Protein AF-M0FN21-F1 (afdb_monomer)

Secondary structure (DSSP, 8-state):
-HHHHHHHHHHHHHHHTS-HHHHHHHHHHHHHHHHHHHHHHHHHH-SS-TTS--S-TTPPS-SSSTT-B-TTS-BHHHHHHHHHHHHHHHHHHHHHHHHHHHHHHHHHHHHH-HHHHHHHHHHHHHHHHS-HHHHHHHHHHHH-S-HHHHHHHHHHHHTHHHHHHHHHHHHHHHTSHHHHHHHHTT--HHHHIIIIIHHHHHHHHHHHHHHHHHHHHHHHHHHHHTT-S-TTS--HHHHHHHHHHTTGGGSTTHHHHTHHHHHHHHHHHHHHHHHHHHHHHHHS--S---S------EEEEEPPPSSS--SEEEEEEEEEESSSTTPPEEEEEEEEEE-TT-EEEEE--TTSSHHHHHHHHTT-PPTTEEEEEEEEEEE-SSS---STT-PPPHHHHBTTTEEEE-TTGGG-S-TTS-HHHHHHHHHHHHS---HHHHHHHHHHHHHHTT--TTGGG--GGGS-HHHHHHHHHHHHHTT--SEEEEESTTTT--HHHHHHHHHHHHHHHHHH--EEEEEES-HHHHHTT-SEEEEEETTEEEEEEEHHHHHHS--SHHHHHHHHTSPPPTTTS-S-S---S---PPPS-----TT-EEEEEEEEEEEETTEEEEEEEEEEEETT-EEEEE-STTSSHHHHHHHHTTSS--SEEEEEETTEEHHHHHHHHHHHHHHHEEEE-S-HHHHS-TTS-HHHHHHHHHHHHT-S-HHHHHHHHHHHHHHTT-SSHHHHHTS-GGGS-HHHHHHHHHHHHHTT--SEEEEESTTTT--HHHHHHHHHHHHHHHHHTT-EEEEE-S-HHHHHHH-SEEEEEETTEEEEEE-HHHHHHS--SHHHHHHHHHHHHHHS-PPPPHHHHHHHHHHHTTS-----------

Radius of gyration: 35.69 Å; Cα contacts (8 Å, |Δi|>4): 1605; chains: 1; bounding box: 126×64×104 Å

pLDDT: mean 83.65, std 16.06, range [29.05, 97.12]

Mean predicted aligned error: 13.58 Å

Foldseek 3Di:
DVVVVVVVVVVVVVVVPDDPLVVLQVQLVCLQVVLVVLQVCLVVPQPDAQPDQDAAALAPQDPSQNLGAHRRRGRLVSLLSQQSNLLLVLLLLLLLLLLVLLLVLLLCLQLVDDPSVVVSLVVLVVLVPDDLLVQLLVQLVVVAADSVSLSVSLSVRRNSVSNVVLNVVSNVQCPFQQNVQLLLLQFDSVNCSVPGRPVLCVLVSLLSSLVSSLVSSVSQLVCLLVVSHHCVGRHLNVLNNSCVVVPVVVDPSCVSSVVSSVCSSVSSSSSSNSSSSSSVVVSPDDPPQPDDDPQAAAEAEAAADPDDAFQKWKFQWWKFADDDPPTQIQAGGETDGFHFLAEEEEAEFDSLNLVVVLCNLLVNDDHPMGTPYIYMYGHDPQQPPPDVDDDDDSLSVELAAEFEQDQPLLPPFDQPAFLLVLLLCSCVSHDPDDSVVSSVLLVVLLVLLPHDPVRRRDGSVVDDSLSSLSSSVSSRCSNLYQEYEYANSCAPFFLLSLVVVLVSVSSCSVVSRHYYYYYHHDLLSSLARGQKYFYGGNNYRPDIDGSVCLQPPNPDPVSVLQNVLDFDFVVNVDPPDDDPPDDDDDDDDDPDDPDFFQKWWAQFWDDDPRHTLAGGATDGFGFLAAEEEAEGPSLCLVVVLCVQSLNDDTPDTFIDGPNHTSVVCCVPRNVVSSLQEREADLDLLSSFDQPAALLCLLLSSCVSNVPDDPVVSSVLSCVLLVLLVNPPSVVRRRHGLVVDDPLSSLSSSLSSRPSSLHQEYEYANSCRPGRSNSSLVNLVSSLVSSNVSSHTYYYYDHQLSSCLVRGQKYFYRHNNYGPDMDRSNCLLPPNPDPSSVSSNVSNVSSNVGYDDDPVRVVVVVVVVVPDDDDDDDDDDDD

Solvent-accessible surface area (backbone atoms only — not comparable to full-atom values): 46074 Å² total; per-residue (Å²): 112,73,74,58,53,53,54,50,49,52,53,53,55,54,55,74,71,49,52,80,54,53,48,35,30,48,53,8,47,52,43,47,50,52,55,50,50,48,27,71,45,13,87,76,70,29,90,50,66,70,89,43,65,76,55,56,59,58,35,69,64,37,96,90,30,76,41,6,27,38,86,75,1,28,44,40,52,18,38,51,30,48,4,40,35,46,38,48,50,44,6,52,51,22,9,49,52,10,38,52,52,3,46,54,50,6,46,50,25,38,58,70,32,70,70,60,20,51,55,55,49,51,53,35,50,55,60,69,70,47,63,64,67,64,51,46,52,51,51,29,63,73,72,38,59,30,67,68,42,53,31,51,45,48,26,76,65,52,16,42,59,45,14,58,54,44,20,56,52,35,43,58,55,58,69,34,49,26,50,46,44,44,40,36,36,23,42,47,58,66,54,46,39,64,75,52,43,51,69,68,40,47,66,55,51,52,25,49,25,27,50,34,20,30,51,35,32,53,46,50,29,51,39,14,42,71,70,45,34,36,89,91,52,62,20,46,13,41,51,45,26,49,38,61,76,69,44,24,79,82,45,86,48,33,65,51,60,46,44,56,42,51,51,53,51,50,52,50,33,50,13,25,45,30,30,19,53,23,46,51,59,69,70,51,72,87,86,72,82,88,68,88,78,96,46,51,48,53,73,43,81,39,70,67,70,90,91,81,65,49,35,37,38,35,40,50,31,22,31,30,46,51,90,53,101,82,38,55,66,38,25,49,64,30,69,50,75,38,45,79,57,36,28,39,20,38,32,37,54,84,86,17,18,65,67,60,49,58,27,44,79,69,49,62,53,60,84,60,36,37,44,77,43,34,37,39,38,38,38,42,78,80,61,66,81,74,52,102,83,63,80,86,49,72,69,50,43,45,54,33,37,37,16,63,41,54,54,61,33,73,71,68,64,62,70,91,42,33,49,44,60,54,23,24,48,46,27,56,75,71,43,99,64,54,74,65,58,24,42,52,52,29,52,52,35,38,44,72,59,71,48,56,83,77,56,38,73,33,34,52,86,77,44,54,67,70,53,36,34,36,49,44,51,24,33,29,49,49,50,64,23,55,32,39,40,28,34,29,77,53,65,95,54,28,56,58,58,33,50,58,48,51,55,46,52,53,54,46,32,76,73,69,57,24,15,35,40,40,34,37,53,53,63,43,67,37,36,38,70,26,55,29,37,37,34,31,50,84,16,28,72,74,46,73,42,47,34,68,52,48,71,77,62,49,89,44,72,67,57,47,48,60,62,66,34,55,66,72,52,68,89,78,52,74,90,76,75,82,74,83,79,88,75,87,78,79,80,96,81,76,101,78,75,91,81,60,54,35,35,37,35,43,45,28,21,34,65,58,100,85,46,76,36,30,61,49,25,63,50,74,39,41,72,47,39,35,36,26,43,29,40,59,77,83,22,36,62,68,57,57,50,34,30,67,46,46,76,39,76,66,78,37,59,47,46,26,47,77,80,39,49,26,64,63,38,43,75,76,41,35,48,60,46,15,54,38,23,28,65,45,49,57,52,40,69,57,38,49,56,68,92,37,32,39,36,58,57,34,32,41,56,40,64,62,70,66,50,71,54,77,69,54,38,53,51,48,34,37,51,26,32,41,75,53,69,43,71,67,24,70,67,51,32,72,34,38,51,80,78,46,55,72,71,56,36,39,32,48,44,50,20,35,54,48,59,73,62,25,56,32,39,32,31,32,34,70,50,58,99,51,33,52,51,63,28,48,58,49,49,53,50,50,53,52,51,31,60,77,65,58,19,17,34,45,37,33,41,51,55,60,52,60,42,46,73,74,32,66,27,37,33,36,31,50,89,12,25,67,74,50,71,45,44,32,66,54,53,69,75,62,45,88,45,71,69,54,38,50,52,49,53,34,51,49,50,36,69,72,33,57,72,82,48,74,66,55,53,52,51,51,50,58,53,61,72,66,57,81,81,89,82,81,87,78,93,80,94,130

Sequence (878 aa):
MSAATSRLGGLVAAASTLSRRDWLVVVGAVGVLSIGVIAVFAPILAPYPADVAVGDPFEAPSSAHPLGTDDAGHDLLSLLLVGARVSLSVGLLAGSLAVLAGLLVGVTAGVVGGRTETVLMRVVDVVLTLPFLPLVIVAAAVLGPSLATTVGVLVAVMWARPARELRSQVLSIRARTFVQASRSMGASPTYVARHYVVPALLPIAVAQFAKAASSAILLEASLSFLGLGDPTAPSWGTILFYAQQRSAFLTDAWSWWVLPPGVAIGGSVLSFTFLALGIERRTAGDRRAATAVDDGPELTVMPPEPDSAPVLDVTDLTVVYGDDDTAPTAVDDVNLSVDRGETLGVVGESGSGKSSLALALLALLDPPGRVASGAVTLRTDRIDDAGAGRSPTMADFRGNAVAFVPQEAMNALDPRRTLREQVVEAVVAHRDCSRDDARERAEDVLTAVGLDAESYGRYPHELSGGMRQRGVIAAALANDPDVLVADEPTTGLDTVTTIRLLDLLESLQARLGFSLVMVTHDLSSVARVADRIAVVRDGHVVEVGATDRLHESPDHPYTNELLGARPTLPSDIGASRGSPADSTAPTDSGLEGAGDAHLEYDGVAKSYDGEAVLRGVHLRVSRGESVALVGESGAGKSTLGRMTAGLVTPDEGTVAVEGRSVPSWAATDHTSLGRTVHYLFQDPYASLSPNRTVGRVVREPLDIHDIGEPGDRDARVLDALSDVGLAPAEDYAGRRPTALSGGERQRVAIARAVVLEPAVLVADEPTSMLDAPLRRDLLELLYDLVAARDITLLHVTHDIAAASEFADRLAVLADGRIVESGPPTTLLSTPSHEETRTLVDATRALHAGRSPTAAEANAADASAENAPTEGDEPHAER

Nearest PDB structures (foldseek):
  8wda-assembly1_D  TM=8.711E-01  e=2.380E-38  Mycobacterium tuberculosis H37Rv
  8j5r-assembly1_D  TM=8.304E-01  e=7.433E-39  Mycobacterium tuberculosis H37Rv
  4fwi-assembly1_B  TM=9.123E-01  e=9.161E-18  Caldanaerobacter subterraneus subsp. tengcongensis MB4
  1b0u-assembly1_A-2  TM=9.060E-01  e=1.970E-15  Salmonella enterica subsp. enterica serovar Typhimurium
  2ihy-assembly1_B  TM=8.379E-01  e=8.090E-14  Staphylococcus aureus

Structure (mmCIF, N/CA/C/O backbone):
data_AF-M0FN21-F1
#
_entry.id   AF-M0FN21-F1
#
loop_
_atom_site.group_PDB
_atom_site.id
_atom_site.type_symbol
_atom_site.label_atom_id
_atom_site.label_alt_id
_atom_site.label_comp_id
_atom_site.label_asym_id
_atom_site.label_entity_id
_atom_site.label_seq_id
_atom_site.pdbx_PDB_ins_code
_atom_site.Cartn_x
_atom_site.Cartn_y
_atom_site.Cartn_z
_atom_site.occupancy
_atom_site.B_iso_or_equiv
_atom_site.auth_seq_id
_atom_site.auth_comp_id
_atom_site.auth_asym_id
_atom_site.auth_atom_id
_atom_site.pdbx_PDB_model_num
ATOM 1 N N . MET A 1 1 ? 10.028 -32.055 -45.138 1.00 41.09 1 MET A N 1
ATOM 2 C CA . MET A 1 1 ? 9.284 -30.825 -45.504 1.00 41.09 1 MET A CA 1
ATOM 3 C C . MET A 1 1 ? 8.005 -30.621 -44.689 1.00 41.09 1 MET A C 1
ATOM 5 O O . MET A 1 1 ? 7.850 -29.532 -44.156 1.00 41.09 1 MET A O 1
ATOM 9 N N . SER A 1 2 ? 7.141 -31.630 -44.511 1.00 39.47 2 SER A N 1
ATOM 10 C CA . SER A 1 2 ? 5.886 -31.513 -43.728 1.00 39.47 2 SER A CA 1
ATOM 11 C C . SER A 1 2 ? 6.083 -31.218 -42.219 1.00 39.47 2 SER A C 1
ATOM 13 O O . SER A 1 2 ? 5.359 -30.415 -41.643 1.00 39.47 2 SER A O 1
ATOM 15 N N . ALA A 1 3 ? 7.137 -31.752 -41.587 1.00 35.53 3 ALA A N 1
ATOM 16 C CA . ALA A 1 3 ? 7.446 -31.471 -40.174 1.00 35.53 3 ALA A CA 1
ATOM 17 C C . ALA A 1 3 ? 8.057 -30.073 -39.913 1.00 35.53 3 ALA A C 1
ATOM 19 O O . ALA A 1 3 ? 8.029 -29.579 -38.789 1.00 35.53 3 ALA A O 1
ATOM 20 N N . ALA A 1 4 ? 8.617 -29.427 -40.943 1.00 35.91 4 ALA A N 1
ATOM 21 C CA . ALA A 1 4 ? 9.141 -28.062 -40.839 1.00 35.91 4 ALA A CA 1
ATOM 22 C C . ALA A 1 4 ? 8.019 -27.027 -41.010 1.00 35.91 4 ALA A C 1
ATOM 24 O O . ALA A 1 4 ? 7.996 -26.015 -40.318 1.00 35.91 4 ALA A O 1
ATOM 25 N N . THR A 1 5 ? 7.046 -27.323 -41.876 1.00 41.38 5 THR A N 1
ATOM 26 C CA . THR A 1 5 ? 5.859 -26.489 -42.106 1.00 41.38 5 THR A CA 1
ATOM 27 C C . THR A 1 5 ? 4.884 -26.521 -40.928 1.00 41.38 5 THR A C 1
ATOM 29 O O . THR A 1 5 ? 4.316 -25.482 -40.614 1.00 41.38 5 THR A O 1
ATOM 32 N N . SER A 1 6 ? 4.758 -27.637 -40.196 1.00 37.88 6 SER A N 1
ATOM 33 C CA . SER A 1 6 ? 3.932 -27.675 -38.975 1.00 37.88 6 SER A CA 1
ATOM 34 C C . SER A 1 6 ? 4.553 -26.914 -37.795 1.00 37.88 6 SER A C 1
ATOM 36 O O . SER A 1 6 ? 3.836 -26.243 -37.057 1.00 37.88 6 SER A O 1
ATOM 38 N N . ARG A 1 7 ? 5.887 -26.937 -37.645 1.00 43.19 7 ARG A N 1
ATOM 39 C CA . ARG A 1 7 ? 6.597 -26.135 -36.629 1.00 43.19 7 ARG A CA 1
ATOM 40 C C . ARG A 1 7 ? 6.566 -24.636 -36.938 1.00 43.19 7 ARG A C 1
ATOM 42 O O . ARG A 1 7 ? 6.411 -23.838 -36.020 1.00 43.19 7 ARG A O 1
ATOM 49 N N . LEU A 1 8 ? 6.660 -24.260 -38.215 1.00 42.75 8 LEU A N 1
ATOM 50 C CA . LEU A 1 8 ? 6.474 -22.875 -38.666 1.00 42.75 8 LEU A CA 1
ATOM 51 C C . LEU A 1 8 ? 5.022 -22.406 -38.480 1.00 42.75 8 LEU A C 1
ATOM 53 O O . LEU A 1 8 ? 4.811 -21.300 -37.999 1.00 42.75 8 LEU A O 1
ATOM 57 N N . GLY A 1 9 ? 4.030 -23.257 -38.764 1.00 36.28 9 GLY A N 1
ATOM 58 C CA . GLY A 1 9 ? 2.615 -22.960 -38.509 1.00 36.28 9 GLY A CA 1
ATOM 59 C C . GLY A 1 9 ? 2.292 -22.769 -37.023 1.00 36.28 9 GLY A C 1
ATOM 60 O O . GLY A 1 9 ? 1.573 -21.839 -36.673 1.00 36.28 9 GLY A O 1
ATOM 61 N N . GLY A 1 10 ? 2.888 -23.579 -36.139 1.00 38.41 10 GLY A N 1
ATOM 62 C CA . GLY A 1 10 ? 2.755 -23.422 -34.684 1.00 38.41 10 GLY A CA 1
ATOM 63 C C . GLY A 1 10 ? 3.413 -22.149 -34.137 1.00 38.41 10 GLY A C 1
ATOM 64 O O . GLY A 1 10 ? 2.868 -21.519 -33.237 1.00 38.41 10 GLY A O 1
ATOM 65 N N . LEU A 1 11 ? 4.541 -21.722 -34.715 1.00 44.22 11 LEU A N 1
ATOM 66 C CA . LEU A 1 11 ? 5.193 -20.449 -34.375 1.00 44.22 11 LEU A CA 1
ATOM 67 C C . LEU A 1 11 ? 4.391 -19.230 -34.851 1.00 44.22 11 LEU A C 1
ATOM 69 O O . LEU A 1 11 ? 4.342 -18.226 -34.148 1.00 44.22 11 LEU A O 1
ATOM 73 N N . VAL A 1 12 ? 3.738 -19.318 -36.013 1.00 45.03 12 VAL A N 1
ATOM 74 C CA . VAL A 1 12 ? 2.869 -18.251 -36.540 1.00 45.03 12 VAL A CA 1
ATOM 75 C C . VAL A 1 12 ? 1.565 -18.149 -35.738 1.00 45.03 12 VAL A C 1
ATOM 77 O O . VAL A 1 12 ? 1.141 -17.041 -35.425 1.00 45.03 12 VAL A O 1
ATOM 80 N N . ALA A 1 13 ? 0.982 -19.278 -35.319 1.00 39.62 13 ALA A N 1
ATOM 81 C CA . ALA A 1 13 ? -0.187 -19.301 -34.435 1.00 39.62 13 ALA A CA 1
ATOM 82 C C . ALA A 1 13 ? 0.132 -18.781 -33.017 1.00 39.62 13 ALA A C 1
ATOM 84 O O . ALA A 1 13 ? -0.647 -18.022 -32.445 1.00 39.62 13 ALA A O 1
ATOM 85 N N . ALA A 1 14 ? 1.312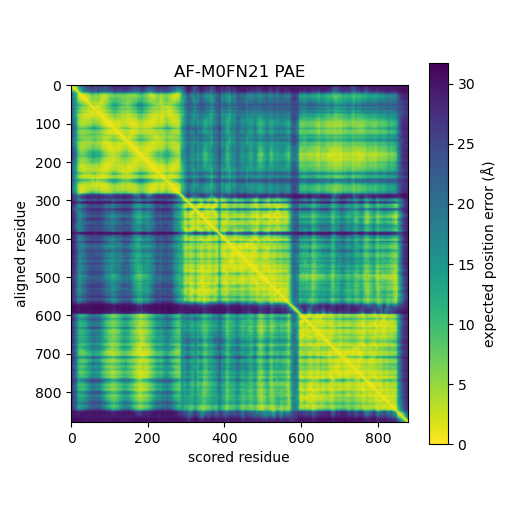 -19.112 -32.478 1.00 44.47 14 ALA A N 1
ATOM 86 C CA . ALA A 1 14 ? 1.797 -18.541 -31.220 1.00 44.47 14 ALA A CA 1
ATOM 87 C C . ALA A 1 14 ? 2.106 -17.039 -31.340 1.00 44.47 14 ALA A C 1
ATOM 89 O O . ALA A 1 14 ? 1.977 -16.310 -30.364 1.00 44.47 14 ALA A O 1
ATOM 90 N N . ALA A 1 15 ? 2.488 -16.551 -32.526 1.00 43.31 15 ALA A N 1
ATOM 91 C CA . ALA A 1 15 ? 2.725 -15.130 -32.766 1.00 43.31 15 ALA A CA 1
ATOM 92 C C . ALA A 1 15 ? 1.427 -14.306 -32.846 1.00 43.31 15 ALA A C 1
ATOM 94 O O . ALA A 1 15 ? 1.432 -13.143 -32.449 1.00 43.31 15 ALA A O 1
ATOM 95 N N . SER A 1 16 ? 0.314 -14.897 -33.299 1.00 45.97 16 SER A N 1
ATOM 96 C CA . SER A 1 16 ? -0.998 -14.229 -33.347 1.00 45.97 16 SER A CA 1
ATOM 97 C C . SER A 1 16 ? -1.675 -14.049 -31.983 1.00 45.97 16 SER A C 1
ATOM 99 O O . SER A 1 16 ? -2.607 -13.259 -31.882 1.00 45.97 16 SER A O 1
ATOM 101 N N . THR A 1 17 ? -1.201 -14.732 -30.936 1.00 45.88 17 THR A N 1
ATOM 102 C CA . THR A 1 17 ? -1.707 -14.605 -29.554 1.00 45.88 17 THR A CA 1
ATOM 103 C C . THR A 1 17 ? -0.832 -13.711 -28.669 1.00 45.88 17 THR A C 1
ATOM 105 O O . THR A 1 17 ? -1.138 -13.515 -27.496 1.00 45.88 17 THR A O 1
ATOM 108 N N . LEU A 1 18 ? 0.282 -13.183 -29.189 1.00 48.62 18 LEU A N 1
ATOM 109 C CA . LEU A 1 18 ? 1.183 -12.324 -28.422 1.00 48.62 18 LEU A CA 1
ATOM 110 C C . LEU A 1 18 ? 0.628 -10.903 -28.352 1.00 48.62 18 LEU A C 1
ATOM 112 O O . LEU A 1 18 ? 0.339 -10.273 -29.371 1.00 48.62 18 LEU A O 1
ATOM 116 N N . SER A 1 19 ? 0.546 -10.359 -27.138 1.00 62.78 19 SER A N 1
ATOM 117 C CA . SER A 1 19 ? 0.217 -8.950 -26.951 1.00 62.78 19 SER A CA 1
ATOM 118 C C . SER A 1 19 ? 1.239 -8.069 -27.691 1.00 62.78 19 SER A C 1
ATOM 120 O O . SER A 1 19 ? 2.414 -8.426 -27.838 1.00 62.78 19 SER A O 1
ATOM 122 N N . ARG A 1 20 ? 0.848 -6.851 -28.102 1.00 59.06 20 ARG A N 1
ATOM 123 C CA . ARG A 1 20 ? 1.788 -5.867 -28.692 1.00 59.06 20 ARG A CA 1
ATOM 124 C C . ARG A 1 20 ? 3.042 -5.627 -27.823 1.00 59.06 20 ARG A C 1
ATOM 126 O O . ARG A 1 20 ? 4.055 -5.164 -28.347 1.00 59.06 20 ARG A O 1
ATOM 133 N N . ARG A 1 21 ? 2.989 -5.910 -26.511 1.00 62.91 21 ARG A N 1
ATOM 134 C CA . ARG A 1 21 ? 4.123 -5.796 -25.571 1.00 62.91 21 ARG A CA 1
ATOM 135 C C . ARG A 1 21 ? 5.161 -6.884 -25.811 1.00 62.91 21 ARG A C 1
ATOM 137 O O . ARG A 1 21 ? 6.355 -6.594 -25.862 1.00 62.91 21 ARG A O 1
ATOM 144 N N . ASP A 1 22 ? 4.700 -8.112 -26.005 1.00 71.62 22 ASP A N 1
ATOM 145 C CA . ASP A 1 22 ? 5.569 -9.267 -26.203 1.00 71.62 22 ASP A CA 1
ATOM 146 C C . ASP A 1 22 ? 6.224 -9.237 -27.579 1.00 71.62 22 ASP A C 1
ATOM 148 O O . ASP A 1 22 ? 7.383 -9.623 -27.713 1.00 71.62 22 ASP A O 1
ATOM 152 N N . TRP A 1 23 ? 5.540 -8.658 -28.571 1.00 80.06 23 TRP A N 1
ATOM 153 C CA . TRP A 1 23 ? 6.102 -8.449 -29.901 1.00 80.06 23 TRP A CA 1
ATOM 154 C C . TRP A 1 23 ? 7.380 -7.600 -29.883 1.00 80.06 23 TRP A C 1
ATOM 156 O O . TRP A 1 23 ? 8.370 -7.974 -30.505 1.00 80.06 23 TRP A O 1
ATOM 166 N N . LEU A 1 24 ? 7.409 -6.489 -29.136 1.00 82.50 24 LEU A N 1
ATOM 167 C CA . LEU A 1 24 ? 8.604 -5.635 -29.056 1.00 82.50 24 LEU A CA 1
ATOM 168 C C . LEU A 1 24 ? 9.792 -6.356 -28.411 1.00 82.50 24 LEU A C 1
ATOM 170 O O . LEU A 1 24 ? 10.916 -6.233 -28.898 1.00 82.50 24 LEU A O 1
ATOM 174 N N . VAL A 1 25 ? 9.541 -7.132 -27.350 1.00 84.69 25 VAL A N 1
ATOM 175 C CA . VAL A 1 25 ? 10.579 -7.948 -26.702 1.00 84.69 25 VAL A CA 1
ATOM 176 C C . VAL A 1 25 ? 11.103 -9.002 -27.671 1.00 84.69 25 VAL A C 1
ATOM 178 O O . VAL A 1 25 ? 12.313 -9.162 -27.785 1.00 84.69 25 VAL A O 1
ATOM 181 N N . VAL A 1 26 ? 10.216 -9.694 -28.391 1.00 86.75 26 VAL A N 1
ATOM 182 C CA . VAL A 1 26 ? 10.592 -10.738 -29.353 1.00 86.75 26 VAL A CA 1
ATOM 183 C C . VAL A 1 26 ? 11.394 -10.152 -30.511 1.00 86.75 26 VAL A C 1
ATOM 185 O O . VAL A 1 26 ? 12.476 -10.652 -30.800 1.00 86.75 26 VAL A O 1
ATOM 188 N N . VAL A 1 27 ? 10.926 -9.068 -31.136 1.00 88.75 27 VAL A N 1
ATOM 189 C CA . VAL A 1 27 ? 11.641 -8.403 -32.237 1.00 88.75 27 VAL A CA 1
ATOM 190 C C . VAL A 1 27 ? 13.007 -7.902 -31.774 1.00 88.75 27 VAL A C 1
ATOM 192 O O . VAL A 1 27 ? 14.007 -8.156 -32.443 1.00 88.75 27 VAL A O 1
ATOM 195 N N . GLY A 1 28 ? 13.069 -7.245 -30.613 1.00 87.69 28 GLY A N 1
ATOM 196 C CA . GLY A 1 28 ? 14.329 -6.788 -30.032 1.00 87.69 28 GLY A CA 1
ATOM 197 C C . GLY A 1 28 ? 15.289 -7.942 -29.735 1.00 87.69 28 GLY A C 1
ATOM 198 O O . GLY A 1 28 ? 16.452 -7.891 -30.129 1.00 87.69 28 GLY A O 1
ATOM 199 N N . ALA A 1 29 ? 14.806 -9.014 -29.101 1.00 88.62 29 ALA A N 1
ATOM 200 C CA . ALA A 1 29 ? 15.608 -10.188 -28.758 1.00 88.62 29 ALA A CA 1
ATOM 201 C C . ALA A 1 29 ? 16.115 -10.936 -29.999 1.00 88.62 29 ALA A C 1
ATOM 203 O O . ALA A 1 29 ? 17.287 -11.299 -30.051 1.00 88.62 29 ALA A O 1
ATOM 204 N N . VAL A 1 30 ? 15.265 -11.131 -31.012 1.00 90.88 30 VAL A N 1
ATOM 205 C CA . VAL A 1 30 ? 15.650 -11.749 -32.290 1.00 90.88 30 VAL A CA 1
ATOM 206 C C . VAL A 1 30 ? 16.673 -10.880 -33.013 1.00 90.88 30 VAL A C 1
ATOM 208 O O . VAL A 1 30 ? 17.651 -11.415 -33.531 1.00 90.88 30 VAL A O 1
ATOM 211 N N . GLY A 1 31 ? 16.499 -9.556 -33.009 1.00 88.81 31 GLY A N 1
ATOM 212 C CA . GLY A 1 31 ? 17.472 -8.615 -33.561 1.00 88.81 31 GLY A CA 1
ATOM 213 C C . GLY A 1 31 ? 18.836 -8.726 -32.876 1.00 88.81 31 GLY A C 1
ATOM 214 O O . GLY A 1 31 ? 19.835 -8.993 -33.540 1.00 88.81 31 GLY A O 1
ATOM 215 N N . VAL A 1 32 ? 18.879 -8.625 -31.541 1.00 88.19 32 VAL A N 1
ATOM 216 C CA . VAL A 1 32 ? 20.120 -8.763 -30.753 1.00 88.19 32 VAL A CA 1
ATOM 217 C C . VAL A 1 32 ? 20.778 -10.129 -30.980 1.00 88.19 32 VAL A C 1
ATOM 219 O O . VAL A 1 32 ? 21.987 -10.195 -31.200 1.00 88.19 32 VAL A O 1
ATOM 222 N N . LEU A 1 33 ? 19.996 -11.215 -30.976 1.00 90.25 33 LEU A N 1
ATOM 223 C CA . LEU A 1 33 ? 20.499 -12.570 -31.211 1.00 90.25 33 LEU A CA 1
ATOM 224 C C . LEU A 1 33 ? 21.086 -12.715 -32.618 1.00 90.25 33 LEU A C 1
ATOM 226 O O . LEU A 1 33 ? 22.176 -13.257 -32.766 1.00 90.25 33 LEU A O 1
ATOM 230 N N . SER A 1 34 ? 20.394 -12.212 -33.641 1.00 86.75 34 SER A N 1
ATOM 231 C CA . SER A 1 34 ? 20.836 -12.313 -35.036 1.00 86.75 34 SER A CA 1
ATOM 232 C C . SER A 1 34 ? 22.164 -11.591 -35.247 1.00 86.75 34 SER A C 1
ATOM 234 O O . SER A 1 34 ? 23.098 -12.159 -35.809 1.00 86.75 34 SER A O 1
ATOM 236 N N . ILE A 1 35 ? 22.285 -10.366 -34.732 1.00 85.44 35 ILE A N 1
ATOM 237 C CA . ILE A 1 35 ? 23.505 -9.560 -34.849 1.00 85.44 35 ILE A CA 1
ATOM 238 C C . ILE A 1 35 ? 24.648 -10.201 -34.037 1.00 85.44 35 ILE A C 1
ATOM 240 O O . ILE A 1 35 ? 25.784 -10.265 -34.507 1.00 85.44 35 ILE A O 1
ATOM 244 N N . GLY A 1 36 ? 24.348 -10.760 -32.859 1.00 85.56 36 GLY A N 1
ATOM 245 C CA . GLY A 1 36 ? 25.313 -11.516 -32.058 1.00 85.56 36 GLY A CA 1
ATOM 246 C C . GLY A 1 36 ? 25.830 -12.774 -32.765 1.00 85.56 36 GLY A C 1
ATOM 247 O O . GLY A 1 36 ? 27.035 -13.012 -32.786 1.00 85.56 36 GLY A O 1
ATOM 248 N N . VAL A 1 37 ? 24.946 -13.553 -33.396 1.00 87.31 37 VAL A N 1
ATOM 249 C CA . VAL A 1 37 ? 25.320 -14.732 -34.198 1.00 87.31 37 VAL A CA 1
ATOM 250 C C . VAL A 1 37 ? 26.215 -14.321 -35.366 1.00 87.31 37 VAL A C 1
ATOM 252 O O . VAL A 1 37 ? 27.263 -14.933 -35.566 1.00 87.31 37 VAL A O 1
ATOM 255 N N . ILE A 1 38 ? 25.861 -13.254 -36.086 1.00 84.88 38 ILE A N 1
ATOM 256 C CA . ILE A 1 38 ? 26.680 -12.716 -37.180 1.00 84.88 38 ILE A CA 1
ATOM 257 C C . ILE A 1 38 ? 28.090 -12.363 -36.684 1.00 84.88 38 ILE A C 1
ATOM 259 O O . ILE A 1 38 ? 29.070 -12.759 -37.307 1.00 84.88 38 ILE A O 1
ATOM 263 N N . ALA A 1 39 ? 28.208 -11.687 -35.540 1.00 85.75 39 ALA A N 1
ATOM 264 C CA . ALA A 1 39 ? 29.499 -11.304 -34.971 1.00 85.75 39 ALA A CA 1
ATOM 265 C C . ALA A 1 39 ? 30.342 -12.497 -34.482 1.00 85.75 39 ALA A C 1
ATOM 267 O O . ALA A 1 39 ? 31.563 -12.500 -34.649 1.00 85.75 39 ALA A O 1
ATOM 268 N N . VAL A 1 40 ? 29.715 -13.519 -33.886 1.00 89.50 40 VAL A N 1
ATOM 269 C CA . VAL A 1 40 ? 30.409 -14.730 -33.406 1.00 89.50 40 VAL A CA 1
ATOM 270 C C . VAL A 1 40 ? 30.929 -15.568 -34.574 1.00 89.50 40 VAL A C 1
ATOM 272 O O . VAL A 1 40 ? 32.070 -16.028 -34.542 1.00 89.50 40 VAL A O 1
ATOM 275 N N . PHE A 1 41 ? 30.114 -15.741 -35.616 1.00 89.75 41 PHE A N 1
ATOM 276 C CA . PHE A 1 41 ? 30.462 -16.534 -36.796 1.00 89.75 41 PHE A CA 1
ATOM 277 C C . PHE A 1 41 ? 31.131 -15.715 -37.908 1.00 89.75 41 PHE A C 1
ATOM 279 O O . PHE A 1 41 ? 31.431 -16.273 -38.960 1.00 89.75 41 PHE A O 1
ATOM 286 N N . ALA A 1 42 ? 31.438 -14.434 -37.679 1.00 87.62 42 ALA A N 1
ATOM 287 C CA . ALA A 1 42 ? 32.093 -13.559 -38.652 1.00 87.62 42 ALA A CA 1
ATOM 288 C C . ALA A 1 42 ? 33.351 -14.167 -39.306 1.00 87.62 42 ALA A C 1
ATOM 290 O O . ALA A 1 42 ? 33.458 -14.061 -40.522 1.00 87.62 42 ALA A O 1
ATOM 291 N N . PRO A 1 43 ? 34.257 -14.874 -38.591 1.00 84.94 43 PRO A N 1
ATOM 292 C CA . PRO A 1 43 ? 35.429 -15.497 -39.221 1.00 84.94 43 PRO A CA 1
ATOM 293 C C . PRO A 1 43 ? 35.099 -16.593 -40.244 1.00 84.94 43 PRO A C 1
ATOM 295 O O . PRO A 1 43 ? 35.937 -16.926 -41.071 1.00 84.94 43 PRO A O 1
ATOM 298 N N . ILE A 1 44 ? 33.907 -17.188 -40.150 1.00 88.00 44 ILE A N 1
ATOM 299 C CA . ILE A 1 44 ? 33.425 -18.240 -41.056 1.00 88.00 44 ILE A CA 1
ATOM 300 C C . ILE A 1 44 ? 32.527 -17.638 -42.145 1.00 88.00 44 ILE A C 1
ATOM 302 O O . ILE A 1 44 ? 32.493 -18.140 -43.263 1.00 88.00 44 ILE A O 1
ATOM 306 N N . LEU A 1 45 ? 31.780 -16.582 -41.813 1.00 88.12 45 LEU A N 1
ATOM 307 C CA . LEU A 1 45 ? 30.853 -15.906 -42.721 1.00 88.12 45 LEU A CA 1
ATOM 308 C C . LEU A 1 45 ? 31.544 -14.902 -43.650 1.00 88.12 45 LEU A C 1
ATOM 310 O O . LEU A 1 45 ? 30.993 -14.604 -44.707 1.00 88.12 45 LEU A O 1
ATOM 314 N N . ALA A 1 46 ? 32.704 -14.363 -43.260 1.00 88.94 46 ALA A N 1
ATOM 315 C CA . ALA A 1 46 ? 33.476 -13.435 -44.076 1.00 88.94 46 ALA A CA 1
ATOM 316 C C . ALA A 1 46 ? 34.016 -14.153 -45.328 1.00 88.94 46 ALA A C 1
ATOM 318 O O . ALA A 1 46 ? 34.752 -15.132 -45.184 1.00 88.94 46 ALA A O 1
ATOM 319 N N . PRO A 1 47 ? 33.673 -13.689 -46.546 1.00 88.25 47 PRO A N 1
ATOM 320 C CA . PRO A 1 47 ? 34.165 -14.304 -47.780 1.00 88.25 47 PRO A CA 1
ATOM 321 C C . PRO A 1 47 ? 35.689 -14.225 -47.932 1.00 88.25 47 PRO A C 1
ATOM 323 O O . PRO A 1 47 ? 36.291 -15.110 -48.542 1.00 88.25 47 PRO A O 1
ATOM 326 N N . TYR A 1 48 ? 36.309 -13.188 -47.359 1.00 90.94 48 TYR A N 1
ATOM 327 C CA . TYR A 1 48 ? 37.738 -12.912 -47.457 1.00 90.94 48 TYR A CA 1
ATOM 328 C C . TYR A 1 48 ? 38.334 -12.502 -46.095 1.00 90.94 48 TYR A C 1
ATOM 330 O O . TYR A 1 48 ? 37.609 -12.036 -45.211 1.00 90.94 48 TYR A O 1
ATOM 338 N N . PRO A 1 49 ? 39.659 -12.646 -45.891 1.00 87.62 49 PRO A N 1
ATOM 339 C CA . PRO A 1 49 ? 40.346 -12.045 -44.749 1.00 87.62 49 PRO A CA 1
ATOM 340 C C . PRO A 1 49 ? 40.243 -10.513 -44.784 1.00 87.62 49 PRO A C 1
ATOM 342 O O . PRO A 1 49 ? 40.426 -9.897 -45.830 1.00 87.62 49 PRO A O 1
ATOM 345 N N . ALA A 1 50 ? 39.963 -9.893 -43.635 1.00 84.44 50 ALA A N 1
ATOM 346 C CA . ALA A 1 50 ? 39.725 -8.449 -43.530 1.00 84.44 50 ALA A CA 1
ATOM 347 C C . ALA A 1 50 ? 40.982 -7.576 -43.733 1.00 84.44 50 ALA A C 1
ATOM 349 O O . ALA A 1 50 ? 40.863 -6.364 -43.869 1.00 84.44 50 ALA A O 1
ATOM 350 N N . ASP A 1 51 ? 42.170 -8.177 -43.723 1.00 85.00 51 ASP A N 1
ATOM 351 C CA . ASP A 1 51 ? 43.482 -7.535 -43.842 1.00 85.00 51 ASP A CA 1
ATOM 352 C C . ASP A 1 51 ? 44.149 -7.752 -45.213 1.00 85.00 51 ASP A C 1
ATOM 354 O O . ASP A 1 51 ? 45.306 -7.376 -45.406 1.00 85.00 51 ASP A O 1
ATOM 358 N N . VAL A 1 52 ? 43.444 -8.377 -46.164 1.00 89.00 52 VAL A N 1
ATOM 359 C CA . VAL A 1 52 ? 43.981 -8.728 -47.486 1.00 89.00 52 VAL A CA 1
ATOM 360 C C . VAL A 1 52 ? 43.203 -8.021 -48.592 1.00 89.00 52 VAL A C 1
ATOM 362 O O . VAL A 1 52 ? 41.982 -8.144 -48.681 1.00 89.00 52 VAL A O 1
ATOM 365 N N . ALA A 1 53 ? 43.917 -7.305 -49.462 1.00 90.31 53 ALA A N 1
ATOM 366 C CA . ALA A 1 53 ? 43.346 -6.732 -50.677 1.00 90.31 53 ALA A CA 1
ATOM 367 C C . ALA A 1 53 ? 42.986 -7.853 -51.665 1.00 90.31 53 ALA A C 1
ATOM 369 O O . ALA A 1 53 ? 43.834 -8.675 -52.024 1.00 90.31 53 ALA A O 1
ATOM 370 N N . VAL A 1 54 ? 41.722 -7.898 -52.078 1.00 91.25 54 VAL A N 1
ATOM 371 C CA . VAL A 1 54 ? 41.134 -8.993 -52.866 1.00 91.25 54 VAL A CA 1
ATOM 372 C C . VAL A 1 54 ? 40.459 -8.532 -54.158 1.00 91.25 54 VAL A C 1
ATOM 374 O O . VAL A 1 54 ? 40.235 -9.375 -55.024 1.00 91.25 54 VAL A O 1
ATOM 377 N N . GLY A 1 55 ? 40.198 -7.230 -54.314 1.00 89.38 55 GLY A N 1
ATOM 378 C CA . GLY A 1 55 ? 39.626 -6.627 -55.522 1.00 89.38 55 GLY A CA 1
ATOM 379 C C . GLY A 1 55 ? 40.294 -5.301 -55.896 1.00 89.38 55 GLY A C 1
ATOM 380 O O . GLY A 1 55 ? 41.279 -4.888 -55.274 1.00 89.38 55 GLY A O 1
ATOM 381 N N . ASP A 1 56 ? 39.764 -4.636 -56.923 1.00 90.38 56 ASP A N 1
ATOM 382 C CA . ASP A 1 56 ? 40.268 -3.323 -57.343 1.00 90.38 56 ASP A CA 1
ATOM 383 C C . ASP A 1 56 ? 39.878 -2.242 -56.315 1.00 90.38 56 ASP A C 1
ATOM 385 O O . ASP A 1 56 ? 38.831 -2.357 -55.682 1.00 90.38 56 ASP A O 1
ATOM 389 N N . PRO A 1 57 ? 40.671 -1.174 -56.114 1.00 88.69 57 PRO A N 1
ATOM 390 C CA . PRO A 1 57 ? 40.268 -0.050 -55.269 1.00 88.69 57 PRO A CA 1
ATOM 391 C C . PRO A 1 57 ? 38.957 0.597 -55.732 1.00 88.69 57 PRO A C 1
ATOM 393 O O . PRO A 1 57 ? 38.812 0.918 -56.913 1.00 88.69 57 PRO A O 1
ATOM 396 N N . PHE A 1 58 ? 38.041 0.862 -54.796 1.00 87.81 58 PHE A N 1
ATOM 397 C CA . PHE A 1 58 ? 36.715 1.443 -55.060 1.00 87.81 58 PHE A CA 1
ATOM 398 C C . PHE A 1 58 ? 35.847 0.632 -56.043 1.00 87.81 58 PHE A C 1
ATOM 400 O O . PHE A 1 58 ? 35.028 1.200 -56.774 1.00 87.81 58 PHE A O 1
ATOM 407 N N . GLU A 1 59 ? 36.001 -0.692 -56.073 1.00 90.62 59 GLU A N 1
ATOM 408 C CA . GLU A 1 59 ? 35.170 -1.573 -56.889 1.00 90.62 59 GLU A CA 1
ATOM 409 C C . GLU A 1 59 ? 33.710 -1.501 -56.418 1.00 90.62 59 GLU A C 1
ATOM 411 O O . GLU A 1 59 ? 33.399 -1.634 -55.230 1.00 90.62 59 GLU A O 1
ATOM 416 N N . ALA A 1 60 ? 32.800 -1.269 -57.367 1.00 91.12 60 ALA A N 1
ATOM 417 C CA . ALA A 1 60 ? 31.368 -1.246 -57.101 1.00 91.12 60 ALA A CA 1
ATOM 418 C C . ALA A 1 60 ? 30.848 -2.651 -56.723 1.00 91.12 60 ALA A C 1
ATOM 420 O O . ALA A 1 60 ? 31.455 -3.654 -57.104 1.00 91.12 60 ALA A O 1
ATOM 421 N N . PRO A 1 61 ? 29.699 -2.753 -56.027 1.00 93.44 61 PRO A N 1
ATOM 422 C CA . PRO A 1 61 ? 29.107 -4.034 -55.649 1.00 93.44 61 PRO A CA 1
ATOM 423 C C . PRO A 1 61 ? 28.991 -5.024 -56.817 1.00 93.44 61 PRO A C 1
ATOM 425 O O . PRO A 1 61 ? 28.365 -4.736 -57.840 1.00 93.44 61 PRO A O 1
ATOM 428 N N . SER A 1 62 ? 29.572 -6.210 -56.641 1.00 92.25 62 SER A N 1
ATOM 429 C CA . SER A 1 62 ? 29.643 -7.276 -57.642 1.00 92.25 62 SER A CA 1
ATOM 430 C C . SER A 1 62 ? 29.303 -8.639 -57.026 1.00 92.25 62 SER A C 1
ATOM 432 O O . SER A 1 62 ? 29.120 -8.775 -55.817 1.00 92.25 62 SER A O 1
ATOM 434 N N . SER A 1 63 ? 29.197 -9.691 -57.845 1.00 88.69 63 SER A N 1
ATOM 435 C CA . SER A 1 63 ? 28.970 -11.051 -57.327 1.00 88.69 63 SER A CA 1
ATOM 436 C C . SER A 1 63 ? 30.157 -11.598 -56.526 1.00 88.69 63 SER A C 1
ATOM 438 O O . SER A 1 63 ? 29.971 -12.525 -55.744 1.00 88.69 63 SER A O 1
ATOM 440 N N . ALA A 1 64 ? 31.361 -11.061 -56.754 1.00 89.62 64 ALA A N 1
ATOM 441 C CA . ALA A 1 64 ? 32.565 -11.397 -55.997 1.00 89.62 64 ALA A CA 1
ATOM 442 C C . ALA A 1 64 ? 32.675 -10.549 -54.721 1.00 89.62 64 ALA A C 1
ATOM 444 O O . ALA A 1 64 ? 33.001 -11.086 -53.667 1.00 89.62 64 ALA A O 1
ATOM 445 N N . HIS A 1 65 ? 32.305 -9.266 -54.805 1.00 91.12 65 HIS A N 1
ATOM 446 C CA . HIS A 1 65 ? 32.332 -8.308 -53.700 1.00 91.12 65 HIS A CA 1
ATOM 447 C C . HIS A 1 65 ? 30.930 -7.723 -53.469 1.00 91.12 65 HIS A C 1
ATOM 449 O O . HIS A 1 65 ? 30.614 -6.657 -54.002 1.00 91.12 65 HIS A O 1
ATOM 455 N N . PRO A 1 66 ? 30.049 -8.385 -52.687 1.00 91.38 66 PRO A N 1
ATOM 456 C CA . PRO A 1 66 ? 28.632 -8.012 -52.581 1.00 91.38 66 PRO A CA 1
ATOM 457 C C . PRO A 1 66 ? 28.362 -6.592 -52.074 1.00 91.38 66 PRO A C 1
ATOM 459 O O . PRO A 1 66 ? 27.300 -6.040 -52.353 1.00 91.38 66 PRO A O 1
ATOM 462 N N . LEU A 1 67 ? 29.299 -6.009 -51.320 1.00 91.44 67 LEU A N 1
ATOM 463 C CA . LEU A 1 67 ? 29.249 -4.617 -50.857 1.00 91.44 67 LEU A CA 1
ATOM 464 C C . LEU A 1 67 ? 30.338 -3.739 -51.495 1.00 91.44 67 LEU A C 1
ATOM 466 O O . LEU A 1 67 ? 30.521 -2.608 -51.062 1.00 91.44 67 LEU A O 1
ATOM 470 N N . GLY A 1 68 ? 31.041 -4.236 -52.513 1.00 92.31 68 GLY A N 1
ATOM 471 C CA . GLY A 1 68 ? 32.189 -3.566 -53.122 1.00 92.31 68 GLY A CA 1
ATOM 472 C C . GLY A 1 68 ? 33.452 -3.625 -52.259 1.00 92.31 68 GLY A C 1
ATOM 473 O O . GLY A 1 68 ? 33.512 -4.351 -51.258 1.00 92.31 68 GLY A O 1
ATOM 474 N N . THR A 1 69 ? 34.454 -2.843 -52.648 1.00 92.25 69 THR A N 1
ATOM 475 C CA . THR A 1 69 ? 35.750 -2.749 -51.961 1.00 92.25 69 THR A CA 1
ATOM 476 C C . THR A 1 69 ? 36.059 -1.329 -51.475 1.00 92.25 69 THR A C 1
ATOM 478 O O . THR A 1 69 ? 35.448 -0.348 -51.914 1.00 92.25 69 THR A O 1
ATOM 481 N N . ASP A 1 70 ? 36.995 -1.222 -50.530 1.00 90.38 70 ASP A N 1
ATOM 482 C CA . ASP A 1 70 ? 37.524 0.053 -50.030 1.00 90.38 70 ASP A CA 1
ATOM 483 C C . ASP A 1 70 ? 38.603 0.666 -50.960 1.00 90.38 70 ASP A C 1
ATOM 485 O O . ASP A 1 70 ? 38.850 0.188 -52.070 1.00 90.38 70 ASP A O 1
ATOM 489 N N . ASP A 1 71 ? 39.266 1.741 -50.518 1.00 89.38 71 ASP A N 1
ATOM 490 C CA . ASP A 1 71 ? 40.336 2.415 -51.274 1.00 89.38 71 ASP A CA 1
ATOM 491 C C . ASP A 1 71 ? 41.626 1.589 -51.417 1.00 89.38 71 ASP A C 1
ATOM 493 O O . ASP A 1 71 ? 42.503 1.945 -52.205 1.00 89.38 71 ASP A O 1
ATOM 497 N N . ALA A 1 72 ? 41.752 0.498 -50.664 1.00 89.31 72 ALA A N 1
ATOM 498 C CA . ALA A 1 72 ? 42.882 -0.420 -50.691 1.00 89.31 72 ALA A CA 1
ATOM 499 C C . ALA A 1 72 ? 42.540 -1.773 -51.345 1.00 89.31 72 ALA A C 1
ATOM 501 O O . ALA A 1 72 ? 43.428 -2.616 -51.477 1.00 89.31 72 ALA A O 1
ATOM 502 N N . GLY A 1 73 ? 41.295 -1.973 -51.793 1.00 89.88 73 GLY A N 1
ATOM 503 C CA . GLY A 1 73 ? 40.836 -3.213 -52.421 1.00 89.88 73 GLY A CA 1
ATOM 504 C C . GLY A 1 73 ? 40.392 -4.300 -51.432 1.00 89.88 73 GLY A C 1
ATOM 505 O O . GLY A 1 73 ? 40.282 -5.464 -51.822 1.00 89.88 73 GLY A O 1
ATOM 506 N N . HIS A 1 74 ? 40.152 -3.973 -50.158 1.00 92.69 74 HIS A N 1
ATOM 507 C CA . HIS A 1 74 ? 39.580 -4.907 -49.182 1.00 92.69 74 HIS A CA 1
ATOM 508 C C . HIS A 1 74 ? 38.071 -5.057 -49.380 1.00 92.69 74 HIS A C 1
ATOM 510 O O . HIS A 1 74 ? 37.368 -4.085 -49.650 1.00 92.69 74 HIS A O 1
ATOM 516 N N . ASP A 1 75 ? 37.554 -6.268 -49.172 1.00 93.81 75 ASP A N 1
ATOM 517 C CA . ASP A 1 75 ? 36.124 -6.568 -49.275 1.00 93.81 75 ASP A CA 1
ATOM 518 C C . ASP A 1 75 ? 35.314 -5.953 -48.116 1.00 93.81 75 ASP A C 1
ATOM 520 O O . ASP A 1 75 ? 35.502 -6.288 -46.939 1.00 93.81 75 ASP A O 1
ATOM 524 N N . LEU A 1 76 ? 34.360 -5.073 -48.446 1.00 92.44 76 LEU A N 1
ATOM 525 C CA . LEU A 1 76 ? 33.578 -4.329 -47.451 1.00 92.44 76 LEU A CA 1
ATOM 526 C C . LEU A 1 76 ? 32.607 -5.211 -46.657 1.00 92.44 76 LEU A C 1
ATOM 528 O O . LEU A 1 76 ? 32.302 -4.894 -45.507 1.00 92.44 76 LEU A O 1
ATOM 532 N N . LEU A 1 77 ? 32.140 -6.332 -47.220 1.00 92.75 77 LEU A N 1
ATOM 533 C CA . LEU A 1 77 ? 31.302 -7.292 -46.492 1.00 92.75 77 LEU A CA 1
ATOM 534 C C . LEU A 1 77 ? 32.101 -8.000 -45.395 1.00 92.75 77 LEU A C 1
ATOM 536 O O . LEU A 1 77 ? 31.636 -8.102 -44.259 1.00 92.75 77 LEU A O 1
ATOM 540 N N . SER A 1 78 ? 33.320 -8.430 -45.709 1.00 93.12 78 SER A N 1
ATOM 541 C CA . SER A 1 78 ? 34.250 -9.030 -44.754 1.00 93.12 78 SER A CA 1
ATOM 542 C C . SER A 1 78 ? 34.598 -8.043 -43.635 1.00 93.12 78 SER A C 1
ATOM 544 O O . SER A 1 78 ? 34.500 -8.393 -42.456 1.00 93.12 78 SER A O 1
ATOM 546 N N . LEU A 1 79 ? 34.890 -6.782 -43.980 1.00 92.00 79 LEU A N 1
ATOM 547 C CA . LEU A 1 79 ? 35.121 -5.712 -43.002 1.00 92.00 79 LEU A CA 1
ATOM 548 C C . LEU A 1 79 ? 33.895 -5.450 -42.119 1.00 92.00 79 LEU A C 1
ATOM 550 O O . LEU A 1 79 ? 34.037 -5.320 -40.904 1.00 92.00 79 LEU A O 1
ATOM 554 N N . LEU A 1 80 ? 32.687 -5.422 -42.688 1.00 93.19 80 LEU A N 1
ATOM 555 C CA . LEU A 1 80 ? 31.445 -5.209 -41.940 1.00 93.19 80 LEU A CA 1
ATOM 556 C C . LEU A 1 80 ? 31.191 -6.324 -40.911 1.00 93.19 80 LEU A C 1
ATOM 558 O O . LEU A 1 80 ? 30.798 -6.038 -39.775 1.00 93.19 80 LEU A O 1
ATOM 562 N N . LEU A 1 81 ? 31.425 -7.582 -41.302 1.00 92.19 81 LEU A N 1
ATOM 563 C CA . LEU A 1 81 ? 31.238 -8.762 -40.454 1.00 92.19 81 LEU A CA 1
ATOM 564 C C . LEU A 1 81 ? 32.267 -8.817 -39.321 1.00 92.19 81 LEU A C 1
ATOM 566 O O . LEU A 1 81 ? 31.895 -9.000 -38.161 1.00 92.19 81 LEU A O 1
ATOM 570 N N . VAL A 1 82 ? 33.553 -8.617 -39.627 1.00 91.31 82 VAL A N 1
ATOM 571 C CA . VAL A 1 82 ? 34.609 -8.581 -38.600 1.00 91.31 82 VAL A CA 1
ATOM 572 C C . VAL A 1 82 ? 34.438 -7.352 -37.698 1.00 91.31 82 VAL A C 1
ATOM 574 O O . VAL A 1 82 ? 34.552 -7.469 -36.476 1.00 91.31 82 VAL A O 1
ATOM 577 N N . GLY A 1 83 ? 34.051 -6.210 -38.273 1.00 90.69 83 GLY A N 1
ATOM 578 C CA . GLY A 1 83 ? 33.738 -4.972 -37.560 1.00 90.69 83 GLY A CA 1
ATOM 579 C C . GLY A 1 83 ? 32.616 -5.115 -36.534 1.00 90.69 83 GLY A C 1
ATOM 580 O O . GLY A 1 83 ? 32.701 -4.552 -35.439 1.00 90.69 83 GLY A O 1
ATOM 581 N N . ALA A 1 84 ? 31.610 -5.944 -36.834 1.00 91.94 84 ALA A N 1
ATOM 582 C CA . ALA A 1 84 ? 30.515 -6.241 -35.914 1.00 91.94 84 ALA A CA 1
ATOM 583 C C . ALA A 1 84 ? 31.010 -6.839 -34.592 1.00 91.94 84 ALA A C 1
ATOM 585 O O . ALA A 1 84 ? 30.485 -6.519 -33.526 1.00 91.94 84 ALA A O 1
ATOM 586 N N . ARG A 1 85 ? 32.052 -7.680 -34.637 1.00 91.12 85 ARG A N 1
ATOM 587 C CA . ARG A 1 85 ? 32.620 -8.316 -33.444 1.00 91.12 85 ARG A CA 1
ATOM 588 C C . ARG A 1 85 ? 33.208 -7.289 -32.485 1.00 91.12 85 ARG A C 1
ATOM 590 O O . ARG A 1 85 ? 32.942 -7.367 -31.287 1.00 91.12 85 ARG A O 1
ATOM 597 N N . VAL A 1 86 ? 33.969 -6.325 -33.000 1.00 89.44 86 VAL A N 1
ATOM 598 C CA . VAL A 1 86 ? 34.585 -5.276 -32.177 1.00 89.44 86 VAL A CA 1
ATOM 599 C C . VAL A 1 86 ? 33.504 -4.371 -31.593 1.00 89.44 86 VAL A C 1
ATOM 601 O O . VAL A 1 86 ? 33.388 -4.302 -30.368 1.00 89.44 86 VAL A O 1
ATOM 604 N N . SER A 1 87 ? 32.645 -3.782 -32.430 1.00 92.69 87 SER A N 1
ATOM 605 C CA . SER A 1 87 ? 31.619 -2.832 -31.975 1.00 92.69 87 SER A CA 1
ATOM 606 C C . SER A 1 87 ? 30.628 -3.449 -30.977 1.00 92.69 87 SER A C 1
ATOM 608 O O . SER A 1 87 ? 30.329 -2.841 -29.946 1.00 92.69 87 SER A O 1
ATOM 610 N N . LEU A 1 88 ? 30.166 -4.687 -31.200 1.00 91.88 88 LEU A N 1
ATOM 611 C CA . LEU A 1 88 ? 29.290 -5.367 -30.239 1.00 91.88 88 LEU A CA 1
ATOM 612 C C . LEU A 1 88 ? 30.021 -5.781 -28.965 1.00 91.88 88 LEU A C 1
ATOM 614 O O . LEU A 1 88 ? 29.442 -5.667 -27.889 1.00 91.88 88 LEU A O 1
ATOM 618 N N . SER A 1 89 ? 31.268 -6.258 -29.045 1.00 91.12 89 SER A N 1
ATOM 619 C CA . SER A 1 89 ? 32.012 -6.658 -27.843 1.00 91.12 89 SER A CA 1
ATOM 620 C C . SER A 1 89 ? 32.253 -5.476 -26.906 1.00 91.12 89 SER A C 1
ATOM 622 O O . SER A 1 89 ? 32.025 -5.606 -25.703 1.00 91.12 89 SER A O 1
ATOM 624 N N . VAL A 1 90 ? 32.614 -4.309 -27.453 1.00 90.38 90 VAL A N 1
ATOM 625 C CA . VAL A 1 90 ? 32.754 -3.066 -26.685 1.00 90.38 90 VAL A CA 1
ATOM 626 C C . VAL A 1 90 ? 31.409 -2.664 -26.089 1.00 90.38 90 VAL A C 1
ATOM 628 O O . VAL A 1 90 ? 31.331 -2.411 -24.888 1.00 90.38 90 VAL A O 1
ATOM 631 N N . GLY A 1 91 ? 30.339 -2.680 -26.891 1.00 91.06 91 GLY A N 1
ATOM 632 C CA . GLY A 1 91 ? 28.982 -2.371 -26.442 1.00 91.06 91 GLY A CA 1
ATOM 633 C C . GLY A 1 91 ? 28.497 -3.244 -25.282 1.00 91.06 91 GLY A C 1
ATOM 634 O O . GLY A 1 91 ? 28.053 -2.737 -24.251 1.00 91.06 91 GLY A O 1
ATOM 635 N N . LEU A 1 92 ? 28.616 -4.564 -25.431 1.00 92.56 92 LEU A N 1
ATOM 636 C CA . LEU A 1 92 ? 28.192 -5.556 -24.443 1.00 92.56 92 LEU A CA 1
ATOM 637 C C . LEU A 1 92 ? 29.043 -5.488 -23.170 1.00 92.56 92 LEU A C 1
ATOM 639 O O . LEU A 1 92 ? 28.491 -5.509 -22.069 1.00 92.56 92 LEU A O 1
ATOM 643 N N . LEU A 1 93 ? 30.370 -5.394 -23.299 1.00 94.44 93 LEU A N 1
ATOM 644 C CA . LEU A 1 93 ? 31.278 -5.366 -22.154 1.00 94.44 93 LEU A CA 1
ATOM 645 C C . LEU A 1 93 ? 31.140 -4.058 -21.369 1.00 94.44 93 LEU A C 1
ATOM 647 O O . LEU A 1 93 ? 30.928 -4.097 -20.156 1.00 94.44 93 LEU A O 1
ATOM 651 N N . ALA A 1 94 ? 31.193 -2.909 -22.050 1.00 94.50 94 ALA A N 1
ATOM 652 C CA . ALA A 1 94 ? 31.038 -1.608 -21.406 1.00 94.50 94 ALA A CA 1
ATOM 653 C C . ALA A 1 94 ? 29.637 -1.449 -20.801 1.00 94.50 94 ALA A C 1
ATOM 655 O O . ALA A 1 94 ? 29.514 -1.011 -19.659 1.00 94.50 94 ALA A O 1
ATOM 656 N N . GLY A 1 95 ? 28.587 -1.871 -21.517 1.00 94.25 95 GLY A N 1
ATOM 657 C CA . GLY A 1 95 ? 27.214 -1.853 -21.013 1.00 94.25 95 GLY A CA 1
ATOM 658 C C . GLY A 1 95 ? 27.030 -2.715 -19.760 1.00 94.25 95 GLY A C 1
ATOM 659 O O . GLY A 1 95 ? 26.461 -2.248 -18.774 1.00 94.25 95 GLY A O 1
ATOM 660 N N . SER A 1 96 ? 27.562 -3.944 -19.760 1.00 95.12 96 SER A N 1
ATOM 661 C CA . SER A 1 96 ? 27.482 -4.857 -18.608 1.00 95.12 96 SER A CA 1
ATOM 662 C C . SER A 1 96 ? 28.219 -4.303 -17.393 1.00 95.12 96 SER A C 1
ATOM 664 O O . SER A 1 96 ? 27.659 -4.257 -16.300 1.00 95.12 96 SER A O 1
ATOM 666 N N . LEU A 1 97 ? 29.464 -3.853 -17.576 1.00 96.88 97 LEU A N 1
ATOM 667 C CA . LEU A 1 97 ? 30.287 -3.317 -16.491 1.00 96.88 97 LEU A CA 1
ATOM 668 C C . LEU A 1 97 ? 29.709 -2.014 -15.926 1.00 96.88 97 LEU A C 1
ATOM 670 O O . LEU A 1 97 ? 29.678 -1.844 -14.708 1.00 96.88 97 LEU A O 1
ATOM 674 N N . ALA A 1 98 ? 29.196 -1.124 -16.782 1.00 95.56 98 ALA A N 1
ATOM 675 C CA . ALA A 1 98 ? 28.551 0.111 -16.348 1.00 95.56 98 ALA A CA 1
ATOM 676 C C . ALA A 1 98 ? 27.297 -0.166 -15.506 1.00 95.56 98 ALA A C 1
ATOM 678 O O . ALA A 1 98 ? 27.106 0.463 -14.465 1.00 95.56 98 ALA A O 1
ATOM 679 N N . VAL A 1 99 ? 26.457 -1.125 -15.913 1.00 95.88 99 VAL A N 1
ATOM 680 C CA . VAL A 1 99 ? 25.260 -1.499 -15.146 1.00 95.88 99 VAL A CA 1
ATOM 681 C C . VAL A 1 99 ? 25.613 -2.255 -13.873 1.00 95.88 99 VAL A C 1
ATOM 683 O O . VAL A 1 99 ? 24.985 -2.001 -12.854 1.00 95.88 99 VAL A O 1
ATOM 686 N N . LEU A 1 100 ? 26.629 -3.120 -13.878 1.00 95.94 100 LEU A N 1
ATOM 687 C CA . LEU A 1 100 ? 27.100 -3.798 -12.668 1.00 95.94 100 LEU A CA 1
ATOM 688 C C . LEU A 1 100 ? 27.617 -2.788 -11.632 1.00 95.94 100 LEU A C 1
ATOM 690 O O . LEU A 1 100 ? 27.235 -2.853 -10.464 1.00 95.94 100 LEU A O 1
ATOM 694 N N . ALA A 1 101 ? 28.438 -1.826 -12.065 1.00 96.19 101 ALA A N 1
ATOM 695 C CA . ALA A 1 101 ? 28.914 -0.736 -11.216 1.00 96.19 101 ALA A CA 1
ATOM 696 C C . ALA A 1 101 ? 27.750 0.135 -10.721 1.00 96.19 101 ALA A C 1
ATOM 698 O O . ALA A 1 101 ? 27.670 0.456 -9.535 1.00 96.19 101 ALA A O 1
ATOM 699 N N . GLY A 1 102 ? 26.805 0.460 -11.607 1.00 95.50 102 GLY A N 1
ATOM 700 C CA . GLY A 1 102 ? 25.602 1.203 -11.253 1.00 95.50 102 GLY A CA 1
ATOM 701 C C . GLY A 1 102 ? 24.714 0.467 -10.248 1.00 95.50 102 GLY A C 1
ATOM 702 O O . GLY A 1 102 ? 24.251 1.075 -9.290 1.00 95.50 102 GLY A O 1
ATOM 703 N N . LEU A 1 103 ? 24.527 -0.843 -10.406 1.00 94.50 103 LEU A N 1
ATOM 704 C CA . LEU A 1 103 ? 23.781 -1.691 -9.478 1.00 94.50 103 LEU A CA 1
ATOM 705 C C . LEU A 1 103 ? 24.463 -1.730 -8.111 1.00 94.50 103 LEU A C 1
ATOM 707 O O . LEU A 1 103 ? 23.795 -1.528 -7.102 1.00 94.50 103 LEU A O 1
ATOM 711 N N . LEU A 1 104 ? 25.785 -1.922 -8.074 1.00 94.50 104 LEU A N 1
ATOM 712 C CA . LEU A 1 104 ? 26.558 -1.921 -6.834 1.00 94.50 104 LEU A CA 1
ATOM 713 C C . LEU A 1 104 ? 26.388 -0.597 -6.079 1.00 94.50 104 LEU A C 1
ATOM 715 O O . LEU A 1 104 ? 26.041 -0.605 -4.897 1.00 94.50 104 LEU A O 1
ATOM 719 N N . VAL A 1 105 ? 26.588 0.538 -6.756 1.00 95.50 105 VAL A N 1
ATOM 720 C CA . VAL A 1 105 ? 26.470 1.863 -6.129 1.00 95.50 105 VAL A CA 1
ATOM 721 C C . VAL A 1 105 ? 25.022 2.176 -5.756 1.00 95.50 105 VAL A C 1
ATOM 723 O O . VAL A 1 105 ? 24.768 2.590 -4.628 1.00 95.50 105 VAL A O 1
ATOM 726 N N . GLY A 1 106 ? 24.070 1.950 -6.662 1.00 94.38 106 GLY A N 1
ATOM 727 C CA . GLY A 1 106 ? 22.657 2.270 -6.462 1.00 94.38 106 GLY A CA 1
ATOM 728 C C . GLY A 1 106 ? 22.009 1.453 -5.343 1.00 94.38 106 GLY A C 1
ATOM 729 O O . GLY A 1 106 ? 21.322 2.021 -4.492 1.00 94.38 106 GLY A O 1
ATOM 730 N N . VAL A 1 107 ? 22.282 0.142 -5.284 1.00 93.94 107 VAL A N 1
ATOM 731 C CA . VAL A 1 107 ? 21.808 -0.735 -4.199 1.00 93.94 107 VAL A CA 1
ATOM 732 C C . VAL A 1 107 ? 22.459 -0.350 -2.879 1.00 93.94 107 VAL A C 1
ATOM 734 O O . VAL A 1 107 ? 21.753 -0.190 -1.888 1.00 93.94 107 VAL A O 1
ATOM 737 N N . THR A 1 108 ? 23.779 -0.145 -2.851 1.00 92.94 108 THR A N 1
ATOM 738 C CA . THR A 1 108 ? 24.480 0.224 -1.610 1.00 92.94 108 THR A CA 1
ATOM 739 C C . THR A 1 108 ? 23.974 1.561 -1.071 1.00 92.94 108 THR A C 1
ATOM 741 O O . THR A 1 108 ? 23.643 1.659 0.110 1.00 92.94 108 THR A O 1
ATOM 744 N N . ALA A 1 109 ? 23.844 2.571 -1.935 1.00 92.94 109 ALA A N 1
ATOM 745 C CA . ALA A 1 109 ? 23.321 3.880 -1.566 1.00 92.94 109 ALA A CA 1
ATOM 746 C C . ALA A 1 109 ? 21.880 3.785 -1.037 1.00 92.94 109 ALA A C 1
ATOM 748 O O . ALA A 1 109 ? 21.597 4.311 0.035 1.00 92.94 109 ALA A O 1
ATOM 749 N N . GLY A 1 110 ? 20.984 3.080 -1.736 1.00 89.19 110 GLY A N 1
ATOM 750 C CA . GLY A 1 110 ? 19.574 3.003 -1.339 1.00 89.19 110 GLY A CA 1
ATOM 751 C C . GLY A 1 110 ? 19.300 2.124 -0.108 1.00 89.19 110 GLY A C 1
ATOM 752 O O . GLY A 1 110 ? 18.401 2.427 0.682 1.00 89.19 110 GLY A O 1
ATOM 753 N N . VAL A 1 111 ? 20.065 1.042 0.086 1.00 87.81 111 VAL A N 1
ATOM 754 C CA . VAL A 1 111 ? 19.859 0.103 1.202 1.00 87.81 111 VAL A CA 1
ATOM 755 C C . VAL A 1 111 ? 20.496 0.609 2.495 1.00 87.81 111 VAL A C 1
ATOM 757 O O . VAL A 1 111 ? 19.838 0.580 3.532 1.00 87.81 111 VAL A O 1
ATOM 760 N N . VAL A 1 112 ? 21.737 1.106 2.443 1.00 87.12 112 VAL A N 1
ATOM 761 C CA . VAL A 1 112 ? 22.438 1.615 3.638 1.00 87.12 112 VAL A CA 1
ATOM 762 C C . VAL A 1 112 ? 21.906 2.990 4.048 1.00 87.12 112 VAL A C 1
ATOM 764 O O . VAL A 1 112 ? 21.731 3.253 5.234 1.00 87.12 112 VAL A O 1
ATOM 767 N N . GLY A 1 113 ? 21.607 3.862 3.080 1.00 85.81 113 GLY A N 1
ATOM 768 C CA . GLY A 1 113 ? 21.095 5.203 3.351 1.00 85.81 113 GLY A CA 1
ATOM 769 C C . GLY A 1 113 ? 22.110 6.155 4.009 1.00 85.81 113 GLY A C 1
ATOM 770 O O . GLY A 1 113 ? 23.321 5.905 4.063 1.00 85.81 113 GLY A O 1
ATOM 771 N N . GLY A 1 114 ? 21.607 7.286 4.510 1.00 86.88 114 GLY A N 1
ATOM 772 C CA . GLY A 1 114 ? 22.332 8.203 5.396 1.00 86.88 114 GLY A CA 1
ATOM 773 C C . GLY A 1 114 ? 23.552 8.886 4.762 1.00 86.88 114 GLY A C 1
ATOM 774 O O . GLY A 1 114 ? 23.502 9.410 3.645 1.00 86.88 114 GLY A O 1
ATOM 775 N N . ARG A 1 115 ? 24.678 8.918 5.492 1.00 90.00 115 ARG A N 1
ATOM 776 C CA . ARG A 1 115 ? 25.926 9.542 5.006 1.00 90.00 115 ARG A CA 1
ATOM 777 C C . ARG A 1 115 ? 26.494 8.828 3.780 1.00 90.00 115 ARG A C 1
ATOM 779 O O . ARG A 1 115 ? 26.942 9.502 2.857 1.00 90.00 115 ARG A O 1
ATOM 786 N N . THR A 1 116 ? 26.440 7.496 3.753 1.00 89.62 116 THR A N 1
ATOM 787 C CA . THR A 1 116 ? 26.920 6.682 2.625 1.00 89.62 116 THR A CA 1
ATOM 788 C C . THR A 1 116 ? 26.168 7.026 1.347 1.00 89.62 116 THR A C 1
ATOM 790 O O . THR A 1 116 ? 26.783 7.315 0.324 1.00 89.62 116 THR A O 1
ATOM 793 N N . GLU A 1 117 ? 24.839 7.076 1.425 1.00 93.00 117 GLU A N 1
ATOM 794 C CA . GLU A 1 117 ? 23.984 7.497 0.317 1.00 93.00 117 GLU A CA 1
ATOM 795 C C . GLU A 1 117 ? 24.319 8.912 -0.148 1.00 93.00 117 GLU A C 1
ATOM 797 O O . GLU A 1 117 ? 24.504 9.139 -1.341 1.00 93.00 117 GLU A O 1
ATOM 802 N N . THR A 1 118 ? 24.466 9.848 0.793 1.00 93.25 118 THR A N 1
ATOM 803 C CA . THR A 1 118 ? 24.794 11.241 0.476 1.00 93.25 118 THR A CA 1
ATOM 804 C C . THR A 1 118 ? 26.111 11.326 -0.293 1.00 93.25 118 THR A C 1
ATOM 806 O O . THR A 1 118 ? 26.150 11.926 -1.361 1.00 93.25 118 THR A O 1
ATOM 809 N N . VAL A 1 119 ? 27.183 10.694 0.192 1.00 95.81 119 VAL A N 1
ATOM 810 C CA . VAL A 1 119 ? 28.502 10.730 -0.462 1.00 95.81 119 VAL A CA 1
ATOM 811 C C . VAL A 1 119 ? 28.463 10.077 -1.844 1.00 95.81 119 VAL A C 1
ATOM 813 O O . VAL A 1 119 ? 28.898 10.694 -2.817 1.00 95.81 119 VAL A O 1
ATOM 816 N N . LEU A 1 120 ? 27.907 8.866 -1.959 1.00 95.50 120 LEU A N 1
ATOM 817 C CA . LEU A 1 120 ? 27.822 8.152 -3.238 1.00 95.50 120 LEU A CA 1
ATOM 818 C C . LEU A 1 120 ? 27.017 8.941 -4.273 1.00 95.50 120 LEU A C 1
ATOM 820 O O . LEU A 1 120 ? 27.423 9.052 -5.429 1.00 95.50 120 LEU A O 1
ATOM 824 N N . MET A 1 121 ? 25.903 9.539 -3.855 1.00 96.12 121 MET A N 1
ATOM 825 C CA . MET A 1 121 ? 25.043 10.293 -4.759 1.00 96.12 121 MET A CA 1
ATOM 826 C C . MET A 1 121 ? 25.658 11.629 -5.160 1.00 96.12 121 MET A C 1
ATOM 828 O O . MET A 1 121 ? 25.504 12.019 -6.308 1.00 96.12 121 MET A O 1
ATOM 832 N N . ARG A 1 122 ? 26.454 12.274 -4.296 1.00 96.25 122 ARG A N 1
ATOM 833 C CA . ARG A 1 122 ? 27.251 13.449 -4.692 1.00 96.25 122 ARG A CA 1
ATOM 834 C C . ARG A 1 122 ? 28.277 13.107 -5.768 1.00 96.25 122 ARG A C 1
ATOM 836 O O . ARG A 1 122 ? 28.435 13.881 -6.705 1.00 96.25 122 ARG A O 1
ATOM 843 N N . VAL A 1 123 ? 28.937 11.951 -5.673 1.00 95.25 123 VAL A N 1
ATOM 844 C CA . VAL A 1 123 ? 29.850 11.480 -6.730 1.00 95.25 123 VAL A CA 1
ATOM 845 C C . VAL A 1 123 ? 29.086 11.254 -8.036 1.00 95.25 123 VAL A C 1
ATOM 847 O O . VAL A 1 123 ? 29.510 11.740 -9.082 1.00 95.25 123 VAL A O 1
ATOM 850 N N . VAL A 1 124 ? 27.935 10.578 -7.975 1.00 95.88 124 VAL A N 1
ATOM 851 C CA . VAL A 1 124 ? 27.054 10.375 -9.138 1.00 95.88 124 VAL A CA 1
ATOM 852 C C . VAL A 1 124 ? 26.621 11.713 -9.747 1.00 95.88 124 VAL A C 1
ATOM 854 O O . VAL A 1 124 ? 26.676 11.875 -10.964 1.00 95.88 124 VAL A O 1
ATOM 857 N N . ASP A 1 125 ? 26.237 12.686 -8.922 1.00 95.19 125 ASP A N 1
ATOM 858 C CA . ASP A 1 125 ? 25.815 14.012 -9.369 1.00 95.19 125 ASP A CA 1
ATOM 859 C C . ASP A 1 125 ? 26.945 14.745 -10.095 1.00 95.19 125 ASP A C 1
ATOM 861 O O . ASP A 1 125 ? 26.711 15.279 -11.175 1.00 95.19 125 ASP A O 1
ATOM 865 N N . VAL A 1 126 ? 28.169 14.713 -9.558 1.00 94.00 126 VAL A N 1
ATOM 866 C CA . VAL A 1 126 ? 29.353 15.306 -10.202 1.00 94.00 126 VAL A CA 1
ATOM 867 C C . VAL A 1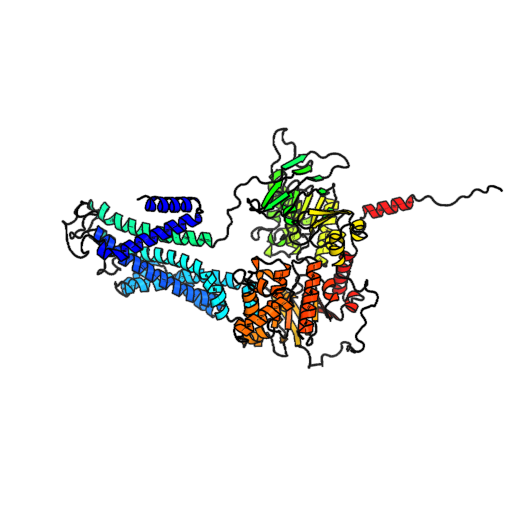 126 ? 29.632 14.656 -11.556 1.00 94.00 126 VAL A C 1
ATOM 869 O O . VAL A 1 126 ? 29.877 15.360 -12.527 1.00 94.00 126 VAL A O 1
ATOM 872 N N . VAL A 1 127 ? 29.563 13.327 -11.664 1.00 91.81 127 VAL A N 1
ATOM 873 C CA . VAL A 1 127 ? 29.783 12.646 -12.953 1.00 91.81 127 VAL A CA 1
ATOM 874 C C . VAL A 1 127 ? 28.711 13.036 -13.976 1.00 91.81 127 VAL A C 1
ATOM 876 O O . VAL A 1 127 ? 29.017 13.205 -15.154 1.00 91.81 127 VAL A O 1
ATOM 879 N N . LEU A 1 128 ? 27.462 13.218 -13.541 1.00 91.88 128 LEU A N 1
ATOM 880 C CA . LEU A 1 128 ? 26.340 13.543 -14.425 1.00 91.88 128 LEU A CA 1
ATOM 881 C C . LEU A 1 128 ? 26.273 15.015 -14.848 1.00 91.88 128 LEU A C 1
ATOM 883 O O . LEU A 1 128 ? 25.588 15.312 -15.826 1.00 91.88 128 LEU A O 1
ATOM 887 N N . THR A 1 129 ? 26.959 15.925 -14.152 1.00 93.81 129 THR A N 1
ATOM 888 C CA . THR A 1 129 ? 27.084 17.329 -14.581 1.00 93.81 129 THR A CA 1
ATOM 889 C C . THR A 1 129 ? 28.196 17.539 -15.603 1.00 93.81 129 THR A C 1
ATOM 891 O O . THR A 1 129 ? 28.170 18.537 -16.326 1.00 93.81 129 THR A O 1
ATOM 894 N N . LEU A 1 130 ? 29.158 16.615 -15.700 1.00 89.81 130 LEU A N 1
ATOM 895 C CA . LEU A 1 130 ? 30.218 16.698 -16.698 1.00 89.81 130 LEU A CA 1
ATOM 896 C C . LEU A 1 130 ? 29.651 16.482 -18.111 1.00 89.81 130 LEU A C 1
ATOM 898 O O . LEU A 1 130 ? 28.830 15.585 -18.330 1.00 89.81 130 LEU A O 1
ATOM 902 N N . PRO A 1 131 ? 30.100 17.265 -19.108 1.00 90.44 131 PRO A N 1
ATOM 903 C CA . PRO A 1 131 ? 29.668 17.077 -20.481 1.00 90.44 131 PRO A CA 1
ATOM 904 C C . PRO A 1 131 ? 30.201 15.734 -20.996 1.00 90.44 131 PRO A C 1
ATOM 906 O O . PRO A 1 131 ? 31.402 15.553 -21.199 1.00 90.44 131 PRO A O 1
ATOM 909 N N . PHE A 1 132 ? 29.275 14.795 -21.202 1.00 85.44 132 PHE A N 1
ATOM 910 C CA . PHE A 1 132 ? 29.567 13.388 -21.478 1.00 85.44 132 PHE A CA 1
ATOM 911 C C . PHE A 1 132 ? 30.545 13.195 -22.649 1.00 85.44 132 PHE A C 1
ATOM 913 O O . PHE A 1 132 ? 31.582 12.558 -22.495 1.00 85.44 132 PHE A O 1
ATOM 920 N N . LEU A 1 133 ? 30.235 13.766 -23.818 1.00 86.25 133 LEU A N 1
ATOM 921 C CA . LEU A 1 133 ? 31.012 13.536 -25.039 1.00 86.25 133 LEU A CA 1
ATOM 922 C C . LEU A 1 133 ? 32.424 14.159 -24.969 1.00 86.25 133 LEU A C 1
ATOM 924 O O . LEU A 1 133 ? 33.382 13.432 -25.230 1.00 86.25 133 LEU A O 1
ATOM 928 N N . PRO A 1 134 ? 32.606 15.435 -24.560 1.00 90.44 134 PRO A N 1
ATOM 929 C CA . PRO A 1 134 ? 33.941 15.996 -24.347 1.00 90.44 134 PRO A CA 1
ATOM 930 C C . PRO A 1 134 ? 34.796 15.196 -23.364 1.00 90.44 134 PRO A C 1
ATOM 932 O O . PRO A 1 134 ? 35.976 14.984 -23.626 1.00 90.44 134 PRO A O 1
ATOM 935 N N . LEU A 1 135 ? 34.212 14.722 -22.259 1.00 87.88 135 LEU A N 1
ATOM 936 C CA . LEU A 1 135 ? 34.943 13.943 -21.260 1.00 87.88 135 LEU A CA 1
ATOM 937 C C . LEU A 1 135 ? 35.478 12.634 -21.849 1.00 87.88 135 LEU A C 1
ATOM 939 O O . LEU A 1 135 ? 36.649 12.310 -21.666 1.00 87.88 135 LEU A O 1
ATOM 943 N N . VAL A 1 136 ? 34.631 11.910 -22.583 1.00 86.88 136 VAL A N 1
ATOM 944 C CA . VAL A 1 136 ? 35.009 10.653 -23.237 1.00 86.88 136 VAL A CA 1
ATOM 945 C C . VAL A 1 136 ? 36.102 10.890 -24.289 1.00 86.88 136 VAL A C 1
ATOM 947 O O . VAL A 1 136 ? 37.078 10.145 -24.321 1.00 86.88 136 VAL A O 1
ATOM 950 N N . ILE A 1 137 ? 35.990 11.951 -25.097 1.00 89.19 137 ILE A N 1
ATOM 951 C CA . ILE A 1 137 ? 36.998 12.329 -26.104 1.00 89.19 137 ILE A CA 1
ATOM 952 C C . ILE A 1 137 ? 38.350 12.630 -25.449 1.00 89.19 137 ILE A C 1
ATOM 954 O O . ILE A 1 137 ? 39.369 12.078 -25.859 1.00 89.19 137 ILE A O 1
ATOM 958 N N . VAL A 1 138 ? 38.369 13.482 -24.419 1.00 90.19 138 VAL A N 1
ATOM 959 C CA . VAL A 1 138 ? 39.606 13.864 -23.721 1.00 90.19 138 VAL A CA 1
ATOM 960 C C . VAL A 1 138 ? 40.243 12.650 -23.049 1.00 90.19 138 VAL A C 1
ATOM 962 O O . VAL A 1 138 ? 41.446 12.442 -23.178 1.00 90.19 138 VAL A O 1
ATOM 965 N N . ALA A 1 139 ? 39.450 11.820 -22.369 1.00 87.31 139 ALA A N 1
ATOM 966 C CA . ALA A 1 139 ? 39.959 10.629 -21.700 1.00 87.31 139 ALA A CA 1
ATOM 967 C C . ALA A 1 139 ? 40.538 9.611 -22.696 1.00 87.31 139 ALA A C 1
ATOM 969 O O . ALA A 1 139 ? 41.629 9.092 -22.463 1.00 87.31 139 ALA A O 1
ATOM 970 N N . ALA A 1 140 ? 39.860 9.373 -23.824 1.00 86.25 140 ALA A N 1
ATOM 971 C CA . ALA A 1 140 ? 40.358 8.493 -24.880 1.00 86.25 140 ALA A CA 1
ATOM 972 C C . ALA A 1 140 ? 41.644 9.037 -25.528 1.00 86.25 140 ALA A C 1
ATOM 974 O O . ALA A 1 140 ? 42.593 8.285 -25.734 1.00 86.25 140 ALA A O 1
ATOM 975 N N . ALA A 1 141 ? 41.715 10.348 -25.783 1.00 87.62 141 ALA A N 1
ATOM 976 C CA . ALA A 1 141 ? 42.900 10.986 -26.353 1.00 87.62 141 ALA A CA 1
ATOM 977 C C . ALA A 1 141 ? 44.124 10.918 -25.421 1.00 87.62 141 ALA A C 1
ATOM 979 O O . ALA A 1 141 ? 45.239 10.709 -25.892 1.00 87.62 141 ALA A O 1
ATOM 980 N N . VAL A 1 142 ? 43.929 11.074 -24.106 1.00 90.75 142 VAL A N 1
ATOM 981 C CA . VAL A 1 142 ? 45.018 11.045 -23.111 1.00 90.75 142 VAL A CA 1
ATOM 982 C C . VAL A 1 142 ? 45.523 9.626 -22.848 1.00 90.75 142 VAL A C 1
ATOM 984 O O . VAL A 1 142 ? 46.728 9.414 -22.736 1.00 90.75 142 VAL A O 1
ATOM 987 N N . LEU A 1 143 ? 44.616 8.655 -22.729 1.00 90.00 143 LEU A N 1
ATOM 988 C CA . LEU A 1 143 ? 44.959 7.265 -22.409 1.00 90.00 143 LEU A CA 1
ATOM 989 C C . LEU A 1 143 ? 45.451 6.469 -23.630 1.00 90.00 143 LEU A C 1
ATOM 991 O O . LEU A 1 143 ? 45.999 5.380 -23.469 1.00 90.00 143 LEU A O 1
ATOM 995 N N . GLY A 1 144 ? 45.282 7.019 -24.833 1.00 87.38 144 GLY A N 1
ATOM 996 C CA . GLY A 1 144 ? 45.710 6.419 -26.091 1.00 87.38 144 GLY A CA 1
ATOM 997 C C . GLY A 1 144 ? 44.703 5.411 -26.665 1.00 87.38 144 GLY A C 1
ATOM 998 O O . GLY A 1 144 ? 43.919 4.809 -25.922 1.00 87.38 144 GLY A O 1
ATOM 999 N N . PRO A 1 145 ? 44.719 5.205 -27.994 1.00 85.69 145 PRO A N 1
ATOM 1000 C CA . PRO A 1 145 ? 43.745 4.367 -28.681 1.00 85.69 145 PRO A CA 1
ATOM 1001 C C . PRO A 1 145 ? 43.993 2.883 -28.390 1.00 85.69 145 PRO A C 1
ATOM 1003 O O . PRO A 1 145 ? 44.996 2.308 -28.807 1.00 85.69 145 PRO A O 1
ATOM 1006 N N . SER A 1 146 ? 43.072 2.255 -27.662 1.00 88.56 146 SER A N 1
ATOM 1007 C CA . SER A 1 146 ? 43.017 0.802 -27.492 1.00 88.56 146 SER A CA 1
ATOM 1008 C C . SER A 1 146 ? 41.601 0.376 -27.115 1.00 88.56 146 SER A C 1
ATOM 1010 O O . SER A 1 146 ? 40.872 1.144 -26.482 1.00 88.56 146 SER A O 1
ATOM 1012 N N . LEU A 1 147 ? 41.225 -0.869 -27.422 1.00 87.31 147 LEU A N 1
ATOM 1013 C CA . LEU A 1 147 ? 39.924 -1.416 -27.018 1.00 87.31 147 LEU A CA 1
ATOM 1014 C C . LEU A 1 147 ? 39.707 -1.330 -25.496 1.00 87.31 147 LEU A C 1
ATOM 1016 O O . LEU A 1 147 ? 38.620 -0.973 -25.037 1.00 87.31 147 LEU A O 1
ATOM 1020 N N . ALA A 1 148 ? 40.752 -1.605 -24.707 1.00 89.88 148 ALA A N 1
ATOM 1021 C CA . ALA A 1 148 ? 40.702 -1.513 -23.248 1.00 89.88 148 ALA A CA 1
ATOM 1022 C C . ALA A 1 148 ? 40.470 -0.071 -22.771 1.00 89.88 148 ALA A C 1
ATOM 1024 O O . ALA A 1 148 ? 39.660 0.151 -21.869 1.00 89.88 148 ALA A O 1
ATOM 1025 N N . THR A 1 149 ? 41.126 0.906 -23.408 1.00 89.44 149 THR A N 1
ATOM 1026 C CA . THR A 1 149 ? 40.911 2.332 -23.138 1.00 89.44 149 THR A CA 1
ATOM 1027 C C . THR A 1 149 ? 39.468 2.720 -23.436 1.00 89.44 149 THR A C 1
ATOM 1029 O O . THR A 1 149 ? 38.808 3.301 -22.577 1.00 89.44 149 THR A O 1
ATOM 1032 N N . THR A 1 150 ? 38.947 2.368 -24.616 1.00 89.44 150 THR A N 1
ATOM 1033 C CA . THR A 1 150 ? 37.574 2.705 -25.014 1.00 89.44 150 THR A CA 1
ATOM 1034 C C . THR A 1 150 ? 36.561 2.137 -24.025 1.00 89.44 150 THR A C 1
ATOM 1036 O O . THR A 1 150 ? 35.722 2.878 -23.516 1.00 89.44 150 THR A O 1
ATOM 1039 N N . VAL A 1 151 ? 36.669 0.850 -23.674 1.00 92.62 151 VAL A N 1
ATOM 1040 C CA . VAL A 1 151 ? 35.783 0.221 -22.681 1.00 92.62 151 VAL A CA 1
ATOM 1041 C C . VAL A 1 151 ? 35.911 0.906 -21.319 1.00 92.62 151 VAL A C 1
ATOM 1043 O O . VAL A 1 151 ? 34.895 1.248 -20.721 1.00 92.62 151 VAL A O 1
ATOM 1046 N N . GLY A 1 152 ? 37.133 1.145 -20.835 1.00 92.31 152 GLY A N 1
ATOM 1047 C CA . GLY A 1 152 ? 37.371 1.778 -19.537 1.00 92.31 152 GLY A CA 1
ATOM 1048 C C . GLY A 1 152 ? 36.776 3.184 -19.440 1.00 92.31 152 GLY A C 1
ATOM 1049 O O . GLY A 1 152 ? 36.093 3.497 -18.464 1.00 92.31 152 GLY A O 1
ATOM 1050 N N . VAL A 1 153 ? 36.966 4.007 -20.475 1.00 91.88 153 VAL A N 1
ATOM 1051 C CA . VAL A 1 153 ? 36.402 5.361 -20.551 1.00 91.88 153 VAL A CA 1
ATOM 1052 C C . VAL A 1 153 ? 34.875 5.316 -20.598 1.00 91.88 153 VAL A C 1
ATOM 1054 O O . VAL A 1 153 ? 34.223 6.049 -19.856 1.00 91.88 153 VAL A O 1
ATOM 1057 N N . LEU A 1 154 ? 34.286 4.438 -21.418 1.00 92.94 154 LEU A N 1
ATOM 1058 C CA . LEU A 1 154 ? 32.831 4.289 -21.480 1.00 92.94 154 LEU A CA 1
ATOM 1059 C C . LEU A 1 154 ? 32.259 3.861 -20.124 1.00 92.94 154 LEU A C 1
ATOM 1061 O O . LEU A 1 154 ? 31.322 4.490 -19.634 1.00 92.94 154 LEU A O 1
ATOM 1065 N N . VAL A 1 155 ? 32.853 2.858 -19.470 1.00 94.44 155 VAL A N 1
ATOM 1066 C CA . VAL A 1 155 ? 32.417 2.405 -18.140 1.00 94.44 155 VAL A CA 1
ATOM 1067 C C . VAL A 1 155 ? 32.497 3.537 -17.126 1.00 94.44 155 VAL A C 1
ATOM 1069 O O . VAL A 1 155 ? 31.513 3.747 -16.422 1.00 94.44 155 VAL A O 1
ATOM 1072 N N . ALA A 1 156 ? 33.602 4.292 -17.090 1.00 90.69 156 ALA A N 1
ATOM 1073 C CA . ALA A 1 156 ? 33.847 5.371 -16.129 1.00 90.69 156 ALA A CA 1
ATOM 1074 C C . ALA A 1 156 ? 32.819 6.513 -16.191 1.00 90.69 156 ALA A C 1
ATOM 1076 O O . ALA A 1 156 ? 32.584 7.173 -15.178 1.00 90.69 156 ALA A O 1
ATOM 1077 N N . VAL A 1 157 ? 32.180 6.726 -17.344 1.00 90.19 157 VAL A N 1
ATOM 1078 C CA . VAL A 1 157 ? 31.181 7.790 -17.518 1.00 90.19 157 VAL A CA 1
ATOM 1079 C C . VAL A 1 157 ? 29.747 7.244 -17.499 1.00 90.19 157 VAL A C 1
ATOM 1081 O O . VAL A 1 157 ? 28.830 7.907 -17.015 1.00 90.19 157 VAL A O 1
ATOM 1084 N N . MET A 1 158 ? 29.519 6.024 -17.991 1.00 93.38 158 MET A N 1
ATOM 1085 C CA . MET A 1 158 ? 28.165 5.494 -18.186 1.00 93.38 158 MET A CA 1
ATOM 1086 C C . MET A 1 158 ? 27.521 4.916 -16.921 1.00 93.38 158 MET A C 1
ATOM 1088 O O . MET A 1 158 ? 26.295 4.875 -16.852 1.00 93.38 158 MET A O 1
ATOM 1092 N N . TRP A 1 159 ? 28.299 4.500 -15.915 1.00 95.62 159 TRP A N 1
ATOM 1093 C CA . TRP A 1 159 ? 27.780 3.842 -14.702 1.00 95.62 159 TRP A CA 1
ATOM 1094 C C . TRP A 1 159 ? 26.852 4.725 -13.846 1.00 95.62 159 TRP A C 1
ATOM 1096 O O . TRP A 1 159 ? 25.965 4.218 -13.154 1.00 95.62 159 TRP A O 1
ATOM 1106 N N . ALA A 1 160 ? 27.030 6.048 -13.900 1.00 95.12 160 ALA A N 1
ATOM 1107 C CA . ALA A 1 160 ? 26.353 6.990 -13.011 1.00 95.12 160 ALA A CA 1
ATOM 1108 C C . ALA A 1 160 ? 24.836 7.089 -13.270 1.00 95.12 160 ALA A C 1
ATOM 1110 O O . ALA A 1 160 ? 24.056 7.232 -12.326 1.00 95.12 160 ALA A O 1
ATOM 1111 N N . ARG A 1 161 ? 24.390 6.969 -14.532 1.00 93.81 161 ARG A N 1
ATOM 1112 C CA . ARG A 1 161 ? 22.952 6.992 -14.869 1.00 93.81 161 ARG A CA 1
ATOM 1113 C C . ARG A 1 161 ? 22.213 5.763 -14.313 1.00 93.81 161 ARG A C 1
ATOM 1115 O O . ARG A 1 161 ? 21.261 5.974 -13.560 1.00 93.81 161 ARG A O 1
ATOM 1122 N N . PRO A 1 162 ? 22.649 4.512 -14.587 1.00 93.56 162 PRO A N 1
ATOM 1123 C CA . PRO A 1 162 ? 22.076 3.331 -13.948 1.00 93.56 162 PRO A CA 1
ATOM 1124 C C . PRO A 1 162 ? 22.123 3.392 -12.420 1.00 93.56 162 PRO A C 1
ATOM 1126 O O . PRO A 1 162 ? 21.157 2.984 -11.789 1.00 93.56 162 PRO A O 1
ATOM 1129 N N . ALA A 1 163 ? 23.187 3.937 -11.813 1.00 95.50 163 ALA A N 1
ATOM 1130 C CA . ALA A 1 163 ? 23.264 4.082 -10.356 1.00 95.50 163 ALA A CA 1
ATOM 1131 C C . ALA A 1 163 ? 22.122 4.933 -9.787 1.00 95.50 163 ALA A C 1
ATOM 1133 O O . ALA A 1 163 ? 21.459 4.522 -8.834 1.00 95.50 163 ALA A O 1
ATOM 1134 N N . ARG A 1 164 ? 21.871 6.105 -10.388 1.00 94.62 164 ARG A N 1
ATOM 1135 C CA . ARG A 1 164 ? 20.799 7.015 -9.961 1.00 94.62 164 ARG A CA 1
ATOM 1136 C C . ARG A 1 164 ? 19.416 6.386 -10.143 1.00 94.62 164 ARG A C 1
ATOM 1138 O O . ARG A 1 164 ? 18.596 6.481 -9.234 1.00 94.62 164 ARG A O 1
ATOM 1145 N N . GLU A 1 165 ? 19.176 5.742 -11.284 1.00 91.88 165 GLU A N 1
ATOM 1146 C CA . GLU A 1 165 ? 17.889 5.103 -11.582 1.00 91.88 165 GLU A CA 1
ATOM 1147 C C . GLU A 1 165 ? 17.640 3.891 -10.678 1.00 91.88 165 GLU A C 1
ATOM 1149 O O . GLU A 1 165 ? 16.605 3.789 -10.037 1.00 91.88 165 GLU A O 1
ATOM 1154 N N . LEU A 1 166 ? 18.612 2.989 -10.531 1.00 91.81 166 LEU A N 1
ATOM 1155 C CA . LEU A 1 166 ? 18.453 1.826 -9.657 1.00 91.81 166 LEU A CA 1
ATOM 1156 C C . LEU A 1 166 ? 18.272 2.250 -8.194 1.00 91.81 166 LEU A C 1
ATOM 1158 O O . LEU A 1 166 ? 17.481 1.633 -7.488 1.00 91.81 166 LEU A O 1
ATOM 1162 N N . ARG A 1 167 ? 18.921 3.333 -7.740 1.00 93.44 167 ARG A N 1
ATOM 1163 C CA . ARG A 1 167 ? 18.717 3.888 -6.390 1.00 93.44 167 ARG A CA 1
ATOM 1164 C C . ARG A 1 167 ? 17.274 4.344 -6.155 1.00 93.44 167 ARG A C 1
ATOM 1166 O O . ARG A 1 167 ? 16.746 4.075 -5.078 1.00 93.44 167 ARG A O 1
ATOM 1173 N N . SER A 1 168 ? 16.616 4.991 -7.122 1.00 91.38 168 SER A N 1
ATOM 1174 C CA . SER A 1 168 ? 15.207 5.403 -6.962 1.00 91.38 168 SER A CA 1
ATOM 1175 C C . SER A 1 168 ? 14.286 4.187 -6.786 1.00 91.38 168 SER A C 1
ATOM 1177 O O . SER A 1 168 ? 13.423 4.175 -5.906 1.00 91.38 168 SER A O 1
ATOM 1179 N N . GLN A 1 169 ? 14.550 3.117 -7.537 1.00 91.06 169 GLN A N 1
ATOM 1180 C CA . GLN A 1 169 ? 13.819 1.853 -7.445 1.00 91.06 169 GLN A CA 1
ATOM 1181 C C . GLN A 1 169 ? 14.067 1.145 -6.104 1.00 91.06 169 GLN A C 1
ATOM 1183 O O . GLN A 1 169 ? 13.131 0.643 -5.484 1.00 91.06 169 GLN A O 1
ATOM 1188 N N . VAL A 1 170 ? 15.309 1.155 -5.601 1.00 92.00 170 VAL A N 1
ATOM 1189 C CA . VAL A 1 170 ? 15.655 0.617 -4.271 1.00 92.00 170 VAL A CA 1
ATOM 1190 C C . VAL A 1 170 ? 14.864 1.326 -3.174 1.00 92.00 170 VAL A C 1
ATOM 1192 O O . VAL A 1 170 ? 14.323 0.659 -2.294 1.00 92.00 170 VAL A O 1
ATOM 1195 N N . LEU A 1 171 ? 14.771 2.660 -3.225 1.00 88.00 171 LEU A N 1
ATOM 1196 C CA . LEU A 1 171 ? 14.006 3.439 -2.248 1.00 88.00 171 LEU A CA 1
ATOM 1197 C C . LEU A 1 171 ? 12.516 3.080 -2.284 1.00 88.00 171 LEU A C 1
ATOM 1199 O O . LEU A 1 171 ? 11.921 2.876 -1.227 1.00 88.00 171 LEU A O 1
ATOM 1203 N N . SER A 1 172 ? 11.944 2.913 -3.482 1.00 86.88 172 SER A N 1
ATOM 1204 C CA . SER A 1 172 ? 10.560 2.450 -3.648 1.00 86.88 172 SER A CA 1
ATOM 1205 C C . SER A 1 172 ? 10.341 1.052 -3.056 1.00 86.88 172 SER A C 1
ATOM 1207 O O . SER A 1 172 ? 9.364 0.830 -2.345 1.00 86.88 172 SER A O 1
ATOM 1209 N N . ILE A 1 173 ? 11.267 0.110 -3.274 1.00 87.94 173 ILE A N 1
ATOM 1210 C CA . ILE A 1 173 ? 11.185 -1.243 -2.699 1.00 87.94 173 ILE A CA 1
ATOM 1211 C C . ILE A 1 173 ? 11.303 -1.197 -1.170 1.00 87.94 173 ILE A C 1
ATOM 1213 O O . ILE A 1 173 ? 10.544 -1.873 -0.480 1.00 87.94 173 ILE A O 1
ATOM 1217 N N . ARG A 1 174 ? 12.224 -0.389 -0.627 1.00 87.25 174 ARG A N 1
ATOM 1218 C CA . ARG A 1 174 ? 12.450 -0.258 0.823 1.00 87.25 174 ARG A CA 1
ATOM 1219 C C . ARG A 1 174 ? 11.261 0.367 1.555 1.00 87.25 174 ARG A C 1
ATOM 1221 O O . ARG A 1 174 ? 11.089 0.110 2.742 1.00 87.25 174 ARG A O 1
ATOM 1228 N N . ALA A 1 175 ? 10.477 1.191 0.863 1.00 84.81 175 ALA A N 1
ATOM 1229 C CA . ALA A 1 175 ? 9.277 1.812 1.407 1.00 84.81 175 ALA A CA 1
ATOM 1230 C C . ALA A 1 175 ? 8.095 0.835 1.547 1.00 84.81 175 ALA A C 1
ATOM 1232 O O . ALA A 1 175 ? 7.138 1.160 2.238 1.00 84.81 175 ALA A O 1
ATOM 1233 N N . ARG A 1 176 ? 8.153 -0.357 0.935 1.00 86.88 176 ARG A N 1
ATOM 1234 C CA . ARG A 1 176 ? 7.063 -1.342 1.008 1.00 86.88 176 ARG A CA 1
ATOM 1235 C C . ARG A 1 176 ? 6.931 -1.936 2.410 1.00 86.88 176 ARG A C 1
ATOM 1237 O O . ARG A 1 176 ? 7.931 -2.329 3.016 1.00 86.88 176 ARG A O 1
ATOM 1244 N N . THR A 1 177 ? 5.693 -2.096 2.871 1.00 86.69 177 THR A N 1
ATOM 1245 C CA . THR A 1 177 ? 5.361 -2.564 4.224 1.00 86.69 177 THR A CA 1
ATOM 1246 C C . THR A 1 177 ? 5.976 -3.924 4.551 1.00 86.69 177 THR A C 1
ATOM 1248 O O . THR A 1 177 ? 6.583 -4.067 5.604 1.00 86.69 177 THR A O 1
ATOM 1251 N N . PHE A 1 178 ? 5.980 -4.900 3.634 1.00 90.31 178 PHE A N 1
ATOM 1252 C CA . PHE A 1 178 ? 6.623 -6.200 3.892 1.00 90.31 178 PHE A CA 1
ATOM 1253 C C . PHE A 1 178 ? 8.141 -6.123 4.111 1.00 90.31 178 PHE A C 1
ATOM 1255 O O . PHE A 1 178 ? 8.702 -6.954 4.829 1.00 90.31 178 PHE A O 1
ATOM 1262 N N . VAL A 1 179 ? 8.823 -5.131 3.521 1.00 90.94 179 VAL A N 1
ATOM 1263 C CA . VAL A 1 179 ? 10.254 -4.893 3.774 1.00 90.94 179 VAL A CA 1
ATOM 1264 C C . VAL A 1 179 ? 10.441 -4.221 5.129 1.00 90.94 179 VAL A C 1
ATOM 1266 O O . VAL A 1 179 ? 11.366 -4.578 5.855 1.00 90.94 179 VAL A O 1
ATOM 1269 N N . GLN A 1 180 ? 9.562 -3.283 5.492 1.00 88.81 180 GLN A N 1
ATOM 1270 C CA . GLN A 1 180 ? 9.557 -2.690 6.830 1.00 88.81 180 GLN A CA 1
ATOM 1271 C C . GLN A 1 180 ? 9.295 -3.745 7.910 1.00 88.81 180 GLN A C 1
ATOM 1273 O O . GLN A 1 180 ? 10.024 -3.765 8.892 1.00 88.81 180 GLN A O 1
ATOM 1278 N N . ALA A 1 181 ? 8.368 -4.676 7.675 1.00 91.00 181 ALA A N 1
ATOM 1279 C CA . ALA A 1 181 ? 8.085 -5.791 8.573 1.00 91.00 181 ALA A CA 1
ATOM 1280 C C . ALA A 1 181 ? 9.278 -6.741 8.731 1.00 91.00 181 ALA A C 1
ATOM 1282 O O . ALA A 1 181 ? 9.627 -7.138 9.835 1.00 91.00 181 ALA A O 1
ATOM 1283 N N . SER A 1 182 ? 9.974 -7.063 7.637 1.00 92.00 182 SER A N 1
ATOM 1284 C CA . SER A 1 182 ? 11.222 -7.835 7.719 1.00 92.00 182 SER A CA 1
ATOM 1285 C C . SER A 1 182 ? 12.284 -7.102 8.553 1.00 92.00 182 SER A C 1
ATOM 1287 O O . SER A 1 182 ? 12.971 -7.715 9.367 1.00 92.00 182 SER A O 1
ATOM 1289 N N . ARG A 1 183 ? 12.396 -5.775 8.400 1.00 89.88 183 ARG A N 1
ATOM 1290 C CA . ARG A 1 183 ? 13.328 -4.955 9.185 1.00 89.88 183 ARG A CA 1
ATOM 1291 C C . ARG A 1 183 ? 12.931 -4.861 10.654 1.00 89.88 183 ARG A C 1
ATOM 1293 O O . ARG A 1 183 ? 13.818 -5.003 11.477 1.00 89.88 183 ARG A O 1
ATOM 1300 N N . SER A 1 184 ? 11.661 -4.677 11.006 1.00 89.38 184 SER A N 1
ATOM 1301 C CA . SER A 1 184 ? 11.256 -4.643 12.421 1.00 89.38 184 SER A CA 1
ATOM 1302 C C . SER A 1 184 ? 11.598 -5.944 13.152 1.00 89.38 184 SER A C 1
ATOM 1304 O O . SER A 1 184 ? 11.889 -5.900 14.336 1.00 89.38 184 SER A O 1
ATOM 1306 N N . MET A 1 185 ? 11.671 -7.072 12.437 1.00 91.19 185 MET A N 1
ATOM 1307 C CA . MET A 1 185 ? 12.131 -8.365 12.967 1.00 91.19 185 MET A CA 1
ATOM 1308 C C . MET A 1 185 ? 13.654 -8.566 12.850 1.00 91.19 185 MET A C 1
ATOM 1310 O O . MET A 1 185 ? 14.147 -9.682 12.762 1.00 91.19 185 MET A O 1
ATOM 1314 N N . GLY A 1 186 ? 14.439 -7.491 12.751 1.00 90.12 186 GLY A N 1
ATOM 1315 C CA . GLY A 1 186 ? 15.900 -7.567 12.813 1.00 90.12 186 GLY A CA 1
ATOM 1316 C C . GLY A 1 186 ? 16.626 -7.814 11.485 1.00 90.12 186 GLY A C 1
ATOM 1317 O O . GLY A 1 186 ? 17.849 -7.973 11.499 1.00 90.12 186 GLY A O 1
ATOM 1318 N N . ALA A 1 187 ? 15.951 -7.812 10.326 1.00 91.12 187 ALA A N 1
ATOM 1319 C CA . ALA A 1 187 ? 16.630 -8.042 9.045 1.00 91.12 187 ALA A CA 1
ATOM 1320 C C . ALA A 1 187 ? 17.722 -6.998 8.756 1.00 91.12 187 ALA A C 1
ATOM 1322 O O . ALA A 1 187 ? 17.471 -5.790 8.683 1.00 91.12 187 ALA A O 1
ATOM 1323 N N . SER A 1 188 ? 18.942 -7.478 8.497 1.00 89.62 188 SER A N 1
ATOM 1324 C CA . SER A 1 188 ? 20.071 -6.616 8.140 1.00 89.62 188 SER A CA 1
ATOM 1325 C C . SER A 1 188 ? 19.902 -5.976 6.751 1.00 89.62 188 SER A C 1
ATOM 1327 O O . SER A 1 188 ? 19.247 -6.548 5.871 1.00 89.62 188 SER A O 1
ATOM 1329 N N . PRO A 1 189 ? 20.560 -4.831 6.476 1.00 89.00 189 PRO A N 1
ATOM 1330 C CA . PRO A 1 189 ? 20.578 -4.232 5.140 1.00 89.00 189 PRO A CA 1
ATOM 1331 C C . PRO A 1 189 ? 21.012 -5.228 4.050 1.00 89.00 189 PRO A C 1
ATOM 1333 O O . PRO A 1 189 ? 20.419 -5.280 2.977 1.00 89.00 189 PRO A O 1
ATOM 1336 N N . THR A 1 190 ? 21.988 -6.094 4.336 1.00 89.50 190 THR A N 1
ATOM 1337 C CA . THR A 1 190 ? 22.444 -7.138 3.404 1.00 89.50 190 THR A CA 1
ATOM 1338 C C . THR A 1 190 ? 21.369 -8.194 3.145 1.00 89.50 190 THR A C 1
ATOM 1340 O O . THR A 1 190 ? 21.184 -8.612 1.999 1.00 89.50 190 THR A O 1
ATOM 1343 N N . TYR A 1 191 ? 20.632 -8.606 4.182 1.00 91.56 191 TYR A N 1
ATOM 1344 C CA . TYR A 1 191 ? 19.505 -9.527 4.037 1.00 91.56 191 TYR A CA 1
ATOM 1345 C C . TYR A 1 191 ? 18.427 -8.925 3.130 1.00 91.56 191 TYR A C 1
ATOM 1347 O O . TYR A 1 191 ? 17.994 -9.570 2.170 1.00 91.56 191 TYR A O 1
ATOM 1355 N N . VAL A 1 192 ? 18.063 -7.661 3.380 1.00 91.38 192 VAL A N 1
ATOM 1356 C CA . VAL A 1 192 ? 17.086 -6.916 2.574 1.00 91.38 192 VAL A CA 1
ATOM 1357 C C . VAL A 1 192 ? 17.555 -6.782 1.124 1.00 91.38 192 VAL A C 1
ATOM 1359 O O . VAL A 1 192 ? 16.795 -7.059 0.192 1.00 91.38 192 VAL A O 1
ATOM 1362 N N . ALA A 1 193 ? 18.824 -6.422 0.919 1.00 91.62 193 ALA A N 1
ATOM 1363 C CA . ALA A 1 193 ? 19.412 -6.289 -0.406 1.00 91.62 193 ALA A CA 1
ATOM 1364 C C . ALA A 1 193 ? 19.311 -7.601 -1.199 1.00 91.62 193 ALA A C 1
ATOM 1366 O O . ALA A 1 193 ? 18.813 -7.617 -2.324 1.00 91.62 193 ALA A O 1
ATOM 1367 N N . ARG A 1 194 ? 19.739 -8.715 -0.595 1.00 92.31 194 ARG A N 1
ATOM 1368 C CA . ARG A 1 194 ? 19.802 -10.026 -1.250 1.00 92.31 194 ARG A CA 1
ATOM 1369 C C . ARG A 1 194 ? 18.426 -10.616 -1.548 1.00 92.31 194 ARG A C 1
ATOM 1371 O O . ARG A 1 194 ? 18.241 -11.186 -2.619 1.00 92.31 194 ARG A O 1
ATOM 1378 N N . HIS A 1 195 ? 17.484 -10.517 -0.612 1.00 90.81 195 HIS A N 1
ATOM 1379 C CA . HIS A 1 195 ? 16.226 -11.261 -0.693 1.00 90.81 195 HIS A CA 1
ATOM 1380 C C . HIS A 1 195 ? 15.028 -10.453 -1.203 1.00 90.81 195 HIS A C 1
ATOM 1382 O O . HIS A 1 195 ? 14.020 -11.057 -1.579 1.00 90.81 195 HIS A O 1
ATOM 1388 N N . TYR A 1 196 ? 15.117 -9.121 -1.222 1.00 91.44 196 TYR A N 1
ATOM 1389 C CA . TYR A 1 196 ? 14.041 -8.246 -1.694 1.00 91.44 196 TYR A CA 1
ATOM 1390 C C . TYR A 1 196 ? 14.484 -7.346 -2.844 1.00 91.44 196 TYR A C 1
ATOM 1392 O O . TYR A 1 196 ? 13.827 -7.312 -3.881 1.00 91.44 196 TYR A O 1
ATOM 1400 N N . VAL A 1 197 ? 15.608 -6.644 -2.688 1.00 91.94 197 VAL A N 1
ATOM 1401 C CA . VAL A 1 197 ? 16.016 -5.595 -3.634 1.00 91.94 197 VAL A CA 1
ATOM 1402 C C . VAL A 1 197 ? 16.595 -6.179 -4.920 1.00 91.94 197 VAL A C 1
ATOM 1404 O O . VAL A 1 197 ? 16.065 -5.922 -5.994 1.00 91.94 197 VAL A O 1
ATOM 1407 N N . VAL A 1 198 ? 17.654 -6.989 -4.844 1.00 90.75 198 VAL A N 1
ATOM 1408 C CA . VAL A 1 198 ? 18.345 -7.523 -6.032 1.00 90.75 198 VAL A CA 1
ATOM 1409 C C . VAL A 1 198 ? 17.406 -8.322 -6.952 1.00 90.75 198 VAL A C 1
ATOM 1411 O O . VAL A 1 198 ? 17.410 -8.044 -8.152 1.00 90.75 198 VAL A O 1
ATOM 1414 N N . PRO A 1 199 ? 16.552 -9.241 -6.450 1.00 89.62 199 PRO A N 1
ATOM 1415 C CA . PRO A 1 199 ? 15.601 -9.953 -7.303 1.00 89.62 199 PRO A CA 1
ATOM 1416 C C . PRO A 1 199 ? 14.603 -9.017 -7.995 1.00 89.62 199 PRO A C 1
ATOM 1418 O O . PRO A 1 199 ? 14.303 -9.205 -9.172 1.00 89.62 199 PRO A O 1
ATOM 1421 N N . ALA A 1 200 ? 14.122 -7.985 -7.293 1.00 88.00 200 ALA A N 1
ATOM 1422 C CA . ALA A 1 200 ? 13.186 -7.010 -7.847 1.00 88.00 200 ALA A CA 1
ATOM 1423 C C . ALA A 1 200 ? 13.843 -6.068 -8.872 1.00 88.00 200 ALA A C 1
ATOM 1425 O O . ALA A 1 200 ? 13.186 -5.626 -9.812 1.00 88.00 200 ALA A O 1
ATOM 1426 N N . LEU A 1 201 ? 15.141 -5.787 -8.728 1.00 90.00 201 LEU A N 1
ATOM 1427 C CA . LEU A 1 201 ? 15.893 -4.963 -9.673 1.00 90.00 201 LEU A CA 1
ATOM 1428 C C . LEU A 1 201 ? 16.341 -5.719 -10.921 1.00 90.00 201 LEU A C 1
ATOM 1430 O O . LEU A 1 201 ? 16.676 -5.065 -11.902 1.00 90.00 201 LEU A O 1
ATOM 1434 N N . LEU A 1 202 ? 16.365 -7.056 -10.925 1.00 87.19 202 LEU A N 1
ATOM 1435 C CA . LEU A 1 202 ? 16.917 -7.826 -12.043 1.00 87.19 202 LEU A CA 1
ATOM 1436 C C . LEU A 1 202 ? 16.262 -7.482 -13.400 1.00 87.19 202 LEU A C 1
ATOM 1438 O O . LEU A 1 202 ? 17.008 -7.184 -14.334 1.00 87.19 202 LEU A O 1
ATOM 1442 N N . PRO A 1 203 ? 14.920 -7.421 -13.545 1.00 86.00 203 PRO A N 1
ATOM 1443 C CA . PRO A 1 203 ? 14.300 -7.017 -14.811 1.00 86.00 203 PRO A CA 1
ATOM 1444 C C . PRO A 1 203 ? 14.681 -5.589 -15.227 1.00 86.00 203 PRO A C 1
ATOM 1446 O O . PRO A 1 203 ? 14.951 -5.327 -16.399 1.00 86.00 203 PRO A O 1
ATOM 1449 N N . ILE A 1 204 ? 14.768 -4.676 -14.255 1.00 88.75 204 ILE A N 1
ATOM 1450 C CA . ILE A 1 204 ? 15.156 -3.278 -14.481 1.00 88.75 204 ILE A CA 1
ATOM 1451 C C . ILE A 1 204 ? 16.619 -3.212 -14.934 1.00 88.75 204 ILE A C 1
ATOM 1453 O O . ILE A 1 204 ? 16.932 -2.532 -15.906 1.00 88.75 204 ILE A O 1
ATOM 1457 N N . ALA A 1 205 ? 17.512 -3.965 -14.293 1.00 90.44 205 ALA A N 1
ATOM 1458 C CA . ALA A 1 205 ? 18.922 -4.047 -14.646 1.00 90.44 205 ALA A CA 1
ATOM 1459 C C . ALA A 1 205 ? 19.125 -4.588 -16.070 1.00 90.44 205 ALA A C 1
ATOM 1461 O O . ALA A 1 205 ? 19.978 -4.073 -16.788 1.00 90.44 205 ALA A O 1
ATOM 1462 N N . VAL A 1 206 ? 18.315 -5.554 -16.523 1.00 89.44 206 VAL A N 1
ATOM 1463 C CA . VAL A 1 206 ? 18.354 -6.043 -17.915 1.00 89.44 206 VAL A CA 1
ATOM 1464 C C . VAL A 1 206 ? 17.939 -4.947 -18.905 1.00 89.44 206 VAL A C 1
ATOM 1466 O O . VAL A 1 206 ? 18.602 -4.762 -19.927 1.00 89.44 206 VAL A O 1
ATOM 1469 N N . ALA A 1 207 ? 16.892 -4.172 -18.603 1.00 90.12 207 ALA A N 1
ATOM 1470 C CA . ALA A 1 207 ? 16.500 -3.036 -19.442 1.00 90.12 207 ALA A CA 1
ATOM 1471 C C . ALA A 1 207 ? 17.586 -1.943 -19.478 1.00 90.12 207 ALA A C 1
ATOM 1473 O O . ALA A 1 207 ? 17.914 -1.423 -20.548 1.00 90.12 207 ALA A O 1
ATOM 1474 N N . GLN A 1 208 ? 18.198 -1.636 -18.328 1.00 92.88 208 GLN A N 1
ATOM 1475 C CA . GLN A 1 208 ? 19.319 -0.694 -18.242 1.00 92.88 208 GLN A CA 1
ATOM 1476 C C . GLN A 1 208 ? 20.545 -1.200 -19.001 1.00 92.88 208 GLN A C 1
ATOM 1478 O O . GLN A 1 208 ? 21.217 -0.410 -19.660 1.00 92.88 208 GLN A O 1
ATOM 1483 N N . PHE A 1 209 ? 20.812 -2.506 -18.973 1.00 94.19 209 PHE A N 1
ATOM 1484 C CA . PHE A 1 209 ? 21.877 -3.118 -19.761 1.00 94.19 209 PHE A CA 1
ATOM 1485 C C . PHE A 1 209 ? 21.645 -2.909 -21.253 1.00 94.19 209 PHE A C 1
ATOM 1487 O O . PHE A 1 209 ? 22.556 -2.462 -21.940 1.00 94.19 209 PHE A O 1
ATOM 1494 N N . ALA A 1 210 ? 20.430 -3.143 -21.749 1.00 92.62 210 ALA A N 1
ATOM 1495 C CA . ALA A 1 210 ? 20.121 -2.923 -23.156 1.00 92.62 210 ALA A CA 1
ATOM 1496 C C . ALA A 1 210 ? 20.310 -1.448 -23.573 1.00 92.62 210 ALA A C 1
ATOM 1498 O O . ALA A 1 210 ? 20.930 -1.180 -24.603 1.00 92.62 210 ALA A O 1
ATOM 1499 N N . LYS A 1 211 ? 19.885 -0.487 -22.738 1.00 93.12 211 LYS A N 1
ATOM 1500 C CA . LYS A 1 211 ? 20.124 0.957 -22.961 1.00 93.12 211 LYS A CA 1
ATOM 1501 C C . LYS A 1 211 ? 21.609 1.332 -22.911 1.00 93.12 211 LYS A C 1
ATOM 1503 O O . LYS A 1 211 ? 22.078 2.166 -23.691 1.00 93.12 211 LYS A O 1
ATOM 1508 N N . ALA A 1 212 ? 22.356 0.741 -21.982 1.00 94.06 212 ALA A N 1
ATOM 1509 C CA . ALA A 1 212 ? 23.786 0.975 -21.843 1.00 94.06 212 ALA A CA 1
ATOM 1510 C C . ALA A 1 212 ? 24.547 0.379 -23.033 1.00 94.06 212 ALA A C 1
ATOM 1512 O O . ALA A 1 212 ? 25.377 1.063 -23.617 1.00 94.06 212 ALA A O 1
ATOM 1513 N N . ALA A 1 213 ? 24.213 -0.838 -23.460 1.00 93.94 213 ALA A N 1
ATOM 1514 C CA . ALA A 1 213 ? 24.809 -1.475 -24.626 1.00 93.94 213 ALA A CA 1
ATOM 1515 C C . ALA A 1 213 ? 24.552 -0.662 -25.904 1.00 93.94 213 ALA A C 1
ATOM 1517 O O . ALA A 1 213 ? 25.498 -0.368 -26.632 1.00 93.94 213 ALA A O 1
ATOM 1518 N N . SER A 1 214 ? 23.314 -0.208 -26.145 1.00 93.88 214 SER A N 1
ATOM 1519 C CA . SER A 1 214 ? 22.999 0.630 -27.313 1.00 93.88 214 SER A CA 1
ATOM 1520 C C . SER A 1 214 ? 23.780 1.947 -27.315 1.00 93.88 214 SER A C 1
ATOM 1522 O O . SER A 1 214 ? 24.321 2.348 -28.344 1.00 93.88 214 SER A O 1
ATOM 1524 N N . SER A 1 215 ? 23.879 2.605 -26.157 1.00 93.06 215 SER A N 1
ATOM 1525 C CA . SER A 1 215 ? 24.638 3.851 -26.013 1.00 93.06 215 SER A CA 1
ATOM 1526 C C . SER A 1 215 ? 26.138 3.619 -26.206 1.00 93.06 215 SER A C 1
ATOM 1528 O O . SER A 1 215 ? 26.795 4.406 -26.879 1.00 93.06 215 SER A O 1
ATOM 1530 N N . ALA A 1 216 ? 26.677 2.525 -25.664 1.00 94.12 216 ALA A N 1
ATOM 1531 C CA . ALA A 1 216 ? 28.087 2.174 -25.782 1.00 94.12 216 ALA A CA 1
ATOM 1532 C C . ALA A 1 216 ? 28.478 1.859 -27.233 1.00 94.12 216 ALA A C 1
ATOM 1534 O O . ALA A 1 216 ? 29.524 2.324 -27.670 1.00 94.12 216 ALA A O 1
ATOM 1535 N N . ILE A 1 217 ? 27.630 1.157 -27.998 1.00 94.00 217 ILE A N 1
ATOM 1536 C CA . ILE A 1 217 ? 27.850 0.911 -29.436 1.00 94.00 217 ILE A CA 1
ATOM 1537 C C . ILE A 1 217 ? 27.910 2.235 -30.204 1.00 94.00 217 ILE A C 1
ATOM 1539 O O . ILE A 1 217 ? 28.825 2.456 -30.992 1.00 94.00 217 ILE A O 1
ATOM 1543 N N . LEU A 1 218 ? 26.956 3.139 -29.957 1.00 93.81 218 LEU A N 1
ATOM 1544 C CA . LEU A 1 218 ? 26.911 4.434 -30.638 1.00 93.81 218 LEU A CA 1
ATOM 1545 C C . LEU A 1 218 ? 28.140 5.296 -30.313 1.00 93.81 218 LEU A C 1
ATOM 1547 O O . LEU A 1 218 ? 28.687 5.969 -31.188 1.00 93.81 218 LEU A O 1
ATOM 1551 N N . LEU A 1 219 ? 28.581 5.277 -29.056 1.00 92.75 219 LEU A N 1
ATOM 1552 C CA . LEU A 1 219 ? 29.735 6.044 -28.601 1.00 92.75 219 LEU A CA 1
ATOM 1553 C C . LEU A 1 219 ? 31.059 5.450 -29.061 1.00 92.75 219 LEU A C 1
ATOM 1555 O O . LEU A 1 219 ? 31.923 6.213 -29.474 1.00 92.75 219 LEU A O 1
ATOM 1559 N N . GLU A 1 220 ? 31.216 4.126 -29.041 1.00 93.50 220 GLU A N 1
ATOM 1560 C CA . GLU A 1 220 ? 32.368 3.457 -29.652 1.00 93.50 220 GLU A CA 1
ATOM 1561 C C . GLU A 1 220 ? 32.468 3.843 -31.124 1.00 93.50 220 GLU A C 1
ATOM 1563 O O . GLU A 1 220 ? 33.503 4.358 -31.536 1.00 93.50 220 GLU A O 1
ATOM 1568 N N . ALA A 1 221 ? 31.375 3.711 -31.882 1.00 93.81 221 ALA A N 1
ATOM 1569 C CA . ALA A 1 221 ? 31.355 4.089 -33.288 1.00 93.81 221 ALA A CA 1
ATOM 1570 C C . ALA A 1 221 ? 31.711 5.571 -33.493 1.00 93.81 221 ALA A C 1
ATOM 1572 O O . ALA A 1 221 ? 32.459 5.898 -34.410 1.00 93.81 221 ALA A O 1
ATOM 1573 N N . SER A 1 222 ? 31.238 6.461 -32.613 1.00 92.81 222 SER A N 1
ATOM 1574 C CA . SER A 1 222 ? 31.551 7.898 -32.659 1.00 92.81 222 SER A CA 1
ATOM 1575 C C . SER A 1 222 ? 33.022 8.197 -32.346 1.00 92.81 222 SER A C 1
ATOM 1577 O O . SER A 1 222 ? 33.635 9.018 -33.020 1.00 92.81 222 SER A O 1
ATOM 1579 N N . LEU A 1 223 ? 33.611 7.543 -31.341 1.00 91.44 223 LEU A N 1
ATOM 1580 C CA . LEU A 1 223 ? 35.023 7.725 -30.980 1.00 91.44 223 LEU A CA 1
ATOM 1581 C C . LEU A 1 223 ? 35.949 7.163 -32.052 1.00 91.44 223 LEU A C 1
ATOM 1583 O O . LEU A 1 223 ? 36.914 7.817 -32.438 1.00 91.44 223 LEU A O 1
ATOM 1587 N N . SER A 1 224 ? 35.625 5.978 -32.559 1.00 92.25 224 SER A N 1
ATOM 1588 C CA . SER A 1 224 ? 36.330 5.344 -33.666 1.00 92.25 224 SER A CA 1
ATOM 1589 C C . SER A 1 224 ? 36.225 6.188 -34.941 1.00 92.25 224 SER A C 1
ATOM 1591 O O . SER A 1 224 ? 37.239 6.403 -35.599 1.00 92.25 224 SER A O 1
ATOM 1593 N N . PHE A 1 225 ? 35.058 6.785 -35.222 1.00 92.50 225 PHE A N 1
ATOM 1594 C CA . PHE A 1 225 ? 34.875 7.757 -36.309 1.00 92.50 225 PHE A CA 1
ATOM 1595 C C . PHE A 1 225 ? 35.710 9.037 -36.133 1.00 92.50 225 PHE A C 1
ATOM 1597 O O . PHE A 1 225 ? 36.122 9.645 -37.113 1.00 92.50 225 PHE A O 1
ATOM 1604 N N . LEU A 1 226 ? 35.983 9.459 -34.896 1.00 90.62 226 LEU A N 1
ATOM 1605 C CA . LEU A 1 226 ? 36.865 10.594 -34.595 1.00 90.62 226 LEU A CA 1
ATOM 1606 C C . LEU A 1 226 ? 38.360 10.223 -34.608 1.00 90.62 226 LEU A C 1
ATOM 1608 O O . LEU A 1 226 ? 39.197 11.084 -34.339 1.00 90.62 226 LEU A O 1
ATOM 1612 N N . GLY A 1 227 ? 38.709 8.966 -34.901 1.00 88.19 227 GLY A N 1
ATOM 1613 C CA . GLY A 1 227 ? 40.092 8.480 -34.902 1.00 88.19 227 GLY A CA 1
ATOM 1614 C C . GLY A 1 227 ? 40.658 8.181 -33.507 1.00 88.19 227 GLY A C 1
ATOM 1615 O O . GLY A 1 227 ? 41.872 8.093 -33.349 1.00 88.19 227 GLY A O 1
ATOM 1616 N N . LEU A 1 228 ? 39.799 8.042 -32.491 1.00 88.75 228 LEU A N 1
ATOM 1617 C CA . LEU A 1 228 ? 40.173 7.715 -31.105 1.00 88.75 228 LEU A CA 1
ATOM 1618 C C . LEU A 1 228 ? 39.945 6.235 -30.746 1.00 88.75 228 LEU A C 1
ATOM 1620 O O . LEU A 1 228 ? 40.192 5.830 -29.610 1.00 88.75 228 LEU A O 1
ATOM 1624 N N . GLY A 1 229 ? 39.440 5.441 -31.692 1.00 84.44 229 GLY A N 1
ATOM 1625 C CA . GLY A 1 229 ? 39.302 3.989 -31.569 1.00 84.44 229 GLY A CA 1
ATOM 1626 C C . GLY A 1 229 ? 40.614 3.250 -31.832 1.00 84.44 229 GLY A C 1
ATOM 1627 O O . GLY A 1 229 ? 41.600 3.849 -32.255 1.00 84.44 229 GLY A O 1
ATOM 1628 N N . ASP A 1 230 ? 40.623 1.939 -31.590 1.00 85.62 230 ASP A N 1
ATOM 1629 C CA . ASP A 1 230 ? 41.772 1.080 -31.888 1.00 85.62 230 ASP A CA 1
ATOM 1630 C C . ASP A 1 230 ? 41.996 0.989 -33.412 1.00 85.62 230 ASP A C 1
ATOM 1632 O O . ASP A 1 230 ? 41.147 0.436 -34.114 1.00 85.62 230 ASP A O 1
ATOM 1636 N N . PRO A 1 231 ? 43.114 1.506 -33.953 1.00 82.75 231 PRO A N 1
ATOM 1637 C CA . PRO A 1 231 ? 43.363 1.481 -35.391 1.00 82.75 231 PRO A CA 1
ATOM 1638 C C . PRO A 1 231 ? 43.747 0.085 -35.904 1.00 82.75 231 PRO A C 1
ATOM 1640 O O . PRO A 1 231 ? 43.777 -0.131 -37.111 1.00 82.75 231 PRO A O 1
ATOM 1643 N N . THR A 1 232 ? 44.077 -0.857 -35.013 1.00 84.88 232 THR A N 1
ATOM 1644 C CA . THR A 1 232 ? 44.531 -2.208 -35.380 1.00 84.88 232 THR A CA 1
ATOM 1645 C C . THR A 1 232 ? 43.391 -3.210 -35.529 1.00 84.88 232 THR A C 1
ATOM 1647 O O . THR A 1 232 ? 43.605 -4.313 -36.028 1.00 84.88 232 THR A O 1
ATOM 1650 N N . ALA A 1 233 ? 42.178 -2.832 -35.122 1.00 85.62 233 ALA A N 1
ATOM 1651 C CA . ALA A 1 233 ? 41.003 -3.685 -35.163 1.00 85.62 233 ALA A CA 1
ATOM 1652 C C . ALA A 1 233 ? 39.876 -3.003 -35.963 1.00 85.62 233 ALA A C 1
ATOM 1654 O O . ALA A 1 233 ? 39.461 -1.895 -35.614 1.00 85.62 233 ALA A O 1
ATOM 1655 N N . PRO A 1 234 ? 39.337 -3.638 -37.021 1.00 89.12 234 PRO A N 1
ATOM 1656 C CA . PRO A 1 234 ? 38.210 -3.069 -37.748 1.00 89.12 234 PRO A CA 1
ATOM 1657 C C . PRO A 1 234 ? 36.980 -3.034 -36.831 1.00 89.12 234 PRO A C 1
ATOM 1659 O O . PRO A 1 234 ? 36.644 -4.026 -36.188 1.00 89.12 234 PRO A O 1
ATOM 1662 N N . SER A 1 235 ? 36.304 -1.889 -36.777 1.00 94.19 235 SER A N 1
ATOM 1663 C CA . SER A 1 235 ? 35.026 -1.656 -36.103 1.00 94.19 235 SER A CA 1
ATOM 1664 C C . SER A 1 235 ? 34.118 -0.877 -37.051 1.00 94.19 235 SER A C 1
ATOM 1666 O O . SER A 1 235 ? 34.585 -0.282 -38.024 1.00 94.19 235 SER A O 1
ATOM 1668 N N . TRP A 1 236 ? 32.809 -0.841 -36.799 1.00 94.81 236 TRP A N 1
ATOM 1669 C CA . TRP A 1 236 ? 31.916 -0.066 -37.669 1.00 94.81 236 TRP A CA 1
ATOM 1670 C C . TRP A 1 236 ? 32.261 1.427 -37.682 1.00 94.81 236 TRP A C 1
ATOM 1672 O O . TRP A 1 236 ? 32.117 2.080 -38.713 1.00 94.81 236 TRP A O 1
ATOM 1682 N N . GLY A 1 237 ? 32.776 1.959 -36.570 1.00 93.62 237 GLY A N 1
ATOM 1683 C CA . GLY A 1 237 ? 33.253 3.337 -36.511 1.00 93.62 237 GLY A CA 1
ATOM 1684 C C . GLY A 1 237 ? 34.549 3.566 -37.291 1.00 93.62 237 GLY A C 1
ATOM 1685 O O . GLY A 1 237 ? 34.663 4.590 -37.961 1.00 93.62 237 GLY A O 1
ATOM 1686 N N . THR A 1 238 ? 35.505 2.627 -37.267 1.00 92.38 238 THR A N 1
ATOM 1687 C CA . THR A 1 238 ? 36.753 2.782 -38.041 1.00 92.38 238 THR A CA 1
ATOM 1688 C C . THR A 1 238 ? 36.517 2.644 -39.547 1.00 92.38 238 THR A C 1
ATOM 1690 O O . THR A 1 238 ? 37.128 3.376 -40.323 1.00 92.38 238 THR A O 1
ATOM 1693 N N . ILE A 1 239 ? 35.557 1.814 -39.975 1.00 93.06 239 ILE A N 1
ATOM 1694 C CA . ILE A 1 239 ? 35.119 1.750 -41.383 1.00 93.06 239 ILE A CA 1
ATOM 1695 C C . ILE A 1 239 ? 34.591 3.118 -41.845 1.00 93.06 239 ILE A C 1
ATOM 1697 O O . ILE A 1 239 ? 34.976 3.606 -42.908 1.00 93.06 239 ILE A O 1
ATOM 1701 N N . LEU A 1 240 ? 33.758 3.771 -41.026 1.00 93.31 240 LEU A N 1
ATOM 1702 C CA . LEU A 1 240 ? 33.238 5.111 -41.314 1.00 93.31 240 LEU A CA 1
ATOM 1703 C C . LEU A 1 240 ? 34.338 6.185 -41.299 1.00 93.31 240 LEU A C 1
ATOM 1705 O O . LEU A 1 240 ? 34.311 7.095 -42.129 1.00 93.31 240 LEU A O 1
ATOM 1709 N N . PHE A 1 241 ? 35.307 6.083 -40.381 1.00 92.31 241 PHE A N 1
ATOM 1710 C CA . PHE A 1 241 ? 36.466 6.981 -40.326 1.00 92.31 241 PHE A CA 1
ATOM 1711 C C . PHE A 1 241 ? 37.256 6.943 -41.635 1.00 92.31 241 PHE A C 1
ATOM 1713 O O . PHE A 1 241 ? 37.507 7.992 -42.231 1.00 92.31 241 PHE A O 1
ATOM 1720 N N . TYR A 1 242 ? 37.605 5.744 -42.115 1.00 90.19 242 TYR A N 1
ATOM 1721 C CA . TYR A 1 242 ? 38.359 5.598 -43.358 1.00 90.19 242 TYR A CA 1
ATOM 1722 C C . TYR A 1 242 ? 37.554 6.047 -44.576 1.00 90.19 242 TYR A C 1
ATOM 1724 O O . TYR A 1 242 ? 38.100 6.776 -45.400 1.00 90.19 242 TYR A O 1
ATOM 1732 N N . ALA A 1 243 ? 36.253 5.745 -44.646 1.00 90.19 243 ALA A N 1
ATOM 1733 C CA . ALA A 1 243 ? 35.389 6.257 -45.711 1.00 90.19 243 ALA A CA 1
ATOM 1734 C C . ALA A 1 243 ? 35.407 7.800 -45.779 1.00 90.19 243 ALA A C 1
ATOM 1736 O O . ALA A 1 243 ? 35.524 8.386 -46.858 1.00 90.19 243 ALA A O 1
ATOM 1737 N N . GLN A 1 244 ? 35.356 8.477 -44.625 1.00 89.25 244 GLN A N 1
ATOM 1738 C CA . GLN A 1 244 ? 35.432 9.939 -44.552 1.00 89.25 244 GLN A CA 1
ATOM 1739 C C . GLN A 1 244 ? 36.826 10.470 -44.915 1.00 89.25 244 GLN A C 1
ATOM 1741 O O . GLN A 1 244 ? 36.947 11.406 -45.705 1.00 89.25 244 GLN A O 1
ATOM 1746 N N . GLN A 1 245 ? 37.889 9.887 -44.354 1.00 87.94 245 GLN A N 1
ATOM 1747 C CA . GLN A 1 245 ? 39.262 10.359 -44.555 1.00 87.94 245 GLN A CA 1
ATOM 1748 C C . GLN A 1 245 ? 39.759 10.123 -45.990 1.00 87.94 245 GLN A C 1
ATOM 1750 O O . GLN A 1 245 ? 40.544 10.914 -46.516 1.00 87.94 245 GLN A O 1
ATOM 1755 N N . ARG A 1 246 ? 39.288 9.055 -46.639 1.00 83.94 246 ARG A N 1
ATOM 1756 C CA . ARG A 1 246 ? 39.679 8.638 -47.994 1.00 83.94 246 ARG A CA 1
ATOM 1757 C C . ARG A 1 246 ? 38.744 9.161 -49.082 1.00 83.94 246 ARG A C 1
ATOM 1759 O O . ARG A 1 246 ? 38.782 8.689 -50.210 1.00 83.94 246 ARG A O 1
ATOM 1766 N N . SER A 1 247 ? 37.960 10.195 -48.766 1.00 77.75 247 SER A N 1
ATOM 1767 C CA . SER A 1 247 ? 37.110 10.912 -49.724 1.00 77.75 247 SER A CA 1
ATOM 1768 C C . SER A 1 247 ? 36.031 10.051 -50.392 1.00 77.75 247 SER A C 1
ATOM 1770 O O . SER A 1 247 ? 35.597 10.386 -51.492 1.00 77.75 247 SER A O 1
ATOM 1772 N N . ALA A 1 248 ? 35.522 9.002 -49.731 1.00 80.44 248 ALA A N 1
ATOM 1773 C CA . ALA A 1 248 ? 34.436 8.183 -50.281 1.00 80.44 248 ALA A CA 1
ATOM 1774 C C . ALA A 1 248 ? 33.196 9.029 -50.630 1.00 80.44 248 ALA A C 1
ATOM 1776 O O . ALA A 1 248 ? 32.544 8.771 -51.635 1.00 80.44 248 ALA A O 1
ATOM 1777 N N . PHE A 1 249 ? 32.923 10.098 -49.868 1.00 79.69 249 PHE A N 1
ATOM 1778 C CA . PHE A 1 249 ? 31.848 11.069 -50.138 1.00 79.69 249 PHE A CA 1
ATOM 1779 C C . PHE A 1 249 ? 32.027 11.899 -51.414 1.00 79.69 249 PHE A C 1
ATOM 1781 O O . PHE A 1 249 ? 31.056 12.457 -51.916 1.00 79.69 249 PHE A O 1
ATOM 1788 N N . LEU A 1 250 ? 33.254 12.009 -51.924 1.00 81.00 250 LEU A N 1
ATOM 1789 C CA . LEU A 1 250 ? 33.562 12.698 -53.179 1.00 81.00 250 LEU A CA 1
ATOM 1790 C C . LEU A 1 250 ? 33.571 11.734 -54.378 1.00 81.00 250 LEU A C 1
ATOM 1792 O O . LEU A 1 250 ? 33.809 12.161 -55.504 1.00 81.00 250 LEU A O 1
ATOM 1796 N N . THR A 1 251 ? 33.306 10.449 -54.135 1.00 80.25 251 THR A N 1
ATOM 1797 C CA . THR A 1 251 ? 33.204 9.382 -55.139 1.00 80.25 251 THR A CA 1
ATOM 1798 C C . THR A 1 251 ? 31.806 8.762 -55.105 1.00 80.25 251 THR A C 1
ATOM 1800 O O . THR A 1 251 ? 31.064 8.959 -54.144 1.00 80.25 251 THR A O 1
ATOM 1803 N N . ASP A 1 252 ? 31.450 7.943 -56.096 1.00 84.44 252 ASP A N 1
ATOM 1804 C CA . ASP A 1 252 ? 30.187 7.185 -56.067 1.00 84.44 252 ASP A CA 1
ATOM 1805 C C . ASP A 1 252 ? 30.148 6.121 -54.945 1.00 84.44 252 ASP A C 1
ATOM 1807 O O . ASP A 1 252 ? 29.075 5.621 -54.588 1.00 84.44 252 ASP A O 1
ATOM 1811 N N . ALA A 1 253 ? 31.300 5.837 -54.319 1.00 85.81 253 ALA A N 1
ATOM 1812 C CA . ALA A 1 253 ? 31.465 4.793 -53.312 1.00 85.81 253 ALA A CA 1
ATOM 1813 C C . ALA A 1 253 ? 30.816 5.064 -51.954 1.00 85.81 253 ALA A C 1
ATOM 1815 O O . ALA A 1 253 ? 30.680 4.146 -51.143 1.00 85.81 253 ALA A O 1
ATOM 1816 N N . TRP A 1 254 ? 30.349 6.288 -51.696 1.00 86.62 254 TRP A N 1
ATOM 1817 C CA . TRP A 1 254 ? 29.674 6.623 -50.439 1.00 86.62 254 TRP A CA 1
ATOM 1818 C C . TRP A 1 254 ? 28.480 5.697 -50.144 1.00 86.62 254 TRP A C 1
ATOM 1820 O O . TRP A 1 254 ? 28.236 5.349 -48.989 1.00 86.62 254 TRP A O 1
ATOM 1830 N N . SER A 1 255 ? 27.754 5.264 -51.181 1.00 89.38 255 SER A N 1
ATOM 1831 C CA . SER A 1 255 ? 26.526 4.479 -51.026 1.00 89.38 255 SER A CA 1
ATOM 1832 C C . SER A 1 255 ? 26.778 3.057 -50.514 1.00 89.38 255 SER A C 1
ATOM 1834 O O . SER A 1 255 ? 26.023 2.582 -49.669 1.00 89.38 255 SER A O 1
ATOM 1836 N N . TRP A 1 256 ? 27.850 2.388 -50.945 1.00 89.75 256 TRP A N 1
ATOM 1837 C CA . TRP A 1 256 ? 28.180 1.031 -50.493 1.00 89.75 256 TRP A CA 1
ATOM 1838 C C . TRP A 1 256 ? 29.219 0.990 -49.366 1.00 89.75 256 TRP A C 1
ATOM 1840 O O . TRP A 1 256 ? 29.261 0.014 -48.624 1.00 89.75 256 TRP A O 1
ATOM 1850 N N . TRP A 1 257 ? 29.995 2.057 -49.158 1.00 90.19 257 TRP A N 1
ATOM 1851 C CA . TRP A 1 257 ? 30.978 2.118 -48.072 1.00 90.19 257 TRP A CA 1
ATOM 1852 C C . TRP A 1 257 ? 30.396 2.695 -46.767 1.00 90.19 257 TRP A C 1
ATOM 1854 O O . TRP A 1 257 ? 30.668 2.181 -45.682 1.00 90.19 257 TRP A O 1
ATOM 1864 N N . VAL A 1 258 ? 29.542 3.727 -46.832 1.00 91.06 258 VAL A N 1
ATOM 1865 C CA . VAL A 1 258 ? 29.023 4.423 -45.632 1.00 91.06 258 VAL A CA 1
ATOM 1866 C C . VAL A 1 258 ? 27.700 3.832 -45.136 1.00 91.06 258 VAL A C 1
ATOM 1868 O O . VAL A 1 258 ? 27.504 3.687 -43.927 1.00 91.06 258 VAL A O 1
ATOM 1871 N N . LEU A 1 259 ? 26.771 3.484 -46.039 1.00 91.94 259 LEU A N 1
ATOM 1872 C CA . LEU A 1 259 ? 25.436 3.025 -45.630 1.00 91.94 259 LEU A CA 1
ATOM 1873 C C . LEU A 1 259 ? 25.456 1.696 -44.857 1.00 91.94 259 LEU A C 1
ATOM 1875 O O . LEU A 1 259 ? 24.792 1.642 -43.820 1.00 91.94 259 LEU A O 1
ATOM 1879 N N . PRO A 1 260 ? 26.192 0.640 -45.268 1.00 94.00 260 PRO A N 1
ATOM 1880 C CA . PRO A 1 260 ? 26.147 -0.639 -44.558 1.00 94.00 260 PRO A CA 1
ATOM 1881 C C . PRO A 1 260 ? 26.555 -0.584 -43.074 1.00 94.00 260 PRO A C 1
ATOM 1883 O O . PRO A 1 260 ? 25.771 -1.065 -42.250 1.00 94.00 260 PRO A O 1
ATOM 1886 N N . PRO A 1 261 ? 27.692 0.028 -42.668 1.00 92.94 261 PRO A N 1
ATOM 1887 C CA . PRO A 1 261 ? 28.014 0.170 -41.246 1.00 92.94 261 PRO A CA 1
ATOM 1888 C C . PRO A 1 261 ? 26.998 1.056 -40.509 1.00 92.94 261 PRO A C 1
ATOM 1890 O O . PRO A 1 261 ? 26.645 0.753 -39.370 1.00 92.94 261 PRO A O 1
ATOM 1893 N N . GLY A 1 262 ? 26.445 2.089 -41.159 1.00 93.12 262 GLY A N 1
ATOM 1894 C CA . GLY A 1 262 ? 25.370 2.910 -40.588 1.00 93.12 262 GLY A CA 1
ATOM 1895 C C . GLY A 1 262 ? 24.087 2.117 -40.299 1.00 93.12 262 GLY A C 1
ATOM 1896 O O . GLY A 1 262 ? 23.516 2.234 -39.213 1.00 93.12 262 GLY A O 1
ATOM 1897 N N . VAL A 1 263 ? 23.659 1.260 -41.232 1.00 94.00 263 VAL A N 1
ATOM 1898 C CA . VAL A 1 263 ? 22.506 0.357 -41.059 1.00 94.00 263 VAL A CA 1
ATOM 1899 C C . VAL A 1 263 ? 22.781 -0.678 -39.970 1.00 94.00 263 VAL A C 1
ATOM 1901 O O . VAL A 1 263 ? 21.891 -0.961 -39.169 1.00 94.00 263 VAL A O 1
ATOM 1904 N N . ALA A 1 264 ? 24.003 -1.207 -39.884 1.00 93.19 264 ALA A N 1
ATOM 1905 C CA . ALA A 1 264 ? 24.383 -2.164 -38.848 1.00 93.19 264 ALA A CA 1
ATOM 1906 C C . ALA A 1 264 ? 24.354 -1.538 -37.439 1.00 93.19 264 ALA A C 1
ATOM 1908 O O . ALA A 1 264 ? 23.773 -2.120 -36.516 1.00 93.19 264 ALA A O 1
ATOM 1909 N N . ILE A 1 265 ? 24.888 -0.318 -37.285 1.00 94.56 265 ILE A N 1
ATOM 1910 C CA . ILE A 1 265 ? 24.799 0.461 -36.038 1.00 94.56 265 ILE A CA 1
ATOM 1911 C C . ILE A 1 265 ? 23.330 0.745 -35.701 1.00 94.56 265 ILE A C 1
ATOM 1913 O O . ILE A 1 265 ? 22.878 0.426 -34.601 1.00 94.56 265 ILE A O 1
ATOM 1917 N N . GLY A 1 266 ? 22.563 1.297 -36.648 1.00 94.56 266 GLY A N 1
ATOM 1918 C CA . GLY A 1 266 ? 21.155 1.649 -36.447 1.00 94.56 266 GLY A CA 1
ATOM 1919 C C . GLY A 1 266 ? 20.284 0.445 -36.082 1.00 94.56 266 GLY A C 1
ATOM 1920 O O . GLY A 1 266 ? 19.521 0.504 -35.119 1.00 94.56 266 GLY A O 1
ATOM 1921 N N . GLY A 1 267 ? 20.444 -0.675 -36.791 1.00 93.75 267 GLY A N 1
ATOM 1922 C CA . GLY A 1 267 ? 19.744 -1.930 -36.519 1.00 93.75 267 GLY A CA 1
ATOM 1923 C C . GLY A 1 267 ? 20.093 -2.518 -35.150 1.00 93.75 267 GLY A C 1
ATOM 1924 O O . GLY A 1 267 ? 19.200 -2.978 -34.434 1.00 93.75 267 GLY A O 1
ATOM 1925 N N . SER A 1 268 ? 21.361 -2.432 -34.738 1.00 92.75 268 SER A N 1
ATOM 1926 C CA . SER A 1 268 ? 21.801 -2.847 -33.398 1.00 92.75 268 SER A CA 1
ATOM 1927 C C . SER A 1 268 ? 21.162 -1.987 -32.311 1.00 92.75 268 SER A C 1
ATOM 1929 O O . SER A 1 268 ? 20.545 -2.512 -31.383 1.00 92.75 268 SER A O 1
ATOM 1931 N N . VAL A 1 269 ? 21.247 -0.660 -32.449 1.00 93.38 269 VAL A N 1
ATOM 1932 C CA . VAL A 1 269 ? 20.666 0.296 -31.497 1.00 93.38 269 VAL A CA 1
ATOM 1933 C C . VAL A 1 269 ? 19.154 0.107 -31.386 1.00 93.38 269 VAL A C 1
ATOM 1935 O O . VAL A 1 269 ? 18.636 0.054 -30.270 1.00 93.38 269 VAL A O 1
ATOM 1938 N N . LEU A 1 270 ? 18.444 -0.059 -32.506 1.00 93.31 270 LEU A N 1
ATOM 1939 C CA . LEU A 1 270 ? 17.001 -0.316 -32.515 1.00 93.31 270 LEU A CA 1
ATOM 1940 C C . LEU A 1 270 ? 16.648 -1.638 -31.828 1.00 93.31 270 LEU A C 1
ATOM 1942 O O . LEU A 1 270 ? 15.722 -1.667 -31.021 1.00 93.31 270 LEU A O 1
ATOM 1946 N N . SER A 1 271 ? 17.408 -2.706 -32.078 1.00 93.69 271 SER A N 1
ATOM 1947 C CA . SER A 1 271 ? 17.169 -4.021 -31.468 1.00 93.69 271 SER A CA 1
ATOM 1948 C C . SER A 1 271 ? 17.286 -3.972 -29.941 1.00 93.69 271 SER A C 1
ATOM 1950 O O . SER A 1 271 ? 16.379 -4.411 -29.230 1.00 93.69 271 SER A O 1
ATOM 1952 N N . PHE A 1 272 ? 18.355 -3.358 -29.421 1.00 92.62 272 PHE A N 1
ATOM 1953 C CA . PHE A 1 272 ? 18.524 -3.143 -27.980 1.00 92.62 272 PHE A CA 1
ATOM 1954 C C . PHE A 1 272 ? 17.471 -2.187 -27.404 1.00 92.62 272 PHE A C 1
ATOM 1956 O O . PHE A 1 272 ? 16.970 -2.411 -26.303 1.00 92.62 272 PHE A O 1
ATOM 1963 N N . THR A 1 273 ? 17.087 -1.147 -28.147 1.00 90.00 273 THR A N 1
ATOM 1964 C CA . THR A 1 273 ? 16.060 -0.189 -27.708 1.00 90.00 273 THR A CA 1
ATOM 1965 C C . THR A 1 273 ? 14.689 -0.854 -27.587 1.00 90.00 273 THR A C 1
ATOM 1967 O O . THR A 1 273 ? 14.001 -0.656 -26.585 1.00 90.00 273 THR A O 1
ATOM 1970 N N . PHE A 1 274 ? 14.290 -1.677 -28.560 1.00 91.19 274 PHE A N 1
ATOM 1971 C CA . PHE A 1 274 ? 13.038 -2.436 -28.495 1.00 91.19 274 PHE A CA 1
ATOM 1972 C C . PHE A 1 274 ? 13.044 -3.460 -27.364 1.00 91.19 274 PHE A C 1
ATOM 1974 O O . PHE A 1 274 ? 12.039 -3.583 -26.662 1.00 91.19 274 PHE A O 1
ATOM 1981 N N . LEU A 1 275 ? 14.181 -4.122 -27.130 1.00 88.88 275 LEU A N 1
ATOM 1982 C CA . LEU A 1 275 ? 14.348 -5.018 -25.992 1.00 88.88 275 LEU A CA 1
ATOM 1983 C C . LEU A 1 275 ? 14.153 -4.273 -24.660 1.00 88.88 275 LEU A C 1
ATOM 1985 O O . LEU A 1 275 ? 13.366 -4.715 -23.824 1.00 88.88 275 LEU A O 1
ATOM 1989 N N . ALA A 1 276 ? 14.800 -3.116 -24.483 1.00 87.94 276 ALA A N 1
ATOM 1990 C CA . ALA A 1 276 ? 14.660 -2.295 -23.280 1.00 87.94 276 ALA A CA 1
ATOM 1991 C C . ALA A 1 276 ? 13.213 -1.822 -23.067 1.00 87.94 276 ALA A C 1
ATOM 1993 O O . ALA A 1 276 ? 12.650 -2.008 -21.990 1.00 87.94 276 ALA A O 1
ATOM 1994 N N . LEU A 1 277 ? 12.593 -1.252 -24.105 1.00 85.06 277 LEU A N 1
ATOM 1995 C CA . LEU A 1 277 ? 11.236 -0.705 -24.037 1.00 85.06 277 LEU A CA 1
ATOM 1996 C C . LEU A 1 277 ? 10.189 -1.793 -23.770 1.00 85.06 277 LEU A C 1
ATOM 1998 O O . LEU A 1 277 ? 9.222 -1.564 -23.044 1.00 85.06 277 LEU A O 1
ATOM 2002 N N . GLY A 1 278 ? 10.369 -2.977 -24.358 1.00 83.94 278 GLY A N 1
ATOM 2003 C CA . GLY A 1 278 ? 9.493 -4.119 -24.130 1.00 83.94 278 GLY A CA 1
ATOM 2004 C C . GLY A 1 278 ? 9.543 -4.608 -22.680 1.00 83.94 278 GLY A C 1
ATOM 2005 O O . GLY A 1 278 ? 8.496 -4.873 -22.093 1.00 83.94 278 GLY A O 1
ATOM 2006 N N . ILE A 1 279 ? 10.736 -4.658 -22.076 1.00 83.19 279 ILE A N 1
ATOM 2007 C CA . ILE A 1 279 ? 10.902 -5.021 -20.661 1.00 83.19 279 ILE A CA 1
ATOM 2008 C C . ILE A 1 279 ? 10.278 -3.956 -19.749 1.00 83.19 279 ILE A C 1
ATOM 2010 O O . ILE A 1 279 ? 9.517 -4.309 -18.853 1.00 83.19 279 ILE A O 1
ATOM 2014 N N . GLU A 1 280 ? 10.516 -2.667 -20.014 1.00 79.25 280 GLU A N 1
ATOM 2015 C CA . GLU A 1 280 ? 9.958 -1.564 -19.210 1.00 79.25 280 GLU A CA 1
ATOM 2016 C C . GLU A 1 280 ? 8.428 -1.531 -19.218 1.00 79.25 280 GLU A C 1
ATOM 2018 O O . GLU A 1 280 ? 7.798 -1.247 -18.202 1.00 79.25 280 GLU A O 1
ATOM 2023 N N . ARG A 1 281 ? 7.809 -1.874 -20.351 1.00 74.69 281 ARG A N 1
ATOM 2024 C CA . ARG A 1 281 ? 6.348 -1.980 -20.458 1.00 74.69 281 ARG A CA 1
ATOM 2025 C C . ARG A 1 281 ? 5.769 -3.191 -19.733 1.00 74.69 281 ARG A C 1
ATOM 2027 O O . ARG A 1 281 ? 4.584 -3.171 -19.430 1.00 74.69 281 ARG A O 1
ATOM 2034 N N . ARG A 1 282 ? 6.558 -4.243 -19.495 1.00 72.81 282 ARG A N 1
ATOM 2035 C CA . ARG A 1 282 ? 6.126 -5.389 -18.678 1.00 72.81 282 ARG A CA 1
ATOM 2036 C C . ARG A 1 282 ? 6.216 -5.085 -17.184 1.00 72.81 282 ARG A C 1
ATOM 2038 O O . ARG A 1 282 ? 5.432 -5.631 -16.420 1.00 72.81 282 ARG A O 1
ATOM 2045 N N . THR A 1 283 ? 7.160 -4.242 -16.764 1.00 64.25 283 THR A N 1
ATOM 2046 C CA . THR A 1 283 ? 7.317 -3.844 -15.356 1.00 64.25 283 THR A CA 1
ATOM 2047 C C . THR A 1 283 ? 6.414 -2.683 -14.945 1.00 64.25 283 THR A C 1
ATOM 2049 O O . THR A 1 283 ? 6.014 -2.621 -13.785 1.00 64.25 283 THR A O 1
ATOM 2052 N N . ALA A 1 284 ? 6.066 -1.775 -15.859 1.00 57.69 284 ALA A N 1
ATOM 2053 C CA . ALA A 1 284 ? 5.049 -0.756 -15.622 1.00 57.69 284 ALA A CA 1
ATOM 2054 C C . ALA A 1 284 ? 3.653 -1.396 -15.707 1.00 57.69 284 ALA A C 1
ATOM 2056 O O . ALA A 1 284 ? 3.136 -1.616 -16.801 1.00 57.69 284 ALA A O 1
ATOM 2057 N N . GLY A 1 285 ? 3.076 -1.732 -14.550 1.00 48.88 285 GLY A N 1
ATOM 2058 C CA . GLY A 1 285 ? 1.714 -2.259 -14.429 1.00 48.88 285 GLY A CA 1
ATOM 2059 C C . GLY A 1 285 ? 0.676 -1.433 -15.200 1.00 48.88 285 GLY A C 1
ATOM 2060 O O . GLY A 1 285 ? 0.843 -0.235 -15.439 1.00 48.88 285 GLY A O 1
ATOM 2061 N N . ASP A 1 286 ? -0.370 -2.124 -15.639 1.00 40.56 286 ASP A N 1
ATOM 2062 C CA . ASP A 1 286 ? -1.321 -1.688 -16.653 1.00 40.56 286 ASP A CA 1
ATOM 2063 C C . ASP A 1 286 ? -2.096 -0.409 -16.286 1.00 40.56 286 ASP A C 1
ATOM 2065 O O . ASP A 1 286 ? -2.732 -0.335 -15.245 1.00 40.56 286 ASP A O 1
ATOM 2069 N N . ARG A 1 287 ? -2.084 0.597 -17.171 1.00 41.19 287 ARG A N 1
ATOM 2070 C CA . ARG A 1 287 ? -2.977 1.779 -17.111 1.00 41.19 287 ARG A CA 1
ATOM 2071 C C . ARG A 1 287 ? -3.821 1.950 -18.378 1.00 41.19 287 ARG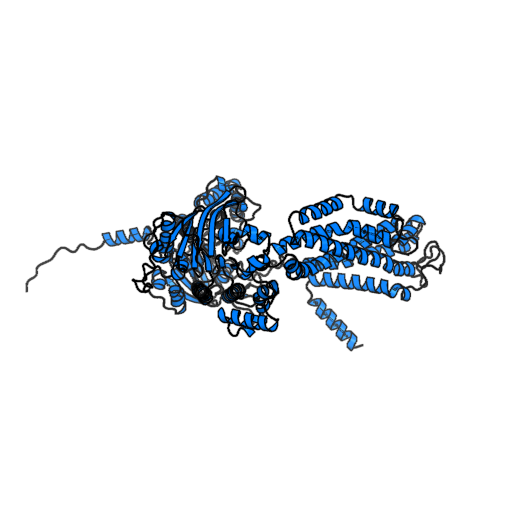 A C 1
ATOM 2073 O O . ARG A 1 287 ? -4.446 2.985 -18.564 1.00 41.19 287 ARG A O 1
ATOM 2080 N N . ARG A 1 288 ? -3.784 0.988 -19.309 1.00 37.84 288 ARG A N 1
ATOM 2081 C CA . ARG A 1 288 ? -4.406 1.132 -20.642 1.00 37.84 288 ARG A CA 1
ATOM 2082 C C . ARG A 1 288 ? -5.440 0.060 -20.988 1.00 37.84 288 ARG A C 1
ATOM 2084 O O . ARG A 1 288 ? -5.854 0.009 -22.137 1.00 37.84 288 ARG A O 1
ATOM 2091 N N . ALA A 1 289 ? -5.889 -0.739 -20.022 1.00 36.97 289 ALA A N 1
ATOM 2092 C CA . ALA A 1 289 ? -7.040 -1.625 -20.218 1.00 36.97 289 ALA A CA 1
ATOM 2093 C C . ALA A 1 289 ? -8.395 -0.876 -20.228 1.00 36.97 289 ALA A C 1
ATOM 2095 O O . ALA A 1 289 ? -9.404 -1.462 -20.583 1.00 36.97 289 ALA A O 1
ATOM 2096 N N . ALA A 1 290 ? -8.423 0.427 -19.922 1.00 39.50 290 ALA A N 1
ATOM 2097 C CA . ALA A 1 290 ? -9.638 1.248 -19.873 1.00 39.50 290 ALA A CA 1
ATOM 2098 C C . ALA A 1 290 ? -10.108 1.778 -21.248 1.00 39.50 290 ALA A C 1
ATOM 2100 O O . ALA A 1 290 ? -10.566 2.914 -21.356 1.00 39.50 290 ALA A O 1
ATOM 2101 N N . THR A 1 291 ? -9.963 1.003 -22.326 1.00 37.31 291 THR A N 1
ATOM 2102 C CA . THR A 1 291 ? -10.582 1.358 -23.614 1.00 37.31 291 THR A CA 1
ATOM 2103 C C . THR A 1 291 ? -11.505 0.252 -24.099 1.00 37.31 291 THR A C 1
ATOM 2105 O O . THR A 1 291 ? -11.038 -0.712 -24.698 1.00 37.31 291 THR A O 1
ATOM 2108 N N . ALA A 1 292 ? -12.798 0.526 -23.894 1.00 44.19 292 ALA A N 1
ATOM 2109 C CA . ALA A 1 292 ? -13.974 0.051 -24.619 1.00 44.19 292 ALA A CA 1
ATOM 2110 C C . ALA A 1 292 ? -14.396 -1.415 -24.425 1.00 44.19 292 ALA A C 1
ATOM 2112 O O . ALA A 1 292 ? -14.039 -2.264 -25.237 1.00 44.19 292 ALA A O 1
ATOM 2113 N N . VAL A 1 293 ? -15.287 -1.641 -23.451 1.00 42.66 293 VAL A N 1
ATOM 2114 C CA . VAL A 1 293 ? -16.489 -2.469 -23.651 1.00 42.66 293 VAL A CA 1
ATOM 2115 C C . VAL A 1 293 ? -17.675 -1.757 -22.983 1.00 42.66 293 VAL A C 1
ATOM 2117 O O . VAL A 1 293 ? -17.537 -1.198 -21.897 1.00 42.66 293 VAL A O 1
ATOM 2120 N N . ASP A 1 294 ? -18.794 -1.686 -23.695 1.00 49.34 294 ASP A N 1
ATOM 2121 C CA . ASP A 1 294 ? -20.066 -1.076 -23.292 1.00 49.34 294 ASP A CA 1
ATOM 2122 C C . ASP A 1 294 ? -20.873 -2.107 -22.473 1.00 49.34 294 ASP A C 1
ATOM 2124 O O . ASP A 1 294 ? -21.890 -2.608 -22.934 1.00 49.34 294 ASP A O 1
ATOM 2128 N N . ASP A 1 295 ? -20.350 -2.502 -21.303 1.00 57.47 295 ASP A N 1
ATOM 2129 C CA . ASP A 1 295 ? -20.874 -3.594 -20.451 1.00 57.47 295 ASP A CA 1
ATOM 2130 C C . ASP A 1 295 ? -21.558 -3.073 -19.161 1.00 57.47 295 ASP A C 1
ATOM 2132 O O . ASP A 1 295 ? -21.450 -3.659 -18.076 1.00 57.47 295 ASP A O 1
ATOM 2136 N N . GLY A 1 296 ? -22.212 -1.910 -19.247 1.00 62.25 296 GLY A N 1
ATOM 2137 C CA . GLY A 1 296 ? -23.042 -1.380 -18.159 1.00 62.25 296 GLY A CA 1
ATOM 2138 C C . GLY A 1 296 ? -24.404 -2.088 -18.068 1.00 62.25 296 GLY A C 1
ATOM 2139 O O . GLY A 1 296 ? -24.829 -2.705 -19.045 1.00 62.25 296 GLY A O 1
ATOM 2140 N N . PRO A 1 297 ? -25.118 -1.992 -16.928 1.00 67.62 297 PRO A N 1
ATOM 2141 C CA . PRO A 1 297 ? -26.500 -2.459 -16.840 1.00 67.62 297 PRO A CA 1
ATOM 2142 C C . PRO A 1 297 ? -27.393 -1.689 -17.822 1.00 67.62 297 PRO A C 1
ATOM 2144 O O . PRO A 1 297 ? -27.073 -0.560 -18.212 1.00 67.62 297 PRO A O 1
ATOM 2147 N N . GLU A 1 298 ? -28.540 -2.267 -18.189 1.00 76.31 298 GLU A N 1
ATOM 2148 C CA . GLU A 1 298 ? -29.544 -1.539 -18.966 1.00 76.31 298 GLU A CA 1
ATOM 2149 C C . GLU A 1 298 ? -30.095 -0.389 -18.107 1.00 76.31 298 GLU A C 1
ATOM 2151 O O . GLU A 1 298 ? -30.807 -0.601 -17.123 1.00 76.31 298 GLU A O 1
ATOM 2156 N N . LEU A 1 299 ? -29.697 0.841 -18.442 1.00 76.50 299 LEU A N 1
ATOM 2157 C CA . LEU A 1 299 ? -30.058 2.045 -17.699 1.00 76.50 299 LEU A CA 1
ATOM 2158 C C . LEU A 1 299 ? -31.325 2.663 -18.284 1.00 76.50 299 LEU A C 1
ATOM 2160 O O . LEU A 1 299 ? -31.322 3.164 -19.411 1.00 76.50 299 LEU A O 1
ATOM 2164 N N . THR A 1 300 ? -32.391 2.682 -17.486 1.00 79.31 300 THR A N 1
ATOM 2165 C CA . THR A 1 300 ? -33.658 3.323 -17.847 1.00 79.31 300 THR A CA 1
ATOM 2166 C C . THR A 1 300 ? -33.864 4.567 -16.992 1.00 79.31 300 THR A C 1
ATOM 2168 O O . THR A 1 300 ? -33.979 4.484 -15.774 1.00 79.31 300 THR A O 1
ATOM 2171 N N . VAL A 1 301 ? -33.926 5.740 -17.621 1.00 77.88 301 VAL A N 1
ATOM 2172 C CA . VAL A 1 301 ? -34.291 6.990 -16.941 1.00 77.88 301 VAL A CA 1
ATOM 2173 C C . VAL A 1 301 ? -35.760 7.273 -17.215 1.00 77.88 301 VAL A C 1
ATOM 2175 O O . VAL A 1 301 ? -36.195 7.252 -18.367 1.00 77.88 301 VAL A O 1
ATOM 2178 N N . MET A 1 302 ? -36.521 7.525 -16.157 1.00 79.12 302 MET A N 1
ATOM 2179 C CA . MET A 1 302 ? -37.944 7.830 -16.219 1.00 79.12 302 MET A CA 1
ATOM 2180 C C . MET A 1 302 ? -38.240 9.157 -15.511 1.00 79.12 302 MET A C 1
ATOM 2182 O O . MET A 1 302 ? -37.531 9.520 -14.570 1.00 79.12 302 MET A O 1
ATOM 2186 N N . PRO A 1 303 ? -39.303 9.871 -15.918 1.00 76.00 303 PRO A N 1
ATOM 2187 C CA . PRO A 1 303 ? -39.768 11.037 -15.184 1.00 76.00 303 PRO A CA 1
ATOM 2188 C C . PRO A 1 303 ? -40.259 10.647 -13.778 1.00 76.00 303 PRO A C 1
ATOM 2190 O O . PRO A 1 303 ? -40.635 9.494 -13.539 1.00 76.00 303 PRO A O 1
ATOM 2193 N N . PRO A 1 304 ? -40.289 11.601 -12.837 1.00 74.88 304 PRO A N 1
ATOM 2194 C CA . PRO A 1 304 ? -40.803 11.355 -11.497 1.00 74.88 304 PRO A CA 1
ATOM 2195 C C . PRO A 1 304 ? -42.317 11.064 -11.509 1.00 74.88 304 PRO A C 1
ATOM 2197 O O . PRO A 1 304 ? -43.085 11.767 -12.165 1.00 74.88 304 PRO A O 1
ATOM 2200 N N . GLU A 1 305 ? -42.761 10.061 -10.744 1.00 71.31 305 GLU A N 1
ATOM 2201 C CA . GLU A 1 305 ? -44.184 9.796 -10.461 1.00 71.31 305 GLU A CA 1
ATOM 2202 C C . GLU A 1 305 ? -44.564 10.306 -9.054 1.00 71.31 305 GLU A C 1
ATOM 2204 O O . GLU A 1 305 ? -43.716 10.289 -8.157 1.00 71.31 305 GLU A O 1
ATOM 2209 N N . PRO A 1 306 ? -45.811 10.763 -8.821 1.00 56.12 306 PRO A N 1
ATOM 2210 C CA . PRO A 1 306 ? -46.235 11.222 -7.500 1.00 56.12 306 PRO A CA 1
ATOM 2211 C C . PRO A 1 306 ? -46.489 10.065 -6.504 1.00 56.12 306 PRO A C 1
ATOM 2213 O O . PRO A 1 306 ? -47.239 9.137 -6.793 1.00 56.12 306 PRO A O 1
ATOM 2216 N N . ASP A 1 307 ? -45.895 10.205 -5.311 1.00 60.72 307 ASP A N 1
ATOM 2217 C CA . ASP A 1 307 ? -46.233 9.629 -3.989 1.00 60.72 307 ASP A CA 1
ATOM 2218 C C . ASP A 1 307 ? -46.050 8.131 -3.648 1.00 60.72 307 ASP A C 1
ATOM 2220 O O . ASP A 1 307 ? -46.414 7.745 -2.537 1.00 60.72 307 ASP A O 1
ATOM 2224 N N . SER A 1 308 ? -45.403 7.280 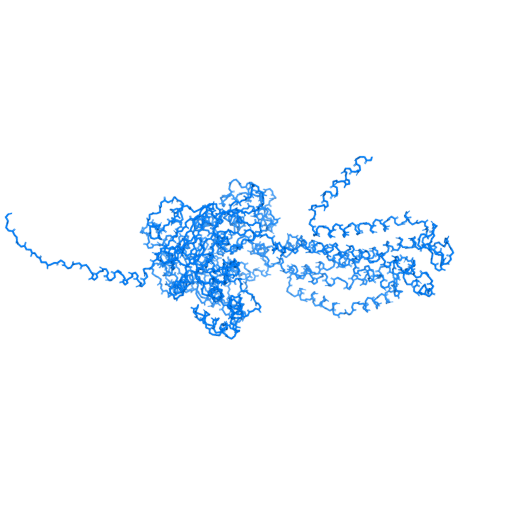-4.458 1.00 59.28 308 SER A N 1
ATOM 2225 C CA . SER A 1 308 ? -44.987 5.945 -3.944 1.00 59.28 308 SER A CA 1
ATOM 2226 C C . SER A 1 308 ? -43.914 5.175 -4.725 1.00 59.28 308 SER A C 1
ATOM 2228 O O . SER A 1 308 ? -43.647 4.023 -4.390 1.00 59.28 308 SER A O 1
ATOM 2230 N N . ALA A 1 309 ? -43.360 5.722 -5.810 1.00 72.31 309 ALA A N 1
ATOM 2231 C CA . ALA A 1 309 ? -42.412 4.982 -6.643 1.00 72.31 309 ALA A CA 1
ATOM 2232 C C . ALA A 1 309 ? -40.960 5.193 -6.168 1.00 72.31 309 ALA A C 1
ATOM 2234 O O . ALA A 1 309 ? -40.584 6.340 -5.895 1.00 72.31 309 ALA A O 1
ATOM 2235 N N . PRO A 1 310 ? -40.126 4.136 -6.134 1.00 87.44 310 PRO A N 1
ATOM 2236 C CA . PRO A 1 310 ? -38.733 4.257 -5.722 1.00 87.44 310 PRO A CA 1
ATOM 2237 C C . PRO A 1 310 ? -37.953 5.151 -6.694 1.00 87.44 310 PRO A C 1
ATOM 2239 O O . PRO A 1 310 ? -38.144 5.085 -7.917 1.00 87.44 310 PRO A O 1
ATOM 2242 N N . VAL A 1 311 ? -37.069 5.997 -6.159 1.00 90.56 311 VAL A N 1
ATOM 2243 C CA . VAL A 1 311 ? -36.186 6.858 -6.961 1.00 90.56 311 VAL A CA 1
ATOM 2244 C C . VAL A 1 311 ? -35.169 6.028 -7.742 1.00 90.56 311 VAL A C 1
ATOM 2246 O O . VAL A 1 311 ? -34.872 6.357 -8.889 1.00 90.56 311 VAL A O 1
ATOM 2249 N N . LEU A 1 312 ? -34.698 4.928 -7.151 1.00 92.00 312 LEU A N 1
ATOM 2250 C CA . LEU A 1 312 ? -33.789 3.963 -7.758 1.00 92.00 312 LEU A CA 1
ATOM 2251 C C . LEU A 1 312 ? -34.372 2.563 -7.594 1.00 92.00 312 LEU A C 1
ATOM 2253 O O . LEU A 1 312 ? -34.711 2.163 -6.482 1.00 92.00 312 LEU A O 1
ATOM 2257 N N . ASP A 1 313 ? -34.465 1.830 -8.694 1.00 93.00 313 ASP A N 1
ATOM 2258 C CA . ASP A 1 313 ? -35.003 0.474 -8.729 1.00 93.00 313 ASP A CA 1
ATOM 2259 C C . ASP A 1 313 ? -34.054 -0.437 -9.511 1.00 93.00 313 ASP A C 1
ATOM 2261 O O . ASP A 1 313 ? -33.631 -0.108 -10.622 1.00 93.00 313 ASP A O 1
ATOM 2265 N N . VAL A 1 314 ? -33.675 -1.554 -8.904 1.00 93.31 314 VAL A N 1
ATOM 2266 C CA . VAL A 1 314 ? -32.667 -2.494 -9.396 1.00 93.31 314 VAL A CA 1
ATOM 2267 C C . VAL A 1 314 ? -33.345 -3.838 -9.545 1.00 93.31 314 VAL A C 1
ATOM 2269 O O . VAL A 1 314 ? -33.882 -4.364 -8.571 1.00 93.31 314 VAL A O 1
ATOM 2272 N N . THR A 1 315 ? -33.304 -4.388 -10.755 1.00 92.56 315 THR A N 1
ATOM 2273 C CA . THR A 1 315 ? -33.996 -5.637 -11.093 1.00 92.56 315 THR A CA 1
ATOM 2274 C C . THR A 1 315 ? -33.035 -6.640 -11.706 1.00 92.56 315 THR A C 1
ATOM 2276 O O . THR A 1 315 ? -32.308 -6.300 -12.644 1.00 92.56 315 THR A O 1
ATOM 2279 N N . ASP A 1 316 ? -33.037 -7.857 -11.156 1.00 91.31 316 ASP A N 1
ATOM 2280 C CA . ASP A 1 316 ? -32.280 -9.027 -11.627 1.00 91.31 316 ASP A CA 1
ATOM 2281 C C . ASP A 1 316 ? -30.810 -8.719 -11.984 1.00 91.31 316 ASP A C 1
ATOM 2283 O O . ASP A 1 316 ? -30.291 -9.134 -13.026 1.00 91.31 316 ASP A O 1
ATOM 2287 N N . LEU A 1 317 ? -30.146 -7.919 -11.138 1.00 92.00 317 LEU A N 1
ATOM 2288 C CA . LEU A 1 317 ? -28.779 -7.466 -11.381 1.00 92.00 317 LEU A CA 1
ATOM 2289 C C . LEU A 1 317 ? -27.771 -8.571 -11.064 1.00 92.00 317 LEU A C 1
ATOM 2291 O O . LEU A 1 317 ? -27.637 -8.980 -9.910 1.00 92.00 317 LEU A O 1
ATOM 2295 N N . THR A 1 318 ? -26.995 -8.951 -12.080 1.00 91.31 318 THR A N 1
ATOM 2296 C CA . THR A 1 318 ? -25.950 -9.975 -11.979 1.00 91.31 318 THR A CA 1
ATOM 2297 C C . THR A 1 318 ? -24.621 -9.439 -12.503 1.00 91.31 318 THR A C 1
ATOM 2299 O O . THR A 1 318 ? -24.523 -8.943 -13.629 1.00 91.31 318 THR A O 1
ATOM 2302 N N . VAL A 1 319 ? -23.570 -9.544 -11.687 1.00 89.81 319 VAL A N 1
ATOM 2303 C CA . VAL A 1 319 ? -22.218 -9.033 -11.965 1.00 89.81 319 VAL A CA 1
ATOM 2304 C C . VAL A 1 319 ? -21.217 -10.179 -11.935 1.00 89.81 319 VAL A C 1
ATOM 2306 O O . VAL A 1 319 ? -21.108 -10.895 -10.939 1.00 89.81 319 VAL A O 1
ATOM 2309 N N . VAL A 1 320 ? -20.426 -10.306 -12.999 1.00 88.12 320 VAL A N 1
ATOM 2310 C CA . VAL A 1 320 ? -19.413 -11.361 -13.155 1.00 88.12 320 VAL A CA 1
ATOM 2311 C C . VAL A 1 320 ? -18.037 -10.761 -13.425 1.00 88.12 320 VAL A C 1
ATOM 2313 O O . VAL A 1 320 ? -17.923 -9.711 -14.056 1.00 88.12 320 VAL A O 1
ATOM 2316 N N . TYR A 1 321 ? -16.978 -11.424 -12.957 1.00 81.62 321 TYR A N 1
ATOM 2317 C CA . TYR A 1 321 ? -15.591 -11.007 -13.192 1.00 81.62 321 TYR A CA 1
ATOM 2318 C C . TYR A 1 321 ? -14.868 -12.005 -14.104 1.00 81.62 321 TYR A C 1
ATOM 2320 O O . TYR A 1 321 ? -14.294 -12.986 -13.633 1.00 81.62 321 TYR A O 1
ATOM 2328 N N . GLY A 1 322 ? -14.864 -11.738 -15.412 1.00 75.50 322 GLY A N 1
ATOM 2329 C CA . GLY A 1 322 ? -14.232 -12.578 -16.434 1.00 75.50 322 GLY A CA 1
ATOM 2330 C C . GLY A 1 322 ? -15.151 -12.955 -17.600 1.00 75.50 322 GLY A C 1
ATOM 2331 O O . GLY A 1 322 ? -16.356 -12.698 -17.587 1.00 75.50 322 GLY A O 1
ATOM 2332 N N . ASP A 1 323 ? -14.548 -13.590 -18.608 1.00 63.56 323 ASP A N 1
ATOM 2333 C CA . ASP A 1 323 ? -15.213 -13.946 -19.873 1.00 63.56 323 ASP A CA 1
ATOM 2334 C C . ASP A 1 323 ? -15.551 -15.444 -19.997 1.00 63.56 323 ASP A C 1
ATOM 2336 O O . ASP A 1 323 ? -16.306 -15.828 -20.888 1.00 63.56 323 ASP A O 1
ATOM 2340 N N . ASP A 1 324 ? -15.007 -16.292 -19.120 1.00 67.50 324 ASP A N 1
ATOM 2341 C CA . ASP A 1 324 ? -15.187 -17.749 -19.169 1.00 67.50 324 ASP A CA 1
ATOM 2342 C C . ASP A 1 324 ? -16.391 -18.208 -18.321 1.00 67.50 324 ASP A C 1
ATOM 2344 O O . ASP A 1 324 ? -16.713 -17.588 -17.310 1.00 67.50 324 ASP A O 1
ATOM 2348 N N . ASP A 1 325 ? -16.995 -19.360 -18.646 1.00 58.97 325 ASP A N 1
ATOM 2349 C CA . ASP A 1 325 ? -18.115 -19.974 -17.890 1.00 58.97 325 ASP A CA 1
ATOM 2350 C C . ASP A 1 325 ? -17.782 -20.304 -16.416 1.00 58.97 325 ASP A C 1
ATOM 2352 O O . ASP A 1 325 ? -18.657 -20.659 -15.630 1.00 58.97 325 ASP A O 1
ATOM 2356 N N . THR A 1 326 ? -16.508 -20.217 -16.025 1.00 66.56 326 THR A N 1
ATOM 2357 C CA . THR A 1 326 ? -16.039 -20.374 -14.639 1.00 66.56 326 THR A CA 1
ATOM 2358 C C . THR A 1 326 ? -15.771 -19.037 -13.941 1.00 66.56 326 THR A C 1
ATOM 2360 O O . THR A 1 326 ? -15.121 -19.023 -12.894 1.00 66.56 326 THR A O 1
ATOM 2363 N N . ALA A 1 327 ? -16.172 -17.912 -14.540 1.00 72.69 327 ALA A N 1
ATOM 2364 C CA . ALA A 1 327 ? -15.977 -16.588 -13.967 1.00 72.69 327 ALA A CA 1
ATOM 2365 C C . ALA A 1 327 ? -16.703 -16.478 -12.614 1.00 72.69 327 ALA A C 1
ATOM 2367 O O . ALA A 1 327 ? -17.874 -16.853 -12.513 1.00 72.69 327 ALA A O 1
ATOM 2368 N N . PRO A 1 328 ? -16.034 -15.980 -11.558 1.00 80.88 328 PRO A N 1
ATOM 2369 C CA . PRO A 1 328 ? -16.691 -15.746 -10.284 1.00 80.88 328 PRO A CA 1
ATOM 2370 C C . PRO A 1 328 ? -17.805 -14.706 -10.450 1.00 80.88 328 PRO A C 1
ATOM 2372 O O . PRO A 1 328 ? -17.590 -13.622 -11.003 1.00 80.88 328 PRO A O 1
ATOM 2375 N N . THR A 1 329 ? -18.989 -15.058 -9.954 1.00 86.81 329 THR A N 1
ATOM 2376 C CA . THR A 1 329 ? -20.143 -14.159 -9.863 1.00 86.81 329 THR A CA 1
ATOM 2377 C C . THR A 1 329 ? -20.045 -13.412 -8.541 1.00 86.81 329 THR A C 1
ATOM 2379 O O . THR A 1 329 ? -19.888 -14.032 -7.493 1.00 86.81 329 THR A O 1
ATOM 2382 N N . ALA A 1 330 ? -20.043 -12.084 -8.603 1.00 87.88 330 ALA A N 1
ATOM 2383 C CA . ALA A 1 330 ? -19.908 -11.226 -7.429 1.00 87.88 330 ALA A CA 1
ATOM 2384 C C . ALA A 1 330 ? -21.260 -10.745 -6.898 1.00 87.88 330 ALA A C 1
ATOM 2386 O O . ALA A 1 330 ? -21.386 -10.499 -5.706 1.00 87.88 330 ALA A O 1
ATOM 2387 N N . VAL A 1 331 ? -22.242 -10.586 -7.783 1.00 91.31 331 VAL A N 1
ATOM 2388 C CA . VAL A 1 331 ? -23.624 -10.207 -7.467 1.00 91.31 331 VAL A CA 1
ATOM 2389 C C . VAL A 1 331 ? -24.513 -11.101 -8.318 1.00 91.31 331 VAL A C 1
ATOM 2391 O O . VAL A 1 331 ? -24.224 -11.231 -9.507 1.00 91.31 331 VAL A O 1
ATOM 2394 N N . ASP A 1 332 ? -25.534 -11.719 -7.733 1.00 92.25 332 ASP A N 1
ATOM 2395 C CA . ASP A 1 332 ? -26.363 -12.722 -8.406 1.00 92.25 332 ASP A CA 1
ATOM 2396 C C . ASP A 1 332 ? -27.858 -12.502 -8.120 1.00 92.25 332 ASP A C 1
ATOM 2398 O O . ASP A 1 332 ? -28.311 -12.631 -6.976 1.00 92.25 332 ASP A O 1
ATOM 2402 N N . ASP A 1 333 ? -28.600 -12.134 -9.171 1.00 90.25 333 ASP A N 1
ATOM 2403 C CA . ASP A 1 333 ? -30.049 -11.885 -9.190 1.00 90.25 333 ASP A CA 1
ATOM 2404 C C . ASP A 1 333 ? -30.539 -10.913 -8.095 1.00 90.25 333 ASP A C 1
ATOM 2406 O O . ASP A 1 333 ? -31.547 -11.124 -7.408 1.00 90.25 333 ASP A O 1
ATOM 2410 N N . VAL A 1 334 ? -29.815 -9.804 -7.915 1.00 92.94 334 VAL A N 1
ATOM 2411 C CA . VAL A 1 334 ? -30.128 -8.821 -6.871 1.00 92.94 334 VAL A CA 1
ATOM 2412 C C . VAL A 1 334 ? -31.264 -7.886 -7.282 1.00 92.94 334 VAL A C 1
ATOM 2414 O O . VAL A 1 334 ? -31.219 -7.239 -8.328 1.00 92.94 334 VAL A O 1
ATOM 2417 N N . ASN A 1 335 ? -32.250 -7.776 -6.387 1.00 93.12 335 ASN A N 1
ATOM 2418 C CA . ASN A 1 335 ? -33.409 -6.897 -6.496 1.00 93.12 335 ASN A CA 1
ATOM 2419 C C . ASN A 1 335 ? -33.441 -5.924 -5.304 1.00 93.12 335 ASN A C 1
ATOM 2421 O O . ASN A 1 335 ? -33.493 -6.360 -4.151 1.00 93.12 335 ASN A O 1
ATOM 2425 N N . LEU A 1 336 ? -33.379 -4.615 -5.564 1.00 93.44 336 LEU A N 1
ATOM 2426 C CA . LEU A 1 336 ? -33.284 -3.565 -4.538 1.00 93.44 336 LEU A CA 1
ATOM 2427 C C . LEU A 1 336 ? -34.021 -2.300 -4.982 1.00 93.44 336 LEU A C 1
ATOM 2429 O O . LEU A 1 336 ? -33.934 -1.908 -6.141 1.00 93.44 336 LEU A O 1
ATOM 2433 N N . SER A 1 337 ? -34.673 -1.619 -4.042 1.00 94.19 337 SER A N 1
ATOM 2434 C CA . SER A 1 337 ? -35.363 -0.353 -4.289 1.00 94.19 337 SER A CA 1
ATOM 2435 C C . SER A 1 337 ? -35.040 0.669 -3.201 1.00 94.19 337 SER A C 1
ATOM 2437 O O . SER A 1 337 ? -34.910 0.306 -2.028 1.00 94.19 337 SER A O 1
ATOM 2439 N N . VAL A 1 338 ? -34.930 1.936 -3.600 1.00 94.81 338 VAL A N 1
ATOM 2440 C CA . VAL A 1 338 ? -34.678 3.081 -2.713 1.00 94.81 338 VAL A CA 1
ATOM 2441 C C . VAL A 1 338 ? -35.785 4.105 -2.913 1.00 94.81 338 VAL A C 1
ATOM 2443 O O . VAL A 1 338 ? -35.994 4.576 -4.034 1.00 94.81 338 VAL A O 1
ATOM 2446 N N . ASP A 1 339 ? -36.477 4.457 -1.841 1.00 93.25 339 ASP A N 1
ATOM 2447 C CA . ASP A 1 339 ? -37.522 5.472 -1.814 1.00 93.25 339 ASP A CA 1
ATOM 2448 C C . ASP A 1 339 ? -36.926 6.884 -1.705 1.00 93.25 339 ASP A C 1
ATOM 2450 O O . ASP A 1 339 ? -35.760 7.088 -1.362 1.00 93.25 339 ASP A O 1
ATOM 2454 N N . ARG A 1 340 ? -37.721 7.906 -2.042 1.00 90.75 340 ARG A N 1
ATOM 2455 C CA . ARG A 1 340 ? -37.255 9.300 -2.007 1.00 90.75 340 ARG A CA 1
ATOM 2456 C C . ARG A 1 340 ? -36.960 9.753 -0.582 1.00 90.75 340 ARG A C 1
ATOM 2458 O O . ARG A 1 340 ? -37.844 9.729 0.267 1.00 90.75 340 ARG A O 1
ATOM 2465 N N . GLY A 1 341 ? -35.744 10.246 -0.364 1.00 90.75 341 GLY A N 1
ATOM 2466 C CA . GLY A 1 341 ? -35.280 10.704 0.945 1.00 90.75 341 GLY A CA 1
ATOM 2467 C C . GLY A 1 341 ? -34.979 9.566 1.922 1.00 90.75 341 GLY A C 1
ATOM 2468 O O . GLY A 1 341 ? -34.639 9.849 3.064 1.00 90.75 341 GLY A O 1
ATOM 2469 N N . GLU A 1 342 ? -35.080 8.309 1.481 1.00 93.94 342 GLU A N 1
ATOM 2470 C CA . GLU A 1 342 ? -34.741 7.130 2.278 1.00 93.94 342 GLU A CA 1
ATOM 2471 C C . GLU A 1 342 ? -33.219 6.958 2.359 1.00 93.94 342 GLU A C 1
ATOM 2473 O O . GLU A 1 342 ? -32.486 7.215 1.395 1.00 93.94 342 GLU A O 1
ATOM 2478 N N . THR A 1 343 ? -32.745 6.477 3.505 1.00 95.56 343 THR A N 1
ATOM 2479 C CA . THR A 1 343 ? -31.424 5.875 3.661 1.00 95.56 343 THR A CA 1
ATOM 2480 C C . THR A 1 343 ? -31.537 4.352 3.662 1.00 95.56 343 THR A C 1
ATOM 2482 O O . THR A 1 343 ? -31.976 3.746 4.643 1.00 95.56 343 THR A O 1
ATOM 2485 N N . LEU A 1 344 ? -31.079 3.724 2.578 1.00 96.25 344 LEU A N 1
ATOM 2486 C CA . LEU A 1 344 ? -30.918 2.278 2.466 1.00 96.25 344 LEU A CA 1
ATOM 2487 C C . LEU A 1 344 ? -29.488 1.880 2.854 1.00 96.25 344 LEU A C 1
ATOM 2489 O O . LEU A 1 344 ? -28.517 2.223 2.175 1.00 96.25 344 LEU A O 1
ATOM 2493 N N . GLY A 1 345 ? -29.360 1.112 3.930 1.00 94.94 345 GLY A N 1
ATOM 2494 C CA . GLY A 1 345 ? -28.117 0.460 4.319 1.00 94.94 345 GLY A CA 1
ATOM 2495 C C . GLY A 1 345 ? -27.910 -0.856 3.575 1.00 94.94 345 GLY A C 1
ATOM 2496 O O . GLY A 1 345 ? -28.808 -1.689 3.552 1.00 94.94 345 GLY A O 1
ATOM 2497 N N . VAL A 1 346 ? -26.728 -1.093 3.015 1.00 94.56 346 VAL A N 1
ATOM 2498 C CA . VAL A 1 346 ? -26.349 -2.381 2.413 1.00 94.56 346 VAL A CA 1
ATOM 2499 C C . VAL A 1 346 ? -25.195 -2.971 3.217 1.00 94.56 346 VAL A C 1
ATOM 2501 O O . VAL A 1 346 ? -24.083 -2.440 3.185 1.00 94.56 346 VAL A O 1
ATOM 2504 N N . VAL A 1 347 ? -25.462 -4.058 3.945 1.00 91.31 347 VAL A N 1
ATOM 2505 C CA . VAL A 1 347 ? -24.531 -4.667 4.910 1.00 91.31 347 VAL A CA 1
ATOM 2506 C C . VAL A 1 347 ? -24.179 -6.091 4.534 1.00 91.31 347 VAL A C 1
ATOM 2508 O O . VAL A 1 347 ? -24.987 -6.806 3.964 1.00 91.31 347 VAL A O 1
ATOM 2511 N N . GLY A 1 348 ? -22.973 -6.530 4.870 1.00 86.94 348 GLY A N 1
ATOM 2512 C CA . GLY A 1 348 ? -22.527 -7.905 4.680 1.00 86.94 348 GLY A CA 1
ATOM 2513 C C . GLY A 1 348 ? -21.024 -8.028 4.868 1.00 86.94 348 GLY A C 1
ATOM 2514 O O . GLY A 1 348 ? -20.329 -7.018 4.990 1.00 86.94 348 GLY A O 1
ATOM 2515 N N . GLU A 1 349 ? -20.513 -9.250 4.830 1.00 81.12 349 GLU A N 1
ATOM 2516 C CA . GLU A 1 349 ? -19.079 -9.532 4.932 1.00 81.12 349 GLU A CA 1
ATOM 2517 C C . GLU A 1 349 ? -18.269 -8.982 3.749 1.00 81.12 349 GLU A C 1
ATOM 2519 O O . GLU A 1 349 ? -18.766 -8.739 2.643 1.00 81.12 349 GLU A O 1
ATOM 2524 N N . SER A 1 350 ? -16.986 -8.755 3.978 1.00 76.00 350 SER A N 1
ATOM 2525 C CA . SER A 1 350 ? -16.003 -8.388 2.980 1.00 76.00 350 SER A CA 1
ATOM 2526 C C . SER A 1 350 ? -15.977 -9.445 1.879 1.00 76.00 350 SER A C 1
ATOM 2528 O O . SER A 1 350 ? -15.879 -10.644 2.132 1.00 76.00 350 SER A O 1
ATOM 2530 N N . GLY A 1 351 ? -16.092 -9.001 0.628 1.00 75.88 351 GLY A N 1
ATOM 2531 C CA . GLY A 1 351 ? -16.197 -9.903 -0.520 1.00 75.88 351 GLY A CA 1
ATOM 2532 C C . GLY A 1 351 ? -17.602 -10.444 -0.808 1.00 75.88 351 GLY A C 1
ATOM 2533 O O . GLY A 1 351 ? -17.745 -11.167 -1.785 1.00 75.88 351 GLY A O 1
ATOM 2534 N N . SER A 1 352 ? -18.649 -10.048 -0.069 1.00 84.44 352 SER A N 1
ATOM 2535 C CA . SER A 1 352 ? -20.032 -10.478 -0.353 1.00 84.44 352 SER A CA 1
ATOM 2536 C C . SER A 1 352 ? -20.669 -9.849 -1.602 1.00 84.44 352 SER A C 1
ATOM 2538 O O . SER A 1 352 ? -21.819 -10.149 -1.902 1.00 84.44 352 SER A O 1
ATOM 2540 N N . GLY A 1 353 ? -19.951 -8.976 -2.320 1.00 84.38 353 GLY A N 1
ATOM 2541 C CA . GLY A 1 353 ? -20.431 -8.331 -3.548 1.00 84.38 353 GLY A CA 1
ATOM 2542 C C . GLY A 1 353 ? -20.891 -6.879 -3.403 1.00 84.38 353 GLY A C 1
ATOM 2543 O O . GLY A 1 353 ? -21.250 -6.267 -4.401 1.00 84.38 353 GLY A O 1
ATOM 2544 N N . LYS A 1 354 ? -20.848 -6.280 -2.204 1.00 90.31 354 LYS A N 1
ATOM 2545 C CA . LYS A 1 354 ? -21.412 -4.934 -1.947 1.00 90.31 354 LYS A CA 1
ATOM 2546 C C . LYS A 1 354 ? -20.783 -3.806 -2.775 1.00 90.31 354 LYS A C 1
ATOM 2548 O O . LYS A 1 354 ? -21.506 -3.022 -3.379 1.00 90.31 354 LYS A O 1
ATOM 2553 N N . SER A 1 355 ? -19.453 -3.736 -2.849 1.00 87.88 355 SER A N 1
ATOM 2554 C CA . SER A 1 355 ? -18.769 -2.727 -3.674 1.00 87.88 355 SER A CA 1
ATOM 2555 C C . SER A 1 355 ? -18.962 -2.998 -5.168 1.00 87.88 355 SER A C 1
ATOM 2557 O O . SER A 1 355 ? -19.119 -2.067 -5.950 1.00 87.88 355 SER A O 1
ATOM 2559 N N . SER A 1 356 ? -19.026 -4.272 -5.579 1.00 89.81 356 SER A N 1
ATOM 2560 C CA . SER A 1 356 ? -19.382 -4.641 -6.957 1.00 89.81 356 SER A CA 1
ATOM 2561 C C . SER A 1 356 ? -20.802 -4.194 -7.300 1.00 89.81 356 SER A C 1
ATOM 2563 O O . SER A 1 356 ? -21.009 -3.649 -8.378 1.00 89.81 356 SER A O 1
ATOM 2565 N N . LEU A 1 357 ? -21.751 -4.344 -6.373 1.00 90.44 357 LEU A N 1
ATOM 2566 C CA . LEU A 1 357 ? -23.105 -3.811 -6.478 1.00 90.44 357 LEU A CA 1
ATOM 2567 C C . LEU A 1 357 ? -23.074 -2.279 -6.590 1.00 90.44 357 LEU A C 1
ATOM 2569 O O . LEU A 1 357 ? -23.600 -1.747 -7.560 1.00 90.44 357 LEU A O 1
ATOM 2573 N N . ALA A 1 358 ? -22.391 -1.570 -5.685 1.00 91.00 358 ALA A N 1
ATOM 2574 C CA . ALA A 1 358 ? -22.275 -0.106 -5.712 1.00 91.00 358 ALA A CA 1
ATOM 2575 C C . ALA A 1 358 ? -21.719 0.422 -7.045 1.00 91.00 358 ALA A C 1
ATOM 2577 O O . ALA A 1 358 ? -22.280 1.336 -7.652 1.00 91.00 358 ALA A O 1
ATOM 2578 N N . LEU A 1 359 ? -20.632 -0.184 -7.533 1.00 89.56 359 LEU A N 1
ATOM 2579 C CA . LEU A 1 359 ? -20.020 0.168 -8.811 1.00 89.56 359 LEU A CA 1
ATOM 2580 C C . LEU A 1 359 ? -20.922 -0.200 -9.992 1.00 89.56 359 LEU A C 1
ATOM 2582 O O . LEU A 1 359 ? -20.993 0.572 -10.948 1.00 89.56 359 LEU A O 1
ATOM 2586 N N . ALA A 1 360 ? -21.632 -1.329 -9.936 1.00 89.19 360 ALA A N 1
ATOM 2587 C CA . ALA A 1 360 ? -22.575 -1.738 -10.973 1.00 89.19 360 ALA A CA 1
ATOM 2588 C C . ALA A 1 360 ? -23.753 -0.765 -11.097 1.00 89.19 360 ALA A C 1
ATOM 2590 O O . ALA A 1 360 ? -24.087 -0.392 -12.220 1.00 89.19 360 ALA A O 1
ATOM 2591 N N . LEU A 1 361 ? -24.300 -0.263 -9.979 1.00 87.88 361 LEU A N 1
ATOM 2592 C CA . LEU A 1 361 ? -25.349 0.772 -9.980 1.00 87.88 361 LEU A CA 1
ATOM 2593 C C . LEU A 1 361 ? -24.925 2.024 -10.753 1.00 87.88 361 LEU A C 1
ATOM 2595 O O . LEU A 1 361 ? -25.741 2.667 -11.405 1.00 87.88 361 LEU A O 1
ATOM 2599 N N . LEU A 1 362 ? -23.635 2.354 -10.701 1.00 87.44 362 LEU A N 1
ATOM 2600 C CA . LEU A 1 362 ? -23.043 3.491 -11.398 1.00 87.44 362 LEU A CA 1
ATOM 2601 C C . LEU A 1 362 ? -22.440 3.119 -12.759 1.00 87.44 362 LEU A C 1
ATOM 2603 O O . LEU A 1 362 ? -21.909 3.992 -13.441 1.00 87.44 362 LEU A O 1
ATOM 2607 N N . ALA A 1 363 ? -22.484 1.851 -13.170 1.00 85.06 363 ALA A N 1
ATOM 2608 C CA . ALA A 1 363 ? -21.777 1.294 -14.326 1.00 85.06 363 ALA A CA 1
ATOM 2609 C C . ALA A 1 363 ? -20.239 1.521 -14.311 1.00 85.06 363 ALA A C 1
ATOM 2611 O O . ALA A 1 363 ? -19.598 1.617 -15.360 1.00 85.06 363 ALA A O 1
ATOM 2612 N N . LEU A 1 364 ? -19.639 1.675 -13.128 1.00 87.12 364 LEU A N 1
ATOM 2613 C CA . LEU A 1 364 ? -18.215 1.966 -12.892 1.00 87.12 364 LEU A CA 1
ATOM 2614 C C . LEU A 1 364 ? -17.357 0.702 -12.688 1.00 87.12 364 LEU A C 1
ATOM 2616 O O . LEU A 1 364 ? -16.276 0.782 -12.109 1.00 87.12 364 LEU A O 1
ATOM 2620 N N . LEU A 1 365 ? -17.825 -0.467 -13.129 1.00 83.31 365 LEU A N 1
ATOM 2621 C CA . LEU A 1 365 ? -17.054 -1.707 -13.028 1.00 83.31 365 LEU A CA 1
ATOM 2622 C C . LEU A 1 365 ? -15.793 -1.636 -13.904 1.00 83.31 365 LEU A C 1
ATOM 2624 O O . LEU A 1 365 ? -15.870 -1.395 -15.109 1.00 83.31 365 LEU A O 1
ATOM 2628 N N . ASP A 1 366 ? -14.632 -1.872 -13.293 1.00 73.94 366 ASP A N 1
ATOM 2629 C CA . ASP A 1 366 ? -13.369 -2.018 -14.013 1.00 73.94 366 ASP A CA 1
ATOM 2630 C C . ASP A 1 366 ? -13.220 -3.449 -14.565 1.00 73.94 366 ASP A C 1
ATOM 2632 O O . ASP A 1 366 ? -13.518 -4.416 -13.849 1.00 73.94 366 ASP A O 1
ATOM 2636 N N . PRO A 1 367 ? -12.680 -3.635 -15.789 1.00 68.62 367 PRO A N 1
ATOM 2637 C CA . PRO A 1 367 ? -12.364 -4.960 -16.310 1.00 68.62 367 PRO A CA 1
ATOM 2638 C C . PRO A 1 367 ? -11.465 -5.754 -15.342 1.00 68.62 367 PRO A C 1
ATOM 2640 O O . PRO A 1 367 ? -10.485 -5.206 -14.827 1.00 68.62 367 PRO A O 1
ATOM 2643 N N . PRO A 1 368 ? -11.735 -7.053 -15.113 1.00 73.69 368 PRO A N 1
ATOM 2644 C CA . PRO A 1 368 ? -12.634 -7.922 -15.881 1.00 73.69 368 PRO A CA 1
ATOM 2645 C C . PRO A 1 368 ? -14.101 -7.940 -15.400 1.00 73.69 368 PRO A C 1
ATOM 2647 O O . PRO A 1 368 ? -14.844 -8.830 -15.801 1.00 73.69 368 PRO A O 1
ATOM 2650 N N . GLY A 1 369 ? -14.513 -7.028 -14.513 1.00 81.00 369 GLY A N 1
ATOM 2651 C CA . GLY A 1 369 ? -15.895 -6.937 -14.038 1.00 81.00 369 GLY A CA 1
ATOM 2652 C C . GLY A 1 369 ? -16.844 -6.426 -15.121 1.00 81.00 369 GLY A C 1
ATOM 2653 O O . GLY A 1 369 ? -16.539 -5.439 -15.787 1.00 81.00 369 GLY A O 1
ATOM 2654 N N . ARG A 1 370 ? -17.998 -7.081 -15.274 1.00 84.81 370 ARG A N 1
ATOM 2655 C CA . ARG A 1 370 ? -19.067 -6.683 -16.200 1.00 84.81 370 ARG A CA 1
ATOM 2656 C C . ARG A 1 370 ? -20.444 -7.030 -15.648 1.00 84.81 370 ARG A C 1
ATOM 2658 O O . ARG A 1 370 ? -20.583 -7.980 -14.872 1.00 84.81 370 ARG A O 1
ATOM 2665 N N . VAL A 1 371 ? -21.466 -6.299 -16.085 1.00 86.81 371 VAL A N 1
ATOM 2666 C CA . VAL A 1 371 ? -22.857 -6.682 -15.823 1.00 86.81 371 VAL A CA 1
ATOM 2667 C C . VAL A 1 371 ? -23.255 -7.777 -16.813 1.00 86.81 371 VAL A C 1
ATOM 2669 O O . VAL A 1 371 ? -23.162 -7.597 -18.025 1.00 86.81 371 VAL A O 1
ATOM 2672 N N . ALA A 1 372 ? -23.642 -8.947 -16.305 1.00 86.50 372 ALA A N 1
ATOM 2673 C CA . ALA A 1 372 ? -24.101 -10.066 -17.124 1.00 86.50 372 ALA A CA 1
ATOM 2674 C C . ALA A 1 372 ? -25.580 -9.921 -17.512 1.00 86.50 372 ALA A C 1
ATOM 2676 O O . ALA A 1 372 ? -25.951 -10.243 -18.641 1.00 86.50 372 ALA A O 1
ATOM 2677 N N . SER A 1 373 ? -26.402 -9.435 -16.581 1.00 86.44 373 SER A N 1
ATOM 2678 C CA . SER A 1 373 ? -27.834 -9.185 -16.751 1.00 86.44 373 SER A CA 1
ATOM 2679 C C . SER A 1 373 ? -28.341 -8.186 -15.711 1.00 86.44 373 SER A C 1
ATOM 2681 O O . SER A 1 373 ? -27.660 -7.909 -14.722 1.00 86.44 373 SER A O 1
ATOM 2683 N N . GLY A 1 374 ? -29.540 -7.660 -15.956 1.00 85.62 374 GLY A N 1
ATOM 2684 C CA . GLY A 1 374 ? -30.260 -6.782 -15.041 1.00 85.62 374 GLY A CA 1
ATOM 2685 C C . GLY A 1 374 ? -30.375 -5.346 -15.527 1.00 85.62 374 GLY A C 1
ATOM 2686 O O . GLY A 1 374 ? -29.651 -4.896 -16.423 1.00 85.62 374 GLY A O 1
ATOM 2687 N N . ALA A 1 375 ? -31.315 -4.631 -14.920 1.00 86.88 375 ALA A N 1
ATOM 2688 C CA . ALA A 1 375 ? -31.640 -3.258 -15.268 1.00 86.88 375 ALA A CA 1
ATOM 2689 C C . ALA A 1 375 ? -31.658 -2.364 -14.029 1.00 86.88 375 ALA A C 1
ATOM 2691 O O . ALA A 1 375 ? -32.078 -2.772 -12.941 1.00 86.88 375 ALA A O 1
ATOM 2692 N N . VAL A 1 376 ? -31.223 -1.121 -14.227 1.00 88.62 376 VAL A N 1
ATOM 2693 C CA . VAL A 1 376 ? -31.257 -0.065 -13.215 1.00 88.62 376 VAL A CA 1
ATOM 2694 C C . VAL A 1 376 ? -32.165 1.045 -13.732 1.00 88.62 376 VAL A C 1
ATOM 2696 O O . VAL A 1 376 ? -31.893 1.659 -14.766 1.00 88.62 376 VAL A O 1
ATOM 2699 N N . THR A 1 377 ? -33.254 1.296 -13.010 1.00 88.56 377 THR A N 1
ATOM 2700 C CA . THR A 1 377 ? -34.228 2.341 -13.327 1.00 88.56 377 THR A CA 1
ATOM 2701 C C . THR A 1 377 ? -34.068 3.515 -12.370 1.00 88.56 377 THR A C 1
ATOM 2703 O O . THR A 1 377 ? -34.142 3.344 -11.155 1.00 88.56 377 THR A O 1
ATOM 2706 N N . LEU A 1 378 ? -33.882 4.717 -12.916 1.00 87.88 378 LEU A N 1
ATOM 2707 C CA . LEU A 1 378 ? -33.785 5.967 -12.163 1.00 87.88 378 LEU A CA 1
ATOM 2708 C C . LEU A 1 378 ? -34.973 6.878 -12.487 1.00 87.88 378 LEU A C 1
ATOM 2710 O O . LEU A 1 378 ? -35.220 7.176 -13.656 1.00 87.88 378 LEU A O 1
ATOM 2714 N N . ARG A 1 379 ? -35.674 7.368 -11.459 1.00 87.44 379 ARG A N 1
ATOM 2715 C CA . ARG A 1 379 ? -36.803 8.306 -11.592 1.00 87.44 379 ARG A CA 1
ATOM 2716 C C . ARG A 1 379 ? -36.407 9.722 -11.183 1.00 87.44 379 ARG A C 1
ATOM 2718 O O . ARG A 1 379 ? -36.465 10.068 -10.002 1.00 87.44 379 ARG A O 1
ATOM 2725 N N . THR A 1 380 ? -36.045 10.548 -12.160 1.00 84.19 380 THR A N 1
ATOM 2726 C CA . THR A 1 380 ? -35.465 11.883 -11.946 1.00 84.19 380 THR A CA 1
ATOM 2727 C C . THR A 1 380 ? -36.058 12.922 -12.896 1.00 84.19 380 THR A C 1
ATOM 2729 O O . THR A 1 380 ? -36.401 12.616 -14.034 1.00 84.19 380 THR A O 1
ATOM 2732 N N . ASP A 1 381 ? -36.182 14.160 -12.423 1.00 78.88 381 ASP A N 1
ATOM 2733 C CA . ASP A 1 381 ? -36.450 15.358 -13.228 1.00 78.88 381 ASP A CA 1
ATOM 2734 C C . ASP A 1 381 ? -35.171 16.132 -13.591 1.00 78.88 381 ASP A C 1
ATOM 2736 O O . ASP A 1 381 ? -35.244 17.141 -14.285 1.00 78.88 381 ASP A O 1
ATOM 2740 N N . ARG A 1 382 ? -33.992 15.667 -13.154 1.00 75.38 382 ARG A N 1
ATOM 2741 C CA . ARG A 1 382 ? -32.695 16.329 -13.392 1.00 75.38 382 ARG A CA 1
ATOM 2742 C C . ARG A 1 382 ? -32.083 16.034 -14.748 1.00 75.38 382 ARG A C 1
ATOM 2744 O O . ARG A 1 382 ? -31.177 16.738 -15.196 1.00 75.38 382 ARG A O 1
ATOM 2751 N N . ILE A 1 383 ? -32.522 14.948 -15.364 1.00 73.31 383 ILE A N 1
ATOM 2752 C CA . ILE A 1 383 ? -32.150 14.589 -16.722 1.00 73.31 383 ILE A CA 1
ATOM 2753 C C . ILE A 1 383 ? -33.285 15.111 -17.593 1.00 73.31 383 ILE A C 1
ATOM 2755 O O . ILE A 1 383 ? -34.286 14.428 -17.791 1.00 73.31 383 ILE A O 1
ATOM 2759 N N . ASP A 1 384 ? -33.147 16.359 -18.046 1.00 59.75 384 ASP A N 1
ATOM 2760 C CA . ASP A 1 384 ? -34.116 16.989 -18.939 1.00 59.75 384 ASP A CA 1
ATOM 2761 C C . ASP A 1 384 ? -34.384 16.082 -20.152 1.00 59.75 384 ASP A C 1
ATOM 2763 O O . ASP A 1 384 ? -33.448 15.588 -20.792 1.00 59.75 384 ASP A O 1
ATOM 2767 N N . ASP A 1 385 ? -35.658 15.960 -20.538 1.00 49.47 385 ASP A N 1
ATOM 2768 C CA . ASP A 1 385 ? -36.091 15.567 -21.884 1.00 49.47 385 ASP A CA 1
ATOM 2769 C C . ASP A 1 385 ? -35.612 16.634 -22.894 1.00 49.47 385 ASP A C 1
ATOM 2771 O O . ASP A 1 385 ? -36.403 17.370 -23.494 1.00 49.47 385 ASP A O 1
ATOM 2775 N N . ALA A 1 386 ? -34.296 16.784 -23.070 1.00 40.16 386 ALA A N 1
ATOM 2776 C CA . ALA A 1 386 ? -33.673 17.690 -24.022 1.00 40.16 386 ALA A CA 1
ATOM 2777 C C . ALA A 1 386 ? -33.952 17.189 -25.451 1.00 40.16 386 ALA A C 1
ATOM 2779 O O . ALA A 1 386 ? -33.106 16.596 -26.120 1.00 40.16 386 ALA A O 1
ATOM 2780 N N . GLY A 1 387 ? -35.186 17.436 -25.899 1.00 42.25 387 GLY A N 1
ATOM 2781 C CA . GLY A 1 387 ? -35.777 16.964 -27.142 1.00 42.25 387 GLY A CA 1
ATOM 2782 C C . GLY A 1 387 ? -36.152 15.486 -27.066 1.00 42.25 387 GLY A C 1
ATOM 2783 O O . GLY A 1 387 ? -35.320 14.655 -26.731 1.00 42.25 387 GLY A O 1
ATOM 2784 N N . ALA A 1 388 ? -37.385 15.150 -27.446 1.00 42.50 388 ALA A N 1
ATOM 2785 C CA . ALA A 1 388 ? -37.936 13.795 -27.557 1.00 42.50 388 ALA A CA 1
ATOM 2786 C C . ALA A 1 388 ? -37.185 12.872 -28.563 1.00 42.50 388 ALA A C 1
ATOM 2788 O O . ALA A 1 388 ? -37.782 12.332 -29.493 1.00 42.50 388 ALA A O 1
ATOM 2789 N N . GLY A 1 389 ? -35.863 12.720 -28.429 1.00 46.75 389 GLY A N 1
ATOM 2790 C CA . GLY A 1 389 ? -34.992 12.039 -29.385 1.00 46.75 389 GLY A CA 1
ATOM 2791 C C . GLY A 1 389 ? -33.522 11.827 -28.983 1.00 46.75 389 GLY A C 1
ATOM 2792 O O . GLY A 1 389 ? -32.798 11.259 -29.801 1.00 46.75 389 GLY A O 1
ATOM 2793 N N . ARG A 1 390 ? -33.049 12.232 -27.788 1.00 56.19 390 ARG A N 1
ATOM 2794 C CA . ARG A 1 390 ? -31.703 11.861 -27.293 1.00 56.19 390 ARG A CA 1
ATOM 2795 C C . ARG A 1 390 ? -31.811 10.888 -26.119 1.00 56.19 390 ARG A C 1
ATOM 2797 O O . ARG A 1 390 ? -32.426 11.219 -25.116 1.00 56.19 390 ARG A O 1
ATOM 2804 N N . SER A 1 391 ? -31.180 9.718 -26.229 1.00 60.94 391 SER A N 1
ATOM 2805 C CA . SER A 1 391 ? -31.007 8.822 -25.082 1.00 60.94 391 SER A CA 1
ATOM 2806 C C . SER A 1 391 ? -30.100 9.489 -24.036 1.00 60.94 391 SER A C 1
ATOM 2808 O O . SER A 1 391 ? -29.079 10.071 -24.426 1.00 60.94 391 SER A O 1
ATOM 2810 N N . PRO A 1 392 ? -30.439 9.423 -22.738 1.00 65.81 392 PRO A N 1
ATOM 2811 C CA . PRO A 1 392 ? -29.590 9.944 -21.672 1.00 65.81 392 PRO A CA 1
ATOM 2812 C C . PRO A 1 392 ? -28.200 9.309 -21.744 1.00 65.81 392 PRO A C 1
ATOM 2814 O O . PRO A 1 392 ? -28.055 8.114 -22.004 1.00 65.81 392 PRO A O 1
ATOM 2817 N N . THR A 1 393 ? -27.161 10.121 -21.571 1.00 76.06 393 THR A N 1
ATOM 2818 C CA . THR A 1 393 ? -25.782 9.631 -21.557 1.00 76.06 393 THR A CA 1
ATOM 2819 C C . THR A 1 393 ? -25.374 9.242 -20.148 1.00 76.06 393 THR A C 1
ATOM 2821 O O . THR A 1 393 ? -25.909 9.739 -19.159 1.00 76.06 393 THR A O 1
ATOM 2824 N N . MET A 1 394 ? -24.335 8.417 -20.044 1.00 79.50 394 MET A N 1
ATOM 2825 C CA . MET A 1 394 ? -23.735 8.078 -18.755 1.00 79.50 394 MET A CA 1
ATOM 2826 C C . MET A 1 394 ? -23.264 9.317 -17.965 1.00 79.50 394 MET A C 1
ATOM 2828 O O . MET A 1 394 ? -23.212 9.276 -16.742 1.00 79.50 394 MET A O 1
ATOM 2832 N N . ALA A 1 395 ? -22.942 10.423 -18.648 1.00 76.38 395 ALA A N 1
ATOM 2833 C CA . ALA A 1 395 ? -22.577 11.689 -18.013 1.00 76.38 395 ALA A CA 1
ATOM 2834 C C . ALA A 1 395 ? -23.783 12.455 -17.435 1.00 76.38 395 ALA A C 1
ATOM 2836 O O . ALA A 1 395 ? -23.604 13.246 -16.519 1.00 76.38 395 ALA A O 1
ATOM 2837 N N . ASP A 1 396 ? -25.000 12.228 -17.939 1.00 78.19 396 ASP A N 1
ATOM 2838 C CA . ASP A 1 396 ? -26.218 12.810 -17.354 1.00 78.19 396 ASP A CA 1
ATOM 2839 C C . ASP A 1 396 ? -26.654 12.016 -16.114 1.00 78.19 396 ASP A C 1
ATOM 2841 O O . ASP A 1 396 ? -27.187 12.571 -15.158 1.00 78.19 396 ASP A O 1
ATOM 2845 N N . PHE A 1 397 ? -26.389 10.708 -16.122 1.00 84.56 397 PHE A N 1
ATOM 2846 C CA . PHE A 1 397 ? -26.648 9.816 -14.999 1.00 84.56 397 PHE A CA 1
ATOM 2847 C C . PHE A 1 397 ? -25.638 10.019 -13.857 1.00 84.56 397 PHE A C 1
ATOM 2849 O O . PHE A 1 397 ? -26.024 10.356 -12.737 1.00 84.56 397 PHE A O 1
ATOM 2856 N N . ARG A 1 398 ? -24.336 9.862 -14.133 1.00 87.94 398 ARG A N 1
ATOM 2857 C CA . ARG A 1 398 ? -23.267 9.995 -13.130 1.00 87.94 398 ARG A CA 1
ATOM 2858 C C . ARG A 1 398 ? -23.004 11.449 -12.798 1.00 87.94 398 ARG A C 1
ATOM 2860 O O . ARG A 1 398 ? -22.878 12.262 -13.698 1.00 87.94 398 ARG A O 1
ATOM 2867 N N . GLY A 1 399 ? -22.819 11.761 -11.523 1.00 82.06 399 GLY A N 1
ATOM 2868 C CA . GLY A 1 399 ? -22.375 13.078 -11.067 1.00 82.06 399 GLY A CA 1
ATOM 2869 C C . GLY A 1 399 ? -23.435 14.177 -11.142 1.00 82.06 399 GLY A C 1
ATOM 2870 O O . GLY A 1 399 ? -23.235 15.202 -10.499 1.00 82.06 399 GLY A O 1
ATOM 2871 N N . ASN A 1 400 ? -24.546 13.968 -11.860 1.00 85.25 400 ASN A N 1
ATOM 2872 C CA . ASN A 1 400 ? -25.701 14.866 -11.879 1.00 85.25 400 ASN A CA 1
ATOM 2873 C C . ASN A 1 400 ? -26.905 14.268 -11.137 1.00 85.25 400 ASN A C 1
ATOM 2875 O O . ASN A 1 400 ? -27.326 14.846 -10.145 1.00 85.25 400 ASN A O 1
ATOM 2879 N N . ALA A 1 401 ? -27.426 13.110 -11.560 1.00 87.81 401 ALA A N 1
ATOM 2880 C CA . ALA A 1 401 ? -28.587 12.493 -10.908 1.00 87.81 401 ALA A CA 1
ATOM 2881 C C . ALA A 1 401 ? -28.198 11.458 -9.833 1.00 87.81 401 ALA A C 1
ATOM 2883 O O . ALA A 1 401 ? -28.823 11.402 -8.773 1.00 87.81 401 ALA A O 1
ATOM 2884 N N . VAL A 1 402 ? -27.127 10.690 -10.066 1.00 92.19 402 VAL A N 1
ATOM 2885 C CA . VAL A 1 402 ? -26.547 9.756 -9.088 1.00 92.19 402 VAL A CA 1
ATOM 2886 C C . VAL A 1 402 ? -25.088 10.117 -8.833 1.00 92.19 402 VAL A C 1
ATOM 2888 O O . VAL A 1 402 ? -24.271 10.150 -9.756 1.00 92.19 402 VAL A O 1
ATOM 2891 N N . ALA A 1 403 ? -24.743 10.374 -7.576 1.00 93.38 403 ALA A N 1
ATOM 2892 C CA . ALA A 1 403 ? -23.380 10.678 -7.156 1.00 93.38 403 ALA A CA 1
ATOM 2893 C C . ALA A 1 403 ? -22.746 9.514 -6.389 1.00 93.38 403 ALA A C 1
ATOM 2895 O O . ALA A 1 403 ? -23.438 8.644 -5.862 1.00 93.38 403 ALA A O 1
ATOM 2896 N N . PHE A 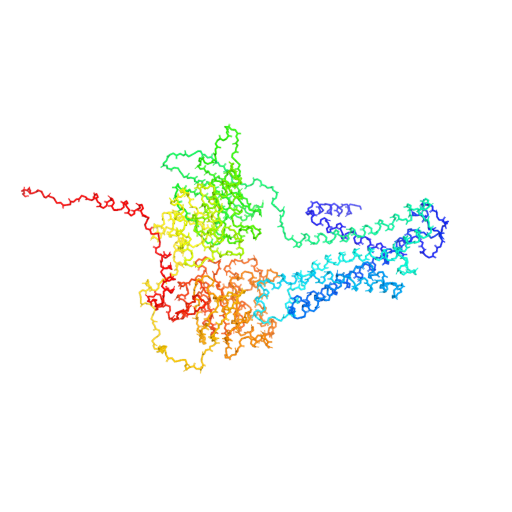1 404 ? -21.415 9.517 -6.320 1.00 92.94 404 PHE A N 1
ATOM 2897 C CA . PHE A 1 404 ? -20.639 8.447 -5.705 1.00 92.94 404 PHE A CA 1
ATOM 2898 C C . PHE A 1 404 ? -19.598 8.989 -4.732 1.00 92.94 404 PHE A C 1
ATOM 2900 O O . PHE A 1 404 ? -18.829 9.887 -5.080 1.00 92.94 404 PHE A O 1
ATOM 2907 N N . VAL A 1 405 ? -19.535 8.396 -3.543 1.00 92.69 405 VAL A N 1
ATOM 2908 C CA . VAL A 1 405 ? -18.420 8.546 -2.604 1.00 92.69 405 VAL A CA 1
ATOM 2909 C C . VAL A 1 405 ? -17.712 7.190 -2.514 1.00 92.69 405 VAL A C 1
ATOM 2911 O O . VAL A 1 405 ? -18.319 6.241 -2.020 1.00 92.69 405 VAL A O 1
ATOM 2914 N N . PRO A 1 406 ? -16.465 7.070 -3.007 1.00 87.44 406 PRO A N 1
ATOM 2915 C CA . PRO A 1 406 ? -15.733 5.805 -2.997 1.00 87.44 406 PRO A CA 1
ATOM 2916 C C . PRO A 1 406 ? -15.206 5.439 -1.601 1.00 87.44 406 PRO A C 1
ATOM 2918 O O . PRO A 1 406 ? -14.909 6.331 -0.805 1.00 87.44 406 PRO A O 1
ATOM 2921 N N . GLN A 1 407 ? -14.955 4.142 -1.379 1.00 79.25 407 GLN A N 1
ATOM 2922 C CA . GLN A 1 407 ? -14.360 3.577 -0.153 1.00 79.25 407 GLN A CA 1
ATOM 2923 C C . GLN A 1 407 ? -13.060 4.278 0.264 1.00 79.25 407 GLN A C 1
ATOM 2925 O O . GLN A 1 407 ? -12.893 4.675 1.413 1.00 79.25 407 GLN A O 1
ATOM 2930 N N . GLU A 1 408 ? -12.144 4.524 -0.675 1.00 70.12 408 GLU A N 1
ATOM 2931 C CA . GLU A 1 408 ? -10.917 5.284 -0.406 1.00 70.12 408 GLU A CA 1
ATOM 2932 C C . GLU A 1 408 ? -11.095 6.796 -0.638 1.00 70.12 408 GLU A C 1
ATOM 2934 O O . GLU A 1 408 ? -10.269 7.439 -1.295 1.00 70.12 408 GLU A O 1
ATOM 2939 N N . ALA A 1 409 ? -12.160 7.403 -0.101 1.00 68.38 409 ALA A N 1
ATOM 2940 C CA . ALA A 1 409 ? -12.446 8.833 -0.277 1.00 68.38 409 ALA A CA 1
ATOM 2941 C C . ALA A 1 409 ? -11.228 9.728 0.039 1.00 68.38 409 ALA A C 1
ATOM 2943 O O . ALA A 1 409 ? -10.946 10.694 -0.668 1.00 68.38 409 ALA A O 1
ATOM 2944 N N . MET A 1 410 ? -10.424 9.377 1.045 1.00 65.94 410 MET A N 1
ATOM 2945 C CA . MET A 1 410 ? -9.227 10.142 1.422 1.00 65.94 410 MET A CA 1
ATOM 2946 C C . MET A 1 410 ? -8.136 10.200 0.332 1.00 65.94 410 MET A C 1
ATOM 2948 O O . MET A 1 410 ? -7.325 11.133 0.347 1.00 65.94 410 MET A O 1
ATOM 2952 N N . ASN A 1 411 ? -8.134 9.247 -0.608 1.00 70.06 411 ASN A N 1
ATOM 2953 C CA . ASN A 1 411 ? -7.204 9.157 -1.739 1.00 70.06 411 ASN A CA 1
ATOM 2954 C C . ASN A 1 411 ? -7.834 9.594 -3.076 1.00 70.06 411 ASN A C 1
ATOM 2956 O O . ASN A 1 411 ? -7.141 9.608 -4.093 1.00 70.06 411 ASN A O 1
ATOM 2960 N N . ALA A 1 412 ? -9.122 9.953 -3.092 1.00 81.88 412 ALA A N 1
ATOM 2961 C CA . ALA A 1 412 ? -9.859 10.255 -4.320 1.00 81.88 412 ALA A CA 1
ATOM 2962 C C . ALA A 1 412 ? -9.521 11.631 -4.932 1.00 81.88 412 ALA A C 1
ATOM 2964 O O . ALA A 1 412 ? -9.732 11.846 -6.124 1.00 81.88 412 ALA A O 1
ATOM 2965 N N . LEU A 1 413 ? -8.992 12.566 -4.136 1.00 86.81 413 LEU A N 1
ATOM 2966 C CA . LEU A 1 413 ? -8.661 13.926 -4.580 1.00 86.81 413 LEU A CA 1
ATOM 2967 C C . LEU A 1 413 ? -7.329 13.977 -5.361 1.00 86.81 413 LEU A C 1
ATOM 2969 O O . LEU A 1 413 ? -6.347 13.355 -4.952 1.00 86.81 413 LEU A O 1
ATOM 2973 N N . ASP A 1 414 ? -7.236 14.790 -6.428 1.00 88.88 414 ASP A N 1
ATOM 2974 C CA . ASP A 1 414 ? -5.961 15.041 -7.131 1.00 88.88 414 ASP A CA 1
ATOM 2975 C C . ASP A 1 414 ? -5.038 15.879 -6.223 1.00 88.88 414 ASP A C 1
ATOM 2977 O O . ASP A 1 414 ? -5.341 17.045 -5.943 1.00 88.88 414 ASP A O 1
ATOM 2981 N N . PRO A 1 415 ? -3.876 15.348 -5.784 1.00 85.94 415 PRO A N 1
ATOM 2982 C CA . PRO A 1 415 ? -2.985 16.036 -4.849 1.00 85.94 415 PRO A CA 1
ATOM 2983 C C . PRO A 1 415 ? -2.350 17.313 -5.418 1.00 85.94 415 PRO A C 1
ATOM 2985 O O . PRO A 1 415 ? -1.703 18.049 -4.673 1.00 85.94 415 PRO A O 1
ATOM 2988 N N . ARG A 1 416 ? -2.496 17.571 -6.724 1.00 90.25 416 ARG A N 1
ATOM 2989 C CA . ARG A 1 416 ? -1.931 18.731 -7.429 1.00 90.25 416 ARG A CA 1
ATOM 2990 C C . ARG A 1 416 ? -2.943 19.849 -7.677 1.00 90.25 416 ARG A C 1
ATOM 2992 O O . ARG A 1 416 ? -2.572 20.845 -8.293 1.00 90.25 416 ARG A O 1
ATOM 2999 N N . ARG A 1 417 ? -4.200 19.679 -7.263 1.00 93.00 417 ARG A N 1
ATOM 3000 C CA . ARG A 1 417 ? -5.263 20.684 -7.402 1.00 93.00 417 ARG A CA 1
ATOM 3001 C C . ARG A 1 417 ? -5.790 21.070 -6.032 1.00 93.00 417 ARG A C 1
ATOM 3003 O O . ARG A 1 417 ? -5.817 20.244 -5.122 1.00 93.00 417 ARG A O 1
ATOM 3010 N N . THR A 1 418 ? -6.206 22.319 -5.882 1.00 95.50 418 THR A N 1
ATOM 3011 C CA . THR A 1 418 ? -6.844 22.773 -4.639 1.00 95.50 418 THR A CA 1
ATOM 3012 C C . THR A 1 418 ? -8.225 22.144 -4.489 1.00 95.50 418 THR A C 1
ATOM 3014 O O . THR A 1 418 ? -8.813 21.666 -5.464 1.00 95.50 418 THR A O 1
ATOM 3017 N N . LEU A 1 419 ? -8.759 22.138 -3.269 1.00 94.50 419 LEU A N 1
ATOM 3018 C CA . LEU A 1 419 ? -10.079 21.569 -3.017 1.00 94.50 419 LEU A CA 1
ATOM 3019 C C . LEU A 1 419 ? -11.181 22.280 -3.825 1.00 94.50 419 LEU A C 1
ATOM 3021 O O . LEU A 1 419 ? -11.986 21.626 -4.484 1.00 94.50 419 LEU A O 1
ATOM 3025 N N . ARG A 1 420 ? -11.173 23.618 -3.850 1.00 97.00 420 ARG A N 1
ATOM 3026 C CA . ARG A 1 420 ? -12.144 24.422 -4.612 1.00 97.00 420 ARG A CA 1
ATOM 3027 C C . ARG A 1 420 ? -12.114 24.125 -6.105 1.00 97.00 420 ARG A C 1
ATOM 3029 O O . ARG A 1 420 ? -13.168 24.009 -6.713 1.00 97.00 420 ARG A O 1
ATOM 3036 N N . GLU A 1 421 ? -10.928 24.001 -6.701 1.00 95.94 421 GLU A N 1
ATOM 3037 C CA . GLU A 1 421 ? -10.797 23.714 -8.138 1.00 95.94 421 GLU A CA 1
ATOM 3038 C C . GLU A 1 421 ? -11.460 22.392 -8.525 1.00 95.94 421 GLU A C 1
ATOM 3040 O O . GLU A 1 421 ? -12.077 22.314 -9.582 1.00 95.94 421 GLU A O 1
ATOM 3045 N N . GLN A 1 422 ? -11.360 21.381 -7.661 1.00 94.94 422 GLN A N 1
ATOM 3046 C CA . GLN A 1 422 ? -11.939 20.061 -7.907 1.00 94.94 422 GLN A CA 1
ATOM 3047 C C . GLN A 1 422 ? -13.469 20.083 -7.808 1.00 94.94 422 GLN A C 1
ATOM 3049 O O . GLN A 1 422 ? -14.144 19.503 -8.653 1.00 94.94 422 GLN A O 1
ATOM 3054 N N . VAL A 1 423 ? -14.034 20.812 -6.840 1.00 95.81 423 VAL A N 1
ATOM 3055 C CA . VAL A 1 423 ? -15.496 20.979 -6.740 1.00 95.81 423 VAL A CA 1
ATOM 3056 C C . VAL A 1 423 ? -16.035 21.831 -7.897 1.00 95.81 423 VAL A C 1
ATOM 3058 O O . VAL A 1 423 ? -17.056 21.491 -8.484 1.00 95.81 423 VAL A O 1
ATOM 3061 N N . VAL A 1 424 ? -15.327 22.896 -8.295 1.00 96.44 424 VAL A N 1
ATOM 3062 C CA . VAL A 1 424 ? -15.688 23.706 -9.476 1.00 96.44 424 VAL A CA 1
ATOM 3063 C C . VAL A 1 424 ? -15.696 22.860 -10.748 1.00 96.44 424 VAL A C 1
ATOM 3065 O O . VAL A 1 424 ? -16.594 23.007 -11.572 1.00 96.44 424 VAL A O 1
ATOM 3068 N N . GLU A 1 425 ? -14.718 21.971 -10.920 1.00 93.94 425 GLU A N 1
ATOM 3069 C CA . GLU A 1 425 ? -14.677 21.043 -12.053 1.00 93.94 425 GLU A CA 1
ATOM 3070 C C . GLU A 1 425 ? -15.893 20.111 -12.070 1.00 93.94 425 GLU A C 1
ATOM 3072 O O . GLU A 1 425 ? -16.486 19.934 -13.133 1.00 93.94 425 GLU A O 1
ATOM 3077 N N . ALA A 1 426 ? -16.315 19.596 -10.910 1.00 91.69 426 ALA A N 1
ATOM 3078 C CA . ALA A 1 426 ? -17.526 18.784 -10.793 1.00 91.69 426 ALA A CA 1
ATOM 3079 C C . ALA A 1 426 ? -18.795 19.557 -11.198 1.00 91.69 426 ALA A C 1
ATOM 3081 O O . ALA A 1 426 ? -19.656 18.998 -11.873 1.00 91.69 426 ALA A O 1
ATOM 3082 N N . VAL A 1 427 ? -18.901 20.847 -10.856 1.00 93.31 427 VAL A N 1
ATOM 3083 C CA . VAL A 1 427 ? -20.037 21.690 -11.277 1.00 93.31 427 VAL A CA 1
ATOM 3084 C C . VAL A 1 427 ? -20.011 21.942 -12.787 1.00 93.31 427 VAL A C 1
ATOM 3086 O O . VAL A 1 427 ? -20.995 21.697 -13.481 1.00 93.31 427 VAL A O 1
ATOM 3089 N N . VAL A 1 428 ? -18.872 22.396 -13.320 1.00 92.81 428 VAL A N 1
ATOM 3090 C CA . VAL A 1 428 ? -18.719 22.761 -14.743 1.00 92.81 428 VAL A CA 1
ATOM 3091 C C . VAL A 1 428 ? -18.860 21.549 -15.672 1.00 92.81 428 VAL A C 1
ATOM 3093 O O . VAL A 1 428 ? -19.211 21.709 -16.838 1.00 92.81 428 VAL A O 1
ATOM 3096 N N . ALA A 1 429 ? -18.590 20.336 -15.183 1.00 88.44 429 ALA A N 1
ATOM 3097 C CA . ALA A 1 429 ? -18.752 19.114 -15.966 1.00 88.44 429 ALA A CA 1
ATOM 3098 C C . ALA A 1 429 ? -20.221 18.786 -16.296 1.00 88.44 429 ALA A C 1
ATOM 3100 O O . ALA A 1 429 ? -20.465 18.145 -17.317 1.00 88.44 429 ALA A O 1
ATOM 3101 N N . HIS A 1 430 ? -21.175 19.225 -15.465 1.00 86.19 430 HIS A N 1
ATOM 3102 C CA . HIS A 1 430 ? -22.591 18.849 -15.586 1.00 86.19 430 HIS A CA 1
ATOM 3103 C C . HIS A 1 430 ? -23.543 20.040 -15.754 1.00 86.19 430 HIS A C 1
ATOM 3105 O O . HIS A 1 430 ? -24.647 19.861 -16.261 1.00 86.19 430 HIS A O 1
ATOM 3111 N N . ARG A 1 431 ? -23.139 21.254 -15.360 1.00 84.50 431 ARG A N 1
ATOM 3112 C CA . ARG A 1 431 ? -23.969 22.462 -15.460 1.00 84.50 431 ARG A CA 1
ATOM 3113 C C . ARG A 1 431 ? -23.439 23.417 -16.521 1.00 84.50 431 ARG A C 1
ATOM 3115 O O . ARG A 1 431 ? -22.247 23.719 -16.560 1.00 84.50 431 ARG A O 1
ATOM 3122 N N . ASP A 1 432 ? -24.346 23.956 -17.332 1.00 84.44 432 ASP A N 1
ATOM 3123 C CA . ASP A 1 432 ? -24.038 25.052 -18.254 1.00 84.44 432 ASP A CA 1
ATOM 3124 C C . ASP A 1 432 ? -24.048 26.387 -17.491 1.00 84.44 432 ASP A C 1
ATOM 3126 O O . ASP A 1 432 ? -25.055 27.094 -17.428 1.00 84.44 432 ASP A O 1
ATOM 3130 N N . CYS A 1 433 ? -22.939 26.693 -16.817 1.00 90.75 433 CYS A N 1
ATOM 3131 C CA . CYS A 1 433 ? -22.782 27.909 -16.023 1.00 90.75 433 CYS A CA 1
ATOM 3132 C C . CYS A 1 433 ? -21.406 28.553 -16.220 1.00 90.75 433 CYS A C 1
ATOM 3134 O O . CYS A 1 433 ? -20.455 27.934 -16.711 1.00 90.75 433 CYS A O 1
ATOM 3136 N N . SER A 1 434 ? -21.272 29.823 -15.825 1.00 94.19 434 SER A N 1
ATOM 3137 C CA . SER A 1 434 ? -19.962 30.468 -15.838 1.00 94.19 434 SER A CA 1
ATOM 3138 C C . SER A 1 434 ? -19.052 29.864 -14.762 1.00 94.19 434 SER A C 1
ATOM 3140 O O . SER A 1 434 ? -19.506 29.254 -13.791 1.00 94.19 434 SER A O 1
ATOM 3142 N N . ARG A 1 435 ? -17.733 30.045 -14.908 1.00 91.75 435 ARG A N 1
ATOM 3143 C CA . ARG A 1 435 ? -16.780 29.620 -13.869 1.00 91.75 435 ARG A CA 1
ATOM 3144 C C . ARG A 1 435 ? -16.962 30.370 -12.550 1.00 91.75 435 ARG A C 1
ATOM 3146 O O . ARG A 1 435 ? -16.587 29.821 -11.518 1.00 91.75 435 ARG A O 1
ATOM 3153 N N . ASP A 1 436 ? -17.500 31.586 -12.587 1.00 93.94 436 ASP A N 1
ATOM 3154 C CA . ASP A 1 436 ? -17.757 32.373 -11.382 1.00 93.94 436 ASP A CA 1
ATOM 3155 C C . ASP A 1 436 ? -18.986 31.823 -10.641 1.00 93.94 436 ASP A C 1
ATOM 3157 O O . ASP A 1 436 ? -18.893 31.571 -9.442 1.00 93.94 436 ASP A O 1
ATOM 3161 N N . ASP A 1 437 ? -20.064 31.482 -11.359 1.00 94.94 437 ASP A N 1
ATOM 3162 C CA . ASP A 1 437 ? -21.245 30.819 -10.772 1.00 94.94 437 ASP A CA 1
ATOM 3163 C C . ASP A 1 437 ? -20.886 29.430 -10.214 1.00 94.94 437 ASP A C 1
ATOM 3165 O O . ASP A 1 437 ? -21.299 29.047 -9.120 1.00 94.94 437 ASP A O 1
ATOM 3169 N N . ALA A 1 438 ? -20.056 28.672 -10.942 1.00 95.31 438 ALA A N 1
ATOM 3170 C CA . ALA A 1 438 ? -19.561 27.378 -10.477 1.00 95.31 438 ALA A CA 1
ATOM 3171 C C . ALA A 1 438 ? -18.715 27.507 -9.205 1.00 95.31 438 ALA A C 1
ATOM 3173 O O . ALA A 1 438 ? -18.729 26.619 -8.352 1.00 95.31 438 ALA A O 1
ATOM 3174 N N . ARG A 1 439 ? -17.967 28.609 -9.072 1.00 95.75 439 ARG A N 1
ATOM 3175 C CA . ARG A 1 439 ? -17.170 28.905 -7.882 1.00 95.75 439 ARG A CA 1
ATOM 3176 C C . ARG A 1 439 ? -18.055 29.235 -6.689 1.00 95.75 439 ARG A C 1
ATOM 3178 O O . ARG A 1 439 ? -17.798 28.691 -5.622 1.00 95.75 439 ARG A O 1
ATOM 3185 N N . GLU A 1 440 ? -19.070 30.073 -6.870 1.00 96.00 440 GLU A N 1
ATOM 3186 C CA . GLU A 1 440 ? -20.048 30.385 -5.822 1.00 96.00 440 GLU A CA 1
ATOM 3187 C C . GLU A 1 440 ? -20.724 29.102 -5.326 1.00 96.00 440 GLU A C 1
ATOM 3189 O O . GLU A 1 440 ? -20.647 28.775 -4.143 1.00 96.00 440 GLU A O 1
ATOM 3194 N N . ARG A 1 441 ? -21.222 28.275 -6.254 1.00 94.88 441 ARG A N 1
ATOM 3195 C CA . ARG A 1 441 ? -21.806 26.969 -5.925 1.00 94.88 441 ARG A CA 1
ATOM 3196 C C . ARG A 1 441 ? -20.826 26.046 -5.195 1.00 94.88 441 ARG A C 1
ATOM 3198 O O . ARG A 1 441 ? -21.208 25.379 -4.236 1.00 94.88 441 ARG A O 1
ATOM 3205 N N . ALA A 1 442 ? -19.572 25.977 -5.640 1.00 95.62 442 ALA A N 1
ATOM 3206 C CA . ALA A 1 442 ? -18.560 25.158 -4.981 1.00 95.62 442 ALA A CA 1
ATOM 3207 C C . ALA A 1 442 ? -18.310 25.617 -3.536 1.00 95.62 442 ALA A C 1
ATOM 3209 O O . ALA A 1 442 ? -18.192 24.786 -2.639 1.00 95.62 442 ALA A O 1
ATOM 3210 N N . GLU A 1 443 ? -18.246 26.927 -3.299 1.00 95.81 443 GLU A N 1
ATOM 3211 C CA . GLU A 1 443 ? -18.059 27.499 -1.964 1.00 95.81 443 GLU A CA 1
ATOM 3212 C C . GLU A 1 443 ? -19.282 27.262 -1.064 1.00 95.81 443 GLU A C 1
ATOM 3214 O O . GLU A 1 443 ? -19.105 26.924 0.109 1.00 95.81 443 GLU A O 1
ATOM 3219 N N . ASP A 1 444 ? -20.501 27.321 -1.604 1.00 94.88 444 ASP A N 1
ATOM 3220 C CA . ASP A 1 444 ? -21.729 26.990 -0.871 1.00 94.88 444 ASP A CA 1
ATOM 3221 C C . ASP A 1 444 ? -21.728 25.540 -0.378 1.00 94.88 444 ASP A C 1
ATOM 3223 O O . ASP A 1 444 ? -22.006 25.271 0.794 1.00 94.88 444 ASP A O 1
ATOM 3227 N N . VAL A 1 445 ? -21.378 24.591 -1.251 1.00 93.75 445 VAL A N 1
ATOM 3228 C CA . VAL A 1 445 ? -21.365 23.165 -0.894 1.00 93.75 445 VAL A CA 1
ATOM 3229 C C . VAL A 1 445 ? -20.215 22.847 0.062 1.00 93.75 445 VAL A C 1
ATOM 3231 O O . VAL A 1 445 ? -20.413 22.107 1.025 1.00 93.75 445 VAL A O 1
ATOM 3234 N N . LEU A 1 446 ? -19.038 23.454 -0.130 1.00 95.81 446 LEU A N 1
ATOM 3235 C CA . LEU A 1 446 ? -17.921 23.343 0.817 1.00 95.81 446 LEU A CA 1
ATOM 3236 C C . LEU A 1 446 ? -18.297 23.890 2.205 1.00 95.81 446 LEU A C 1
ATOM 3238 O O . LEU A 1 446 ? -17.976 23.272 3.221 1.00 95.81 446 LEU A O 1
ATOM 3242 N N . THR A 1 447 ? -19.045 24.993 2.255 1.00 95.19 447 THR A N 1
ATOM 3243 C CA . THR A 1 447 ? -19.592 25.529 3.510 1.00 95.19 447 THR A CA 1
ATOM 3244 C C . THR A 1 447 ? -20.599 24.552 4.121 1.00 95.19 447 THR A C 1
ATOM 3246 O O . THR A 1 447 ? -20.580 24.302 5.326 1.00 95.19 447 THR A O 1
ATOM 3249 N N . ALA A 1 448 ? -21.475 23.961 3.300 1.00 91.56 448 ALA A N 1
ATOM 3250 C CA . ALA A 1 448 ? -22.519 23.048 3.756 1.00 91.56 448 ALA A CA 1
ATOM 3251 C C . ALA A 1 448 ? -21.961 21.777 4.410 1.00 91.56 448 ALA A C 1
ATOM 3253 O O . ALA A 1 448 ? -22.544 21.317 5.390 1.00 91.56 448 ALA A O 1
ATOM 3254 N N . VAL A 1 449 ? -20.824 21.259 3.929 1.00 92.69 449 VAL A N 1
ATOM 3255 C CA . VAL A 1 449 ? -20.118 20.121 4.549 1.00 92.69 449 VAL A CA 1
ATOM 3256 C C . VAL A 1 449 ? -19.297 20.512 5.791 1.00 92.69 449 VAL A C 1
ATOM 3258 O O . VAL A 1 449 ? -18.586 19.682 6.359 1.00 92.69 449 VAL A O 1
ATOM 3261 N N . GLY A 1 450 ? -19.367 21.772 6.228 1.00 89.62 450 GLY A N 1
ATOM 3262 C CA . GLY A 1 450 ? -18.703 22.265 7.432 1.00 89.62 450 GLY A CA 1
ATOM 3263 C C . GLY A 1 450 ? -17.206 22.520 7.259 1.00 89.62 450 GLY A C 1
ATOM 3264 O O . GLY A 1 450 ? -16.451 22.305 8.211 1.00 89.62 450 GLY A O 1
ATOM 3265 N N . LEU A 1 451 ? -16.764 22.916 6.061 1.00 92.62 451 LEU A N 1
ATOM 3266 C CA . LEU A 1 451 ? -15.418 23.443 5.833 1.00 92.62 451 LEU A CA 1
ATOM 3267 C C . LEU A 1 451 ? -15.425 24.968 5.918 1.00 92.62 451 LEU A C 1
ATOM 3269 O O . LEU A 1 451 ? -16.375 25.632 5.513 1.00 92.62 451 LEU A O 1
ATOM 3273 N N . ASP A 1 452 ? -14.342 25.520 6.443 1.00 91.88 452 ASP A N 1
ATOM 3274 C CA . ASP A 1 452 ? -14.114 26.953 6.538 1.00 91.88 452 ASP A CA 1
ATOM 3275 C C . ASP A 1 452 ? -13.479 27.510 5.253 1.00 91.88 452 ASP A C 1
ATOM 3277 O O . ASP A 1 452 ? -12.784 26.807 4.513 1.00 91.88 452 ASP A O 1
ATOM 3281 N N . ALA A 1 453 ? -13.668 28.807 5.005 1.00 91.62 453 ALA A N 1
ATOM 3282 C CA . ALA A 1 453 ? -13.210 29.458 3.779 1.00 91.62 453 ALA A CA 1
ATOM 3283 C C . ALA A 1 453 ? -11.684 29.393 3.561 1.00 91.62 453 ALA A C 1
ATOM 3285 O O . ALA A 1 453 ? -11.228 29.446 2.412 1.00 91.62 453 ALA A O 1
ATOM 3286 N N . GLU A 1 454 ? -10.884 29.259 4.627 1.00 89.75 454 GLU A N 1
ATOM 3287 C CA . GLU A 1 454 ? -9.429 29.116 4.504 1.00 89.75 454 GLU A CA 1
ATOM 3288 C C . GLU A 1 454 ? -9.040 27.755 3.917 1.00 89.75 454 GLU A C 1
ATOM 3290 O O . GLU A 1 454 ? -8.045 27.657 3.193 1.00 89.75 454 GLU A O 1
ATOM 3295 N N . SER A 1 455 ? -9.836 26.714 4.175 1.00 91.31 455 SER A N 1
ATOM 3296 C CA . SER A 1 455 ? -9.598 25.357 3.677 1.00 91.31 455 SER A CA 1
ATOM 3297 C C . SER A 1 455 ? -9.849 25.215 2.173 1.00 91.31 455 SER A C 1
ATOM 3299 O O . SER A 1 455 ? -9.259 24.352 1.527 1.00 91.31 455 SER A O 1
ATOM 3301 N N . TYR A 1 456 ? -10.661 26.085 1.564 1.00 94.56 456 TYR A N 1
ATOM 3302 C CA . TYR A 1 456 ? -11.059 25.957 0.153 1.00 94.56 456 TYR A CA 1
ATOM 3303 C C . TYR A 1 456 ? -9.868 26.041 -0.807 1.00 94.56 456 TYR A C 1
ATOM 3305 O O . TYR A 1 456 ? -9.860 25.413 -1.865 1.00 94.56 456 TYR A O 1
ATOM 3313 N N . GLY A 1 457 ? -8.883 26.879 -0.472 1.00 93.56 457 GLY A N 1
ATOM 3314 C CA . GLY A 1 457 ? -7.679 27.083 -1.280 1.00 93.56 457 GLY A CA 1
ATOM 3315 C C . GLY A 1 457 ? -6.554 26.088 -0.999 1.00 93.56 457 GLY A C 1
ATOM 3316 O O . GLY A 1 457 ? -5.517 26.184 -1.650 1.00 93.56 457 GLY A O 1
ATOM 3317 N N . ARG A 1 458 ? -6.731 25.171 -0.042 1.00 93.56 458 ARG A N 1
ATOM 3318 C CA . ARG A 1 458 ? -5.698 24.214 0.357 1.00 93.56 458 ARG A CA 1
ATOM 3319 C C . ARG A 1 458 ? -5.662 23.011 -0.581 1.00 93.56 458 ARG A C 1
ATOM 3321 O O . ARG A 1 458 ? -6.677 22.605 -1.157 1.00 93.56 458 ARG A O 1
ATOM 3328 N N . TYR A 1 459 ? -4.477 22.440 -0.734 1.00 92.25 459 TYR A N 1
ATOM 3329 C CA . TYR A 1 459 ? -4.268 21.173 -1.425 1.00 92.25 459 TYR A CA 1
ATOM 3330 C C . TYR A 1 459 ? -4.629 19.996 -0.511 1.00 92.25 459 TYR A C 1
ATOM 3332 O O . TYR A 1 459 ? -4.536 20.123 0.710 1.00 92.25 459 TYR A O 1
ATOM 3340 N N . PRO A 1 460 ? -4.958 18.808 -1.058 1.00 89.50 460 PRO A N 1
ATOM 3341 C CA . PRO A 1 460 ? -5.305 17.644 -0.247 1.00 89.50 460 PRO A CA 1
ATOM 3342 C C . PRO A 1 460 ? -4.277 17.337 0.846 1.00 89.50 460 PRO A C 1
ATOM 3344 O O . PRO A 1 460 ? -4.653 17.121 1.990 1.00 89.50 460 PRO A O 1
ATOM 3347 N N . HIS A 1 461 ? -2.978 17.402 0.542 1.00 83.38 461 HIS A N 1
ATOM 3348 C CA . HIS A 1 461 ? -1.917 17.116 1.514 1.00 83.38 461 HIS A CA 1
ATOM 3349 C C . HIS A 1 461 ? -1.843 18.107 2.694 1.00 83.38 461 HIS A C 1
ATOM 3351 O O . HIS A 1 461 ? -1.251 17.767 3.712 1.00 83.38 461 HIS A O 1
ATOM 3357 N N . GLU A 1 462 ? -2.471 19.280 2.583 1.00 84.12 462 GLU A N 1
ATOM 3358 C CA . GLU A 1 462 ? -2.561 20.315 3.625 1.00 84.12 462 GLU A CA 1
ATOM 3359 C C . GLU A 1 462 ? -3.854 20.206 4.462 1.00 84.12 462 GLU A C 1
ATOM 3361 O O . GLU A 1 462 ? -4.051 20.965 5.411 1.00 84.12 462 GLU A O 1
ATOM 3366 N N . LEU A 1 463 ? -4.759 19.291 4.099 1.00 81.31 463 LEU A N 1
ATOM 3367 C CA . LEU A 1 463 ? -6.032 19.045 4.778 1.00 81.31 463 LEU A CA 1
ATOM 3368 C C . LEU A 1 463 ? -5.941 17.816 5.691 1.00 81.31 463 LEU A C 1
ATOM 3370 O O . LEU A 1 463 ? -5.285 16.823 5.344 1.00 81.31 463 LEU A O 1
ATOM 3374 N N . SER A 1 464 ? -6.667 17.855 6.814 1.00 80.75 464 SER A N 1
ATOM 3375 C CA . SER A 1 464 ? -6.879 16.684 7.676 1.00 80.75 464 SER A CA 1
ATOM 3376 C C . SER A 1 464 ? -7.692 15.603 6.949 1.00 80.75 464 SER A C 1
ATOM 3378 O O . SER A 1 464 ? -8.368 15.883 5.957 1.00 80.75 464 SER A O 1
ATOM 3380 N N . GLY A 1 465 ? -7.656 14.357 7.434 1.00 76.69 465 GLY A N 1
ATOM 3381 C CA . GLY A 1 465 ? -8.397 13.254 6.806 1.00 76.69 465 GLY A CA 1
ATOM 3382 C C . GLY A 1 465 ? -9.901 13.525 6.696 1.00 76.69 465 GLY A C 1
ATOM 3383 O O . GLY A 1 465 ? -10.459 13.441 5.602 1.00 76.69 465 GLY A O 1
ATOM 3384 N N . GLY A 1 466 ? -10.522 13.983 7.788 1.00 79.75 466 GLY A N 1
ATOM 3385 C CA . GLY A 1 466 ? -11.935 14.372 7.797 1.00 79.75 466 GLY A CA 1
ATOM 3386 C C . GLY A 1 466 ? -12.246 15.559 6.877 1.00 79.75 466 GLY A C 1
ATOM 3387 O O . GLY A 1 466 ? -13.297 15.584 6.240 1.00 79.75 466 GLY A O 1
ATOM 3388 N N . MET A 1 467 ? -11.324 16.522 6.730 1.00 87.06 467 MET A N 1
ATOM 3389 C CA . MET A 1 467 ? -11.492 17.625 5.773 1.00 87.06 467 MET A CA 1
ATOM 3390 C C . MET A 1 467 ? -11.445 17.143 4.319 1.00 87.06 467 MET A C 1
ATOM 3392 O O . MET A 1 467 ? -12.264 17.578 3.511 1.00 87.06 467 MET A O 1
ATOM 3396 N N . ARG A 1 468 ? -10.524 16.230 3.976 1.00 88.06 468 ARG A N 1
ATOM 3397 C CA . ARG A 1 468 ? -10.459 15.632 2.628 1.00 88.06 468 ARG A CA 1
ATOM 3398 C C . ARG A 1 468 ? -11.741 14.888 2.299 1.00 88.06 468 ARG A C 1
ATOM 3400 O O . ARG A 1 468 ? -12.291 15.065 1.220 1.00 88.06 468 ARG A O 1
ATOM 3407 N N . GLN A 1 469 ? -12.227 14.102 3.249 1.00 88.31 469 GLN A N 1
ATOM 3408 C CA . GLN A 1 469 ? -13.455 13.345 3.096 1.00 88.31 469 GLN A CA 1
ATOM 3409 C C . GLN A 1 469 ? -14.673 14.248 2.880 1.00 88.31 469 GLN A C 1
ATOM 3411 O O . GLN A 1 469 ? -15.413 14.054 1.919 1.00 88.31 469 GLN A O 1
ATOM 3416 N N . ARG A 1 470 ? -14.844 15.283 3.713 1.00 90.88 470 ARG A N 1
ATOM 3417 C CA . ARG A 1 470 ? -15.873 16.317 3.507 1.00 90.88 470 ARG A CA 1
ATOM 3418 C C . ARG A 1 470 ? -15.734 16.985 2.143 1.00 90.88 470 ARG A C 1
ATOM 3420 O O . ARG A 1 470 ? -16.734 17.246 1.489 1.00 90.88 470 ARG A O 1
ATOM 3427 N N . GLY A 1 471 ? -14.503 17.198 1.684 1.00 92.56 471 GLY A N 1
ATOM 3428 C CA . GLY A 1 471 ? -14.205 17.679 0.340 1.00 92.56 471 GLY A CA 1
ATOM 3429 C C . GLY A 1 471 ? -14.709 16.763 -0.782 1.00 92.56 471 GLY A C 1
ATOM 3430 O O . GLY A 1 471 ? -15.275 17.252 -1.756 1.00 92.56 471 GLY A O 1
ATOM 3431 N N . VAL A 1 472 ? -14.564 15.443 -0.636 1.00 93.38 472 VAL A N 1
ATOM 3432 C CA . VAL A 1 472 ? -15.112 14.457 -1.587 1.00 93.38 472 VAL A CA 1
ATOM 3433 C C . VAL A 1 472 ? -16.637 14.448 -1.562 1.00 93.38 472 VAL A C 1
ATOM 3435 O O . VAL A 1 472 ? -17.258 14.462 -2.621 1.00 93.38 472 VAL A O 1
ATOM 3438 N N . ILE A 1 473 ? -17.245 14.501 -0.375 1.00 93.81 473 ILE A N 1
ATOM 3439 C CA . ILE A 1 473 ? -18.705 14.609 -0.228 1.00 93.81 473 ILE A CA 1
ATOM 3440 C C . ILE A 1 473 ? -19.208 15.892 -0.897 1.00 93.81 473 ILE A C 1
ATOM 3442 O O . ILE A 1 473 ? -20.203 15.863 -1.615 1.00 93.81 473 ILE A O 1
ATOM 3446 N N . ALA A 1 474 ? -18.492 17.008 -0.735 1.00 94.69 474 ALA A N 1
ATOM 3447 C CA . ALA A 1 474 ? -18.832 18.261 -1.397 1.00 94.69 474 ALA A CA 1
ATOM 3448 C C . ALA A 1 474 ? -18.753 18.153 -2.925 1.00 94.69 474 ALA A C 1
ATOM 3450 O O . ALA A 1 474 ? -19.637 18.648 -3.617 1.00 94.69 474 ALA A O 1
ATOM 3451 N N . ALA A 1 475 ? -17.733 17.480 -3.464 1.00 93.69 475 ALA A N 1
ATOM 3452 C CA . ALA A 1 475 ? -17.636 17.234 -4.901 1.00 93.69 475 ALA A CA 1
ATOM 3453 C C . ALA A 1 475 ? -18.790 16.351 -5.413 1.00 93.69 475 ALA A C 1
ATOM 3455 O O . ALA A 1 475 ? -19.348 16.637 -6.469 1.00 93.69 475 ALA A O 1
ATOM 3456 N N . ALA A 1 476 ? -19.189 15.327 -4.651 1.00 93.69 476 ALA A N 1
ATOM 3457 C CA . ALA A 1 476 ? -20.310 14.448 -4.986 1.00 93.69 476 ALA A CA 1
ATOM 3458 C C . ALA A 1 476 ? -21.667 15.180 -4.949 1.00 93.69 476 ALA A C 1
ATOM 3460 O O . ALA A 1 476 ? -22.507 14.979 -5.821 1.00 93.69 476 ALA A O 1
ATOM 3461 N N . LEU A 1 477 ? -21.869 16.072 -3.975 1.00 94.44 477 LEU A N 1
ATOM 3462 C CA . LEU A 1 477 ? -23.103 16.850 -3.807 1.00 94.44 477 LEU A CA 1
ATOM 3463 C C . LEU A 1 477 ? -23.143 18.137 -4.647 1.00 94.44 477 LEU A C 1
ATOM 3465 O O . LEU A 1 477 ? -24.150 18.848 -4.647 1.00 94.44 477 LEU A O 1
ATOM 3469 N N . ALA A 1 478 ? -22.070 18.451 -5.380 1.00 94.06 478 ALA A N 1
ATOM 3470 C CA . ALA A 1 478 ? -21.917 19.702 -6.119 1.00 94.06 478 ALA A CA 1
ATOM 3471 C C . ALA A 1 478 ? -23.099 19.988 -7.063 1.00 94.06 478 ALA A C 1
ATOM 3473 O O . ALA A 1 478 ? -23.546 21.136 -7.166 1.00 94.06 478 ALA A O 1
ATOM 3474 N N . ASN A 1 479 ? -23.648 18.933 -7.673 1.00 91.56 479 ASN A N 1
ATOM 3475 C CA . ASN A 1 479 ? -24.734 19.013 -8.646 1.00 91.56 479 ASN A CA 1
ATOM 3476 C C . ASN A 1 479 ? -26.133 18.703 -8.089 1.00 91.56 479 ASN A C 1
ATOM 3478 O O . ASN A 1 479 ? -27.075 18.684 -8.876 1.00 91.56 479 ASN A O 1
ATOM 3482 N N . ASP A 1 480 ? -26.291 18.598 -6.764 1.00 91.06 480 ASP A N 1
ATOM 3483 C CA . ASP A 1 480 ? -27.561 18.271 -6.092 1.00 91.06 480 ASP A CA 1
ATOM 3484 C C . ASP A 1 480 ? -28.145 16.920 -6.563 1.00 91.06 480 ASP A C 1
ATOM 3486 O O . ASP A 1 480 ? -29.232 16.901 -7.117 1.00 91.06 480 ASP A O 1
ATOM 3490 N N . PRO A 1 481 ? -27.445 15.786 -6.403 1.00 93.19 481 PRO A N 1
ATOM 3491 C CA . PRO A 1 481 ? -27.922 14.490 -6.894 1.00 93.19 481 PRO A CA 1
ATOM 3492 C C . PRO A 1 481 ? -29.219 14.031 -6.210 1.00 93.19 481 PRO A C 1
ATOM 3494 O O . PRO A 1 481 ? -29.454 14.356 -5.049 1.00 93.19 481 PRO A O 1
ATOM 3497 N N . ASP A 1 482 ? -30.023 13.213 -6.895 1.00 92.81 482 ASP A N 1
ATOM 3498 C CA . ASP A 1 482 ? -31.216 12.587 -6.302 1.00 92.81 482 ASP A CA 1
ATOM 3499 C C . ASP A 1 482 ? -30.851 11.366 -5.454 1.00 92.81 482 ASP A C 1
ATOM 3501 O O . ASP A 1 482 ? -31.534 11.056 -4.476 1.00 92.81 482 ASP A O 1
ATOM 3505 N N . VAL A 1 483 ? -29.765 10.677 -5.822 1.00 95.00 483 VAL A N 1
ATOM 3506 C CA . VAL A 1 483 ? -29.235 9.518 -5.098 1.00 95.00 483 VAL A CA 1
ATOM 3507 C C . VAL A 1 483 ? -27.739 9.687 -4.858 1.00 95.00 483 VAL A C 1
ATOM 3509 O O . VAL A 1 483 ? -26.965 9.931 -5.785 1.00 95.00 483 VAL A O 1
ATOM 3512 N N . LEU A 1 484 ? -27.317 9.511 -3.610 1.00 96.06 484 LEU A N 1
ATOM 3513 C CA . LEU A 1 484 ? -25.917 9.415 -3.221 1.00 96.06 484 LEU A CA 1
ATOM 3514 C C . LEU A 1 484 ? -25.598 7.960 -2.874 1.00 96.06 484 LEU A C 1
ATOM 3516 O O . LEU A 1 484 ? -26.134 7.423 -1.910 1.00 96.06 484 LEU A O 1
ATOM 3520 N N . VAL A 1 485 ? -24.704 7.330 -3.635 1.00 95.88 485 VAL A N 1
ATOM 3521 C CA . VAL A 1 485 ? -24.141 6.020 -3.290 1.00 95.88 485 VAL A CA 1
ATOM 3522 C C . VAL A 1 485 ? -22.836 6.254 -2.539 1.00 95.88 485 VAL A C 1
ATOM 3524 O O . VAL A 1 485 ? -21.882 6.801 -3.093 1.00 95.88 485 VAL A O 1
ATOM 3527 N N . ALA A 1 486 ? -22.788 5.862 -1.273 1.00 93.88 486 ALA A N 1
ATOM 3528 C CA . ALA A 1 486 ? -21.606 5.970 -0.433 1.00 93.88 486 ALA A CA 1
ATOM 3529 C C . ALA A 1 486 ? -21.083 4.567 -0.121 1.00 93.88 486 ALA A C 1
ATOM 3531 O O . ALA A 1 486 ? -21.704 3.833 0.648 1.00 93.88 486 ALA A O 1
ATOM 3532 N N . ASP A 1 487 ? -19.957 4.198 -0.731 1.00 91.31 487 ASP A N 1
ATOM 3533 C CA . ASP A 1 487 ? -19.301 2.917 -0.482 1.00 91.31 487 ASP A CA 1
ATOM 3534 C C . ASP A 1 487 ? -18.314 3.059 0.667 1.00 91.31 487 ASP A C 1
ATOM 3536 O O . ASP A 1 487 ? -17.341 3.795 0.555 1.00 91.31 487 ASP A O 1
ATOM 3540 N N . GLU A 1 488 ? -18.605 2.407 1.790 1.00 87.31 488 GLU A N 1
ATOM 3541 C CA . GLU A 1 488 ? -17.800 2.406 3.009 1.00 87.31 488 GLU A CA 1
ATOM 3542 C C . GLU A 1 488 ? -17.347 3.806 3.481 1.00 87.31 488 GLU A C 1
ATOM 3544 O O . GLU A 1 488 ? -16.168 4.027 3.777 1.00 87.31 488 GLU A O 1
ATOM 3549 N N . PRO A 1 489 ? -18.267 4.784 3.615 1.00 86.25 489 PRO A N 1
ATOM 3550 C CA . PRO A 1 489 ? -17.885 6.155 3.930 1.00 86.25 489 PRO A CA 1
ATOM 3551 C C . PRO A 1 489 ? -17.281 6.293 5.333 1.00 86.25 489 PRO A C 1
ATOM 3553 O O . PRO A 1 489 ? -16.657 7.299 5.617 1.00 86.25 489 PRO A O 1
ATOM 3556 N N . THR A 1 490 ? -17.447 5.335 6.239 1.00 84.38 490 THR A N 1
ATOM 3557 C CA . THR A 1 490 ? -16.909 5.421 7.608 1.00 84.38 490 THR A CA 1
ATOM 3558 C C . THR A 1 490 ? -15.616 4.629 7.800 1.00 84.38 490 THR A C 1
ATOM 3560 O O . THR A 1 490 ? -15.017 4.679 8.873 1.00 84.38 490 THR A O 1
ATOM 3563 N N . THR A 1 491 ? -15.144 3.920 6.771 1.00 77.50 491 THR A N 1
ATOM 3564 C CA . THR A 1 491 ? -13.967 3.055 6.886 1.00 77.50 491 THR A CA 1
ATOM 3565 C C . THR A 1 491 ? -12.699 3.858 7.179 1.00 77.50 491 THR A C 1
ATOM 3567 O O . THR A 1 491 ? -12.400 4.866 6.541 1.00 77.50 491 THR A O 1
ATOM 3570 N N . GLY A 1 492 ? -11.924 3.386 8.161 1.00 69.88 492 GLY A N 1
ATOM 3571 C CA . GLY A 1 492 ? -10.665 4.010 8.579 1.00 69.88 492 GLY A CA 1
ATOM 3572 C C . GLY A 1 492 ? -10.821 5.261 9.451 1.00 69.88 492 GLY A C 1
ATOM 3573 O O . GLY A 1 492 ? -9.820 5.922 9.728 1.00 69.88 492 GLY A O 1
ATOM 3574 N N . LEU A 1 493 ? -12.042 5.592 9.883 1.00 76.88 493 LEU A N 1
ATOM 3575 C CA . LEU A 1 493 ? -12.309 6.654 10.851 1.00 76.88 493 LEU A CA 1
ATOM 3576 C C . LEU A 1 493 ? -12.446 6.080 12.263 1.00 76.88 493 LEU A C 1
ATOM 3578 O O . LEU A 1 493 ? -12.958 4.981 12.454 1.00 76.88 493 LEU A O 1
ATOM 3582 N N . ASP A 1 494 ? -12.052 6.855 13.272 1.00 80.69 494 ASP A N 1
ATOM 3583 C CA . ASP A 1 494 ? -12.396 6.534 14.659 1.00 80.69 494 ASP A CA 1
ATOM 3584 C C . ASP A 1 494 ? -13.901 6.710 14.922 1.00 80.69 494 ASP A C 1
ATOM 3586 O O . ASP A 1 494 ? -14.619 7.386 14.181 1.00 80.69 494 ASP A O 1
ATOM 3590 N N . THR A 1 495 ? -14.374 6.120 16.018 1.00 83.25 495 THR A N 1
ATOM 3591 C CA . THR A 1 495 ? -15.777 6.124 16.457 1.00 83.25 495 THR A CA 1
ATOM 3592 C C . THR A 1 495 ? -16.380 7.531 16.537 1.00 83.25 495 THR A C 1
ATOM 3594 O O . THR A 1 495 ? -17.510 7.750 16.104 1.00 83.25 495 THR A O 1
ATOM 3597 N N . VAL A 1 496 ? -15.632 8.512 17.055 1.00 84.75 496 VAL A N 1
ATOM 3598 C CA . VAL A 1 496 ? -16.121 9.891 17.223 1.00 84.75 496 VAL A CA 1
ATOM 3599 C C . VAL A 1 496 ? -16.279 10.565 15.862 1.00 84.75 496 VAL A C 1
ATOM 3601 O O . VAL A 1 496 ? -17.308 11.180 15.576 1.00 84.75 496 VAL A O 1
ATOM 3604 N N . THR A 1 497 ? -15.273 10.435 14.998 1.00 83.81 497 THR A N 1
ATOM 3605 C CA . THR A 1 497 ? -15.301 10.995 13.642 1.00 83.81 497 THR A CA 1
ATOM 3606 C C . THR A 1 497 ? -16.366 10.323 12.773 1.00 83.81 497 THR A C 1
ATOM 3608 O O . THR A 1 497 ? -17.043 11.014 12.012 1.00 83.81 497 THR A O 1
ATOM 3611 N N . THR A 1 498 ? -16.571 9.015 12.942 1.00 86.19 498 THR A N 1
ATOM 3612 C CA . THR A 1 498 ? -17.646 8.241 12.305 1.00 86.19 498 THR A CA 1
ATOM 3613 C C . THR A 1 498 ? -19.013 8.843 12.610 1.00 86.19 498 THR A C 1
ATOM 3615 O O . THR A 1 498 ? -19.743 9.185 11.685 1.00 86.19 498 THR A O 1
ATOM 3618 N N . ILE A 1 499 ? -19.340 9.078 13.883 1.00 86.69 499 ILE A N 1
ATOM 3619 C CA . ILE A 1 499 ? -20.629 9.682 14.267 1.00 86.69 499 ILE A CA 1
ATOM 3620 C C . ILE A 1 499 ? -20.778 11.080 13.684 1.00 86.69 499 ILE A C 1
ATOM 3622 O O . ILE A 1 499 ? -21.796 11.385 13.075 1.00 86.69 499 ILE A O 1
ATOM 3626 N N . ARG A 1 500 ? -19.736 11.914 13.788 1.00 87.62 500 ARG A N 1
ATOM 3627 C CA . ARG A 1 500 ? -19.758 13.269 13.215 1.00 87.62 500 ARG A CA 1
ATOM 3628 C C . ARG A 1 500 ? -20.009 13.258 11.707 1.00 87.62 500 ARG A C 1
ATOM 3630 O O . ARG A 1 500 ? -20.590 14.205 11.184 1.00 87.62 500 ARG A O 1
ATOM 3637 N N . LEU A 1 501 ? -19.525 12.238 11.000 1.00 88.94 501 LEU A N 1
ATOM 3638 C CA . LEU A 1 501 ? -19.769 12.067 9.574 1.00 88.94 501 LEU A CA 1
ATOM 3639 C C . LEU A 1 501 ? -21.201 11.601 9.294 1.00 88.94 501 LEU A C 1
ATOM 3641 O O . LEU A 1 501 ? -21.837 12.139 8.392 1.00 88.94 501 LEU A O 1
ATOM 3645 N N . LEU A 1 502 ? -21.698 10.626 10.053 1.00 91.00 502 LEU A N 1
ATOM 3646 C CA . LEU A 1 502 ? -23.068 10.129 9.933 1.00 91.00 502 LEU A CA 1
ATOM 3647 C C . LEU A 1 502 ? -24.088 11.246 10.200 1.00 91.00 502 LEU A C 1
ATOM 3649 O O . LEU A 1 502 ? -24.961 11.477 9.367 1.00 91.00 502 LEU A O 1
ATOM 3653 N N . ASP A 1 503 ? -23.902 12.018 11.274 1.00 90.06 503 ASP A N 1
ATOM 3654 C CA . ASP A 1 503 ? -24.731 13.187 11.597 1.00 90.06 503 ASP A CA 1
ATOM 3655 C C . ASP A 1 503 ? -24.646 14.260 10.492 1.00 90.06 503 ASP A C 1
ATOM 3657 O O . ASP A 1 503 ? -25.634 14.920 10.161 1.00 90.06 503 ASP A O 1
ATOM 3661 N N . LEU A 1 504 ? -23.465 14.439 9.882 1.00 91.19 504 LEU A N 1
ATOM 3662 C CA . LEU A 1 504 ? -23.299 15.350 8.751 1.00 91.19 504 LEU A CA 1
ATOM 3663 C C . LEU A 1 504 ? -24.115 14.880 7.540 1.00 91.19 504 LEU A C 1
ATOM 3665 O O . LEU A 1 504 ? -24.833 15.695 6.962 1.00 91.19 504 LEU A O 1
ATOM 3669 N N . LEU A 1 505 ? -24.020 13.603 7.162 1.00 92.19 505 LEU A N 1
ATOM 3670 C CA . LEU A 1 505 ? -24.771 13.035 6.038 1.00 92.19 505 LEU A CA 1
ATOM 3671 C C . LEU A 1 505 ? -26.283 13.126 6.269 1.00 92.19 505 LEU A C 1
ATOM 3673 O O . LEU A 1 505 ? -26.983 13.597 5.378 1.00 92.19 505 LEU A O 1
ATOM 3677 N N . GLU A 1 506 ? -26.757 12.786 7.470 1.00 91.44 506 GLU A N 1
ATOM 3678 C CA . GLU A 1 506 ? -28.163 12.922 7.881 1.00 91.44 506 GLU A CA 1
ATOM 3679 C C . GLU A 1 506 ? -28.633 14.385 7.753 1.00 91.44 506 GLU A C 1
ATOM 3681 O O . GLU A 1 506 ? -29.660 14.682 7.139 1.00 91.44 506 GLU A O 1
ATOM 3686 N N . SER A 1 507 ? -27.829 15.341 8.238 1.00 92.31 507 SER A N 1
ATOM 3687 C CA . SER A 1 507 ? -28.157 16.769 8.134 1.00 92.31 507 SER A CA 1
ATOM 3688 C C . SER A 1 507 ? -28.182 17.284 6.689 1.00 92.31 507 SER A C 1
ATOM 3690 O O . SER A 1 507 ? -28.998 18.142 6.346 1.00 92.31 507 SER A O 1
ATOM 3692 N N . LEU A 1 508 ? -27.288 16.784 5.830 1.00 93.38 508 LEU A N 1
ATOM 3693 C CA . LEU A 1 508 ? -27.217 17.160 4.421 1.00 93.38 508 LEU A CA 1
ATOM 3694 C C . LEU A 1 508 ? -28.376 16.551 3.639 1.00 93.38 508 LEU A C 1
ATOM 3696 O O . LEU A 1 508 ? -28.976 17.255 2.832 1.00 93.38 508 LEU A O 1
ATOM 3700 N N . GLN A 1 509 ? -28.722 15.295 3.915 1.00 94.00 509 GLN A N 1
ATOM 3701 C CA . GLN A 1 509 ? -29.880 14.616 3.347 1.00 94.00 509 GLN A CA 1
ATOM 3702 C C . GLN A 1 509 ? -31.162 15.390 3.652 1.00 94.00 509 GLN A C 1
ATOM 3704 O O . GLN A 1 509 ? -31.888 15.760 2.732 1.00 94.00 509 GLN A O 1
ATOM 3709 N N . ALA A 1 510 ? -31.387 15.741 4.922 1.00 90.12 510 ALA A N 1
ATOM 3710 C CA . ALA A 1 510 ? -32.559 16.511 5.336 1.00 90.12 510 ALA A CA 1
ATOM 3711 C C . ALA A 1 510 ? -32.638 17.900 4.671 1.00 90.12 510 ALA A C 1
ATOM 3713 O O . ALA A 1 510 ? -33.727 18.421 4.436 1.00 90.12 510 ALA A O 1
ATOM 3714 N N . ARG A 1 511 ? -31.489 18.520 4.369 1.00 90.25 511 ARG A N 1
ATOM 3715 C CA . ARG A 1 511 ? -31.414 19.855 3.749 1.00 90.25 511 ARG A CA 1
ATOM 3716 C C . ARG A 1 511 ? -31.517 19.839 2.225 1.00 90.25 511 ARG A C 1
ATOM 3718 O O . ARG A 1 511 ? -32.048 20.792 1.663 1.00 90.25 511 ARG A O 1
ATOM 3725 N N . LEU A 1 512 ? -30.947 18.829 1.571 1.00 90.19 512 LEU A N 1
ATOM 3726 C CA . LEU A 1 512 ? -30.796 18.760 0.112 1.00 90.19 512 LEU A CA 1
ATOM 3727 C C . LEU A 1 512 ? -31.787 17.791 -0.549 1.00 90.19 512 LEU A C 1
ATOM 3729 O O . LEU A 1 512 ? -31.998 17.884 -1.753 1.00 90.19 512 LEU A O 1
ATOM 3733 N N . GLY A 1 513 ? -32.414 16.896 0.220 1.00 90.00 513 GLY A N 1
ATOM 3734 C CA . GLY A 1 513 ? -33.483 16.007 -0.240 1.00 90.00 513 GLY A CA 1
ATOM 3735 C C . GLY A 1 513 ? -33.032 14.811 -1.083 1.00 90.00 513 GLY A C 1
ATOM 3736 O O . GLY A 1 513 ? -33.861 14.233 -1.781 1.00 90.00 513 GLY A O 1
ATOM 3737 N N . PHE A 1 514 ? -31.747 14.442 -1.052 1.00 94.06 514 PHE A N 1
ATOM 3738 C CA . PHE A 1 514 ? -31.252 13.251 -1.752 1.00 94.06 514 PHE A CA 1
ATOM 3739 C C . PHE A 1 514 ? -31.608 11.961 -0.999 1.00 94.06 514 PHE A C 1
ATOM 3741 O O . PHE A 1 514 ? -31.896 11.975 0.193 1.00 94.06 514 PHE A O 1
ATOM 3748 N N . SER A 1 515 ? -31.557 10.824 -1.683 1.00 95.75 515 SER A N 1
ATOM 3749 C CA . SER A 1 515 ? -31.699 9.492 -1.076 1.00 95.75 515 SER A CA 1
ATOM 3750 C C . SER A 1 515 ? -30.314 8.862 -0.936 1.00 95.75 515 SER A C 1
ATOM 3752 O O . SER A 1 515 ? -29.453 9.078 -1.792 1.00 95.75 515 SER A O 1
ATOM 3754 N N . LEU A 1 516 ? -30.059 8.127 0.142 1.00 95.81 516 LEU A N 1
ATOM 3755 C CA . LEU A 1 516 ? -28.725 7.626 0.472 1.00 95.81 516 LEU A CA 1
ATOM 3756 C C . LEU A 1 516 ? -28.687 6.102 0.365 1.00 95.81 516 LEU A C 1
ATOM 3758 O O . LEU A 1 516 ? -29.417 5.407 1.060 1.00 95.81 516 LEU A O 1
ATOM 3762 N N . VAL A 1 517 ? -27.788 5.575 -0.465 1.00 96.56 517 VAL A N 1
ATOM 3763 C CA . VAL A 1 517 ? -27.408 4.157 -0.443 1.00 96.56 517 VAL A CA 1
ATOM 3764 C C . VAL A 1 517 ? -26.064 4.059 0.254 1.00 96.56 517 VAL A C 1
ATOM 3766 O O . VAL A 1 517 ? -25.035 4.413 -0.323 1.00 96.56 517 VAL A O 1
ATOM 3769 N N . MET A 1 518 ? -26.070 3.612 1.505 1.00 94.56 518 MET A N 1
ATOM 3770 C CA . MET A 1 518 ? -24.859 3.468 2.305 1.00 94.56 518 MET A CA 1
ATOM 3771 C C . MET A 1 518 ? -24.430 2.006 2.331 1.00 94.56 518 MET A C 1
ATOM 3773 O O . MET A 1 518 ? -25.046 1.173 2.993 1.00 94.56 518 MET A O 1
ATOM 3777 N N . VAL A 1 519 ? -23.345 1.698 1.633 1.00 93.06 519 VAL A N 1
ATOM 3778 C CA . VAL A 1 519 ? -22.724 0.376 1.666 1.00 93.06 519 VAL A CA 1
ATOM 3779 C C . VAL A 1 519 ? -21.704 0.345 2.797 1.00 93.06 519 VAL A C 1
ATOM 3781 O O . VAL A 1 519 ? -20.857 1.227 2.901 1.00 93.06 519 VAL A O 1
ATOM 3784 N N . THR A 1 520 ? -21.780 -0.650 3.675 1.00 88.25 520 THR A N 1
ATOM 3785 C CA . THR A 1 520 ? -20.822 -0.809 4.777 1.00 88.25 520 THR A CA 1
ATOM 3786 C C . THR A 1 520 ? -20.743 -2.258 5.242 1.00 88.25 520 THR A C 1
ATOM 3788 O O . THR A 1 520 ? -21.629 -3.061 4.973 1.00 88.25 520 THR A O 1
ATOM 3791 N N . HIS A 1 521 ? -19.667 -2.629 5.926 1.00 84.00 521 HIS A N 1
ATOM 3792 C CA . HIS A 1 521 ? -19.585 -3.895 6.657 1.00 84.00 521 HIS A CA 1
ATOM 3793 C C . HIS A 1 521 ? -19.931 -3.732 8.149 1.00 84.00 521 HIS A C 1
ATOM 3795 O O . HIS A 1 521 ? -20.095 -4.726 8.854 1.00 84.00 521 HIS A O 1
ATOM 3801 N N . ASP A 1 522 ? -20.049 -2.494 8.646 1.00 80.62 522 ASP A N 1
ATOM 3802 C CA . ASP A 1 522 ? -20.391 -2.212 10.040 1.00 80.62 522 ASP A CA 1
ATOM 3803 C C . ASP A 1 522 ? -21.890 -1.944 10.209 1.00 80.62 522 ASP A C 1
ATOM 3805 O O . ASP A 1 522 ? -22.402 -0.852 9.932 1.00 80.62 522 ASP A O 1
ATOM 3809 N N . LEU A 1 523 ? -22.579 -2.958 10.730 1.00 82.62 523 LEU A N 1
ATOM 3810 C CA . LEU A 1 523 ? -23.998 -2.897 11.051 1.00 82.62 523 LEU A CA 1
ATOM 3811 C C . LEU A 1 523 ? -24.317 -1.826 12.109 1.00 82.62 523 LEU A C 1
ATOM 3813 O O . LEU A 1 523 ? -25.397 -1.247 12.067 1.00 82.62 523 LEU A O 1
ATOM 3817 N N . SER A 1 524 ? -23.391 -1.519 13.026 1.00 80.75 524 SER A N 1
ATOM 3818 C CA . SER A 1 524 ? -23.609 -0.501 14.066 1.00 80.75 524 SER A CA 1
ATOM 3819 C C . SER A 1 524 ? -23.678 0.901 13.468 1.00 80.75 524 SER A C 1
ATOM 3821 O O . SER A 1 524 ? -24.595 1.661 13.770 1.00 80.75 524 SER A O 1
ATOM 3823 N N . SER A 1 525 ? -22.745 1.221 12.567 1.00 83.56 525 SER A N 1
ATOM 3824 C CA . SER A 1 525 ? -22.742 2.491 11.839 1.00 83.56 525 SER A CA 1
ATOM 3825 C C . SER A 1 525 ? -23.998 2.674 10.990 1.00 83.56 525 SER A C 1
ATOM 3827 O O . SER A 1 525 ? -24.607 3.741 11.026 1.00 83.56 525 SER A O 1
ATOM 3829 N N . VAL A 1 526 ? -24.416 1.646 10.240 1.00 86.38 526 VAL A N 1
ATOM 3830 C CA . VAL A 1 526 ? -25.591 1.780 9.365 1.00 86.38 526 VAL A CA 1
ATOM 3831 C C . VAL A 1 526 ? -26.890 1.860 10.160 1.00 86.38 526 VAL A C 1
ATOM 3833 O O . VAL A 1 526 ? -27.757 2.659 9.821 1.00 86.38 526 VAL A O 1
ATOM 3836 N N . ALA A 1 527 ? -27.018 1.085 11.244 1.00 85.56 527 ALA A N 1
ATOM 3837 C CA . ALA A 1 527 ? -28.232 1.048 12.056 1.00 85.56 527 ALA A CA 1
ATOM 3838 C C . ALA A 1 527 ? -28.522 2.389 12.743 1.00 85.56 527 ALA A C 1
ATOM 3840 O O . ALA A 1 527 ? -29.650 2.636 13.156 1.00 85.56 527 ALA A O 1
ATOM 3841 N N . ARG A 1 528 ? -27.522 3.271 12.855 1.00 84.75 528 ARG A N 1
ATOM 3842 C CA . ARG A 1 528 ? -27.695 4.629 13.376 1.00 84.75 528 ARG A CA 1
ATOM 3843 C C . ARG A 1 528 ? -28.425 5.560 12.399 1.00 84.75 528 ARG A C 1
ATOM 3845 O O . ARG A 1 528 ? -29.084 6.484 12.873 1.00 84.75 528 ARG A O 1
ATOM 3852 N N . VAL A 1 529 ? -28.297 5.360 11.084 1.00 88.50 529 VAL A N 1
ATOM 3853 C CA . VAL A 1 529 ? -28.796 6.307 10.059 1.00 88.50 529 VAL A CA 1
ATOM 3854 C C . VAL A 1 529 ? -29.788 5.713 9.062 1.00 88.50 529 VAL A C 1
ATOM 3856 O O . VAL A 1 529 ? -30.542 6.465 8.456 1.00 88.50 529 VAL A O 1
ATOM 3859 N N . ALA A 1 530 ? -29.797 4.395 8.863 1.00 91.88 530 ALA A N 1
ATOM 3860 C CA . ALA A 1 530 ? -30.623 3.765 7.844 1.00 91.88 530 ALA A CA 1
ATOM 3861 C C . ALA A 1 530 ? -32.081 3.598 8.276 1.00 91.88 530 ALA A C 1
ATOM 3863 O O . ALA A 1 530 ? -32.370 3.181 9.400 1.00 91.88 530 ALA A O 1
ATOM 3864 N N . ASP A 1 531 ? -32.997 3.847 7.342 1.00 92.81 531 ASP A N 1
ATOM 3865 C CA . ASP A 1 531 ? -34.416 3.513 7.464 1.00 92.81 531 ASP A CA 1
ATOM 3866 C C . ASP A 1 531 ? -34.633 2.008 7.262 1.00 92.81 531 ASP A C 1
ATOM 3868 O O . ASP A 1 531 ? -35.341 1.345 8.029 1.00 92.81 531 ASP A O 1
ATOM 3872 N N . ARG A 1 532 ? -33.976 1.460 6.234 1.00 94.38 532 ARG A N 1
ATOM 3873 C CA . ARG A 1 532 ? -34.012 0.046 5.862 1.00 94.38 532 ARG A CA 1
ATOM 3874 C C . ARG A 1 532 ? -32.608 -0.492 5.664 1.00 94.38 532 ARG A C 1
ATOM 3876 O O . ARG A 1 532 ? -31.715 0.216 5.206 1.00 94.38 532 ARG A O 1
ATOM 3883 N N . ILE A 1 533 ? -32.425 -1.770 5.973 1.00 94.62 533 ILE A N 1
ATOM 3884 C CA . ILE A 1 533 ? -31.160 -2.477 5.780 1.00 94.62 533 ILE A CA 1
ATOM 3885 C C . ILE A 1 533 ? -31.401 -3.678 4.865 1.00 94.62 533 ILE A C 1
ATOM 3887 O O . ILE A 1 533 ? -32.333 -4.453 5.073 1.00 94.62 533 ILE A O 1
ATOM 3891 N N . ALA A 1 534 ? -30.545 -3.822 3.858 1.00 94.81 534 ALA A N 1
ATOM 3892 C CA . ALA A 1 534 ? -30.405 -4.993 3.012 1.00 94.81 534 ALA A CA 1
ATOM 3893 C C . ALA A 1 534 ? -29.125 -5.746 3.397 1.00 94.81 534 ALA A C 1
ATOM 3895 O O . ALA A 1 534 ? -28.022 -5.201 3.326 1.00 94.81 534 ALA A O 1
ATOM 3896 N N . VAL A 1 535 ? -29.271 -7.004 3.805 1.00 93.44 535 VAL A N 1
ATOM 3897 C CA . VAL A 1 535 ? -28.167 -7.888 4.185 1.00 93.44 535 VAL A CA 1
ATOM 3898 C C . VAL A 1 535 ? -27.751 -8.710 2.967 1.00 93.44 535 VAL A C 1
ATOM 3900 O O . VAL A 1 535 ? -28.575 -9.394 2.364 1.00 93.44 535 VAL A O 1
ATOM 3903 N N . VAL A 1 536 ? -26.470 -8.650 2.609 1.00 92.31 536 VAL A N 1
ATOM 3904 C CA . VAL A 1 536 ? -25.873 -9.272 1.424 1.00 92.31 536 VAL A CA 1
ATOM 3905 C C . VAL A 1 536 ? -24.874 -10.346 1.838 1.00 92.31 536 VAL A C 1
ATOM 3907 O O . VAL A 1 536 ? -23.933 -10.073 2.588 1.00 92.31 536 VAL A O 1
ATOM 3910 N N . ARG A 1 537 ? -25.032 -11.554 1.298 1.00 90.06 537 ARG A N 1
ATOM 3911 C CA . ARG A 1 537 ? -24.139 -12.696 1.514 1.00 90.06 537 ARG A CA 1
ATOM 3912 C C . ARG A 1 537 ? -23.917 -13.431 0.198 1.00 90.06 537 ARG A C 1
ATOM 3914 O O . ARG A 1 537 ? -24.882 -13.714 -0.502 1.00 90.06 537 ARG A O 1
ATOM 3921 N N . ASP A 1 538 ? -22.660 -13.754 -0.110 1.00 86.50 538 ASP A N 1
ATOM 3922 C CA . ASP A 1 538 ? -22.283 -14.551 -1.288 1.00 86.50 538 ASP A CA 1
ATOM 3923 C C . ASP A 1 538 ? -22.907 -14.042 -2.608 1.00 86.50 538 ASP A C 1
ATOM 3925 O O . ASP A 1 538 ? -23.325 -14.826 -3.451 1.00 86.50 538 ASP A O 1
ATOM 3929 N N . GLY A 1 539 ? -23.004 -12.718 -2.777 1.00 88.56 539 GLY A N 1
ATOM 3930 C CA . GLY A 1 539 ? -23.577 -12.080 -3.965 1.00 88.56 539 GLY A CA 1
ATOM 3931 C C . GLY A 1 539 ? -25.101 -11.938 -3.972 1.00 88.56 539 GLY A C 1
ATOM 3932 O O . GLY A 1 539 ? -25.629 -11.290 -4.872 1.00 88.56 539 GLY A O 1
ATOM 3933 N N . HIS A 1 540 ? -25.805 -12.458 -2.964 1.00 92.19 540 HIS A N 1
ATOM 3934 C CA . HIS A 1 540 ? -27.263 -12.395 -2.861 1.00 92.19 540 HIS A CA 1
ATOM 3935 C C . HIS A 1 540 ? -27.726 -11.479 -1.729 1.00 92.19 540 HIS A C 1
ATOM 3937 O O . HIS A 1 540 ? -27.116 -11.430 -0.660 1.00 92.19 540 HIS A O 1
ATOM 3943 N N . VAL A 1 541 ? -28.865 -10.813 -1.921 1.00 93.50 541 VAL A N 1
ATOM 3944 C CA . VAL A 1 541 ? -29.588 -10.150 -0.828 1.00 93.50 541 VAL A CA 1
ATOM 3945 C C . VAL A 1 541 ? -30.389 -11.209 -0.070 1.00 93.50 541 VAL A C 1
ATOM 3947 O O . VAL A 1 541 ? -31.346 -11.766 -0.602 1.00 93.50 541 VAL A O 1
ATOM 3950 N N . VAL A 1 542 ? -29.986 -11.508 1.166 1.00 93.56 542 VAL A N 1
ATOM 3951 C CA . VAL A 1 542 ? -30.576 -12.586 1.979 1.00 93.56 542 VAL A CA 1
ATOM 3952 C C . VAL A 1 542 ? -31.711 -12.118 2.887 1.00 93.56 542 VAL A C 1
ATOM 3954 O O . VAL A 1 542 ? -32.572 -12.916 3.247 1.00 93.56 542 VAL A O 1
ATOM 3957 N N . GLU A 1 543 ? -31.732 -10.837 3.258 1.00 93.50 543 GLU A N 1
ATOM 3958 C CA . GLU A 1 543 ? -32.780 -10.248 4.094 1.00 93.50 543 GLU A CA 1
ATOM 3959 C C . GLU A 1 543 ? -32.877 -8.737 3.843 1.00 93.50 543 GLU A C 1
ATOM 3961 O O . GLU A 1 543 ? -31.855 -8.070 3.694 1.00 93.50 543 GLU A O 1
ATOM 3966 N N . VAL A 1 544 ? -34.095 -8.187 3.797 1.00 94.00 544 VAL A N 1
ATOM 3967 C CA . VAL A 1 544 ? -34.347 -6.739 3.711 1.00 94.00 544 VAL A CA 1
ATOM 3968 C C . VAL A 1 544 ? -35.474 -6.375 4.664 1.00 94.00 544 VAL A C 1
ATOM 3970 O O . VAL A 1 544 ? -36.522 -7.021 4.660 1.00 94.00 544 VAL A O 1
ATOM 3973 N N . GLY A 1 545 ? -35.301 -5.317 5.449 1.00 91.94 545 GLY A N 1
ATOM 3974 C CA . GLY A 1 545 ? -36.303 -4.899 6.424 1.00 91.94 545 GLY A CA 1
ATOM 3975 C C . GLY A 1 545 ? -36.035 -3.519 7.007 1.00 91.94 545 GLY A C 1
ATOM 3976 O O . GLY A 1 545 ? -34.990 -2.921 6.759 1.00 91.94 545 GLY A O 1
ATOM 3977 N N . ALA A 1 546 ? -36.999 -3.012 7.778 1.00 91.94 546 ALA A N 1
ATOM 3978 C CA . ALA A 1 546 ? -36.802 -1.819 8.597 1.00 91.94 546 ALA A CA 1
ATOM 3979 C C . ALA A 1 546 ? -35.720 -2.084 9.653 1.00 91.94 546 ALA A C 1
ATOM 3981 O O . ALA A 1 546 ? -35.679 -3.179 10.225 1.00 91.94 546 ALA A O 1
ATOM 3982 N N . THR A 1 547 ? -34.877 -1.086 9.915 1.00 89.25 547 THR A N 1
ATOM 3983 C CA . THR A 1 547 ? -33.719 -1.202 10.814 1.00 89.25 547 THR A CA 1
ATOM 3984 C C . THR A 1 547 ? -34.092 -1.744 12.196 1.00 89.25 547 THR A C 1
ATOM 3986 O O . THR A 1 547 ? -33.475 -2.705 12.652 1.00 89.25 547 THR A O 1
ATOM 3989 N N . ASP A 1 548 ? -35.146 -1.209 12.822 1.00 85.75 548 ASP A N 1
ATOM 3990 C CA . ASP A 1 548 ? -35.569 -1.623 14.168 1.00 85.75 548 ASP A CA 1
ATOM 3991 C C . ASP A 1 548 ? -36.016 -3.092 14.203 1.00 85.75 548 ASP A C 1
ATOM 3993 O O . ASP A 1 548 ? -35.604 -3.861 15.068 1.00 85.75 548 ASP A O 1
ATOM 3997 N N . ARG A 1 549 ? -36.786 -3.531 13.195 1.00 86.44 549 ARG A N 1
ATOM 3998 C CA . ARG A 1 549 ? -37.231 -4.930 13.084 1.00 86.44 549 ARG A CA 1
ATOM 3999 C C . ARG A 1 549 ? -36.048 -5.881 12.912 1.00 86.44 549 ARG A C 1
ATOM 4001 O O . ARG A 1 549 ? -36.037 -6.944 13.531 1.00 86.44 549 ARG A O 1
ATOM 4008 N N . LEU A 1 550 ? -35.100 -5.522 12.044 1.00 85.38 550 LEU A N 1
ATOM 4009 C CA . LEU A 1 550 ? -33.901 -6.320 11.780 1.00 85.38 550 LEU A CA 1
ATOM 4010 C C . LEU A 1 550 ? -33.014 -6.434 13.019 1.00 85.38 550 LEU A C 1
ATOM 4012 O O . LEU A 1 550 ? -32.402 -7.475 13.221 1.00 85.38 550 LEU A O 1
ATOM 4016 N N . HIS A 1 551 ? -32.949 -5.387 13.841 1.00 79.44 551 HIS A N 1
ATOM 4017 C CA . HIS A 1 551 ? -32.173 -5.378 15.080 1.00 79.44 551 HIS A CA 1
ATOM 4018 C C . HIS A 1 551 ? -32.830 -6.221 16.184 1.00 79.44 551 HIS A C 1
ATOM 4020 O O . HIS A 1 551 ? -32.147 -7.012 16.833 1.00 79.44 551 HIS A O 1
ATOM 4026 N N . GLU A 1 552 ? -34.151 -6.116 16.359 1.00 81.69 552 GLU A N 1
ATOM 4027 C CA . GLU A 1 552 ? -34.886 -6.820 17.421 1.00 81.69 552 GLU A CA 1
ATOM 4028 C C . GLU A 1 552 ? -35.204 -8.288 17.096 1.00 81.69 552 GLU A C 1
ATOM 4030 O O . GLU A 1 552 ? -35.185 -9.153 17.976 1.00 81.69 552 GLU A O 1
ATOM 4035 N N . SER A 1 553 ? -35.556 -8.573 15.841 1.00 84.44 553 SER A N 1
ATOM 4036 C CA . SER A 1 553 ? -36.099 -9.866 15.409 1.00 84.44 553 SER A CA 1
ATOM 4037 C C . SER A 1 553 ? -35.689 -10.214 13.968 1.00 84.44 553 SER A C 1
ATOM 4039 O O . SER A 1 553 ? -36.544 -10.269 13.081 1.00 84.44 553 SER A O 1
ATOM 4041 N N . PRO A 1 554 ? -34.389 -10.440 13.711 1.00 87.06 554 PRO A N 1
ATOM 4042 C CA . PRO A 1 554 ? -33.902 -10.873 12.402 1.00 87.06 554 PRO A CA 1
ATOM 4043 C C . PRO A 1 554 ? -34.405 -12.280 12.040 1.00 87.06 554 PRO A C 1
ATOM 4045 O O . PRO A 1 554 ? -34.291 -13.224 12.830 1.00 87.06 554 PRO A O 1
ATOM 4048 N N . ASP A 1 555 ? -34.907 -12.440 10.815 1.00 88.88 555 ASP A N 1
ATOM 4049 C CA . ASP A 1 555 ? -35.456 -13.702 10.313 1.00 88.88 555 ASP A CA 1
ATOM 4050 C C . ASP A 1 555 ? -34.346 -14.634 9.777 1.00 88.88 555 ASP A C 1
ATOM 4052 O O . ASP A 1 555 ? -34.458 -15.862 9.865 1.00 88.88 555 ASP A O 1
ATOM 4056 N N . HIS A 1 556 ? -33.247 -14.084 9.241 1.00 91.50 556 HIS A N 1
ATOM 4057 C CA . HIS A 1 556 ? -32.187 -14.878 8.619 1.00 91.50 556 HIS A CA 1
ATOM 4058 C C . HIS A 1 556 ? -31.054 -15.248 9.612 1.00 91.50 556 HIS A C 1
ATOM 4060 O O . HIS A 1 556 ? -30.583 -14.401 10.381 1.00 91.50 556 HIS A O 1
ATOM 4066 N N . PRO A 1 557 ? -30.528 -16.495 9.595 1.00 88.56 557 PRO A N 1
ATOM 4067 C CA . PRO A 1 557 ? -29.454 -16.922 10.504 1.00 88.56 557 PRO A CA 1
ATOM 4068 C C . PRO A 1 557 ? -28.169 -16.093 10.391 1.00 88.56 557 PRO A C 1
ATOM 4070 O O . PRO A 1 557 ? -27.524 -15.811 11.393 1.00 88.56 557 PRO A O 1
ATOM 4073 N N . TYR A 1 558 ? -27.818 -15.670 9.175 1.00 87.12 558 TYR A N 1
ATOM 4074 C CA . TYR A 1 558 ? -26.653 -14.812 8.939 1.00 87.12 558 TYR A CA 1
ATOM 4075 C C . TYR A 1 558 ? -26.804 -13.424 9.574 1.00 87.12 558 TYR A C 1
ATOM 4077 O O . TYR A 1 558 ? -25.855 -12.885 10.128 1.00 87.12 558 TYR A O 1
ATOM 4085 N N . THR A 1 559 ? -28.009 -12.854 9.543 1.00 87.94 559 THR A N 1
ATOM 4086 C CA . THR A 1 559 ? -28.285 -11.561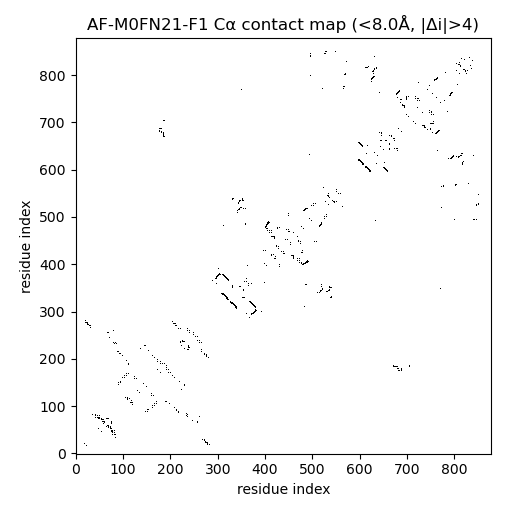 10.177 1.00 87.94 559 THR A CA 1
ATOM 4087 C C . THR A 1 559 ? -28.135 -11.664 11.696 1.00 87.94 559 THR A C 1
ATOM 4089 O O . THR A 1 559 ? -27.539 -10.789 12.321 1.00 87.94 559 THR A O 1
ATOM 4092 N N . ASN A 1 560 ? -28.590 -12.778 12.283 1.00 85.88 560 ASN A N 1
ATOM 4093 C CA . ASN A 1 560 ? -28.373 -13.087 13.699 1.00 85.88 560 ASN A CA 1
ATOM 4094 C C . ASN A 1 560 ? -26.878 -13.199 14.049 1.00 85.88 560 ASN A C 1
ATOM 4096 O O . ASN A 1 560 ? -26.449 -12.689 15.081 1.00 85.88 560 ASN A O 1
ATOM 4100 N N . GLU A 1 561 ? -26.082 -13.841 13.192 1.00 83.56 561 GLU A N 1
ATOM 4101 C CA . GLU A 1 561 ? -24.627 -13.959 13.353 1.00 83.56 561 GLU A CA 1
ATOM 4102 C C . GLU A 1 561 ? -23.931 -12.587 13.312 1.00 83.56 561 GLU A C 1
ATOM 4104 O O . GLU A 1 561 ? -23.145 -12.268 14.206 1.00 83.56 561 GLU A O 1
ATOM 4109 N N . LEU A 1 562 ? -24.282 -11.732 12.342 1.00 81.25 562 LEU A N 1
ATOM 4110 C CA . LEU A 1 562 ? -23.751 -10.368 12.230 1.00 81.25 562 LEU A CA 1
ATOM 4111 C C . LEU A 1 562 ? -24.084 -9.500 13.453 1.00 81.25 562 LEU A C 1
ATOM 4113 O O . LEU A 1 562 ? -23.225 -8.762 13.938 1.00 81.25 562 LEU A O 1
ATOM 4117 N N . LEU A 1 563 ? -25.315 -9.588 13.968 1.00 80.88 563 LEU A N 1
ATOM 4118 C CA . LEU A 1 563 ? -25.734 -8.865 15.173 1.00 80.88 563 LEU A CA 1
ATOM 4119 C C . LEU A 1 563 ? -25.053 -9.405 16.435 1.00 80.88 563 LEU A C 1
ATOM 4121 O O . LEU A 1 563 ? -24.640 -8.619 17.288 1.00 80.88 563 LEU A O 1
ATOM 4125 N N . GLY A 1 564 ? -24.901 -10.727 16.541 1.00 75.62 564 GLY A N 1
ATOM 4126 C CA . GLY A 1 564 ? -24.248 -11.387 17.673 1.00 75.62 564 GLY A CA 1
ATOM 4127 C C . GLY A 1 564 ? -22.743 -11.122 17.765 1.00 75.62 564 GLY A C 1
ATOM 4128 O O . GLY A 1 564 ? -22.174 -11.211 18.849 1.00 75.62 564 GLY A O 1
ATOM 4129 N N . ALA A 1 565 ? -22.101 -10.752 16.656 1.00 74.25 565 ALA A N 1
ATOM 4130 C CA . ALA A 1 565 ? -20.683 -10.406 16.615 1.00 74.25 565 ALA A CA 1
ATOM 4131 C C . ALA A 1 565 ? -20.347 -9.011 17.178 1.00 74.25 565 ALA A C 1
ATOM 4133 O O . ALA A 1 565 ? -19.168 -8.659 17.278 1.00 74.25 565 ALA A O 1
ATOM 4134 N N . ARG A 1 566 ? -21.350 -8.195 17.530 1.00 73.50 566 ARG A N 1
ATOM 4135 C CA . ARG A 1 566 ? -21.130 -6.845 18.068 1.00 73.50 566 ARG A CA 1
ATOM 4136 C C . ARG A 1 566 ? -20.463 -6.915 19.453 1.00 73.50 566 ARG A C 1
ATOM 4138 O O . ARG A 1 566 ? -20.864 -7.743 20.274 1.00 73.50 566 ARG A O 1
ATOM 4145 N N . PRO A 1 567 ? -19.468 -6.056 19.745 1.00 65.88 567 PRO A N 1
ATOM 4146 C CA . PRO A 1 567 ? -18.849 -6.006 21.066 1.00 65.88 567 PRO A CA 1
ATOM 4147 C C . PRO A 1 567 ? -19.888 -5.738 22.160 1.00 65.88 567 PRO A C 1
ATOM 4149 O O . PRO A 1 567 ? -20.740 -4.860 22.025 1.00 65.88 567 PRO A O 1
ATOM 4152 N N . THR A 1 568 ? -19.821 -6.484 23.261 1.00 65.88 568 THR A N 1
ATOM 4153 C CA . THR A 1 568 ? -20.741 -6.294 24.389 1.00 65.88 568 THR A CA 1
ATOM 4154 C C . THR A 1 568 ? -20.182 -5.223 25.320 1.00 65.88 568 THR A C 1
ATOM 4156 O O . THR A 1 568 ? -19.087 -5.384 25.861 1.00 65.88 568 THR A O 1
ATOM 4159 N N . LEU A 1 569 ? -20.912 -4.127 25.541 1.00 65.62 569 LEU A N 1
ATOM 4160 C CA . LEU A 1 569 ? -20.473 -3.119 26.504 1.00 65.62 569 LEU A CA 1
ATOM 4161 C C . LEU A 1 569 ? -20.669 -3.655 27.936 1.00 65.62 569 LEU A C 1
ATOM 4163 O O . LEU A 1 569 ? -21.680 -4.298 28.220 1.00 65.62 569 LEU A O 1
ATOM 4167 N N . PRO A 1 570 ? -19.759 -3.383 28.894 1.00 54.62 570 PRO A N 1
ATOM 4168 C CA . PRO A 1 570 ? -19.868 -3.908 30.259 1.00 54.62 570 PRO A CA 1
ATOM 4169 C C . PRO A 1 570 ? -21.136 -3.498 31.021 1.00 54.62 570 PRO A C 1
ATOM 4171 O O . PRO A 1 570 ? -21.463 -4.133 32.018 1.00 54.62 570 PRO A O 1
ATOM 4174 N N . SER A 1 571 ? -21.861 -2.462 30.581 1.00 54.09 571 SER A N 1
ATOM 4175 C CA . SER A 1 571 ? -23.186 -2.118 31.121 1.00 54.09 571 SER A CA 1
ATOM 4176 C C . SER A 1 571 ? -24.247 -3.187 30.842 1.00 54.09 571 SER A C 1
ATOM 4178 O O . SER A 1 571 ? -25.207 -3.290 31.604 1.00 54.09 571 SER A O 1
ATOM 4180 N N . ASP A 1 572 ? -24.050 -3.992 29.798 1.00 49.88 572 ASP A N 1
ATOM 4181 C CA . ASP A 1 572 ? -24.985 -5.026 29.341 1.00 49.88 572 ASP A CA 1
ATOM 4182 C C . ASP A 1 572 ? -24.653 -6.390 29.975 1.00 49.88 572 ASP A C 1
ATOM 4184 O O . ASP A 1 572 ? -25.492 -7.287 30.070 1.00 49.88 572 ASP A O 1
ATOM 4188 N N . ILE A 1 573 ? -23.428 -6.530 30.493 1.00 44.81 573 ILE A N 1
ATOM 4189 C CA . ILE A 1 573 ? -22.965 -7.692 31.247 1.00 44.81 573 ILE A CA 1
ATOM 4190 C C . ILE A 1 573 ? -23.270 -7.446 32.725 1.00 44.81 573 ILE A C 1
ATOM 4192 O O . ILE A 1 573 ? -22.452 -6.916 33.477 1.00 44.81 573 ILE A O 1
ATOM 4196 N N . GLY A 1 574 ? -24.446 -7.871 33.182 1.00 40.94 574 GLY A N 1
ATOM 4197 C CA . GLY A 1 574 ? -24.721 -7.961 34.613 1.00 40.94 574 GLY A CA 1
ATOM 4198 C C . GLY A 1 574 ? -23.657 -8.816 35.310 1.00 40.94 574 GLY A C 1
ATOM 4199 O O . GLY A 1 574 ? -23.684 -10.031 35.181 1.00 40.94 574 GLY A O 1
ATOM 4200 N N . ALA A 1 575 ? -22.712 -8.179 36.011 1.00 34.75 575 ALA A N 1
ATOM 4201 C CA . ALA A 1 575 ? -21.835 -8.702 37.069 1.00 34.75 575 ALA A CA 1
ATOM 4202 C C . ALA A 1 575 ? -21.452 -10.208 37.022 1.00 34.75 575 ALA A C 1
ATOM 4204 O O . ALA A 1 575 ? -21.458 -10.869 38.060 1.00 34.75 575 ALA A O 1
ATOM 4205 N N . SER A 1 576 ? -21.126 -10.778 35.853 1.00 33.16 576 SER A N 1
ATOM 4206 C CA . SER A 1 576 ? -20.956 -12.237 35.698 1.00 33.16 576 SER A CA 1
ATOM 4207 C C . SER A 1 576 ? -19.713 -12.657 34.901 1.00 33.16 576 SER A C 1
ATOM 4209 O O . SER A 1 576 ? -19.713 -13.678 34.214 1.00 33.16 576 SER A O 1
ATOM 4211 N N . ARG A 1 577 ? -18.597 -11.945 35.072 1.00 36.41 577 ARG A N 1
ATOM 4212 C CA . ARG A 1 577 ? -17.275 -12.588 35.060 1.00 36.41 577 ARG A CA 1
ATOM 4213 C C . ARG A 1 577 ? -16.663 -12.355 36.433 1.00 36.41 577 ARG A C 1
ATOM 4215 O O . ARG A 1 577 ? -16.347 -11.227 36.797 1.00 36.41 577 ARG A O 1
ATOM 4222 N N . GLY A 1 578 ? -16.627 -13.416 37.238 1.00 34.91 578 GLY A N 1
ATOM 4223 C CA . GLY A 1 578 ? -16.086 -13.371 38.590 1.00 34.91 578 GLY A CA 1
ATOM 4224 C C . GLY A 1 578 ? -14.652 -12.858 38.563 1.00 34.91 578 GLY A C 1
ATOM 4225 O O . GLY A 1 578 ? -13.808 -13.423 37.872 1.00 34.91 578 GLY A O 1
ATOM 4226 N N . SER A 1 579 ? -14.393 -11.787 39.313 1.00 31.83 579 SER A N 1
ATOM 4227 C CA . SER A 1 579 ? -13.040 -11.339 39.621 1.00 31.83 579 SER A CA 1
ATOM 4228 C C . SER A 1 579 ? -12.206 -12.510 40.145 1.00 31.83 579 SER A C 1
ATOM 4230 O O . SER A 1 579 ? -12.660 -13.207 41.060 1.00 31.83 579 SER A O 1
ATOM 4232 N N . PRO A 1 580 ? -10.956 -12.681 39.694 1.00 33.53 580 PRO A N 1
ATOM 4233 C CA . PRO A 1 580 ? -9.938 -13.221 40.573 1.00 33.53 580 PRO A CA 1
ATOM 4234 C C . PRO A 1 580 ? -9.834 -12.256 41.760 1.00 33.53 580 PRO A C 1
ATOM 4236 O O . PRO A 1 580 ? -9.521 -11.076 41.600 1.00 33.53 580 PRO A O 1
ATOM 4239 N N . ALA A 1 581 ? -10.213 -12.738 42.939 1.00 33.44 581 ALA A N 1
ATOM 4240 C CA . ALA A 1 581 ? -10.070 -12.006 44.184 1.00 33.44 581 ALA A CA 1
ATOM 4241 C C . ALA A 1 581 ? -8.584 -11.729 44.481 1.00 33.44 581 ALA A C 1
ATOM 4243 O O . ALA A 1 581 ? -7.731 -12.578 44.232 1.00 33.44 581 ALA A O 1
ATOM 4244 N N . ASP A 1 582 ? -8.338 -10.557 45.070 1.00 31.88 582 ASP A N 1
ATOM 4245 C CA . ASP A 1 582 ? -7.077 -10.073 45.643 1.00 31.88 582 ASP A CA 1
ATOM 4246 C C . ASP A 1 582 ? -5.892 -9.862 44.684 1.00 31.88 582 ASP A C 1
ATOM 4248 O O . ASP A 1 582 ? -4.909 -10.598 44.670 1.00 31.88 582 ASP A O 1
ATOM 4252 N N . SER A 1 583 ? -5.906 -8.711 44.009 1.00 29.89 583 SER A N 1
ATOM 4253 C CA . SER A 1 583 ? -4.690 -7.911 43.850 1.00 29.89 583 SER A CA 1
ATOM 4254 C C . SER A 1 583 ? -5.019 -6.464 44.204 1.00 29.89 583 SER A C 1
ATOM 4256 O O . SER A 1 583 ? -5.762 -5.775 43.506 1.00 29.89 583 SER A O 1
ATOM 4258 N N . THR A 1 584 ? -4.532 -6.019 45.358 1.00 30.78 584 THR A N 1
ATOM 4259 C CA . THR A 1 584 ? -4.638 -4.632 45.808 1.00 30.78 584 THR A CA 1
ATOM 4260 C C . THR A 1 584 ? -3.844 -3.735 44.862 1.00 30.78 584 THR A C 1
ATOM 4262 O O . THR A 1 584 ? -2.618 -3.669 44.951 1.00 30.78 584 THR A O 1
ATOM 4265 N N . ALA A 1 585 ? -4.542 -3.030 43.974 1.00 29.05 585 ALA A N 1
ATOM 4266 C CA . ALA A 1 585 ? -3.978 -1.913 43.230 1.00 29.05 585 ALA A CA 1
ATOM 4267 C C . ALA A 1 585 ? -3.557 -0.799 44.212 1.00 29.05 585 ALA A C 1
ATOM 4269 O O . ALA A 1 585 ? -4.371 -0.404 45.055 1.00 29.05 585 ALA A O 1
ATOM 4270 N N . PRO A 1 586 ? -2.326 -0.264 44.137 1.00 32.12 586 PRO A N 1
ATOM 4271 C CA . PRO A 1 586 ? -1.992 0.967 44.823 1.00 32.12 586 PRO A CA 1
ATOM 4272 C C . PRO A 1 586 ? -2.545 2.160 44.039 1.00 32.12 586 PRO A C 1
ATOM 4274 O O . PRO A 1 586 ? -2.335 2.298 42.835 1.00 32.12 586 PRO A O 1
ATOM 4277 N N . THR A 1 587 ? -3.243 3.027 44.763 1.00 33.00 587 THR A N 1
ATOM 4278 C CA . THR A 1 587 ? -3.616 4.379 44.358 1.00 33.00 587 THR A CA 1
ATOM 4279 C C . THR A 1 587 ? -2.364 5.185 44.013 1.00 33.00 587 THR A C 1
ATOM 4281 O O . THR A 1 587 ? -1.379 5.169 44.753 1.00 33.00 587 THR A O 1
ATOM 4284 N N . ASP A 1 588 ? -2.425 5.905 42.900 1.00 39.66 588 ASP A N 1
ATOM 4285 C CA . ASP A 1 588 ? -1.350 6.736 42.378 1.00 39.66 588 ASP A CA 1
ATOM 4286 C C . ASP A 1 588 ? -1.040 7.926 43.308 1.00 39.66 588 ASP A C 1
ATOM 4288 O O . ASP A 1 588 ? -1.794 8.895 43.402 1.00 39.66 588 ASP A O 1
ATOM 4292 N N . SER A 1 589 ? 0.077 7.823 44.031 1.00 34.28 589 SER A N 1
ATOM 4293 C CA . SER A 1 589 ? 0.857 8.955 44.537 1.00 34.28 589 SER A CA 1
ATOM 4294 C C . SER A 1 589 ? 2.258 8.466 44.930 1.00 34.28 589 SER A C 1
ATOM 4296 O O . SER A 1 589 ? 2.518 8.164 46.095 1.00 34.28 589 SER A O 1
ATOM 4298 N N . GLY A 1 590 ? 3.163 8.359 43.957 1.00 31.14 590 GLY A N 1
ATOM 4299 C CA . GLY A 1 590 ? 4.579 8.071 44.210 1.00 31.14 590 GLY A CA 1
ATOM 4300 C C . GLY A 1 590 ? 5.188 7.111 43.197 1.00 31.14 590 GLY A C 1
ATOM 4301 O O . GLY A 1 590 ? 5.084 5.896 43.332 1.00 31.14 590 GLY A O 1
ATOM 4302 N N . LEU A 1 591 ? 5.875 7.673 42.204 1.00 44.34 591 LEU A N 1
ATOM 4303 C CA . LEU A 1 591 ? 6.755 6.974 41.269 1.00 44.34 591 LEU A CA 1
ATOM 4304 C C . LEU A 1 591 ? 7.998 6.421 41.998 1.00 44.34 591 LEU A C 1
ATOM 4306 O O . LEU A 1 591 ? 9.099 6.916 41.799 1.00 44.34 591 LEU A O 1
ATOM 4310 N N . GLU A 1 592 ? 7.842 5.397 42.835 1.00 34.28 592 GLU A N 1
ATOM 4311 C CA . GLU A 1 592 ? 8.958 4.631 43.412 1.00 34.28 592 GLU A CA 1
ATOM 4312 C C . GLU A 1 592 ? 8.605 3.136 43.437 1.00 34.28 592 GLU A C 1
ATOM 4314 O O . GLU A 1 592 ? 8.227 2.558 44.450 1.00 34.28 592 GLU A O 1
ATOM 4319 N N . GLY A 1 593 ? 8.721 2.508 42.268 1.00 36.03 593 GLY A N 1
ATOM 4320 C CA . GLY A 1 593 ? 8.542 1.072 42.064 1.00 36.03 593 GLY A CA 1
ATOM 4321 C C . GLY A 1 593 ? 9.341 0.610 40.851 1.00 36.03 593 GLY A C 1
ATOM 4322 O O . GLY A 1 593 ? 8.776 0.185 39.850 1.00 36.03 593 GLY A O 1
ATOM 4323 N N . ALA A 1 594 ? 10.663 0.775 40.905 1.00 41.41 594 ALA A N 1
ATOM 4324 C CA . ALA A 1 594 ? 11.586 0.253 39.903 1.00 41.41 594 ALA A CA 1
ATOM 4325 C C . ALA A 1 594 ? 11.710 -1.269 40.087 1.00 41.41 594 ALA A C 1
ATOM 4327 O O . ALA A 1 594 ? 12.382 -1.717 41.016 1.00 41.41 594 ALA A O 1
ATOM 4328 N N . GLY A 1 595 ? 11.054 -2.072 39.244 1.00 45.72 595 GLY A N 1
ATOM 4329 C CA . GLY A 1 595 ? 11.241 -3.523 39.314 1.00 45.72 595 GLY A CA 1
ATOM 4330 C C . GLY A 1 595 ? 10.608 -4.383 38.225 1.00 45.72 595 GLY A C 1
ATOM 4331 O O . GLY A 1 595 ? 11.229 -5.378 37.876 1.00 45.72 595 GLY A O 1
ATOM 4332 N N . ASP A 1 596 ? 9.437 -4.026 37.678 1.00 66.00 596 ASP A N 1
ATOM 4333 C CA . ASP A 1 596 ? 8.631 -5.017 36.926 1.00 66.00 596 ASP A CA 1
ATOM 4334 C C . ASP A 1 596 ? 8.022 -4.523 35.596 1.00 66.00 596 ASP A C 1
ATOM 4336 O O . ASP A 1 596 ? 7.182 -5.188 34.992 1.00 66.00 596 ASP A O 1
ATOM 4340 N N . ALA A 1 597 ? 8.438 -3.348 35.105 1.00 76.88 597 ALA A N 1
ATOM 4341 C CA . ALA A 1 597 ? 7.995 -2.856 33.800 1.00 76.88 597 ALA A CA 1
ATOM 4342 C C . ALA A 1 597 ? 8.749 -3.584 32.674 1.00 76.88 597 ALA A C 1
ATOM 4344 O O . ALA A 1 597 ? 9.968 -3.458 32.538 1.00 76.88 597 ALA A O 1
ATOM 4345 N N . HIS A 1 598 ? 8.017 -4.336 31.854 1.00 89.88 598 HIS A N 1
ATOM 4346 C CA . HIS A 1 598 ? 8.562 -5.037 30.694 1.00 89.88 598 HIS A CA 1
ATOM 4347 C C . HIS A 1 598 ? 8.700 -4.107 29.480 1.00 89.88 598 HIS A C 1
ATOM 4349 O O . HIS A 1 598 ? 9.670 -4.211 28.727 1.00 89.88 598 HIS A O 1
ATOM 4355 N N . LEU A 1 599 ? 7.776 -3.148 29.355 1.00 94.69 599 LEU A N 1
ATOM 4356 C CA . LEU A 1 599 ? 7.824 -2.012 28.435 1.00 94.69 599 LEU A CA 1
ATOM 4357 C C . LEU A 1 599 ? 7.575 -0.716 29.217 1.00 94.69 599 LEU A C 1
ATOM 4359 O O . LEU A 1 599 ? 6.615 -0.614 29.980 1.00 94.69 599 LEU A O 1
ATOM 4363 N N . GLU A 1 600 ? 8.427 0.283 29.012 1.00 95.94 600 GLU A N 1
ATOM 4364 C CA . GLU A 1 600 ? 8.340 1.586 29.669 1.00 95.94 600 GLU A CA 1
ATOM 4365 C C . GLU A 1 600 ? 8.529 2.727 28.665 1.00 95.94 600 GLU A C 1
ATOM 4367 O O . GLU A 1 600 ? 9.494 2.759 27.900 1.00 95.94 600 GLU A O 1
ATOM 4372 N N . TYR A 1 601 ? 7.607 3.683 28.706 1.00 96.00 601 TYR A N 1
ATOM 4373 C CA . TYR A 1 601 ? 7.722 5.007 28.114 1.00 96.00 601 TYR A CA 1
ATOM 4374 C C . TYR A 1 601 ? 7.876 6.008 29.255 1.00 96.00 601 TYR A C 1
ATOM 4376 O O . TYR A 1 601 ? 7.016 6.065 30.137 1.00 96.00 601 TYR A O 1
ATOM 4384 N N . ASP A 1 602 ? 8.946 6.798 29.231 1.00 95.56 602 ASP A N 1
ATOM 4385 C CA . ASP A 1 602 ? 9.224 7.813 30.244 1.00 95.56 602 ASP A CA 1
ATOM 4386 C C . ASP A 1 602 ? 9.462 9.182 29.597 1.00 95.56 602 ASP A C 1
ATOM 4388 O O . ASP A 1 602 ? 10.482 9.408 28.938 1.00 95.56 602 ASP A O 1
ATOM 4392 N N . GLY A 1 603 ? 8.490 10.084 29.758 1.00 94.06 603 GLY A N 1
ATOM 4393 C CA . GLY A 1 603 ? 8.563 11.473 29.305 1.00 94.06 603 GLY A CA 1
ATOM 4394 C C . GLY A 1 603 ? 8.666 11.622 27.790 1.00 94.06 603 GLY A C 1
ATOM 4395 O O . GLY A 1 603 ? 9.297 12.559 27.307 1.00 94.06 603 GLY A O 1
ATOM 4396 N N . VAL A 1 604 ? 8.088 10.695 27.025 1.00 95.38 604 VAL A N 1
ATOM 4397 C CA . VAL A 1 604 ? 8.315 10.605 25.579 1.00 95.38 604 VAL A CA 1
ATOM 4398 C C . VAL A 1 604 ? 7.634 11.748 24.831 1.00 95.38 604 VAL A C 1
ATOM 4400 O O . VAL A 1 604 ? 6.415 11.921 24.913 1.00 95.38 604 VAL A O 1
ATOM 4403 N N . ALA A 1 605 ? 8.409 12.498 24.048 1.00 94.88 605 ALA A N 1
ATOM 4404 C CA . ALA A 1 605 ? 7.897 13.535 23.159 1.00 94.88 605 ALA A CA 1
ATOM 4405 C C . ALA A 1 605 ? 8.376 13.337 21.718 1.00 94.88 605 ALA A C 1
ATOM 4407 O O . ALA A 1 605 ? 9.468 12.815 21.457 1.00 94.88 605 ALA A O 1
ATOM 4408 N N . LYS A 1 606 ? 7.531 13.747 20.769 1.00 94.38 606 LYS A N 1
ATOM 4409 C CA . LYS A 1 606 ? 7.820 13.648 19.338 1.00 94.38 606 LYS A CA 1
ATOM 4410 C C . LYS A 1 606 ? 7.108 14.724 18.548 1.00 94.38 606 LYS A C 1
ATOM 4412 O O . LYS A 1 606 ? 5.896 14.887 18.698 1.00 94.38 606 LYS A O 1
ATOM 4417 N N . SER A 1 607 ? 7.846 15.342 17.636 1.00 91.75 607 SER A N 1
ATOM 4418 C CA . SER A 1 607 ? 7.322 16.292 16.665 1.00 9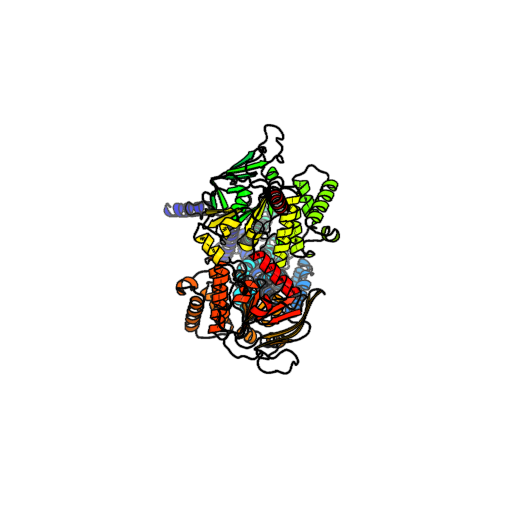1.75 607 SER A CA 1
ATOM 4419 C C . SER A 1 607 ? 7.674 15.874 15.237 1.00 91.75 607 SER A C 1
ATOM 4421 O O . SER A 1 607 ? 8.763 15.359 14.972 1.00 91.75 607 SER A O 1
ATOM 4423 N N . TYR A 1 608 ? 6.758 16.113 14.303 1.00 86.62 608 TYR A N 1
ATOM 4424 C CA . TYR A 1 608 ? 6.991 15.967 12.865 1.00 86.62 608 TYR A CA 1
ATOM 4425 C C . TYR A 1 608 ? 6.749 17.318 12.201 1.00 86.62 608 TYR A C 1
ATOM 4427 O O . TYR A 1 608 ? 5.750 17.965 12.486 1.00 86.62 608 TYR A O 1
ATOM 4435 N N . ASP A 1 609 ? 7.696 17.778 11.381 1.00 84.19 609 ASP A N 1
ATOM 4436 C CA . ASP A 1 609 ? 7.607 19.052 10.649 1.00 84.19 609 ASP A CA 1
ATOM 4437 C C . ASP A 1 609 ? 7.231 20.278 11.515 1.00 84.19 609 ASP A C 1
ATOM 4439 O O . ASP A 1 609 ? 6.663 21.257 11.040 1.00 84.19 609 ASP A O 1
ATOM 4443 N N . GLY A 1 610 ? 7.603 20.245 12.800 1.00 80.75 610 GLY A N 1
ATOM 4444 C CA . GLY A 1 610 ? 7.328 21.305 13.776 1.00 80.75 610 GLY A CA 1
ATOM 4445 C C . GLY A 1 610 ? 6.034 21.133 14.579 1.00 80.75 610 GLY A C 1
ATOM 4446 O O . GLY A 1 610 ? 5.840 21.863 15.549 1.00 80.75 610 GLY A O 1
ATOM 4447 N N . GLU A 1 611 ? 5.189 20.156 14.249 1.00 82.62 611 GLU A N 1
ATOM 4448 C CA . GLU A 1 611 ? 3.955 19.854 14.974 1.00 82.62 611 GLU A CA 1
ATOM 4449 C C . GLU A 1 611 ? 4.176 18.737 16.002 1.00 82.62 611 GLU A C 1
ATOM 4451 O O . GLU A 1 611 ? 4.673 17.655 15.679 1.00 82.62 611 GLU A O 1
ATOM 4456 N N . ALA A 1 612 ? 3.829 19.006 17.264 1.00 88.06 612 ALA A N 1
ATOM 4457 C CA . ALA A 1 612 ? 3.997 18.056 18.360 1.00 88.06 612 ALA A CA 1
ATOM 4458 C C . ALA A 1 612 ? 2.890 16.994 18.346 1.00 88.06 612 ALA A C 1
ATOM 4460 O O . ALA A 1 612 ? 1.730 17.313 18.613 1.00 88.06 612 ALA A O 1
ATOM 4461 N N . VAL A 1 613 ? 3.284 15.741 18.109 1.00 92.31 613 VAL A N 1
ATOM 4462 C CA . VAL A 1 613 ? 2.409 14.557 18.091 1.00 92.31 613 VAL A CA 1
ATOM 4463 C C . VAL A 1 613 ? 2.355 13.872 19.455 1.00 92.31 613 VAL A C 1
ATOM 4465 O O . VAL A 1 613 ? 1.301 13.397 19.852 1.00 92.31 613 VAL A O 1
ATOM 4468 N N . LEU A 1 614 ? 3.471 13.827 20.191 1.00 95.44 614 LEU A N 1
ATOM 4469 C CA . LEU A 1 614 ? 3.538 13.277 21.553 1.00 95.44 614 LEU A CA 1
ATOM 4470 C C . LEU A 1 614 ? 4.138 14.311 22.505 1.00 95.44 614 LEU A C 1
ATOM 4472 O O . LEU A 1 614 ? 5.110 14.982 22.153 1.00 95.44 614 LEU A O 1
ATOM 4476 N N . ARG A 1 615 ? 3.568 14.434 23.708 1.00 94.75 615 ARG A N 1
ATOM 4477 C CA . ARG A 1 615 ? 3.832 15.526 24.658 1.00 94.75 615 ARG A CA 1
ATOM 4478 C C . ARG A 1 615 ? 4.099 15.005 26.073 1.00 94.75 615 ARG A C 1
ATOM 4480 O O . ARG A 1 615 ? 3.316 15.283 26.982 1.00 94.75 615 ARG A O 1
ATOM 4487 N N . GLY A 1 616 ? 5.214 14.298 26.259 1.00 92.81 616 GLY A N 1
ATOM 4488 C CA . GLY A 1 616 ? 5.646 13.804 27.571 1.00 92.81 616 GLY A CA 1
ATOM 4489 C C . GLY A 1 616 ? 4.827 12.600 28.034 1.00 92.81 616 GLY A C 1
ATOM 4490 O O . GLY A 1 616 ? 4.222 12.626 29.100 1.00 92.81 616 GLY A O 1
ATOM 4491 N N . VAL A 1 617 ? 4.750 11.564 27.201 1.00 95.69 617 VAL A N 1
ATOM 4492 C CA . VAL A 1 617 ? 3.991 10.344 27.493 1.00 95.69 617 VAL A CA 1
ATOM 4493 C C . VAL A 1 617 ? 4.726 9.481 28.514 1.00 95.69 617 VAL A C 1
ATOM 4495 O O . VAL A 1 617 ? 5.896 9.145 28.317 1.00 95.69 617 VAL A O 1
ATOM 4498 N N . HIS A 1 618 ? 3.999 9.073 29.557 1.00 95.25 618 HIS A N 1
ATOM 4499 C CA . HIS A 1 618 ? 4.424 8.067 30.523 1.00 95.25 618 HIS A CA 1
ATOM 4500 C C . HIS A 1 618 ? 3.467 6.873 30.468 1.00 95.25 618 HIS A C 1
ATOM 4502 O O . HIS A 1 618 ? 2.255 7.043 30.596 1.00 95.25 618 HIS A O 1
ATOM 4508 N N . LEU A 1 619 ? 4.002 5.671 30.262 1.00 95.31 619 LEU A N 1
ATOM 4509 C CA . LEU A 1 619 ? 3.229 4.429 30.247 1.00 95.31 619 LEU A CA 1
ATOM 4510 C C . LEU A 1 619 ? 4.150 3.266 30.617 1.00 95.31 619 LEU A C 1
ATOM 4512 O O . LEU A 1 619 ? 5.230 3.125 30.052 1.00 95.31 619 LEU A O 1
ATOM 4516 N N . ARG A 1 620 ? 3.716 2.415 31.545 1.00 94.75 620 ARG A N 1
ATOM 4517 C CA . ARG A 1 620 ? 4.404 1.169 31.909 1.00 94.75 620 ARG A CA 1
ATOM 4518 C C . ARG A 1 620 ? 3.495 -0.003 31.610 1.00 94.75 620 ARG A C 1
ATOM 4520 O O . ARG A 1 620 ? 2.306 0.109 31.889 1.00 94.75 620 ARG A O 1
ATOM 4527 N N . VAL A 1 621 ? 4.049 -1.087 31.082 1.00 95.19 621 VAL A N 1
ATOM 4528 C CA . VAL A 1 621 ? 3.355 -2.354 30.833 1.00 95.19 621 VAL A CA 1
ATOM 4529 C C . VAL A 1 621 ? 4.144 -3.474 31.499 1.00 95.19 621 VAL A C 1
ATOM 4531 O O . VAL A 1 621 ? 5.356 -3.594 31.286 1.00 95.19 621 VAL A O 1
ATOM 4534 N N . SER A 1 622 ? 3.470 -4.262 32.327 1.00 94.00 622 SER A N 1
ATOM 4535 C CA . SER A 1 622 ? 4.057 -5.379 33.064 1.00 94.00 622 SER A CA 1
ATOM 4536 C C . SER A 1 622 ? 4.269 -6.602 32.165 1.00 94.00 622 SER A C 1
ATOM 4538 O O . SER A 1 622 ? 3.728 -6.715 31.060 1.00 94.00 622 SER A O 1
ATOM 4540 N N . ARG A 1 623 ? 5.091 -7.548 32.626 1.00 92.69 623 ARG A N 1
ATOM 4541 C CA . ARG A 1 623 ? 5.305 -8.813 31.912 1.00 92.69 623 ARG A CA 1
ATOM 4542 C C . ARG A 1 623 ? 3.996 -9.610 31.823 1.00 92.69 623 ARG A C 1
ATOM 4544 O O . ARG A 1 623 ? 3.292 -9.720 32.821 1.00 92.69 623 ARG A O 1
ATOM 4551 N N . GLY A 1 624 ? 3.672 -10.122 30.635 1.00 90.00 624 GLY A N 1
ATOM 4552 C CA . GLY A 1 624 ? 2.434 -10.864 30.364 1.00 90.00 624 GLY A CA 1
ATOM 4553 C C . GLY A 1 624 ? 1.150 -10.019 30.380 1.00 90.00 624 GLY A C 1
ATOM 4554 O O . GLY A 1 624 ? 0.086 -10.547 30.084 1.00 90.00 624 GLY A O 1
ATOM 4555 N N . GLU A 1 625 ? 1.226 -8.720 30.700 1.00 94.44 625 GLU A N 1
ATOM 4556 C CA . GLU A 1 625 ? 0.070 -7.816 30.676 1.00 94.44 625 GLU A CA 1
ATOM 4557 C C . GLU A 1 625 ? -0.320 -7.478 29.230 1.00 94.44 625 GLU A C 1
ATOM 4559 O O . GLU A 1 625 ? 0.539 -7.182 28.388 1.00 94.44 625 GLU A O 1
ATOM 4564 N N . SER A 1 626 ? -1.625 -7.465 28.962 1.00 95.25 626 SER A N 1
ATOM 4565 C CA . SER A 1 626 ? -2.205 -6.958 27.725 1.00 95.25 626 SER A CA 1
ATOM 4566 C C . SER A 1 626 ? -2.812 -5.563 27.934 1.00 95.25 626 SER A C 1
ATOM 4568 O O . SER A 1 626 ? -3.801 -5.366 28.642 1.00 95.25 626 SER A O 1
ATOM 4570 N N . VAL A 1 627 ? -2.208 -4.551 27.308 1.00 96.69 627 VAL A N 1
ATOM 4571 C CA . VAL A 1 627 ? -2.660 -3.155 27.400 1.00 96.69 627 VAL A CA 1
ATOM 4572 C C . VAL A 1 627 ? -3.180 -2.698 26.050 1.00 96.69 627 VAL A C 1
ATOM 4574 O O . VAL A 1 627 ? -2.451 -2.742 25.056 1.00 96.69 627 VAL A O 1
ATOM 4577 N N . ALA A 1 628 ? -4.419 -2.208 26.017 1.00 96.00 628 ALA A N 1
ATOM 4578 C CA . ALA A 1 628 ? -4.968 -1.566 24.833 1.00 96.00 628 ALA A CA 1
ATOM 4579 C C . ALA A 1 628 ? -4.808 -0.039 24.898 1.00 96.00 628 ALA A C 1
ATOM 4581 O O . ALA A 1 628 ? -5.311 0.624 25.808 1.00 96.00 628 ALA A O 1
ATOM 4582 N N . LEU A 1 629 ? -4.105 0.518 23.914 1.00 96.00 629 LEU A N 1
ATOM 4583 C CA . LEU A 1 629 ? -3.914 1.949 23.718 1.00 96.00 629 LEU A CA 1
ATOM 4584 C C . LEU A 1 629 ? -4.998 2.479 22.773 1.00 96.00 629 LEU A C 1
ATOM 4586 O O . LEU A 1 629 ? -4.945 2.229 21.566 1.00 96.00 629 LEU A O 1
ATOM 4590 N N . VAL A 1 630 ? -5.950 3.226 23.330 1.00 93.38 630 VAL A N 1
ATOM 4591 C CA . VAL A 1 630 ? -7.132 3.756 22.634 1.00 93.38 630 VAL A CA 1
ATOM 4592 C C . VAL A 1 630 ? -7.083 5.274 22.504 1.00 93.38 630 VAL A C 1
ATOM 4594 O O . VAL A 1 630 ? -6.393 5.947 23.263 1.00 93.38 630 VAL A O 1
ATOM 4597 N N . GLY A 1 631 ? -7.792 5.835 21.529 1.00 89.25 631 GLY A N 1
ATOM 4598 C CA . GLY A 1 631 ? -7.851 7.283 21.308 1.00 89.25 631 GLY A CA 1
ATOM 4599 C C . GLY A 1 631 ? -8.284 7.637 19.891 1.00 89.25 631 GLY A C 1
ATOM 4600 O O . GLY A 1 631 ? -8.328 6.764 19.021 1.00 89.25 631 GLY A O 1
ATOM 4601 N N . GLU A 1 632 ? -8.545 8.916 19.633 1.00 84.94 632 GLU A N 1
ATOM 4602 C CA . GLU A 1 632 ? -8.920 9.406 18.300 1.00 84.94 632 GLU A CA 1
ATOM 4603 C C . GLU A 1 632 ? -7.800 9.196 17.261 1.00 84.94 632 GLU A C 1
ATOM 4605 O O . GLU A 1 632 ? -6.614 8.991 17.584 1.00 84.94 632 GLU A O 1
ATOM 4610 N N . SER A 1 633 ? -8.168 9.211 15.980 1.00 82.00 633 SER A N 1
ATOM 4611 C CA . SER A 1 633 ? -7.202 9.148 14.882 1.00 82.00 633 SER A CA 1
ATOM 4612 C C . SER A 1 633 ? -6.239 10.335 14.961 1.00 82.00 633 SER A C 1
ATOM 4614 O O . SER A 1 633 ? -6.643 11.469 15.179 1.00 82.00 633 SER A O 1
ATOM 4616 N N . GLY A 1 634 ? -4.936 10.088 14.800 1.00 79.44 634 GLY A N 1
ATOM 4617 C CA . GLY A 1 634 ? -3.921 11.148 14.888 1.00 79.44 634 GLY A CA 1
ATOM 4618 C C . GLY A 1 634 ? -3.429 11.489 16.302 1.00 79.44 634 GLY A C 1
ATOM 4619 O O . GLY A 1 634 ? -2.447 12.214 16.419 1.00 79.44 634 GLY A O 1
ATOM 4620 N N . ALA A 1 635 ? -3.979 10.890 17.368 1.00 86.62 635 ALA A N 1
ATOM 4621 C CA . ALA A 1 635 ? -3.526 11.130 18.749 1.00 86.62 635 ALA A CA 1
ATOM 4622 C C . ALA A 1 635 ? -2.067 10.702 19.048 1.00 86.62 635 ALA A C 1
ATOM 4624 O O . ALA A 1 635 ? -1.532 11.023 20.106 1.00 86.62 635 ALA A O 1
ATOM 4625 N N . GLY A 1 636 ? -1.422 9.958 18.137 1.00 88.94 636 GLY A N 1
ATOM 4626 C CA . GLY A 1 636 ? -0.032 9.501 18.269 1.00 88.94 636 GLY A CA 1
ATOM 4627 C C . GLY A 1 636 ? 0.148 8.022 18.643 1.00 88.94 636 GLY A C 1
ATOM 4628 O O . GLY A 1 636 ? 1.272 7.602 18.918 1.00 88.94 636 GLY A O 1
ATOM 4629 N N . LYS A 1 637 ? -0.918 7.209 18.611 1.00 92.94 637 LYS A N 1
ATOM 4630 C CA . LYS A 1 637 ? -0.902 5.797 19.044 1.00 92.94 637 LYS A CA 1
ATOM 4631 C C . LYS A 1 637 ? 0.105 4.933 18.269 1.00 92.94 637 LYS A C 1
ATOM 4633 O O . LYS A 1 637 ? 1.021 4.365 18.861 1.00 92.94 637 LYS A O 1
ATOM 4638 N N . SER A 1 638 ? 0.021 4.922 16.936 1.00 91.75 638 SER A N 1
ATOM 4639 C CA . SER A 1 638 ? 0.962 4.175 16.085 1.00 91.75 638 SER A CA 1
ATOM 4640 C C . SER A 1 638 ? 2.391 4.725 16.178 1.00 91.75 638 SER A C 1
ATOM 4642 O O . SER A 1 638 ? 3.356 3.988 15.993 1.00 91.75 638 SER A O 1
ATOM 4644 N N . THR A 1 639 ? 2.565 6.009 16.520 1.00 93.44 639 THR A N 1
ATOM 4645 C CA . THR A 1 639 ? 3.892 6.584 16.794 1.00 93.44 639 THR A CA 1
ATOM 4646 C C . THR A 1 639 ? 4.518 5.947 18.036 1.00 93.44 639 THR A C 1
ATOM 4648 O O . THR A 1 639 ? 5.678 5.543 17.968 1.00 93.44 639 THR A O 1
ATOM 4651 N N . LEU A 1 640 ? 3.762 5.785 19.130 1.00 94.12 640 LEU A N 1
ATOM 4652 C CA . LEU A 1 640 ? 4.225 5.079 20.334 1.00 94.12 640 LEU A CA 1
ATOM 4653 C C . LEU A 1 640 ? 4.540 3.606 20.049 1.00 94.12 640 LEU A C 1
ATOM 4655 O O . LEU A 1 640 ? 5.595 3.120 20.458 1.00 94.12 640 LEU A O 1
ATOM 4659 N N . GLY A 1 641 ? 3.682 2.910 19.297 1.00 93.88 641 GLY A N 1
ATOM 4660 C CA . GLY A 1 641 ? 3.934 1.522 18.906 1.00 93.88 641 GLY A CA 1
ATOM 4661 C C . GLY A 1 641 ? 5.223 1.369 18.089 1.00 93.88 641 GLY A C 1
ATOM 4662 O O . GLY A 1 641 ? 6.061 0.510 18.374 1.00 93.88 641 GLY A O 1
ATOM 4663 N N . ARG A 1 642 ? 5.432 2.233 17.086 1.00 92.94 642 ARG A N 1
ATOM 4664 C CA . ARG A 1 642 ? 6.643 2.217 16.245 1.00 92.94 642 ARG A CA 1
ATOM 4665 C C . ARG A 1 642 ? 7.913 2.527 17.032 1.00 92.94 642 ARG A C 1
ATOM 4667 O O . ARG A 1 642 ? 8.981 2.042 16.655 1.00 92.94 642 ARG A O 1
ATOM 4674 N N . MET A 1 643 ? 7.828 3.317 18.102 1.00 93.94 643 MET A N 1
ATOM 4675 C CA . MET A 1 643 ? 8.974 3.568 18.980 1.00 93.94 643 MET A CA 1
ATOM 4676 C C . MET A 1 643 ? 9.413 2.316 19.733 1.00 93.94 643 MET A C 1
ATOM 4678 O O . MET A 1 643 ? 10.614 2.084 19.840 1.00 93.94 643 MET A O 1
ATOM 4682 N N . THR A 1 644 ? 8.476 1.478 20.179 1.00 92.75 644 THR A N 1
ATOM 4683 C CA . THR A 1 644 ? 8.778 0.201 20.852 1.00 92.75 644 THR A CA 1
ATOM 4684 C C . THR A 1 644 ? 9.562 -0.746 19.957 1.00 92.75 644 THR A C 1
ATOM 4686 O O . THR A 1 644 ? 10.519 -1.368 20.402 1.00 92.75 644 THR A O 1
ATOM 4689 N N . ALA A 1 645 ? 9.214 -0.799 18.669 1.00 89.94 645 ALA A N 1
ATOM 4690 C CA . ALA A 1 645 ? 9.919 -1.602 17.669 1.00 89.94 645 ALA A CA 1
ATOM 4691 C C . ALA A 1 645 ? 11.204 -0.937 17.125 1.00 89.94 645 ALA A C 1
ATOM 4693 O O . ALA A 1 645 ? 11.810 -1.441 16.180 1.00 89.94 645 ALA A O 1
ATOM 4694 N N . GLY A 1 646 ? 11.611 0.224 17.655 1.00 89.69 646 GLY A N 1
ATOM 4695 C CA . GLY A 1 646 ? 12.793 0.962 17.190 1.00 89.69 646 GLY A CA 1
ATOM 4696 C C . GLY A 1 646 ? 12.665 1.557 15.781 1.00 89.69 646 GLY A C 1
ATOM 4697 O O . GLY A 1 646 ? 13.667 1.953 15.185 1.00 89.69 646 GLY A O 1
ATOM 4698 N N . LEU A 1 647 ? 11.447 1.638 15.234 1.00 87.62 647 LEU A N 1
ATOM 4699 C CA . LEU A 1 647 ? 11.170 2.196 13.906 1.00 87.62 647 LEU A CA 1
ATOM 4700 C C . LEU A 1 647 ? 11.126 3.731 13.914 1.00 87.62 647 LEU A C 1
ATOM 4702 O O . LEU A 1 647 ? 11.393 4.362 12.891 1.00 87.62 647 LEU A O 1
ATOM 4706 N N . VAL A 1 648 ? 10.796 4.329 15.061 1.00 90.62 648 VAL A N 1
ATOM 4707 C CA . VAL A 1 648 ? 10.792 5.778 15.295 1.00 90.62 648 VAL A CA 1
ATOM 4708 C C . VAL A 1 648 ? 11.604 6.073 16.549 1.00 90.62 648 VAL A C 1
ATOM 4710 O O . VAL A 1 648 ? 11.456 5.405 17.566 1.00 90.62 648 VAL A O 1
ATOM 4713 N N . THR A 1 649 ? 12.459 7.091 16.494 1.00 90.31 649 THR A N 1
ATOM 4714 C CA . THR A 1 649 ? 13.203 7.570 17.666 1.00 90.31 649 THR A CA 1
ATOM 4715 C C . THR A 1 649 ? 12.465 8.753 18.304 1.00 90.31 649 THR A C 1
ATOM 4717 O O . THR A 1 649 ? 12.068 9.663 17.560 1.00 90.31 649 THR A O 1
ATOM 4720 N N . PRO A 1 650 ? 12.270 8.765 19.636 1.00 93.62 650 PRO A N 1
ATOM 4721 C CA . PRO A 1 650 ? 11.725 9.922 20.342 1.00 93.62 650 PRO A CA 1
ATOM 4722 C C . PRO A 1 650 ? 12.675 11.124 20.256 1.00 93.62 650 PRO A C 1
ATOM 4724 O O . PRO A 1 650 ? 13.888 10.946 20.139 1.00 93.62 650 PRO A O 1
ATOM 4727 N N . ASP A 1 651 ? 12.121 12.338 20.286 1.00 93.25 651 ASP A N 1
ATOM 4728 C CA . ASP A 1 651 ? 12.926 13.568 20.329 1.00 93.25 651 ASP A CA 1
ATOM 4729 C C . ASP A 1 651 ? 13.366 13.876 21.769 1.00 93.25 651 ASP A C 1
ATOM 4731 O O . ASP A 1 651 ? 14.498 14.301 21.998 1.00 93.25 651 ASP A O 1
ATOM 4735 N N . GLU A 1 652 ? 12.491 13.587 22.739 1.00 92.81 652 GLU A N 1
ATOM 4736 C CA . GLU A 1 652 ? 12.750 13.672 24.179 1.00 92.81 652 GLU A CA 1
ATOM 4737 C C . GLU A 1 652 ? 12.189 12.440 24.903 1.00 92.81 652 GLU A C 1
ATOM 4739 O O . GLU A 1 652 ? 11.302 11.753 24.388 1.00 92.81 652 GLU A O 1
ATOM 4744 N N . GLY A 1 653 ? 12.692 12.176 26.110 1.00 92.50 653 GLY A N 1
ATOM 4745 C CA . GLY A 1 653 ? 12.304 11.017 26.912 1.00 92.50 653 GLY A CA 1
ATOM 4746 C C . GLY A 1 653 ? 12.969 9.715 26.467 1.00 92.50 653 GLY A C 1
ATOM 4747 O O . GLY A 1 653 ? 13.857 9.694 25.609 1.00 92.50 653 GLY A O 1
ATOM 4748 N N . THR A 1 654 ? 12.561 8.607 27.083 1.00 93.25 654 THR A N 1
ATOM 4749 C CA . THR A 1 654 ? 13.117 7.281 26.788 1.00 93.25 654 THR A CA 1
ATOM 4750 C C . THR A 1 654 ? 12.030 6.227 26.620 1.00 93.25 654 THR A C 1
ATOM 4752 O O . THR A 1 654 ? 10.992 6.270 27.272 1.00 93.25 654 THR A O 1
ATOM 4755 N N . VAL A 1 655 ? 12.286 5.279 25.717 1.00 95.00 655 VAL A N 1
ATOM 4756 C CA . VAL A 1 655 ? 11.513 4.040 25.580 1.00 95.00 655 VAL A CA 1
ATOM 4757 C C . VAL A 1 655 ? 12.439 2.891 25.932 1.00 95.00 655 VAL A C 1
ATOM 4759 O O . VAL A 1 655 ? 13.555 2.837 25.401 1.00 95.00 655 VAL A O 1
ATOM 4762 N N . ALA A 1 656 ? 12.007 1.999 26.818 1.00 94.75 656 ALA A N 1
ATOM 4763 C CA . ALA A 1 656 ? 12.778 0.851 27.268 1.00 94.75 656 ALA A CA 1
ATOM 4764 C C . ALA A 1 656 ? 11.967 -0.448 27.189 1.00 94.75 656 ALA A C 1
ATOM 4766 O O . ALA A 1 656 ? 10.780 -0.469 27.499 1.00 94.75 656 ALA A O 1
ATOM 4767 N N . VAL A 1 657 ? 12.636 -1.531 26.790 1.00 94.00 657 VAL A N 1
ATOM 4768 C CA . VAL A 1 657 ? 12.109 -2.905 26.792 1.00 94.00 657 VAL A CA 1
ATOM 4769 C C . VAL A 1 657 ? 13.089 -3.778 27.565 1.00 94.00 657 VAL A C 1
ATOM 4771 O O . VAL A 1 657 ? 14.297 -3.678 27.340 1.00 94.00 657 VAL A O 1
ATOM 4774 N N . GLU A 1 658 ? 12.600 -4.581 28.512 1.00 90.00 658 GLU A N 1
ATOM 4775 C CA . GLU A 1 658 ? 13.439 -5.356 29.448 1.00 90.00 658 GLU A CA 1
ATOM 4776 C C . GLU A 1 658 ? 14.512 -4.484 30.147 1.00 90.00 658 GLU A C 1
ATOM 4778 O O . GLU A 1 658 ? 15.668 -4.879 30.323 1.00 90.00 658 GLU A O 1
ATOM 4783 N N . GLY A 1 659 ? 14.153 -3.237 30.480 1.00 87.75 659 GLY A N 1
ATOM 4784 C CA . GLY A 1 659 ? 15.053 -2.248 31.089 1.00 87.75 659 GLY A CA 1
ATOM 4785 C C . GLY A 1 659 ? 16.146 -1.690 30.164 1.00 87.75 659 GLY A C 1
ATOM 4786 O O . GLY A 1 659 ? 16.998 -0.920 30.611 1.00 87.75 659 GLY A O 1
ATOM 4787 N N . ARG A 1 660 ? 16.158 -2.048 28.872 1.00 91.06 660 ARG A N 1
ATOM 4788 C CA . ARG A 1 660 ? 17.121 -1.549 27.878 1.00 91.06 660 ARG A CA 1
ATOM 4789 C C . ARG A 1 660 ? 16.489 -0.475 27.009 1.00 91.06 660 ARG A C 1
ATOM 4791 O O . ARG A 1 660 ? 15.440 -0.692 26.414 1.00 91.06 660 ARG A O 1
ATOM 4798 N N . SER A 1 661 ? 17.164 0.665 26.874 1.00 92.38 661 SER A N 1
ATOM 4799 C CA . SER A 1 661 ? 16.705 1.755 26.007 1.00 92.38 661 SER A CA 1
ATOM 4800 C C . SER A 1 661 ? 16.649 1.315 24.537 1.00 92.38 661 SER A C 1
ATOM 4802 O O . SER A 1 661 ? 17.663 0.937 23.949 1.00 92.38 661 SER A O 1
ATOM 4804 N N . VAL A 1 662 ? 15.465 1.396 23.928 1.00 90.25 662 VAL A N 1
ATOM 4805 C CA . VAL A 1 662 ? 15.207 0.953 22.552 1.00 90.25 662 VAL A CA 1
ATOM 4806 C C . VAL A 1 662 ? 16.012 1.755 21.521 1.00 90.25 662 VAL A C 1
ATOM 4808 O O . VAL A 1 662 ? 16.635 1.126 20.668 1.00 90.25 662 VAL A O 1
ATOM 4811 N N . PRO A 1 663 ? 16.105 3.102 21.576 1.00 86.31 663 PRO A N 1
ATOM 4812 C CA . PRO A 1 663 ? 16.924 3.859 20.625 1.00 86.31 663 PRO A CA 1
ATOM 4813 C C . PRO A 1 663 ? 18.402 3.456 20.598 1.00 86.31 663 PRO A C 1
ATOM 4815 O O . PRO A 1 663 ? 18.990 3.309 19.524 1.00 86.31 663 PRO A O 1
ATOM 4818 N N . SER A 1 664 ? 19.017 3.266 21.770 1.00 84.12 664 SER A N 1
ATOM 4819 C CA . SER A 1 664 ? 20.427 2.878 21.854 1.00 84.12 664 SER A CA 1
ATOM 4820 C C . SER A 1 664 ? 20.628 1.417 21.453 1.00 84.12 664 SER A C 1
ATOM 4822 O O . SER A 1 664 ? 21.598 1.109 20.754 1.00 84.12 664 SER A O 1
ATOM 4824 N N . TRP A 1 665 ? 19.685 0.540 21.807 1.00 85.44 665 TRP A N 1
ATOM 4825 C CA . TRP A 1 665 ? 19.680 -0.861 21.397 1.00 85.44 665 TRP A CA 1
ATOM 4826 C C . TRP A 1 665 ? 19.520 -0.999 19.880 1.00 85.44 665 TRP A C 1
ATOM 4828 O O . TRP A 1 665 ? 20.341 -1.651 19.247 1.00 85.44 665 TRP A O 1
ATOM 4838 N N . ALA A 1 666 ? 18.574 -0.298 19.254 1.00 81.94 666 ALA A N 1
ATOM 4839 C CA . ALA A 1 666 ? 18.404 -0.285 17.801 1.00 81.94 666 ALA A CA 1
ATOM 4840 C C . ALA A 1 666 ? 19.662 0.218 17.067 1.00 81.94 666 ALA A C 1
ATOM 4842 O O . ALA A 1 666 ? 20.007 -0.287 16.001 1.00 81.94 666 ALA A O 1
ATOM 4843 N N . ALA A 1 667 ? 20.378 1.193 17.635 1.00 79.44 667 ALA A N 1
ATOM 4844 C CA . ALA A 1 667 ? 21.606 1.717 17.039 1.00 79.44 667 ALA A CA 1
ATOM 4845 C C . ALA A 1 667 ? 22.806 0.756 17.147 1.00 79.44 667 ALA A C 1
ATOM 4847 O O . ALA A 1 667 ? 23.692 0.797 16.292 1.00 79.44 667 ALA A O 1
ATOM 4848 N N . THR A 1 668 ? 22.859 -0.082 18.188 1.00 83.56 668 THR A N 1
ATOM 4849 C CA . THR A 1 668 ? 24.002 -0.973 18.468 1.00 83.56 668 THR A CA 1
ATOM 4850 C C . THR A 1 668 ? 23.763 -2.421 18.046 1.00 83.56 668 THR A C 1
ATOM 4852 O O . THR A 1 668 ? 24.664 -3.040 17.485 1.00 83.56 668 THR A O 1
ATOM 4855 N N . ASP A 1 669 ? 22.563 -2.950 18.279 1.00 84.56 669 ASP A N 1
ATOM 4856 C CA . ASP A 1 669 ? 22.170 -4.334 18.014 1.00 84.56 669 ASP A CA 1
ATOM 4857 C C . ASP A 1 669 ? 20.673 -4.448 17.664 1.00 84.56 669 ASP A C 1
ATOM 4859 O O . ASP A 1 669 ? 19.856 -5.037 18.375 1.00 84.56 669 ASP A O 1
ATOM 4863 N N . HIS A 1 670 ? 20.319 -3.882 16.512 1.00 84.31 670 HIS A N 1
ATOM 4864 C CA . HIS A 1 670 ? 18.983 -3.980 15.922 1.00 84.31 670 HIS A CA 1
ATOM 4865 C C . HIS A 1 670 ? 18.511 -5.430 15.707 1.00 84.31 670 HIS A C 1
ATOM 4867 O O . HIS A 1 670 ? 17.313 -5.700 15.719 1.00 84.31 670 HIS A O 1
ATOM 4873 N N . THR A 1 671 ? 19.436 -6.369 15.492 1.00 85.12 671 THR A N 1
ATOM 4874 C CA . THR A 1 671 ? 19.091 -7.781 15.277 1.00 85.12 671 THR A CA 1
ATOM 4875 C C . THR A 1 671 ? 18.528 -8.395 16.554 1.00 85.12 671 THR A C 1
ATOM 4877 O O . THR A 1 671 ? 17.530 -9.100 16.499 1.00 85.12 671 THR A O 1
ATOM 4880 N N . SER A 1 672 ? 19.138 -8.118 17.706 1.00 88.25 672 SER A N 1
ATOM 4881 C CA . SER A 1 672 ? 18.645 -8.604 18.996 1.00 88.25 672 SER A CA 1
ATOM 4882 C C . SER A 1 672 ? 17.333 -7.927 19.403 1.00 88.25 672 SER A C 1
ATOM 4884 O O . SER A 1 672 ? 16.402 -8.620 19.800 1.00 88.25 672 SER A O 1
ATOM 4886 N N . LEU A 1 673 ? 17.196 -6.610 19.188 1.00 90.31 673 LEU A N 1
ATOM 4887 C CA . LEU A 1 673 ? 15.920 -5.912 19.407 1.00 90.31 673 LEU A CA 1
ATOM 4888 C C . LEU A 1 673 ? 14.787 -6.531 18.575 1.00 90.31 673 LEU A C 1
ATOM 4890 O O . LEU A 1 673 ? 13.726 -6.824 19.114 1.00 90.31 673 LEU A O 1
ATOM 4894 N N . GLY A 1 674 ? 15.033 -6.774 17.284 1.00 89.31 674 GLY A N 1
ATOM 4895 C CA . GLY A 1 674 ? 14.047 -7.363 16.378 1.00 89.31 674 GLY A CA 1
ATOM 4896 C C . GLY A 1 674 ? 13.696 -8.824 16.671 1.00 89.31 674 GLY A C 1
ATOM 4897 O O . GLY A 1 674 ? 12.743 -9.326 16.095 1.00 89.31 674 GLY A O 1
ATOM 4898 N N . ARG A 1 675 ? 14.433 -9.492 17.568 1.00 92.19 675 ARG A N 1
ATOM 4899 C CA . ARG A 1 675 ? 14.070 -10.805 18.121 1.00 92.19 675 ARG A CA 1
ATOM 4900 C C . ARG A 1 675 ? 13.187 -10.682 19.368 1.00 92.19 675 ARG A C 1
ATOM 4902 O O . ARG A 1 675 ? 12.399 -11.577 19.647 1.00 92.19 675 ARG A O 1
ATOM 4909 N N . THR A 1 676 ? 13.360 -9.612 20.143 1.00 93.31 676 THR A N 1
ATOM 4910 C CA . THR A 1 676 ? 12.653 -9.378 21.413 1.00 93.31 676 THR A CA 1
ATOM 4911 C C . THR A 1 676 ? 11.311 -8.677 21.204 1.00 93.31 676 THR A C 1
ATOM 4913 O O . THR A 1 676 ? 10.351 -8.987 21.906 1.00 93.31 676 THR A O 1
ATOM 4916 N N . VAL A 1 677 ? 11.236 -7.744 20.252 1.00 94.81 677 VAL A N 1
ATOM 4917 C CA . VAL A 1 677 ? 10.043 -6.934 19.978 1.00 94.81 677 VAL A CA 1
ATOM 4918 C C . VAL A 1 677 ? 9.561 -7.182 18.562 1.00 94.81 677 VAL A C 1
ATOM 4920 O O . VAL A 1 677 ? 10.284 -6.920 17.601 1.00 94.81 677 VAL A O 1
ATOM 4923 N N . HIS A 1 678 ? 8.315 -7.618 18.421 1.00 94.94 678 HIS A N 1
ATOM 4924 C CA . HIS A 1 678 ? 7.674 -7.787 17.122 1.00 94.94 678 HIS A CA 1
ATOM 4925 C C . HIS A 1 678 ? 6.535 -6.785 16.928 1.00 94.94 678 HIS A C 1
ATOM 4927 O O . HIS A 1 678 ? 5.871 -6.371 17.875 1.00 94.94 678 HIS A O 1
ATOM 4933 N N . TYR A 1 679 ? 6.320 -6.394 15.672 1.00 94.25 679 TYR A N 1
ATOM 4934 C CA . TYR A 1 679 ? 5.330 -5.394 15.280 1.00 94.25 679 TYR A CA 1
ATOM 4935 C C . TYR A 1 679 ? 4.383 -5.975 14.227 1.00 94.25 679 TYR A C 1
ATOM 4937 O O . TYR A 1 679 ? 4.821 -6.327 13.127 1.00 94.25 679 TYR A O 1
ATOM 4945 N N . LEU A 1 680 ? 3.095 -6.058 14.553 1.00 93.62 680 LEU A N 1
ATOM 4946 C CA . LEU A 1 680 ? 2.017 -6.319 13.604 1.00 93.62 680 LEU A CA 1
ATOM 4947 C C . LEU A 1 680 ? 1.541 -4.978 13.042 1.00 93.62 680 LEU A C 1
ATOM 4949 O O . LEU A 1 680 ? 1.149 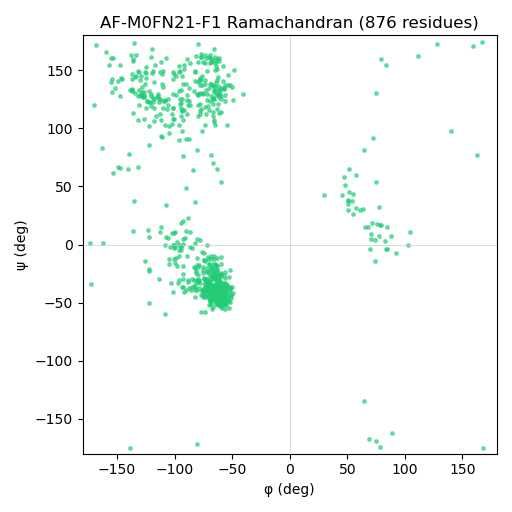-4.084 13.787 1.00 93.62 680 LEU A O 1
ATOM 4953 N N . PHE A 1 681 ? 1.641 -4.831 11.722 1.00 89.12 681 PHE A N 1
ATOM 4954 C CA . PHE A 1 681 ? 1.333 -3.590 11.015 1.00 89.12 681 PHE A CA 1
ATOM 4955 C C . PHE A 1 681 ? -0.169 -3.449 10.758 1.00 89.12 681 PHE A C 1
ATOM 4957 O O . PHE A 1 681 ? -0.818 -4.442 10.443 1.00 89.12 681 PHE A O 1
ATOM 4964 N N . GLN A 1 682 ? -0.640 -2.197 10.740 1.00 83.62 682 GLN A N 1
ATOM 4965 C CA . GLN A 1 682 ? -2.016 -1.805 10.405 1.00 83.62 682 GLN A CA 1
ATOM 4966 C C . GLN A 1 682 ? -2.521 -2.344 9.068 1.00 83.62 682 GLN A C 1
ATOM 4968 O O . GLN A 1 682 ? -3.716 -2.541 8.922 1.00 83.62 682 GLN A O 1
ATOM 4973 N N . ASP A 1 683 ? -1.642 -2.595 8.094 1.00 81.12 683 ASP A N 1
ATOM 4974 C CA . ASP A 1 683 ? -1.990 -3.341 6.881 1.00 81.12 683 ASP A CA 1
ATOM 4975 C C . ASP A 1 683 ? -1.281 -4.707 6.907 1.00 81.12 683 ASP A C 1
ATOM 4977 O O . ASP A 1 683 ? -0.124 -4.834 6.459 1.00 81.12 683 ASP A O 1
ATOM 4981 N N . PRO A 1 684 ? -1.951 -5.751 7.436 1.00 78.50 684 PRO A N 1
ATOM 4982 C CA . PRO A 1 684 ? -1.407 -7.098 7.456 1.00 78.50 684 PRO A CA 1
ATOM 4983 C C . PRO A 1 684 ? -1.127 -7.627 6.050 1.00 78.50 684 PRO A C 1
ATOM 4985 O O . PRO A 1 684 ? -0.139 -8.339 5.864 1.00 78.50 684 PRO A O 1
ATOM 4988 N N . TYR A 1 685 ? -1.924 -7.260 5.042 1.00 82.38 685 TYR A N 1
ATOM 4989 C CA . TYR A 1 685 ? -1.782 -7.767 3.675 1.00 82.38 685 TYR A CA 1
ATOM 4990 C C . TYR A 1 685 ? -0.501 -7.255 3.023 1.00 82.38 685 TYR A C 1
ATOM 4992 O O . TYR A 1 685 ? 0.281 -8.049 2.490 1.00 82.38 685 TYR A O 1
ATOM 5000 N N . ALA A 1 686 ? -0.234 -5.951 3.120 1.00 82.31 686 ALA A N 1
ATOM 5001 C CA . ALA A 1 686 ? 0.986 -5.348 2.596 1.00 82.31 686 ALA A CA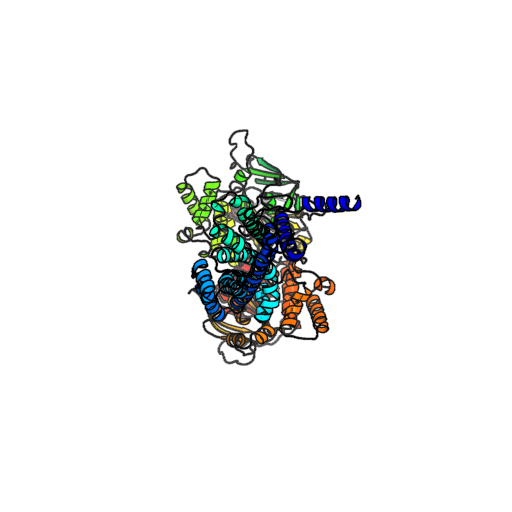 1
ATOM 5002 C C . ALA A 1 686 ? 2.240 -5.782 3.365 1.00 82.31 686 ALA A C 1
ATOM 5004 O O . ALA A 1 686 ? 3.351 -5.667 2.833 1.00 82.31 686 ALA A O 1
ATOM 5005 N N . SER A 1 687 ? 2.090 -6.285 4.597 1.00 87.31 687 SER A N 1
ATOM 5006 C CA . SER A 1 687 ? 3.189 -6.834 5.398 1.00 87.31 687 SER A CA 1
ATOM 5007 C C . SER A 1 687 ? 3.696 -8.194 4.886 1.00 87.31 687 SER A C 1
ATOM 5009 O O . SER A 1 687 ? 4.843 -8.565 5.167 1.00 87.31 687 SER A O 1
ATOM 5011 N N . LEU A 1 688 ? 2.894 -8.923 4.099 1.00 90.06 688 LEU A N 1
ATOM 5012 C CA . LEU A 1 688 ? 3.243 -10.230 3.542 1.00 90.06 688 LEU A CA 1
ATOM 5013 C C . LEU A 1 688 ? 3.819 -10.082 2.130 1.00 90.06 688 LEU A C 1
ATOM 5015 O O . LEU A 1 688 ? 3.270 -9.403 1.266 1.00 90.06 688 LEU A O 1
ATOM 5019 N N . SER A 1 689 ? 4.942 -10.749 1.854 1.00 88.19 689 SER A N 1
ATOM 5020 C CA . SER A 1 689 ? 5.538 -10.696 0.516 1.00 88.19 689 SER A CA 1
ATOM 5021 C C . SER A 1 689 ? 4.717 -11.533 -0.481 1.00 88.19 689 SER A C 1
ATOM 5023 O O . SER A 1 689 ? 4.678 -12.756 -0.333 1.00 88.19 689 SER A O 1
ATOM 5025 N N . PRO A 1 690 ? 4.140 -10.943 -1.550 1.00 82.81 690 PRO A N 1
ATOM 5026 C CA . PRO A 1 690 ? 3.265 -11.672 -2.480 1.00 82.81 690 PRO A CA 1
ATOM 5027 C C . PRO A 1 690 ? 4.016 -12.714 -3.324 1.00 82.81 690 PRO A C 1
ATOM 5029 O O . PRO A 1 690 ? 3.430 -13.667 -3.832 1.00 82.81 690 PRO A O 1
ATOM 5032 N N . ASN A 1 691 ? 5.336 -12.554 -3.455 1.00 83.75 691 ASN A N 1
ATOM 5033 C CA . ASN A 1 691 ? 6.196 -13.415 -4.269 1.00 83.75 691 ASN A CA 1
ATOM 5034 C C . ASN A 1 691 ? 6.818 -14.575 -3.475 1.00 83.75 691 ASN A C 1
ATOM 5036 O O . ASN A 1 691 ? 7.662 -15.301 -4.005 1.00 83.75 691 ASN A O 1
ATOM 5040 N N . ARG A 1 692 ? 6.448 -14.741 -2.201 1.00 90.19 692 ARG A N 1
ATOM 5041 C CA . ARG A 1 692 ? 6.902 -15.839 -1.341 1.00 90.19 692 ARG A CA 1
ATOM 5042 C C . ARG A 1 692 ? 5.711 -16.691 -0.920 1.00 90.19 692 ARG A C 1
ATOM 5044 O O . ARG A 1 692 ? 4.580 -16.220 -0.913 1.00 90.19 692 ARG A O 1
ATOM 5051 N N . THR A 1 693 ? 5.966 -17.955 -0.600 1.00 95.25 693 THR A N 1
ATOM 5052 C CA . THR A 1 693 ? 4.941 -18.815 -0.004 1.00 95.25 693 THR A CA 1
ATOM 5053 C C . THR A 1 693 ? 4.708 -18.422 1.450 1.00 95.25 693 THR A C 1
ATOM 5055 O O . THR A 1 693 ? 5.607 -17.871 2.091 1.00 95.25 693 THR A O 1
ATOM 5058 N N . VAL A 1 694 ? 3.528 -18.738 1.974 1.00 96.31 694 VAL A N 1
ATOM 5059 C CA . VAL A 1 694 ? 3.139 -18.521 3.374 1.00 96.31 694 VAL A CA 1
ATOM 5060 C C . VAL A 1 694 ? 4.181 -19.111 4.315 1.00 96.31 694 VAL A C 1
ATOM 5062 O O . VAL A 1 694 ? 4.718 -18.391 5.153 1.00 96.31 694 VAL A O 1
ATOM 5065 N N . GLY A 1 695 ? 4.583 -20.366 4.094 1.00 96.19 695 GLY A N 1
ATOM 5066 C CA . GLY A 1 695 ? 5.590 -21.015 4.928 1.00 96.19 695 GLY A CA 1
ATOM 5067 C C . GLY A 1 695 ? 6.927 -20.270 4.923 1.00 96.19 695 GLY A C 1
ATOM 5068 O O . GLY A 1 695 ? 7.579 -20.162 5.950 1.00 96.19 695 GLY A O 1
ATOM 5069 N N . ARG A 1 696 ? 7.332 -19.667 3.795 1.00 95.06 696 ARG A N 1
ATOM 5070 C CA . ARG A 1 696 ? 8.562 -18.858 3.729 1.00 95.06 696 ARG A CA 1
ATOM 5071 C C . ARG A 1 696 ? 8.415 -17.489 4.395 1.00 95.06 696 ARG A C 1
ATOM 5073 O O . ARG A 1 696 ? 9.412 -16.947 4.860 1.00 95.06 696 ARG A O 1
ATOM 5080 N N . VAL A 1 697 ? 7.215 -16.915 4.402 1.00 95.31 697 VAL A N 1
ATOM 5081 C CA . VAL A 1 697 ? 6.938 -15.649 5.092 1.00 95.31 697 VAL A CA 1
ATOM 5082 C C . VAL A 1 697 ? 6.954 -15.852 6.608 1.00 95.31 697 VAL A C 1
ATOM 5084 O O . VAL A 1 697 ? 7.605 -15.074 7.296 1.00 95.31 697 VAL A O 1
ATOM 5087 N N . VAL A 1 698 ? 6.332 -16.924 7.108 1.00 96.69 698 VAL A N 1
ATOM 5088 C CA . VAL A 1 698 ? 6.354 -17.293 8.535 1.00 96.69 698 VAL A CA 1
ATOM 5089 C C . VAL A 1 698 ? 7.743 -17.769 8.974 1.00 96.69 698 VAL A C 1
ATOM 5091 O O . VAL A 1 698 ? 8.159 -17.459 10.079 1.00 96.69 698 VAL A O 1
ATOM 5094 N N . ARG A 1 699 ? 8.516 -18.444 8.108 1.00 95.81 699 ARG A N 1
ATOM 5095 C CA . ARG A 1 699 ? 9.899 -18.871 8.416 1.00 95.81 699 ARG A CA 1
ATOM 5096 C C . ARG A 1 699 ? 10.897 -17.716 8.496 1.00 95.81 699 ARG A C 1
ATOM 5098 O O . ARG A 1 699 ? 11.937 -17.846 9.131 1.00 95.81 699 ARG A O 1
ATOM 5105 N N . GLU A 1 700 ? 10.622 -16.598 7.830 1.00 95.06 700 GLU A N 1
ATOM 5106 C CA . GLU A 1 700 ? 11.589 -15.507 7.669 1.00 95.06 700 GLU A CA 1
ATOM 5107 C C . GLU A 1 700 ? 12.248 -15.022 8.978 1.00 95.06 700 GLU A C 1
ATOM 5109 O O . GLU A 1 700 ? 13.466 -14.844 8.964 1.00 95.06 700 GLU A O 1
ATOM 5114 N N . PRO A 1 701 ? 11.527 -14.844 10.100 1.00 94.75 701 PRO A N 1
ATOM 5115 C CA . PRO A 1 701 ? 12.139 -14.431 11.362 1.00 94.75 701 PRO A CA 1
ATOM 5116 C C . PRO A 1 701 ? 13.159 -15.464 11.875 1.00 94.75 701 PRO A C 1
ATOM 5118 O O . PRO A 1 701 ? 14.258 -15.102 12.290 1.00 94.75 701 PRO A O 1
ATOM 5121 N N . LEU A 1 702 ? 12.861 -16.764 11.746 1.00 94.62 702 LEU A N 1
ATOM 5122 C CA . LEU A 1 702 ? 13.797 -17.846 12.085 1.00 94.62 702 LEU A CA 1
ATOM 5123 C C . LEU A 1 702 ? 15.063 -17.791 11.217 1.00 94.62 702 LEU A C 1
ATOM 5125 O O . LEU A 1 702 ? 16.166 -18.004 11.718 1.00 94.62 702 LEU A O 1
ATOM 5129 N N . ASP A 1 703 ? 14.915 -17.465 9.929 1.00 93.19 703 ASP A N 1
ATOM 5130 C CA . ASP A 1 703 ? 16.038 -17.324 8.994 1.00 93.19 703 ASP A CA 1
ATOM 5131 C C . ASP A 1 703 ? 16.901 -16.086 9.276 1.00 93.19 703 ASP A C 1
ATOM 5133 O O . ASP A 1 703 ? 18.112 -16.127 9.063 1.00 93.19 703 ASP A O 1
ATOM 5137 N N . ILE A 1 704 ? 16.299 -14.985 9.735 1.00 92.50 704 ILE A N 1
ATOM 5138 C CA . ILE A 1 704 ? 17.017 -13.749 10.075 1.00 92.50 704 ILE A CA 1
ATOM 5139 C C . ILE A 1 704 ? 17.940 -13.966 11.279 1.00 92.50 704 ILE A C 1
ATOM 5141 O O . ILE A 1 704 ? 19.075 -13.486 11.266 1.00 92.50 704 ILE A O 1
ATOM 5145 N N . HIS A 1 705 ? 17.474 -14.697 12.295 1.00 91.56 705 HIS A N 1
ATOM 5146 C CA . HIS A 1 705 ? 18.227 -14.927 13.535 1.00 91.56 705 HIS A CA 1
ATOM 5147 C C . HIS A 1 705 ? 18.970 -16.265 13.585 1.00 91.56 705 HIS A C 1
ATOM 5149 O O . HIS A 1 705 ? 19.587 -16.569 14.604 1.00 91.56 705 HIS A O 1
ATOM 5155 N N . ASP A 1 706 ? 18.909 -17.050 12.509 1.00 90.25 706 ASP A N 1
ATOM 5156 C CA . ASP A 1 706 ? 19.531 -18.371 12.397 1.00 90.25 706 ASP A CA 1
ATOM 5157 C C . ASP A 1 706 ? 19.112 -19.348 13.521 1.00 90.25 706 ASP A C 1
ATOM 5159 O O . ASP A 1 706 ? 19.931 -20.048 14.112 1.00 90.25 706 ASP A O 1
ATOM 5163 N N . ILE A 1 707 ? 17.813 -19.384 13.847 1.00 89.38 707 ILE A N 1
ATOM 5164 C CA . ILE A 1 707 ? 17.264 -20.191 14.952 1.00 89.38 707 ILE A CA 1
ATOM 5165 C C . ILE A 1 707 ? 16.774 -21.550 14.433 1.00 89.38 707 ILE A C 1
ATOM 5167 O O . ILE A 1 707 ? 15.883 -21.615 13.588 1.00 89.38 707 ILE A O 1
ATOM 5171 N N . GLY A 1 708 ? 17.327 -22.638 14.979 1.00 88.38 708 GLY A N 1
ATOM 5172 C CA . GLY A 1 708 ? 16.975 -24.022 14.625 1.00 88.38 708 GLY A CA 1
ATOM 5173 C C . GLY A 1 708 ? 17.613 -24.513 13.320 1.00 88.38 708 GLY A C 1
ATOM 5174 O O . GLY A 1 708 ? 18.031 -23.709 12.479 1.00 88.38 708 GLY A O 1
ATOM 5175 N N . GLU A 1 709 ? 17.688 -25.837 13.147 1.00 87.19 709 GLU A N 1
ATOM 5176 C CA . GLU A 1 709 ? 18.091 -26.455 11.877 1.00 87.19 709 GLU A CA 1
ATOM 5177 C C . GLU A 1 709 ? 16.974 -26.325 10.821 1.00 87.19 709 GLU A C 1
ATOM 5179 O O . GLU A 1 709 ? 15.814 -26.124 11.183 1.00 87.19 709 GLU A O 1
ATOM 5184 N N . PRO A 1 710 ? 17.262 -26.453 9.508 1.00 81.00 710 PRO A N 1
ATOM 5185 C CA . PRO A 1 710 ? 16.245 -26.280 8.467 1.00 81.00 710 PRO A CA 1
ATOM 5186 C C . PRO A 1 710 ? 14.971 -27.121 8.664 1.00 81.00 710 PRO A C 1
ATOM 5188 O O . PRO A 1 710 ? 13.881 -26.614 8.429 1.00 81.00 710 PRO A O 1
ATOM 5191 N N . GLY A 1 711 ? 15.092 -28.368 9.138 1.00 80.00 711 GLY A N 1
ATOM 5192 C CA . GLY A 1 711 ? 13.934 -29.222 9.439 1.00 80.00 711 GLY A CA 1
ATOM 5193 C C . GLY A 1 711 ? 13.128 -28.751 10.657 1.00 80.00 711 GLY A C 1
ATOM 5194 O O . GLY A 1 711 ? 11.901 -28.749 10.613 1.00 80.00 711 GLY A O 1
ATOM 5195 N N . ASP A 1 712 ? 13.804 -28.274 11.706 1.00 90.06 712 ASP A N 1
ATOM 5196 C CA . ASP A 1 712 ? 13.150 -27.729 12.904 1.00 90.06 712 ASP A CA 1
ATOM 5197 C C . ASP A 1 712 ? 12.403 -26.428 12.595 1.00 90.06 712 ASP A C 1
ATOM 5199 O O . ASP A 1 712 ? 11.345 -26.159 13.162 1.00 90.06 712 ASP A O 1
ATOM 5203 N N . ARG A 1 713 ? 12.942 -25.611 11.679 1.00 92.50 713 ARG A N 1
ATOM 5204 C CA . ARG A 1 713 ? 12.277 -24.383 11.220 1.00 92.50 713 ARG A CA 1
ATOM 5205 C C . ARG A 1 713 ? 10.962 -24.694 10.525 1.00 92.50 713 ARG A C 1
ATOM 5207 O O . ARG A 1 713 ? 9.989 -23.978 10.733 1.00 92.50 713 ARG A O 1
ATOM 5214 N N . ASP A 1 714 ? 10.935 -25.745 9.713 1.00 92.62 714 ASP A N 1
ATOM 5215 C CA . ASP A 1 714 ? 9.728 -26.164 9.003 1.00 92.62 714 ASP A CA 1
ATOM 5216 C C . ASP A 1 714 ? 8.658 -26.648 9.979 1.00 92.62 714 ASP A C 1
ATOM 5218 O O . ASP A 1 714 ? 7.510 -26.234 9.856 1.00 92.62 714 ASP A O 1
ATOM 5222 N N . ALA A 1 715 ? 9.043 -27.428 10.993 1.00 93.75 715 ALA A N 1
ATOM 5223 C CA . ALA A 1 715 ? 8.132 -27.851 12.054 1.00 93.75 715 ALA A CA 1
ATOM 5224 C C . ALA A 1 715 ? 7.544 -26.651 12.818 1.00 93.75 715 ALA A C 1
ATOM 5226 O O . ALA A 1 715 ? 6.328 -26.518 12.893 1.00 93.75 715 ALA A O 1
ATOM 5227 N N . ARG A 1 716 ? 8.382 -25.703 13.268 1.00 94.69 716 ARG A N 1
ATOM 5228 C CA . ARG A 1 716 ? 7.910 -24.488 13.965 1.00 94.69 716 ARG A CA 1
ATOM 5229 C C . ARG A 1 716 ? 6.961 -23.636 13.125 1.00 94.69 716 ARG A C 1
ATOM 5231 O O . ARG A 1 716 ? 6.068 -22.995 13.665 1.00 94.69 716 ARG A O 1
ATOM 5238 N N . VAL A 1 717 ? 7.167 -23.595 11.809 1.00 96.19 717 VAL A N 1
ATOM 5239 C CA . VAL A 1 717 ? 6.266 -22.891 10.888 1.00 96.19 717 VAL A CA 1
ATOM 5240 C C . VAL A 1 717 ? 4.903 -23.574 10.835 1.00 96.19 717 VAL A C 1
ATOM 5242 O O . VAL A 1 717 ? 3.892 -22.879 10.840 1.00 96.19 717 VAL A O 1
ATOM 5245 N N . LEU A 1 718 ? 4.865 -24.906 10.781 1.00 96.19 718 LEU A N 1
ATOM 5246 C CA . LEU A 1 718 ? 3.610 -25.659 10.788 1.00 96.19 718 LEU A CA 1
ATOM 5247 C C . LEU A 1 718 ? 2.880 -25.528 12.129 1.00 96.19 718 LEU A C 1
ATOM 5249 O O . LEU A 1 718 ? 1.665 -25.334 12.128 1.00 96.19 718 LEU A O 1
ATOM 5253 N N . ASP A 1 719 ? 3.613 -25.543 13.244 1.00 94.81 719 ASP A N 1
ATOM 5254 C CA . ASP A 1 719 ? 3.059 -25.302 14.579 1.00 94.81 719 ASP A CA 1
ATOM 5255 C C . ASP A 1 719 ? 2.444 -23.897 14.659 1.00 94.81 719 ASP A C 1
ATOM 5257 O O . ASP A 1 719 ? 1.266 -23.756 14.967 1.00 94.81 719 ASP A O 1
ATOM 5261 N N . ALA A 1 720 ? 3.187 -22.857 14.258 1.00 95.00 720 ALA A N 1
ATOM 5262 C CA . ALA A 1 720 ? 2.696 -21.477 14.280 1.00 95.00 720 ALA A CA 1
ATOM 5263 C C . ALA A 1 720 ? 1.478 -21.252 13.365 1.00 95.00 720 ALA A C 1
ATOM 5265 O O . ALA A 1 720 ? 0.609 -20.448 13.690 1.00 95.00 720 ALA A O 1
ATOM 5266 N N . LEU A 1 721 ? 1.400 -21.939 12.219 1.00 96.50 721 LEU A N 1
ATOM 5267 C CA . LEU A 1 721 ? 0.220 -21.901 11.344 1.00 96.50 721 LEU A CA 1
ATOM 5268 C C . LEU A 1 721 ? -0.980 -22.628 11.971 1.00 96.50 721 LEU A C 1
ATOM 5270 O O . LEU A 1 721 ? -2.110 -22.155 11.857 1.00 96.50 721 LEU A O 1
ATOM 5274 N N . SER A 1 722 ? -0.738 -23.744 12.656 1.00 94.88 722 SER A N 1
ATOM 5275 C CA . SER A 1 722 ? -1.783 -24.496 13.356 1.00 94.88 722 SER A CA 1
ATOM 5276 C C . SER A 1 722 ? -2.346 -23.705 14.538 1.00 94.88 722 SER A C 1
ATOM 5278 O O . SER A 1 722 ? -3.563 -23.641 14.695 1.00 94.88 722 SER A O 1
ATOM 5280 N N . ASP A 1 723 ? -1.481 -23.035 15.305 1.00 92.75 723 ASP A N 1
ATOM 5281 C CA . ASP A 1 723 ? -1.853 -22.199 16.454 1.00 92.75 723 ASP A CA 1
ATOM 5282 C C . ASP A 1 723 ? -2.790 -21.051 16.069 1.00 92.75 723 ASP A C 1
ATOM 5284 O O . ASP A 1 723 ? -3.679 -20.682 16.831 1.00 92.75 723 ASP A O 1
ATOM 5288 N N . VAL A 1 724 ? -2.633 -20.502 14.860 1.00 93.62 724 VAL A N 1
ATOM 5289 C CA . VAL A 1 724 ? -3.522 -19.448 14.350 1.00 93.62 724 VAL A CA 1
ATOM 5290 C C . VAL A 1 724 ? -4.777 -19.993 13.653 1.00 93.62 724 VAL A C 1
ATOM 5292 O O . VAL A 1 724 ? -5.505 -19.242 12.998 1.00 93.62 724 VAL A O 1
ATOM 5295 N N . GLY A 1 725 ? -5.051 -21.294 13.770 1.00 91.06 725 GLY A N 1
ATOM 5296 C CA . GLY A 1 725 ? -6.240 -21.947 13.221 1.00 91.06 725 GLY A CA 1
ATOM 5297 C C . GLY A 1 725 ? -6.180 -22.253 11.721 1.00 91.06 725 GLY A C 1
ATOM 5298 O O . GLY A 1 725 ? -7.220 -22.509 11.119 1.00 91.06 725 GLY A O 1
ATOM 5299 N N . LEU A 1 726 ? -4.998 -22.234 11.093 1.00 92.75 726 LEU A N 1
ATOM 5300 C CA . LEU A 1 726 ? -4.822 -22.609 9.683 1.00 92.75 726 LEU A CA 1
ATOM 5301 C C . LEU A 1 726 ? -4.462 -24.095 9.575 1.00 92.75 726 LEU A C 1
ATOM 5303 O O . LEU A 1 726 ? -3.307 -24.455 9.350 1.00 92.75 726 LEU A O 1
ATOM 5307 N N . ALA A 1 727 ? -5.465 -24.958 9.748 1.00 88.69 727 ALA A N 1
ATOM 5308 C CA . ALA A 1 727 ? -5.316 -26.411 9.708 1.00 88.69 727 ALA A CA 1
ATOM 5309 C C . ALA A 1 727 ? -6.005 -27.029 8.471 1.00 88.69 727 ALA A C 1
ATOM 5311 O O . ALA A 1 727 ? -7.137 -26.651 8.162 1.00 88.69 727 ALA A O 1
ATOM 5312 N N . PRO A 1 728 ? -5.384 -28.012 7.787 1.00 91.88 728 PRO A N 1
ATOM 5313 C CA . PRO A 1 728 ? -4.030 -28.539 8.005 1.00 91.88 728 PRO A CA 1
ATOM 5314 C C . PRO A 1 728 ? -2.937 -27.561 7.531 1.00 91.88 728 PRO A C 1
ATOM 5316 O O . PRO A 1 728 ? -3.006 -27.009 6.430 1.00 91.88 728 PRO A O 1
ATOM 5319 N N . ALA A 1 729 ? -1.917 -27.336 8.361 1.00 92.94 729 ALA A N 1
ATOM 5320 C CA . ALA A 1 729 ? -0.910 -26.294 8.141 1.00 92.94 729 ALA A CA 1
ATOM 5321 C C . ALA A 1 729 ? -0.053 -26.515 6.884 1.00 92.94 729 ALA A C 1
ATOM 5323 O O . ALA A 1 729 ? 0.414 -25.552 6.266 1.00 92.94 729 ALA A O 1
ATOM 5324 N N . GLU A 1 730 ? 0.134 -27.768 6.468 1.00 93.44 730 GLU A N 1
ATOM 5325 C CA . GLU A 1 730 ? 0.912 -28.143 5.286 1.00 93.44 730 GLU A CA 1
ATOM 5326 C C . GLU A 1 730 ? 0.308 -27.562 4.002 1.00 93.44 730 GLU A C 1
ATOM 5328 O O . GLU A 1 730 ? 1.039 -27.072 3.131 1.00 93.44 730 GLU A O 1
ATOM 5333 N N . ASP A 1 731 ? -1.024 -27.546 3.916 1.00 92.00 731 ASP A N 1
ATOM 5334 C CA . ASP A 1 731 ? -1.754 -27.017 2.766 1.00 92.00 731 ASP A CA 1
ATOM 5335 C C . ASP A 1 731 ? -1.581 -25.504 2.651 1.00 92.00 731 ASP A C 1
ATOM 5337 O O . ASP A 1 731 ? -1.456 -24.968 1.546 1.00 92.00 731 ASP A O 1
ATOM 5341 N N . TYR A 1 732 ? -1.541 -24.804 3.785 1.00 93.94 732 TYR A N 1
ATOM 5342 C CA . TYR A 1 732 ? -1.355 -23.358 3.830 1.00 93.94 732 TYR A CA 1
ATOM 5343 C C . TYR A 1 732 ? 0.095 -22.960 3.575 1.00 93.94 732 TYR A C 1
ATOM 5345 O O . TYR A 1 732 ? 0.340 -22.019 2.818 1.00 93.94 732 TYR A O 1
ATOM 5353 N N . ALA A 1 733 ? 1.069 -23.695 4.118 1.00 94.38 733 ALA A N 1
ATOM 5354 C CA . ALA A 1 733 ? 2.492 -23.384 3.986 1.00 94.38 733 ALA A CA 1
ATOM 5355 C C . ALA A 1 733 ? 2.966 -23.302 2.519 1.00 94.38 733 ALA A C 1
ATOM 5357 O O . ALA A 1 733 ? 3.840 -22.484 2.193 1.00 94.38 733 ALA A O 1
ATOM 5358 N N . GLY A 1 734 ? 2.381 -24.117 1.631 1.00 92.56 734 GLY A N 1
ATOM 5359 C CA . GLY A 1 734 ? 2.669 -24.132 0.193 1.00 92.56 734 GLY A CA 1
ATOM 5360 C C . GLY A 1 734 ? 1.985 -23.025 -0.621 1.00 92.56 734 GLY A C 1
ATOM 5361 O O . GLY A 1 734 ? 2.444 -22.706 -1.723 1.00 92.56 734 GLY A O 1
ATOM 5362 N N . ARG A 1 735 ? 0.919 -22.405 -0.096 1.00 92.25 735 ARG A N 1
ATOM 5363 C CA . ARG A 1 735 ? 0.162 -21.348 -0.787 1.00 92.25 735 ARG A CA 1
ATOM 5364 C C . ARG A 1 735 ? 0.933 -20.030 -0.811 1.00 92.25 735 ARG A C 1
ATOM 5366 O O . ARG A 1 735 ? 1.888 -19.810 -0.065 1.00 92.25 735 ARG A O 1
ATOM 5373 N N . ARG A 1 736 ? 0.519 -19.122 -1.696 1.00 90.38 736 ARG A N 1
ATOM 5374 C CA . ARG A 1 736 ? 0.969 -17.720 -1.698 1.00 90.38 736 ARG A CA 1
ATOM 5375 C C . ARG A 1 736 ? -0.036 -16.863 -0.929 1.00 90.38 736 ARG A C 1
ATOM 5377 O O . ARG A 1 736 ? -1.223 -17.164 -1.020 1.00 90.38 736 ARG A O 1
ATOM 5384 N N . PRO A 1 737 ? 0.387 -15.765 -0.272 1.00 87.69 737 PRO A N 1
ATOM 5385 C CA . PRO A 1 737 ? -0.532 -14.861 0.421 1.00 87.69 737 PRO A CA 1
ATOM 5386 C C . PRO A 1 737 ? -1.698 -14.391 -0.455 1.00 87.69 737 PRO A C 1
ATOM 5388 O O . PRO A 1 737 ? -2.825 -14.322 0.009 1.00 87.69 737 PRO A O 1
ATOM 5391 N N . THR A 1 738 ? -1.458 -14.155 -1.748 1.00 81.75 738 THR A N 1
ATOM 5392 C CA . THR A 1 738 ? -2.490 -13.716 -2.702 1.00 81.75 738 THR A CA 1
ATOM 5393 C C . THR A 1 738 ? -3.609 -14.733 -2.940 1.00 81.75 738 THR A C 1
ATOM 5395 O O . THR A 1 738 ? -4.643 -14.354 -3.470 1.00 81.75 738 THR A O 1
ATOM 5398 N N . ALA A 1 739 ? -3.405 -16.005 -2.589 1.00 82.19 739 ALA A N 1
ATOM 5399 C CA . ALA A 1 739 ? -4.398 -17.071 -2.733 1.00 82.19 739 ALA A CA 1
ATOM 5400 C C . ALA A 1 739 ? -5.233 -17.300 -1.459 1.00 82.19 739 ALA A C 1
ATOM 5402 O O . ALA A 1 739 ? -6.081 -18.182 -1.453 1.00 82.19 739 ALA A O 1
ATOM 5403 N N . LEU A 1 740 ? -4.952 -16.559 -0.383 1.00 82.56 740 LEU A N 1
ATOM 5404 C CA . LEU A 1 740 ? -5.661 -16.645 0.893 1.00 82.56 740 LEU A CA 1
ATOM 5405 C C . LEU A 1 740 ? -6.753 -15.575 0.995 1.00 82.56 740 LEU A C 1
ATOM 5407 O O . LEU A 1 740 ? -6.596 -14.493 0.407 1.00 82.56 740 LEU A O 1
ATOM 5411 N N . SER A 1 741 ? -7.791 -15.854 1.788 1.00 80.81 741 SER A N 1
ATOM 5412 C CA . SER A 1 741 ? -8.804 -14.872 2.200 1.00 80.81 741 SER A CA 1
ATOM 5413 C C . SER A 1 741 ? -8.202 -13.783 3.104 1.00 80.81 741 SER A C 1
ATOM 5415 O O . SER A 1 741 ? -7.068 -13.905 3.576 1.00 80.81 741 SER A O 1
ATOM 5417 N N . GLY A 1 742 ? -8.941 -12.697 3.352 1.00 77.38 742 GLY A N 1
ATOM 5418 C CA . GLY A 1 742 ? -8.496 -11.618 4.243 1.00 77.38 742 GLY A CA 1
ATOM 5419 C C . GLY A 1 742 ? -8.153 -12.121 5.651 1.00 77.38 742 GLY A C 1
ATOM 5420 O O . GLY A 1 742 ? -7.011 -11.996 6.097 1.00 77.38 742 GLY A O 1
ATOM 5421 N N . GLY A 1 743 ? -9.097 -12.800 6.308 1.00 81.69 743 GLY A N 1
ATOM 5422 C CA . GLY A 1 743 ? -8.885 -13.378 7.640 1.00 81.69 743 GLY A CA 1
ATOM 5423 C C . GLY A 1 743 ? -7.730 -14.386 7.690 1.00 81.69 743 GLY A C 1
ATOM 5424 O O . GLY A 1 743 ? -6.916 -14.356 8.613 1.00 81.69 743 GLY A O 1
ATOM 5425 N N . GLU A 1 744 ? -7.577 -15.227 6.661 1.00 88.62 744 GLU A N 1
ATOM 5426 C CA . GLU A 1 744 ? -6.449 -16.164 6.565 1.00 88.62 744 GLU A CA 1
ATOM 5427 C C . GLU A 1 744 ? -5.099 -15.437 6.461 1.00 88.62 744 GLU A C 1
ATOM 5429 O O . GLU A 1 744 ? -4.128 -15.834 7.106 1.00 88.62 744 GLU A O 1
ATOM 5434 N N . ARG A 1 745 ? -5.009 -14.344 5.690 1.00 89.56 745 ARG A N 1
ATOM 5435 C CA . ARG A 1 745 ? -3.777 -13.538 5.610 1.00 89.56 745 ARG A CA 1
ATOM 5436 C C . ARG A 1 745 ? -3.432 -12.893 6.947 1.00 89.56 745 ARG A C 1
ATOM 5438 O O . ARG A 1 745 ? -2.252 -12.842 7.290 1.00 89.56 745 ARG A O 1
ATOM 5445 N N . GLN A 1 746 ? -4.421 -12.414 7.699 1.00 89.50 746 GLN A N 1
ATOM 5446 C CA . GLN A 1 746 ? -4.165 -11.837 9.020 1.00 89.50 746 GLN A CA 1
ATOM 5447 C C . GLN A 1 746 ? -3.660 -12.894 10.005 1.00 89.50 746 GLN A C 1
ATOM 5449 O O . GLN A 1 746 ? -2.646 -12.672 10.665 1.00 89.50 746 GLN A O 1
ATOM 5454 N N . ARG A 1 747 ? -4.258 -14.093 10.005 1.00 92.88 747 ARG A N 1
ATOM 5455 C CA . ARG A 1 747 ? -3.752 -15.250 10.765 1.00 92.88 747 ARG A CA 1
ATOM 5456 C C . ARG A 1 747 ? -2.300 -15.576 10.397 1.00 92.88 747 ARG A C 1
ATOM 5458 O O . ARG A 1 747 ? -1.474 -15.758 11.285 1.00 92.88 747 ARG A O 1
ATOM 5465 N N . VAL A 1 748 ? -1.931 -15.541 9.112 1.00 95.25 748 VAL A N 1
ATOM 5466 C CA . VAL A 1 748 ? -0.525 -15.697 8.679 1.00 95.25 748 VAL A CA 1
ATOM 5467 C C . VAL A 1 748 ? 0.386 -14.584 9.216 1.00 95.25 748 VAL A C 1
ATOM 5469 O O . VAL A 1 748 ? 1.531 -14.859 9.583 1.00 95.25 748 VAL A O 1
ATOM 5472 N N . ALA A 1 749 ? -0.079 -13.333 9.260 1.00 94.06 749 ALA A N 1
ATOM 5473 C CA . ALA A 1 749 ? 0.691 -12.226 9.829 1.00 94.06 749 ALA A CA 1
ATOM 5474 C C . ALA A 1 749 ? 0.928 -12.416 11.338 1.00 94.06 749 ALA A C 1
ATOM 5476 O O . ALA A 1 749 ? 2.055 -12.219 11.795 1.00 94.06 749 ALA A O 1
ATOM 5477 N N . ILE A 1 750 ? -0.085 -12.886 12.077 1.00 94.38 750 ILE A N 1
ATOM 5478 C CA . ILE A 1 750 ? 0.025 -13.255 13.497 1.00 94.38 750 ILE A CA 1
ATOM 5479 C C . ILE A 1 750 ? 1.012 -14.408 13.668 1.00 94.38 750 ILE A C 1
ATOM 5481 O O . ILE A 1 750 ? 1.966 -14.263 14.427 1.00 94.38 750 ILE A O 1
ATOM 5485 N N . ALA A 1 751 ? 0.870 -15.495 12.900 1.00 95.44 751 ALA A N 1
ATOM 5486 C CA . ALA A 1 751 ? 1.776 -16.646 12.944 1.00 95.44 751 ALA A CA 1
ATOM 5487 C C . ALA A 1 751 ? 3.236 -16.218 12.746 1.00 95.44 751 ALA A C 1
ATOM 5489 O O . ALA A 1 751 ? 4.122 -16.605 13.504 1.00 95.44 751 ALA A O 1
ATOM 5490 N N . ARG A 1 752 ? 3.490 -15.350 11.759 1.00 95.38 752 ARG A N 1
ATOM 5491 C CA . ARG A 1 752 ? 4.816 -14.767 11.515 1.00 95.38 752 ARG A CA 1
ATOM 5492 C C . ARG A 1 752 ? 5.324 -13.955 12.708 1.00 95.38 752 ARG A C 1
ATOM 5494 O O . ARG A 1 752 ? 6.516 -14.003 12.991 1.00 95.38 752 ARG A O 1
ATOM 5501 N N . ALA A 1 753 ? 4.461 -13.199 13.381 1.00 93.31 753 ALA A N 1
ATOM 5502 C CA . ALA A 1 753 ? 4.853 -12.395 14.532 1.00 93.31 753 ALA A CA 1
ATOM 5503 C C . ALA A 1 753 ? 5.097 -13.235 15.794 1.00 93.31 753 ALA A C 1
ATOM 5505 O O . ALA A 1 753 ? 5.932 -12.854 16.603 1.00 93.31 753 ALA A O 1
ATOM 5506 N N . VAL A 1 754 ? 4.446 -14.383 15.967 1.00 93.62 754 VAL A N 1
ATOM 5507 C CA . VAL A 1 754 ? 4.604 -15.194 17.188 1.00 93.62 754 VAL A CA 1
ATOM 5508 C C . VAL A 1 754 ? 5.582 -16.359 17.045 1.00 93.62 754 VAL A C 1
ATOM 5510 O O . VAL A 1 754 ? 5.983 -16.922 18.054 1.00 93.62 754 VAL A O 1
ATOM 5513 N N . VAL A 1 755 ? 6.024 -16.710 15.828 1.00 94.62 755 VAL A N 1
ATOM 5514 C CA . VAL A 1 755 ? 6.902 -17.877 15.572 1.00 94.62 755 VAL A CA 1
ATOM 5515 C C . VAL A 1 755 ? 8.221 -17.870 16.368 1.00 94.62 755 VAL A C 1
ATOM 5517 O O . VAL A 1 755 ? 8.836 -18.918 16.567 1.00 94.62 755 VAL A O 1
ATOM 5520 N N . LEU A 1 756 ? 8.685 -16.690 16.797 1.00 92.19 756 LEU A N 1
ATOM 5521 C CA . LEU A 1 756 ? 9.880 -16.528 17.637 1.00 92.19 756 LEU A CA 1
ATOM 5522 C C . LEU A 1 756 ? 9.589 -16.414 19.131 1.00 92.19 756 LEU A C 1
ATOM 5524 O O . LEU A 1 756 ? 10.552 -16.363 19.892 1.00 92.19 756 LEU A O 1
ATOM 5528 N N . GLU A 1 757 ? 8.315 -16.368 19.521 1.00 92.69 757 GLU A N 1
ATOM 5529 C CA . GLU A 1 757 ? 7.864 -16.085 20.886 1.00 92.69 757 GLU A CA 1
ATOM 5530 C C . GLU A 1 757 ? 8.509 -14.789 21.415 1.00 92.69 757 GLU A C 1
ATOM 5532 O O . GLU A 1 757 ? 9.355 -14.827 22.313 1.00 92.69 757 GLU A O 1
ATOM 5537 N N . PRO A 1 758 ? 8.198 -13.628 20.801 1.00 94.75 758 PRO A N 1
ATOM 5538 C CA . PRO A 1 758 ? 8.792 -12.357 21.201 1.00 94.75 758 PRO A CA 1
ATOM 5539 C C . PRO A 1 758 ? 8.390 -12.004 22.635 1.00 94.75 758 PRO A C 1
ATOM 5541 O O . PRO A 1 758 ? 7.299 -12.335 23.086 1.00 94.75 758 PRO A O 1
ATOM 5544 N N . ALA A 1 759 ? 9.242 -11.262 23.339 1.00 94.06 759 ALA A N 1
ATOM 5545 C CA . ALA A 1 759 ? 8.933 -10.799 24.688 1.00 94.06 759 ALA A CA 1
ATOM 5546 C C . ALA A 1 759 ? 7.800 -9.755 24.674 1.00 94.06 759 ALA A C 1
ATOM 5548 O O . ALA A 1 759 ? 6.934 -9.746 25.550 1.00 94.06 759 ALA A O 1
ATOM 5549 N N . VAL A 1 760 ? 7.794 -8.886 23.657 1.00 96.44 760 VAL A N 1
ATOM 5550 C CA . VAL A 1 760 ? 6.769 -7.857 23.459 1.00 96.44 760 VAL A CA 1
ATOM 5551 C C . VAL A 1 760 ? 6.218 -7.937 22.039 1.00 96.44 760 VAL A C 1
ATOM 5553 O O . VAL A 1 760 ? 6.969 -7.881 21.061 1.00 96.44 760 VAL A O 1
ATOM 5556 N N . LEU A 1 761 ? 4.895 -8.005 21.926 1.00 96.75 761 LEU A N 1
ATOM 5557 C CA . LEU A 1 761 ? 4.162 -7.878 20.675 1.00 96.75 761 LEU A CA 1
ATOM 5558 C C . LEU A 1 761 ? 3.421 -6.540 20.655 1.00 96.75 761 LEU A C 1
ATOM 5560 O O . LEU A 1 761 ? 2.617 -6.242 21.535 1.00 96.75 761 LEU A O 1
ATOM 5564 N N . VAL A 1 762 ? 3.682 -5.728 19.635 1.00 96.56 762 VAL A N 1
ATOM 5565 C CA . VAL A 1 762 ? 2.910 -4.514 19.359 1.00 96.56 762 VAL A CA 1
ATOM 5566 C C . VAL A 1 762 ? 1.953 -4.814 18.219 1.00 96.56 762 VAL A C 1
ATOM 5568 O O . VAL A 1 762 ? 2.399 -5.124 17.114 1.00 96.56 762 VAL A O 1
ATOM 5571 N N . ALA A 1 763 ? 0.655 -4.721 18.481 1.00 95.00 763 ALA A N 1
ATOM 5572 C CA . ALA A 1 763 ? -0.383 -4.933 17.485 1.00 95.00 763 ALA A CA 1
ATOM 5573 C C . ALA A 1 763 ? -1.040 -3.606 17.113 1.00 95.00 763 ALA A C 1
ATOM 5575 O O . ALA A 1 763 ? -1.830 -3.080 17.887 1.00 95.00 763 ALA A O 1
ATOM 5576 N N . ASP A 1 764 ? -0.681 -3.049 15.955 1.00 92.88 764 ASP A N 1
ATOM 5577 C CA . ASP A 1 764 ? -1.200 -1.768 15.469 1.00 92.88 764 ASP A CA 1
ATOM 5578 C C . ASP A 1 764 ? -2.408 -1.998 14.571 1.00 92.88 764 ASP A C 1
ATOM 5580 O O . ASP A 1 764 ? -2.231 -2.348 13.412 1.00 92.88 764 ASP A O 1
ATOM 5584 N N . GLU A 1 765 ? -3.613 -1.863 15.130 1.00 88.19 765 GLU A N 1
ATOM 5585 C CA . GLU A 1 765 ? -4.899 -2.142 14.476 1.00 88.19 765 GLU A CA 1
ATOM 5586 C C . GLU A 1 765 ? -4.919 -3.496 13.735 1.00 88.19 765 GLU A C 1
ATOM 5588 O O . GLU A 1 765 ? -5.167 -3.548 12.528 1.00 88.19 765 GLU A O 1
ATOM 5593 N N . PRO A 1 766 ? -4.657 -4.618 14.438 1.00 85.06 766 PRO A N 1
ATOM 5594 C CA . PRO A 1 766 ? -4.470 -5.931 13.815 1.00 85.06 766 PRO A CA 1
ATOM 5595 C C . PRO A 1 766 ? -5.708 -6.451 13.074 1.00 85.06 766 PRO A C 1
ATOM 5597 O O . PRO A 1 766 ? -5.579 -7.350 12.249 1.00 85.06 766 PRO A O 1
ATOM 5600 N N . THR A 1 767 ? -6.885 -5.899 13.369 1.00 82.44 767 THR A N 1
ATOM 5601 C CA . THR A 1 767 ? -8.182 -6.278 12.794 1.00 82.44 767 THR A CA 1
ATOM 5602 C C . THR A 1 767 ? -8.792 -5.217 11.888 1.00 82.44 767 THR A C 1
ATOM 5604 O O . THR A 1 767 ? -9.978 -5.291 11.543 1.00 82.44 767 THR A O 1
ATOM 5607 N N . SER A 1 768 ? -7.993 -4.234 11.472 1.00 69.56 768 SER A N 1
ATOM 5608 C CA . SER A 1 768 ? -8.384 -3.341 10.388 1.00 69.56 768 SER A CA 1
ATOM 5609 C C . SER A 1 768 ? -8.787 -4.180 9.158 1.00 69.56 768 SER A C 1
ATOM 5611 O O . SER A 1 768 ? -8.246 -5.261 8.909 1.00 69.56 768 SER A O 1
ATOM 5613 N N . MET A 1 769 ? -9.759 -3.710 8.374 1.00 65.38 769 MET A N 1
ATOM 5614 C CA . MET A 1 769 ? -10.207 -4.376 7.136 1.00 65.38 769 MET A CA 1
ATOM 5615 C C . MET A 1 769 ? -10.882 -5.757 7.304 1.00 65.38 769 MET A C 1
ATOM 5617 O O . MET A 1 769 ? -11.010 -6.480 6.312 1.00 65.38 769 MET A O 1
ATOM 5621 N N . LEU A 1 770 ? -11.297 -6.138 8.520 1.00 71.62 770 LEU A N 1
ATOM 5622 C CA . LEU A 1 770 ? -12.151 -7.308 8.766 1.00 71.62 770 LEU A CA 1
ATOM 5623 C C . LEU A 1 770 ? -13.555 -6.919 9.215 1.00 71.62 770 LEU A C 1
ATOM 5625 O O . LEU A 1 770 ? -13.744 -5.947 9.953 1.00 71.62 770 LEU A O 1
ATOM 5629 N N . ASP A 1 771 ? -14.509 -7.768 8.848 1.00 69.56 771 ASP A N 1
ATOM 5630 C CA . ASP A 1 771 ? -15.891 -7.712 9.317 1.00 69.56 771 ASP A CA 1
ATOM 5631 C C . ASP A 1 771 ? -15.990 -8.034 10.808 1.00 69.56 771 ASP A C 1
ATOM 5633 O O . ASP A 1 771 ? -15.102 -8.672 11.377 1.00 69.56 771 ASP A O 1
ATOM 5637 N N . ALA A 1 772 ? -17.086 -7.618 11.446 1.00 70.81 772 ALA A N 1
ATOM 5638 C CA . ALA A 1 772 ? -17.262 -7.755 12.892 1.00 70.81 772 ALA A CA 1
ATOM 5639 C C . ALA A 1 772 ? -17.083 -9.198 13.426 1.00 70.81 772 ALA A C 1
ATOM 5641 O O . ALA A 1 772 ? -16.339 -9.347 14.400 1.00 70.81 772 ALA A O 1
ATOM 5642 N N . PRO A 1 773 ? -17.648 -10.261 12.803 1.00 72.25 773 PRO A N 1
ATOM 5643 C CA . PRO A 1 773 ? -17.455 -11.634 13.289 1.00 72.25 773 PRO A CA 1
ATOM 5644 C C . PRO A 1 773 ? -15.986 -12.067 13.237 1.00 72.25 773 PRO A C 1
ATOM 5646 O O . PRO A 1 773 ? -15.396 -12.437 14.251 1.00 72.25 773 PRO A O 1
ATOM 5649 N N . LEU A 1 774 ? -15.349 -11.909 12.073 1.00 77.38 774 LEU A N 1
ATOM 5650 C CA . LEU A 1 774 ? -13.947 -12.282 11.870 1.00 77.38 774 LEU A CA 1
ATOM 5651 C C . LEU A 1 774 ? -12.989 -11.458 12.742 1.00 77.38 774 LEU A C 1
ATOM 5653 O O . LEU A 1 774 ? -11.964 -11.975 13.188 1.00 77.38 774 LEU A O 1
ATOM 5657 N N . ARG A 1 775 ? -13.312 -10.182 12.989 1.00 82.19 775 ARG A N 1
ATOM 5658 C CA . ARG A 1 775 ? -12.566 -9.288 13.883 1.00 82.19 775 ARG A CA 1
ATOM 5659 C C . ARG A 1 775 ? -12.555 -9.823 15.310 1.00 82.19 775 ARG A C 1
ATOM 5661 O O . ARG A 1 775 ? -11.482 -9.892 15.904 1.00 82.19 775 ARG A O 1
ATOM 5668 N N . ARG A 1 776 ? -13.719 -10.188 15.854 1.00 84.00 776 ARG A N 1
ATOM 5669 C CA . ARG A 1 776 ? -13.841 -10.729 17.214 1.00 84.00 776 ARG A CA 1
ATOM 5670 C C . ARG A 1 776 ? -13.052 -12.029 17.355 1.00 84.00 776 ARG A C 1
ATOM 5672 O O . ARG A 1 776 ? -12.205 -12.110 18.240 1.00 84.00 776 ARG A O 1
ATOM 5679 N N . ASP A 1 777 ? -13.258 -12.974 16.438 1.00 84.81 777 ASP A N 1
ATOM 5680 C CA . ASP A 1 777 ? -12.566 -14.270 16.434 1.00 84.81 777 ASP A CA 1
ATOM 5681 C C . ASP A 1 777 ? -11.042 -14.113 16.388 1.00 84.81 777 ASP A C 1
ATOM 5683 O O . ASP A 1 777 ? -10.296 -14.866 17.015 1.00 84.81 777 ASP A O 1
ATOM 5687 N N . LEU A 1 778 ? -10.554 -13.139 15.616 1.00 89.06 778 LEU A N 1
ATOM 5688 C CA . LEU A 1 778 ? -9.126 -12.887 15.500 1.00 89.06 778 LEU A CA 1
ATOM 5689 C C . LEU A 1 778 ? -8.551 -12.196 16.740 1.00 89.06 778 LEU A C 1
ATOM 5691 O O . LEU A 1 778 ? -7.424 -12.513 17.121 1.00 89.06 778 LEU A O 1
ATOM 5695 N N . LEU A 1 779 ? -9.291 -11.275 17.369 1.00 90.25 779 LEU A N 1
ATOM 5696 C CA . LEU A 1 779 ? -8.878 -10.693 18.647 1.00 90.25 779 LEU A CA 1
ATOM 5697 C C . LEU A 1 779 ? -8.828 -11.767 19.731 1.00 90.25 779 LEU A C 1
ATOM 5699 O O . LEU A 1 779 ? -7.795 -11.892 20.376 1.00 90.25 779 LEU A O 1
ATOM 5703 N N . GLU A 1 780 ? -9.874 -12.580 19.879 1.00 90.75 780 GLU A N 1
ATOM 5704 C CA . GLU A 1 780 ? -9.893 -13.690 20.839 1.00 90.75 780 GLU A CA 1
ATOM 5705 C C . GLU A 1 780 ? -8.676 -14.600 20.641 1.00 90.75 780 GLU A C 1
ATOM 5707 O O . GLU A 1 780 ? -7.891 -14.798 21.566 1.00 90.75 780 GLU A O 1
ATOM 5712 N N . LEU A 1 781 ? -8.418 -15.015 19.396 1.00 92.50 781 LEU A N 1
ATOM 5713 C CA . LEU A 1 781 ? -7.233 -15.794 19.047 1.00 92.50 781 LEU A CA 1
ATOM 5714 C C . LEU A 1 781 ? -5.921 -15.097 19.418 1.00 92.50 781 LEU A C 1
ATOM 5716 O O . LEU A 1 781 ? -5.018 -15.739 19.948 1.00 92.50 781 LEU A O 1
ATOM 5720 N N . LEU A 1 782 ? -5.773 -13.807 19.104 1.00 93.38 782 LEU A N 1
ATOM 5721 C CA . LEU A 1 782 ? -4.551 -13.056 19.387 1.00 93.38 782 LEU A CA 1
ATOM 5722 C C . LEU A 1 782 ? -4.290 -12.978 20.894 1.00 93.38 782 LEU A C 1
ATOM 5724 O O . LEU A 1 782 ? -3.164 -13.225 21.324 1.00 93.38 782 LEU A O 1
ATOM 5728 N N . TYR A 1 783 ? -5.312 -12.636 21.679 1.00 93.81 783 TYR A N 1
ATOM 5729 C CA . TYR A 1 783 ? -5.203 -12.506 23.129 1.00 93.81 783 TYR A CA 1
ATOM 5730 C C . TYR A 1 783 ? -4.948 -13.860 23.801 1.00 93.81 783 TYR A C 1
ATOM 5732 O O . TYR A 1 783 ? -4.034 -13.956 24.621 1.00 93.81 783 TYR A O 1
ATOM 5740 N N . ASP A 1 784 ? -5.651 -14.919 23.389 1.00 93.31 784 ASP A N 1
ATOM 5741 C CA . ASP A 1 784 ? -5.426 -16.281 23.887 1.00 93.31 784 ASP A CA 1
ATOM 5742 C C . ASP A 1 784 ? -4.007 -16.770 23.583 1.00 93.31 784 ASP A C 1
ATOM 5744 O O . ASP A 1 784 ? -3.336 -17.350 24.439 1.00 93.31 784 ASP A O 1
ATOM 5748 N N . LEU A 1 785 ? -3.512 -16.504 22.371 1.00 92.81 785 LEU A N 1
ATOM 5749 C CA . LEU A 1 785 ? -2.181 -16.915 21.930 1.00 92.81 785 LEU A CA 1
ATOM 5750 C C . LEU A 1 785 ? -1.069 -16.183 22.688 1.00 92.81 785 LEU A C 1
ATOM 5752 O O . LEU A 1 785 ? -0.083 -16.799 23.094 1.00 92.81 785 LEU A O 1
ATOM 5756 N N . VAL A 1 786 ? -1.230 -14.875 22.891 1.00 92.50 786 VAL A N 1
ATOM 5757 C CA . VAL A 1 786 ? -0.314 -14.043 23.680 1.00 92.50 786 VAL A CA 1
ATOM 5758 C C . VAL A 1 786 ? -0.282 -14.518 25.134 1.00 92.50 786 VAL A C 1
ATOM 5760 O O . VAL A 1 786 ? 0.806 -14.716 25.680 1.00 92.50 786 VAL A O 1
ATOM 5763 N N . ALA A 1 787 ? -1.449 -14.773 25.731 1.00 91.75 787 ALA A N 1
ATOM 5764 C CA . ALA A 1 787 ? -1.563 -15.270 27.098 1.00 91.75 787 ALA A CA 1
ATOM 5765 C C . ALA A 1 787 ? -0.940 -16.668 27.256 1.00 91.75 787 ALA A C 1
ATOM 5767 O O . ALA A 1 787 ? -0.173 -16.908 28.189 1.00 91.75 787 ALA A O 1
ATOM 5768 N N . ALA A 1 788 ? -1.197 -17.583 26.315 1.00 92.00 788 ALA A N 1
ATOM 5769 C CA . ALA A 1 788 ? -0.647 -18.939 26.330 1.00 92.00 788 ALA A CA 1
ATOM 5770 C C . ALA A 1 788 ? 0.890 -18.980 26.226 1.00 92.00 788 ALA A C 1
ATOM 5772 O O . ALA A 1 788 ? 1.510 -19.957 26.653 1.00 92.00 788 ALA A O 1
ATOM 5773 N N . ARG A 1 789 ? 1.507 -17.937 25.656 1.00 90.81 789 ARG A N 1
ATOM 5774 C CA . ARG A 1 789 ? 2.953 -17.844 25.400 1.00 90.81 789 ARG A CA 1
ATOM 5775 C C . ARG A 1 789 ? 3.688 -16.864 26.336 1.00 90.81 789 ARG A C 1
ATOM 5777 O O . ARG A 1 789 ? 4.878 -16.652 26.129 1.00 90.81 789 ARG A O 1
ATOM 5784 N N . ASP A 1 790 ? 3.025 -16.295 27.352 1.00 91.44 790 ASP A N 1
ATOM 5785 C CA . ASP A 1 790 ? 3.588 -15.267 28.262 1.00 91.44 790 ASP A CA 1
ATOM 5786 C C . ASP A 1 790 ? 4.172 -14.049 27.509 1.00 91.44 790 ASP A C 1
ATOM 5788 O O . ASP A 1 790 ? 5.218 -13.501 27.866 1.00 91.44 790 ASP A O 1
ATOM 5792 N N . ILE A 1 791 ? 3.515 -13.638 26.419 1.00 95.12 791 ILE A N 1
ATOM 5793 C CA . ILE A 1 791 ? 3.924 -12.485 25.608 1.00 95.12 791 ILE A CA 1
ATOM 5794 C C . ILE A 1 791 ? 3.284 -11.221 26.198 1.00 95.12 791 ILE A C 1
ATOM 5796 O O . ILE A 1 791 ? 2.095 -11.200 26.490 1.00 95.12 791 ILE A O 1
ATOM 5800 N N . THR A 1 792 ? 4.037 -10.128 26.348 1.00 96.62 792 THR A N 1
ATOM 5801 C CA . THR A 1 792 ? 3.441 -8.820 26.682 1.00 96.62 792 THR A CA 1
ATOM 5802 C C . THR A 1 792 ? 2.839 -8.189 25.430 1.00 96.62 792 THR A C 1
ATOM 5804 O O . THR A 1 792 ? 3.535 -8.056 24.420 1.00 96.62 792 THR A O 1
ATOM 5807 N N . LEU A 1 793 ? 1.580 -7.746 25.490 1.00 96.75 793 LEU A N 1
ATOM 5808 C CA . LEU A 1 793 ? 0.872 -7.169 24.343 1.00 96.75 793 LEU A CA 1
ATOM 5809 C C . LEU A 1 793 ? 0.579 -5.682 24.548 1.00 96.75 793 LEU A C 1
ATOM 5811 O O . LEU A 1 793 ? -0.093 -5.289 25.498 1.00 96.75 793 LEU A O 1
ATOM 5815 N N . LEU A 1 794 ? 1.022 -4.862 23.593 1.00 97.12 794 LEU A N 1
ATOM 5816 C CA . LEU A 1 794 ? 0.522 -3.504 23.398 1.00 97.12 794 LEU A CA 1
ATOM 5817 C C . LEU A 1 794 ? -0.386 -3.492 22.165 1.00 97.12 794 LEU A C 1
ATOM 5819 O O . LEU A 1 794 ? 0.098 -3.490 21.032 1.00 97.12 794 LEU A O 1
ATOM 5823 N N . HIS A 1 795 ? -1.696 -3.483 22.385 1.00 96.25 795 HIS A N 1
ATOM 5824 C CA . HIS A 1 795 ? -2.699 -3.439 21.326 1.00 96.25 795 HIS A CA 1
ATOM 5825 C C . HIS A 1 795 ? -3.115 -1.988 21.064 1.00 96.25 795 HIS A C 1
ATOM 5827 O O . HIS A 1 795 ? -3.759 -1.351 21.886 1.00 96.25 795 HIS A O 1
ATOM 5833 N N . VAL A 1 796 ? -2.745 -1.437 19.916 1.00 94.62 796 VAL A N 1
ATOM 5834 C CA . VAL A 1 796 ? -3.199 -0.118 19.474 1.00 94.62 796 VAL A CA 1
ATOM 5835 C C . VAL A 1 796 ? -4.488 -0.283 18.679 1.00 94.62 796 VAL A C 1
ATOM 5837 O O . VAL A 1 796 ? -4.518 -1.020 17.697 1.00 94.62 796 VAL A O 1
ATOM 5840 N N . THR A 1 797 ? -5.545 0.413 19.088 1.00 90.50 797 THR A N 1
ATOM 5841 C CA . THR A 1 797 ? -6.848 0.367 18.412 1.00 90.50 797 THR A CA 1
ATOM 5842 C C . THR A 1 797 ? -7.633 1.657 18.641 1.00 90.50 797 THR A C 1
ATOM 5844 O O . THR A 1 797 ? -7.325 2.438 19.540 1.00 90.50 797 THR A O 1
ATOM 5847 N N . HIS A 1 798 ? -8.626 1.925 17.801 1.00 85.44 798 HIS A N 1
ATOM 5848 C CA . HIS A 1 798 ? -9.627 2.972 18.025 1.00 85.44 798 HIS A CA 1
ATOM 5849 C C . HIS A 1 798 ? -10.956 2.401 18.552 1.00 85.44 798 HIS A C 1
ATOM 5851 O O . HIS A 1 798 ? -11.787 3.159 19.046 1.00 85.44 798 HIS A O 1
ATOM 5857 N N . ASP A 1 799 ? -11.144 1.078 18.494 1.00 82.69 799 ASP A N 1
ATOM 5858 C CA . ASP A 1 799 ? -12.348 0.393 18.963 1.00 82.69 799 ASP A CA 1
ATOM 5859 C C . ASP A 1 799 ? -12.221 0.056 20.454 1.00 82.69 799 ASP A C 1
ATOM 5861 O O . ASP A 1 799 ? -11.689 -0.985 20.852 1.00 82.69 799 ASP A O 1
ATOM 5865 N N . ILE A 1 800 ? -12.691 0.981 21.293 1.00 85.56 800 ILE A N 1
ATOM 5866 C CA . ILE A 1 800 ? -12.679 0.814 22.748 1.00 85.56 800 ILE A CA 1
ATOM 5867 C C . ILE A 1 800 ? -13.584 -0.337 23.207 1.00 85.56 800 ILE A C 1
ATOM 5869 O O . ILE A 1 800 ? -13.269 -0.974 24.211 1.00 85.56 800 ILE A O 1
ATOM 5873 N N . ALA A 1 801 ? -14.673 -0.632 22.486 1.00 81.81 801 ALA A N 1
ATOM 5874 C CA . ALA A 1 801 ? -15.608 -1.682 22.874 1.00 81.81 801 ALA A CA 1
ATOM 5875 C C . ALA A 1 801 ? -14.962 -3.056 22.697 1.00 81.81 801 ALA A C 1
ATOM 5877 O O . ALA A 1 801 ? -14.866 -3.812 23.663 1.00 81.81 801 ALA A O 1
ATOM 5878 N N . ALA A 1 802 ? -14.418 -3.333 21.509 1.00 82.25 802 ALA A N 1
ATOM 5879 C CA . ALA A 1 802 ? -13.699 -4.576 21.253 1.00 82.25 802 ALA A CA 1
ATOM 5880 C C . ALA A 1 802 ? -12.462 -4.713 22.158 1.00 82.25 802 ALA A C 1
ATOM 5882 O O . ALA A 1 802 ? -12.212 -5.780 22.711 1.00 82.25 802 ALA A O 1
ATOM 5883 N N . ALA A 1 803 ? -11.708 -3.628 22.375 1.00 85.50 803 ALA A N 1
ATOM 5884 C CA . ALA A 1 803 ? -10.552 -3.644 23.273 1.00 85.50 803 ALA A CA 1
ATOM 5885 C C . ALA A 1 803 ? -10.924 -3.992 24.721 1.00 85.50 803 ALA A C 1
ATOM 5887 O O . ALA A 1 803 ? -10.191 -4.716 25.393 1.00 85.50 803 ALA A O 1
ATOM 5888 N N . SER A 1 804 ? -12.055 -3.470 25.202 1.00 86.50 804 SER A N 1
ATOM 5889 C CA . SER A 1 804 ? -12.491 -3.635 26.590 1.00 86.50 804 SER A CA 1
ATOM 5890 C C . SER A 1 804 ? -12.875 -5.060 26.969 1.00 86.50 804 SER A C 1
ATOM 5892 O O . SER A 1 804 ? -12.898 -5.387 28.154 1.00 86.50 804 SER A O 1
ATOM 5894 N N . GLU A 1 805 ? -13.173 -5.896 25.976 1.00 85.69 805 GLU A N 1
ATOM 5895 C CA . GLU A 1 805 ? -13.567 -7.281 26.190 1.00 85.69 805 GLU A CA 1
ATOM 5896 C C . GLU A 1 805 ? -12.377 -8.199 26.498 1.00 85.69 805 GLU A C 1
ATOM 5898 O O . GLU A 1 805 ? -12.525 -9.151 27.270 1.00 85.69 805 GLU A O 1
ATOM 5903 N N . PHE A 1 806 ? -11.213 -7.903 25.910 1.00 88.88 806 PHE A N 1
ATOM 5904 C CA . PHE A 1 806 ? -10.044 -8.783 25.943 1.00 88.88 806 PHE A CA 1
ATOM 5905 C C . PHE A 1 806 ? -8.852 -8.212 26.725 1.00 88.88 806 PHE A C 1
ATOM 5907 O O . PHE A 1 806 ? -8.071 -8.983 27.272 1.00 88.88 806 PHE A O 1
ATOM 5914 N N . ALA A 1 807 ? -8.681 -6.885 26.778 1.00 91.94 807 ALA A N 1
ATOM 5915 C CA . ALA A 1 807 ? -7.517 -6.267 27.418 1.00 91.94 807 ALA A CA 1
ATOM 5916 C C . ALA A 1 807 ? -7.597 -6.257 28.949 1.00 91.94 807 ALA A C 1
ATOM 5918 O O . ALA A 1 807 ? -8.634 -5.929 29.524 1.00 91.94 807 ALA A O 1
ATOM 5919 N N . ASP A 1 808 ? -6.458 -6.477 29.610 1.00 93.00 808 ASP A N 1
ATOM 5920 C CA . ASP A 1 808 ? -6.340 -6.339 31.068 1.00 93.00 808 ASP A CA 1
ATOM 5921 C C . ASP A 1 808 ? -6.498 -4.876 31.507 1.00 93.00 808 ASP A C 1
ATOM 5923 O O . ASP A 1 808 ? -7.073 -4.569 32.558 1.00 93.00 808 ASP A O 1
ATOM 5927 N N . ARG A 1 809 ? -5.987 -3.948 30.685 1.00 94.44 809 ARG A N 1
ATOM 5928 C CA . ARG A 1 809 ? -6.006 -2.510 30.963 1.00 94.44 809 ARG A CA 1
ATOM 5929 C C . ARG A 1 809 ? -6.175 -1.676 29.699 1.00 94.44 809 ARG A C 1
ATOM 5931 O O . ARG A 1 809 ? -5.580 -1.954 28.660 1.00 94.44 809 ARG A O 1
ATOM 5938 N N . LEU A 1 810 ? -6.941 -0.594 29.823 1.00 95.19 810 LEU A N 1
ATOM 5939 C CA . LEU A 1 810 ? -7.051 0.446 28.804 1.00 95.19 810 LEU A CA 1
ATOM 5940 C C . LEU A 1 810 ? -6.152 1.639 29.161 1.00 95.19 810 LEU A C 1
ATOM 5942 O O . LEU A 1 810 ? -5.996 2.003 30.332 1.00 95.19 810 LEU A O 1
ATOM 5946 N N . ALA A 1 811 ? -5.574 2.268 28.145 1.00 95.50 811 ALA A N 1
ATOM 5947 C CA . ALA A 1 811 ? -4.876 3.543 28.246 1.00 95.50 811 ALA A CA 1
ATOM 5948 C C . ALA A 1 811 ? -5.384 4.480 27.145 1.00 95.50 811 ALA A C 1
ATOM 5950 O O . ALA A 1 811 ? -5.284 4.163 25.961 1.00 95.50 811 ALA A O 1
ATOM 5951 N N . VAL A 1 812 ? -5.941 5.624 27.535 1.00 95.12 812 VAL A N 1
ATOM 5952 C CA . VAL A 1 812 ? -6.540 6.604 26.626 1.00 95.12 812 VAL A CA 1
ATOM 5953 C C . VAL A 1 812 ? -5.499 7.660 26.275 1.00 95.12 812 VAL A C 1
ATOM 5955 O O . VAL A 1 812 ? -5.009 8.376 27.150 1.00 95.12 812 VAL A O 1
ATOM 5958 N N . LEU A 1 813 ? -5.158 7.751 24.992 1.00 94.44 813 LEU A N 1
ATOM 5959 C CA . LEU A 1 813 ? -4.257 8.745 24.427 1.00 94.44 813 LEU A CA 1
ATOM 5960 C C . LEU A 1 813 ? -5.068 9.849 23.743 1.00 94.44 813 LEU A C 1
ATOM 5962 O O . LEU A 1 813 ? -5.740 9.600 22.743 1.00 94.44 813 LEU A O 1
ATOM 5966 N N . ALA A 1 814 ? -4.942 11.074 24.242 1.00 91.31 814 ALA A N 1
ATOM 5967 C CA . ALA A 1 814 ? -5.526 12.267 23.640 1.00 91.31 814 ALA A CA 1
ATOM 5968 C C . ALA A 1 814 ? -4.506 13.411 23.668 1.00 91.31 814 ALA A C 1
ATOM 5970 O O . ALA A 1 814 ? -3.704 13.519 24.596 1.00 91.31 814 ALA A O 1
ATOM 5971 N N . ASP A 1 815 ? -4.476 14.226 22.612 1.00 87.88 815 ASP A N 1
ATOM 5972 C CA . ASP A 1 815 ? -3.556 15.367 22.490 1.00 87.88 815 ASP A CA 1
ATOM 5973 C C . ASP A 1 815 ? -2.074 15.037 22.767 1.00 87.88 815 ASP A C 1
ATOM 5975 O O . ASP A 1 815 ? -1.306 15.846 23.309 1.00 87.88 815 ASP A O 1
ATOM 5979 N N . GLY A 1 816 ? -1.655 13.830 22.381 1.00 90.25 816 GLY A N 1
ATOM 5980 C CA . GLY A 1 816 ? -0.294 13.341 22.570 1.00 90.25 816 GLY A CA 1
ATOM 5981 C C . GLY A 1 816 ? 0.066 13.013 24.021 1.00 90.25 816 GLY A C 1
ATOM 5982 O O . GLY A 1 816 ? 1.256 12.951 24.335 1.00 90.25 816 GLY A O 1
ATOM 5983 N N . ARG A 1 817 ? -0.917 12.829 24.912 1.00 94.31 817 ARG A N 1
ATOM 5984 C CA . ARG A 1 817 ? -0.743 12.470 26.329 1.00 94.31 817 ARG A CA 1
ATOM 5985 C C . ARG A 1 817 ? -1.655 11.317 26.719 1.00 94.31 817 ARG A C 1
ATOM 5987 O O . ARG A 1 817 ? -2.752 11.183 26.188 1.00 94.31 817 ARG A O 1
ATOM 5994 N N . ILE A 1 818 ? -1.207 10.498 27.668 1.00 95.50 818 ILE A N 1
ATOM 5995 C CA . ILE A 1 818 ? -2.090 9.526 28.318 1.00 95.50 818 ILE A CA 1
ATOM 5996 C C . ILE A 1 818 ? -2.927 10.300 29.332 1.00 95.50 818 ILE A C 1
ATOM 5998 O O . ILE A 1 818 ? -2.376 10.841 30.289 1.00 95.50 818 ILE A O 1
ATOM 6002 N N . VAL A 1 819 ? -4.228 10.404 29.075 1.00 94.44 819 VAL A N 1
ATOM 6003 C CA . VAL A 1 819 ? -5.154 11.206 29.888 1.00 94.44 819 VAL A CA 1
ATOM 6004 C C . VAL A 1 819 ? -5.826 10.384 30.983 1.00 94.44 819 VAL A C 1
ATOM 6006 O O . VAL A 1 819 ? -6.136 10.903 32.051 1.00 94.44 819 VAL A O 1
ATOM 6009 N N . GLU A 1 820 ? -6.010 9.087 30.741 1.00 93.38 820 GLU A N 1
ATOM 6010 C CA . GLU A 1 820 ? -6.630 8.158 31.679 1.00 93.38 820 GLU A CA 1
ATOM 6011 C C . GLU A 1 820 ? -6.136 6.733 31.397 1.00 93.38 820 GLU A C 1
ATOM 6013 O O . GLU A 1 820 ? -5.933 6.353 30.243 1.00 93.38 820 GLU A O 1
ATOM 6018 N N . SER A 1 821 ? -5.916 5.927 32.435 1.00 93.69 821 SER A N 1
ATOM 6019 C CA . SER A 1 821 ? -5.575 4.509 32.290 1.00 93.69 821 SER A CA 1
ATOM 6020 C C . SER A 1 821 ? -6.115 3.711 33.468 1.00 93.69 821 SER A C 1
ATOM 6022 O O . SER A 1 821 ? -6.070 4.169 34.608 1.00 93.69 821 SER A O 1
ATOM 6024 N N . GLY A 1 822 ? -6.620 2.511 33.199 1.00 91.69 822 GLY A N 1
ATOM 6025 C CA . GLY A 1 822 ? -7.162 1.633 34.227 1.00 91.69 822 GLY A CA 1
ATOM 6026 C C . GLY A 1 822 ? -7.941 0.450 33.653 1.00 91.69 822 GLY A C 1
ATOM 6027 O O . GLY A 1 822 ? -7.975 0.265 32.432 1.00 91.69 822 GLY A O 1
ATOM 6028 N N . PRO A 1 823 ? -8.568 -0.360 34.522 1.00 91.12 823 PRO A N 1
ATOM 6029 C CA . PRO A 1 823 ? -9.360 -1.509 34.100 1.00 91.12 823 PRO A CA 1
ATOM 6030 C C . PRO A 1 823 ? -10.503 -1.096 33.156 1.00 91.12 823 PRO A C 1
ATOM 6032 O O . PRO A 1 823 ? -11.153 -0.075 33.419 1.00 91.12 823 PRO A O 1
ATOM 6035 N N . PRO A 1 824 ? -10.801 -1.882 32.102 1.00 89.56 824 PRO A N 1
ATOM 6036 C CA . PRO A 1 824 ? -11.840 -1.536 31.135 1.00 89.56 824 PRO A CA 1
ATOM 6037 C C . PRO A 1 824 ? -13.212 -1.272 31.764 1.00 89.56 824 PRO A C 1
ATOM 6039 O O . PRO A 1 824 ? -13.901 -0.329 31.382 1.00 89.56 824 PRO A O 1
ATOM 6042 N N . THR A 1 825 ? -13.585 -2.057 32.778 1.00 85.12 825 THR A N 1
ATOM 6043 C CA . THR A 1 825 ? -14.860 -1.917 33.495 1.00 85.12 825 THR A CA 1
ATOM 6044 C C . THR A 1 825 ? -15.031 -0.523 34.093 1.00 85.12 825 THR A C 1
ATOM 6046 O O . THR A 1 825 ? -16.059 0.106 33.863 1.00 85.12 825 THR A O 1
ATOM 6049 N N . THR A 1 826 ? -14.010 -0.011 34.785 1.00 85.56 826 THR A N 1
ATOM 6050 C CA . THR A 1 826 ? -14.024 1.317 35.415 1.00 85.56 826 THR A CA 1
ATOM 6051 C C . THR A 1 826 ? -14.069 2.443 34.384 1.00 85.56 826 THR A C 1
ATOM 6053 O O . THR A 1 826 ? -14.847 3.385 34.548 1.00 85.56 826 THR A O 1
ATOM 6056 N N . LEU A 1 827 ? -13.250 2.354 33.328 1.00 87.00 827 LEU A N 1
ATOM 6057 C CA . LEU A 1 827 ? -13.158 3.403 32.305 1.00 87.00 827 LEU A CA 1
ATOM 6058 C C . LEU A 1 827 ? -14.442 3.506 31.477 1.00 87.00 827 LEU A C 1
ATOM 6060 O O . LEU A 1 827 ? -14.842 4.608 31.112 1.00 87.00 827 LEU A O 1
ATOM 6064 N N . LEU A 1 828 ? -15.115 2.382 31.218 1.00 84.38 828 LEU A N 1
ATOM 6065 C CA . LEU A 1 828 ? -16.383 2.379 30.494 1.00 84.38 828 LEU A CA 1
ATOM 6066 C C . LEU A 1 828 ? -17.568 2.783 31.379 1.00 84.38 828 LEU A C 1
ATOM 6068 O O . LEU A 1 828 ? -18.461 3.487 30.911 1.00 84.38 828 LEU A O 1
ATOM 6072 N N . SER A 1 829 ? -17.608 2.385 32.655 1.00 83.94 829 SER A N 1
ATOM 6073 C CA . SER A 1 829 ? -18.733 2.728 33.537 1.00 83.94 829 SER A CA 1
ATOM 6074 C C . SER A 1 829 ? -18.679 4.166 34.044 1.00 83.94 829 SER A C 1
ATOM 6076 O O . SER A 1 829 ? -19.698 4.852 34.089 1.00 83.94 829 SER A O 1
ATOM 6078 N N . THR A 1 830 ? -17.497 4.616 34.458 1.00 85.75 830 THR A N 1
ATOM 6079 C CA . THR A 1 830 ? -17.300 5.868 35.201 1.00 85.75 830 THR A CA 1
ATOM 6080 C C . THR A 1 830 ? -16.035 6.588 34.725 1.00 85.75 830 THR A C 1
ATOM 6082 O O . THR A 1 830 ? -15.090 6.736 35.503 1.00 85.75 830 THR A O 1
ATOM 6085 N N . PRO A 1 831 ? -15.999 7.045 33.461 1.00 88.75 831 PRO A N 1
ATOM 6086 C CA . PRO A 1 831 ? -14.866 7.795 32.922 1.00 88.75 831 PRO A CA 1
ATOM 6087 C C . PRO A 1 831 ? -14.643 9.111 33.687 1.00 88.75 831 PRO A C 1
ATOM 6089 O O . PRO A 1 831 ? -15.565 9.923 33.881 1.00 88.75 831 PRO A O 1
ATOM 6092 N N . SER A 1 832 ? -13.406 9.333 34.134 1.00 88.81 832 SER A N 1
ATOM 6093 C CA . SER A 1 832 ? -13.027 10.512 34.919 1.00 88.81 832 SER A CA 1
ATOM 6094 C C . SER A 1 832 ? -12.606 11.696 34.040 1.00 88.81 832 SER A C 1
ATOM 6096 O O . SER A 1 832 ? -12.921 12.840 34.390 1.00 88.81 832 SER A O 1
ATOM 6098 N N . HIS A 1 833 ? -11.998 11.434 32.879 1.00 92.56 833 HIS A N 1
ATOM 6099 C CA . HIS A 1 833 ? -11.574 12.446 31.911 1.00 92.56 833 HIS A CA 1
ATOM 6100 C C . HIS A 1 833 ? -12.659 12.729 30.850 1.00 92.56 833 HIS A C 1
ATOM 6102 O O . HIS A 1 833 ? -13.479 11.867 30.527 1.00 92.56 833 HIS A O 1
ATOM 6108 N N . GLU A 1 834 ? -12.688 13.949 30.305 1.00 90.31 834 GLU A N 1
ATOM 6109 C CA . GLU A 1 834 ? -13.691 14.396 29.317 1.00 90.31 834 GLU A CA 1
ATOM 6110 C C . GLU A 1 834 ? -13.552 13.677 27.960 1.00 90.31 834 GLU A C 1
ATOM 6112 O O . GLU A 1 834 ? -14.533 13.257 27.350 1.00 90.31 834 GLU A O 1
ATOM 6117 N N . GLU A 1 835 ? -12.325 13.449 27.522 1.00 88.50 835 GLU A N 1
ATOM 6118 C CA . GLU A 1 835 ? -11.970 12.768 26.281 1.00 88.50 835 GLU A CA 1
ATOM 6119 C C . GLU A 1 835 ? -12.339 11.284 26.363 1.00 88.50 835 GLU A C 1
ATOM 6121 O O . GLU A 1 835 ? -12.916 10.735 25.425 1.00 88.50 835 GLU A O 1
ATOM 6126 N N . THR A 1 836 ? -12.114 10.643 27.517 1.00 90.25 836 THR A N 1
ATOM 6127 C CA . THR A 1 836 ? -12.595 9.277 27.763 1.00 90.25 836 THR A CA 1
ATOM 6128 C C . THR A 1 836 ? -14.119 9.217 27.701 1.00 90.25 836 THR A C 1
ATOM 6130 O O . THR A 1 836 ? -14.656 8.337 27.034 1.00 90.25 836 THR A O 1
ATOM 6133 N N . ARG A 1 837 ? -14.835 10.167 28.330 1.00 90.69 837 ARG A N 1
ATOM 6134 C CA . ARG A 1 837 ? -16.307 10.259 28.218 1.00 90.69 837 ARG A CA 1
ATOM 6135 C C . ARG A 1 837 ? -16.752 10.356 26.769 1.00 90.69 837 ARG A C 1
ATOM 6137 O O . ARG A 1 837 ? -17.609 9.590 26.354 1.00 90.69 837 ARG A O 1
ATOM 6144 N N . THR A 1 838 ? -16.120 11.236 26.000 1.00 89.06 838 THR A N 1
ATOM 6145 C CA . THR A 1 838 ? -16.445 11.457 24.587 1.00 89.06 838 THR A CA 1
ATOM 6146 C C . THR A 1 838 ? -16.317 10.168 23.771 1.00 89.06 838 THR A C 1
ATOM 6148 O O . THR A 1 838 ? -17.227 9.828 23.018 1.00 89.06 838 THR A O 1
ATOM 6151 N N . LEU A 1 839 ? -15.232 9.407 23.956 1.00 86.19 839 LEU A N 1
ATOM 6152 C CA . LEU A 1 839 ? -15.030 8.118 23.282 1.00 86.19 839 LEU A CA 1
ATOM 6153 C C . LEU A 1 839 ? -16.077 7.072 23.695 1.00 86.19 839 LEU A C 1
ATOM 6155 O O . LEU A 1 839 ? -16.600 6.344 22.847 1.00 86.19 839 LEU A O 1
ATOM 6159 N N . VAL A 1 840 ? -16.392 6.991 24.989 1.00 87.75 840 VAL A N 1
ATOM 6160 C CA . VAL A 1 840 ? -17.372 6.035 25.524 1.00 87.75 840 VAL A CA 1
ATOM 6161 C C . VAL A 1 840 ? -18.784 6.363 25.046 1.00 87.75 840 VAL A C 1
ATOM 6163 O O . VAL A 1 840 ? -19.501 5.468 24.602 1.00 87.75 840 VAL A O 1
ATOM 6166 N N . ASP A 1 841 ? -19.183 7.629 25.096 1.00 87.94 841 ASP A N 1
ATOM 6167 C CA . ASP A 1 841 ? -20.515 8.071 24.686 1.00 87.94 841 ASP A CA 1
ATOM 6168 C C . ASP A 1 841 ? -20.707 7.924 23.175 1.00 87.94 841 ASP A C 1
ATOM 6170 O O . ASP A 1 841 ? -21.751 7.442 22.739 1.00 87.94 841 ASP A O 1
ATOM 6174 N N . ALA A 1 842 ? -19.672 8.218 22.379 1.00 84.69 842 ALA A N 1
ATOM 6175 C CA . ALA A 1 842 ? -19.663 7.908 20.953 1.00 84.69 842 ALA A CA 1
ATOM 6176 C C . ALA A 1 842 ? -19.882 6.405 20.708 1.00 84.69 842 ALA A C 1
ATOM 6178 O O . ALA A 1 842 ? -20.749 5.991 19.940 1.00 84.69 842 ALA A O 1
ATOM 6179 N N . THR A 1 843 ? -19.143 5.565 21.428 1.00 83.69 843 THR A N 1
ATOM 6180 C CA . THR A 1 843 ? -19.263 4.110 21.298 1.00 83.69 843 THR A CA 1
ATOM 6181 C C . THR A 1 843 ? -20.672 3.632 21.646 1.00 83.69 843 THR A C 1
ATOM 6183 O O . THR A 1 843 ? -21.254 2.848 20.899 1.00 83.69 843 THR A O 1
ATOM 6186 N N . ARG A 1 844 ? -21.265 4.148 22.728 1.00 84.00 844 ARG A N 1
ATOM 6187 C CA . ARG A 1 844 ? -22.654 3.850 23.111 1.00 84.00 844 ARG A CA 1
ATOM 6188 C C . ARG A 1 844 ? -23.656 4.290 22.049 1.00 84.00 844 ARG A C 1
ATOM 6190 O O . ARG A 1 844 ? -24.563 3.526 21.736 1.00 84.00 844 ARG A O 1
ATOM 6197 N N . ALA A 1 845 ? -23.484 5.481 21.479 1.00 80.75 845 ALA A N 1
ATOM 6198 C CA . ALA A 1 845 ? -24.381 6.011 20.457 1.00 80.75 845 ALA A CA 1
ATOM 6199 C C . ALA A 1 845 ? -24.410 5.138 19.189 1.00 80.75 845 ALA A C 1
ATOM 6201 O O . ALA A 1 845 ? -25.483 4.916 18.640 1.00 80.75 845 ALA A O 1
ATOM 6202 N N . LEU A 1 846 ? -23.272 4.573 18.764 1.00 77.62 846 LEU A N 1
ATOM 6203 C CA . LEU A 1 846 ? -23.247 3.604 17.656 1.00 77.62 846 LEU A CA 1
ATOM 6204 C C . LEU A 1 846 ? -23.939 2.276 18.003 1.00 77.62 846 LEU A C 1
ATOM 6206 O O . LEU A 1 846 ? -24.479 1.605 17.124 1.00 77.62 846 LEU A O 1
ATOM 6210 N N . HIS A 1 847 ? -23.928 1.870 19.274 1.00 73.81 847 HIS A N 1
ATOM 6211 C CA . HIS A 1 847 ? -24.557 0.617 19.701 1.00 73.81 847 HIS A CA 1
ATOM 6212 C C . HIS A 1 847 ? -26.078 0.745 19.880 1.00 73.81 847 HIS A C 1
ATOM 6214 O O . HIS A 1 847 ? -26.796 -0.218 19.610 1.00 73.81 847 HIS A O 1
ATOM 6220 N N . ALA A 1 848 ? -26.565 1.930 20.263 1.00 70.00 848 ALA A N 1
ATOM 6221 C CA . ALA A 1 848 ? -27.964 2.186 20.607 1.00 70.00 848 ALA A CA 1
ATOM 6222 C C . ALA A 1 848 ? -28.962 2.143 19.427 1.00 70.00 848 ALA A C 1
ATOM 6224 O O . ALA A 1 848 ? -30.154 2.007 19.679 1.00 70.00 848 ALA A O 1
ATOM 6225 N N . GLY A 1 849 ? -28.510 2.216 18.167 1.00 66.50 849 GLY A N 1
ATOM 6226 C CA . GLY A 1 849 ? -29.391 2.232 16.984 1.00 66.50 849 GLY A CA 1
ATOM 6227 C C . GLY A 1 849 ? -29.834 3.641 16.563 1.00 66.50 849 GLY A C 1
ATOM 6228 O O . GLY A 1 849 ? -29.187 4.631 16.916 1.00 66.50 849 GLY A O 1
ATOM 6229 N N . ARG A 1 850 ? -30.892 3.746 15.749 1.00 64.25 850 ARG A N 1
ATOM 6230 C CA . ARG A 1 850 ? -31.371 5.021 15.189 1.00 64.25 850 ARG A CA 1
ATOM 6231 C C . ARG A 1 850 ? -32.035 5.885 16.267 1.00 64.25 850 ARG A C 1
ATOM 6233 O O . ARG A 1 850 ? -32.929 5.435 16.977 1.00 64.25 850 ARG A O 1
ATOM 6240 N N . SER A 1 851 ? -31.626 7.151 16.365 1.00 55.53 851 SER A N 1
ATOM 6241 C CA . SER A 1 851 ? -32.334 8.156 17.171 1.00 55.53 851 SER A CA 1
ATOM 6242 C C . SER A 1 851 ? -33.574 8.649 16.410 1.00 55.53 851 SER A C 1
ATOM 6244 O O . SER A 1 851 ? -33.451 8.917 15.215 1.00 55.53 851 SER A O 1
ATOM 6246 N N . PRO A 1 852 ? -34.745 8.819 17.054 1.00 49.22 852 PRO A N 1
ATOM 6247 C CA . PRO A 1 852 ? -35.946 9.305 16.375 1.00 49.22 852 PRO A CA 1
ATOM 6248 C C . PRO A 1 852 ? -35.714 10.702 15.790 1.00 49.22 852 PRO A C 1
ATOM 6250 O O . PRO A 1 852 ? -35.172 11.590 16.458 1.00 49.22 852 PRO A O 1
ATOM 6253 N N . THR A 1 853 ? -36.123 10.907 14.538 1.00 50.03 853 THR A N 1
ATOM 6254 C CA . THR A 1 853 ? -35.951 12.194 13.852 1.00 50.03 853 THR A CA 1
ATOM 6255 C C . THR A 1 853 ? -36.844 13.274 14.472 1.00 50.03 853 THR A C 1
ATOM 6257 O O . THR A 1 853 ? -37.887 12.995 15.065 1.00 50.03 853 THR A O 1
ATOM 6260 N N . ALA A 1 854 ? -36.488 14.552 14.299 1.00 37.41 854 ALA A N 1
ATOM 6261 C CA . ALA A 1 854 ? -37.313 15.668 14.780 1.00 37.41 854 ALA A CA 1
ATOM 6262 C C . ALA A 1 854 ? -38.733 15.681 14.168 1.00 37.41 854 ALA A C 1
ATOM 6264 O O . ALA A 1 854 ? -39.667 16.198 14.780 1.00 37.41 854 ALA A O 1
ATOM 6265 N N . ALA A 1 855 ? -38.912 15.109 12.972 1.00 38.66 855 ALA A N 1
ATOM 6266 C CA . ALA A 1 855 ? -40.216 14.949 12.333 1.00 38.66 855 ALA A CA 1
ATOM 6267 C C . ALA A 1 855 ? -41.050 13.836 12.994 1.00 38.66 855 ALA A C 1
ATOM 6269 O O . ALA A 1 855 ? -42.237 14.036 13.245 1.00 38.66 855 ALA A O 1
ATOM 6270 N N . GLU A 1 856 ? -40.429 12.708 13.345 1.00 47.72 856 GLU A N 1
ATOM 6271 C CA . GLU A 1 856 ? -41.072 11.595 14.058 1.00 47.72 856 GLU A CA 1
ATOM 6272 C C . GLU A 1 856 ? -41.384 11.944 15.516 1.00 47.72 856 GLU A C 1
ATOM 6274 O O . GLU A 1 856 ? -42.458 11.605 16.005 1.00 47.72 856 GLU A O 1
ATOM 6279 N N . ALA A 1 857 ? -40.507 12.692 16.193 1.00 41.22 857 ALA A N 1
ATOM 6280 C CA . ALA A 1 857 ? -40.756 13.203 17.540 1.00 41.22 857 ALA A CA 1
ATOM 6281 C C . ALA A 1 857 ? -41.959 14.164 17.569 1.00 41.22 857 ALA A C 1
ATOM 6283 O O . ALA A 1 857 ? -42.828 14.042 18.430 1.00 41.22 857 ALA A O 1
ATOM 6284 N N . ASN A 1 858 ? -42.069 15.058 16.578 1.00 39.75 858 ASN A N 1
ATOM 6285 C CA . ASN A 1 858 ? -43.224 15.950 16.436 1.00 39.75 858 ASN A CA 1
ATOM 6286 C C . ASN A 1 858 ? -44.508 15.203 16.027 1.00 39.75 858 ASN A C 1
ATOM 6288 O O . ASN A 1 858 ? -45.598 15.585 16.449 1.00 39.75 858 ASN A O 1
ATOM 6292 N N . ALA A 1 859 ? -44.407 14.139 15.224 1.00 41.84 859 ALA A N 1
ATOM 6293 C CA . ALA A 1 859 ? -45.548 13.294 14.868 1.00 41.84 859 ALA A CA 1
ATOM 6294 C C . ALA A 1 859 ? -46.032 12.437 16.053 1.00 41.84 859 ALA A C 1
ATOM 6296 O O . ALA A 1 859 ? -47.239 12.232 16.211 1.00 41.84 859 ALA A O 1
ATOM 6297 N N . ALA A 1 860 ? -45.118 11.979 16.913 1.00 43.28 860 ALA A N 1
ATOM 6298 C CA . ALA A 1 860 ? -45.432 11.281 18.154 1.00 43.28 860 ALA A CA 1
ATOM 6299 C C . ALA A 1 860 ? -46.101 12.214 19.181 1.00 43.28 860 ALA A C 1
ATOM 6301 O O . ALA A 1 860 ? -47.110 11.824 19.770 1.00 43.28 860 ALA A O 1
ATOM 6302 N N . ASP A 1 861 ? -45.631 13.460 19.322 1.00 44.53 861 ASP A N 1
ATOM 6303 C CA . ASP A 1 861 ? -46.269 14.477 20.178 1.00 44.53 861 ASP A CA 1
ATOM 6304 C C . ASP A 1 861 ? -47.667 14.874 19.662 1.00 44.53 861 ASP A C 1
ATOM 6306 O O . ASP A 1 861 ? -48.626 14.928 20.433 1.00 44.53 861 ASP A O 1
ATOM 6310 N N . ALA A 1 862 ? -47.837 15.043 18.345 1.00 44.47 862 ALA A N 1
ATOM 6311 C CA . ALA A 1 862 ? -49.144 15.315 17.733 1.00 44.47 862 ALA A CA 1
ATOM 6312 C C . ALA A 1 862 ? -50.128 14.129 17.839 1.00 44.47 862 ALA A C 1
ATOM 6314 O O . ALA A 1 862 ? -51.350 14.316 17.839 1.00 44.47 862 ALA A O 1
ATOM 6315 N N . SER A 1 863 ? -49.609 12.901 17.938 1.00 47.12 863 SER A N 1
ATOM 6316 C CA . SER A 1 863 ? -50.407 11.691 18.177 1.00 47.12 863 SER A CA 1
ATOM 6317 C C . SER A 1 863 ? -50.777 11.534 19.658 1.00 47.12 863 SER A C 1
ATOM 6319 O O . SER A 1 863 ? -51.857 11.028 19.965 1.00 47.12 863 SER A O 1
ATOM 6321 N N . ALA A 1 864 ? -49.930 12.017 20.573 1.00 48.62 864 ALA A N 1
ATOM 6322 C CA . ALA A 1 864 ? -50.203 12.060 22.007 1.00 48.62 864 ALA A CA 1
ATOM 6323 C C . ALA A 1 864 ? -51.224 13.154 22.386 1.00 48.62 864 ALA A C 1
ATOM 6325 O O . ALA A 1 864 ? -52.055 12.926 23.265 1.00 48.62 864 ALA A O 1
ATOM 6326 N N . GLU A 1 865 ? -51.242 14.298 21.688 1.00 45.78 865 GLU A N 1
ATOM 6327 C CA . GLU A 1 865 ? -52.246 15.364 21.880 1.00 45.78 865 GLU A CA 1
ATOM 6328 C C . GLU A 1 865 ? -53.663 14.998 21.389 1.00 45.78 865 GLU A C 1
ATOM 6330 O O . GLU A 1 865 ? -54.634 15.635 21.797 1.00 45.78 865 GLU A O 1
ATOM 6335 N N . ASN A 1 866 ? -53.812 13.956 20.560 1.00 40.66 866 ASN A N 1
ATOM 6336 C CA . ASN A 1 866 ? -55.105 13.482 20.039 1.00 40.66 866 ASN A CA 1
ATOM 6337 C C . ASN A 1 866 ? -55.645 12.216 20.734 1.00 40.66 866 ASN A C 1
ATOM 6339 O O . ASN A 1 866 ? -56.635 11.634 20.277 1.00 40.66 866 ASN A O 1
ATOM 6343 N N . ALA A 1 867 ? -55.042 11.784 21.845 1.00 37.00 867 ALA A N 1
ATOM 6344 C CA . ALA A 1 867 ? -55.614 10.722 22.665 1.00 37.00 867 ALA A CA 1
ATOM 6345 C C . ALA A 1 867 ? -56.906 11.222 23.355 1.00 37.00 867 ALA A C 1
ATOM 6347 O O . ALA A 1 867 ? -56.886 12.272 24.002 1.00 37.00 867 ALA A O 1
ATOM 6348 N N . PRO A 1 868 ? -58.048 10.515 23.241 1.00 34.91 868 PRO A N 1
ATOM 6349 C CA . PRO A 1 868 ? -59.296 10.956 23.851 1.00 34.91 868 PRO A CA 1
ATOM 6350 C C . PRO A 1 868 ? -59.175 10.918 25.377 1.00 34.91 868 PRO A C 1
ATOM 6352 O O . PRO A 1 868 ? -58.845 9.891 25.967 1.00 34.91 868 PRO A O 1
ATOM 6355 N N . THR A 1 869 ? -59.463 12.049 26.017 1.00 38.41 869 THR A N 1
ATOM 6356 C CA . THR A 1 869 ? -59.575 12.176 27.468 1.00 38.41 869 THR A CA 1
ATOM 6357 C C . THR A 1 869 ? -60.696 11.278 27.994 1.00 38.41 869 THR A C 1
ATOM 6359 O O . THR A 1 869 ? -61.875 11.504 27.723 1.00 38.41 869 THR A O 1
ATOM 6362 N N . GLU A 1 870 ? -60.335 10.255 28.772 1.00 38.75 870 GLU A N 1
ATOM 6363 C CA . GLU A 1 870 ? -61.282 9.510 29.602 1.00 38.75 870 GLU A CA 1
ATOM 6364 C C . GLU A 1 870 ? -61.883 10.440 30.663 1.00 38.75 870 GLU A C 1
ATOM 6366 O O . GLU A 1 870 ? -61.180 10.949 31.538 1.00 38.75 870 GLU A O 1
ATOM 6371 N N . GLY A 1 871 ? -63.199 10.647 30.598 1.00 36.78 871 GLY A N 1
ATOM 6372 C CA . GLY A 1 871 ? -63.948 11.308 31.660 1.00 36.78 871 GLY A CA 1
ATOM 6373 C C . GLY A 1 871 ? -65.317 11.818 31.226 1.00 36.78 871 GLY A C 1
ATOM 6374 O O . GLY A 1 871 ? -65.471 13.014 31.027 1.00 36.78 871 GLY A O 1
ATOM 6375 N N . ASP A 1 872 ? -66.300 10.922 31.103 1.00 31.48 872 ASP A N 1
ATOM 6376 C CA . ASP A 1 872 ? -67.619 11.129 31.724 1.00 31.48 872 ASP A CA 1
ATOM 6377 C C . ASP A 1 872 ? -68.472 9.848 31.643 1.00 31.48 872 ASP A C 1
ATOM 6379 O O . ASP A 1 872 ? -68.765 9.321 30.568 1.00 31.48 872 ASP A O 1
ATOM 6383 N N . GLU A 1 873 ? -68.853 9.333 32.816 1.00 40.59 873 GLU A N 1
ATOM 6384 C CA . GLU A 1 873 ? -69.808 8.233 32.996 1.00 40.59 873 GLU A CA 1
ATOM 6385 C C . GLU A 1 873 ? -71.203 8.594 32.453 1.00 40.59 873 GLU A C 1
ATOM 6387 O O . GLU A 1 873 ? -71.607 9.760 32.448 1.00 40.59 873 GLU A O 1
ATOM 6392 N N . PRO A 1 874 ? -72.041 7.576 32.186 1.00 35.59 874 PRO A N 1
ATOM 6393 C CA . PRO A 1 874 ? -73.387 7.678 32.728 1.00 35.59 874 PRO A CA 1
ATOM 6394 C C . PRO A 1 874 ? -73.816 6.421 33.487 1.00 35.59 874 PRO A C 1
ATOM 6396 O O . PRO A 1 874 ? -73.793 5.297 32.986 1.00 35.59 874 PRO A O 1
ATOM 6399 N N . HIS A 1 875 ? -74.309 6.669 34.698 1.00 38.53 875 HIS A N 1
ATOM 6400 C CA . HIS A 1 875 ? -75.229 5.812 35.432 1.00 38.53 875 HIS A CA 1
ATOM 6401 C C . HIS A 1 875 ? -76.317 5.206 34.529 1.00 38.53 875 HIS A C 1
ATOM 6403 O O . HIS A 1 875 ? -77.068 5.936 33.881 1.00 38.53 875 HIS A O 1
ATOM 6409 N N . ALA A 1 876 ? -76.502 3.886 34.603 1.00 34.25 876 ALA A N 1
ATOM 6410 C CA . ALA A 1 876 ? -77.776 3.253 34.279 1.00 34.25 876 ALA A CA 1
ATOM 6411 C C . ALA A 1 876 ? -78.009 2.010 35.149 1.00 34.25 876 ALA A C 1
ATOM 6413 O O . ALA A 1 876 ? -77.161 1.131 35.273 1.00 34.25 876 ALA A O 1
ATOM 6414 N N . GLU A 1 877 ? -79.185 1.993 35.771 1.00 36.22 877 GLU A N 1
ATOM 6415 C CA . GLU A 1 877 ? -79.731 0.969 36.656 1.00 36.22 877 GLU A CA 1
ATOM 6416 C C . GLU A 1 877 ? -79.874 -0.409 35.981 1.00 36.22 877 GLU A C 1
ATOM 6418 O O . GLU A 1 877 ? -80.571 -0.526 34.972 1.00 36.22 877 GLU A O 1
ATOM 6423 N N . ARG A 1 878 ? -79.326 -1.456 36.612 1.00 34.16 878 ARG A N 1
ATOM 6424 C CA . ARG A 1 878 ? -79.998 -2.680 37.119 1.00 34.16 878 ARG A CA 1
ATOM 6425 C C . ARG A 1 878 ? -79.062 -3.877 37.178 1.00 34.16 878 ARG A C 1
ATOM 6427 O O . ARG A 1 878 ? -78.419 -4.177 36.152 1.00 34.16 878 ARG A O 1
#